Protein 8IMQ (pdb70)

Nearest PDB structures (foldseek):
  8imq-assembly1_A  TM=7.889E-01  e=3.780E-20  Escherichia coli
  5lq7-assembly1_A  TM=2.614E-01  e=5.667E+00  Salmonella enterica
  7zh3-assembly1_D  TM=3.515E-01  e=9.638E+00  Homo sapiens
  6ywy-assembly1_55  TM=3.009E-01  e=9.638E+00  Neurospora crassa
  8imq-assembly1_A  TM=8.406E-01  e=1.042E-20  Escherichia coli

InterPro domains:
  IPR025729 MsyB protein [NF008544] (1-124)
  IPR025729 MsyB protein [PF13984] (3-124)

B-factor: mean 2.09, std 2.41, range [0.13, 10.31]

Radius of gyration: 16.1 Å; Cα contacts (8 Å, |Δi|>4): 235; chains: 1; bounding box: 52×30×24 Å

Sequence (124 aa):
MTMYATLEEAIDAAREEFLADNPGIDAEDANVQQFNAQKYVLQDGDIMWQVEFFADEGEEGECLPMLSGEAAQSVFDGDYDEIEIRQEWQEENTLHEWDEGEFQLEPPLDTEEGRAAADEWDERMTMYATLEEAIDAAREEFLADNPGIDAEDANVQQFNAQKYVLQDGDIMWQVEFFADEGEEGECLPMLSGEAAQSVFDGDYDEIEIRQEWQEENTLHEWDEGEFQLEPPLDTEEGRAAADEWDERMTMYATLEEAIDAAREEFLADNPGIDAEDANVQQFNAQKYVLQDGDIMWQVEFFADEGEEGECLPMLSGEAAQSVFDGDYDEIEIRQEWQEENTLHEWDEGEFQLEPPLDTEEGRAAADEWDERMTMYATLEEAIDAAREEFLADNPGIDAEDANVQQFNAQKYVLQDGDIMWQVEFFADEGEEGECLPMLSGEAAQSVFDGDYDEIEIRQEWQEENTLHEWDEGEFQLEPPLDTEEGRAAADEWDERMTMYATLEEAIDAAREEFLADNPGIDAEDANVQQFNAQKYVLQDGDIMWQVEFFADEGEEGECLPMLSGEAAQSVFDGDYDEIEIRQEWQEENTLHEWDEGEFQLEPPLDTEEGRAAADEWDERMTMYATLEEAIDAAREEFLADNPGIDAEDANVQQFNAQKYVLQDGDIMWQVEFFADEGEEGECLPMLSGEAAQSVFDGDYDEIEIRQEWQEENTLHEWDEGEFQLEPPLDTEEGRAAADEWDERMTMYATLEEAIDAAREEFLADNPGIDAEDANVQQFNAQKYVLQDGDIMWQVEFFADEGEEGECLPMLSGEAAQSVFDGDYDEIEIRQEWQEENTLHEWDEGEFQLEPPLDTEEGRAAADEWDERMTMYATLEEAIDAAREEFLADNPGIDAEDANVQQFNAQKYVLQDGDIMWQVEFFADEGEEGECLPMLSGEAAQSVFDGDYDEIEIRQEWQEENTLHEWDEGEFQLEPPLDTEEGRAAADEWDERMTMYATLEEAIDAAREEFLADNPGIDAEDANVQQFNAQKYVLQDGDIMWQVEFFADEGEEGECLPMLSGEAAQSVFDGDYDEIEIRQEWQEENTLHEWDEGEFQLEPPLDTEEGRAAADEWDERMTMYATLEEAIDAAREEFLADNPGIDAEDANVQQFNAQKYVLQDGDIMWQVEFFADEGEEGECLPMLSGEAAQSVFDGDYDEIEIRQEWQEENTLHEWDEGEFQLEPPLDTEEGRAAADEWDER

GO terms:
  GO:0005829 cytosol (C, IDA)

Solvent-accessible surface area: 7584 Å² total; per-residue (Å²): 72,89,84,45,58,49,14,83,62,0,0,55,11,8,44,98,96,77,44,85,121,48,116,18,42,9,72,138,116,20,72,1,11,5,3,1,0,10,0,88,8,52,45,91,7,51,97,38,0,6,2,89,16,32,47,77,77,66,106,161,24,148,14,22,88,89,64,71,17,148,54,0,10,33,3,0,75,30,110,48,87,56,124,99,30,69,129,110,39,66,144,126,23,26,32,26,134,10,57,101,34,151,129,157,63,90,76,6,11,39,37,132,69,41,167,90,81,48,84,77,113,8,134,173

Secondary structure (DSSP, 8-state):
----S-HHHHHHHHHHHHHHHSTTTTTTTS-----EEE----TT-TT--EEE--SSTTS--SSEE---SHHHHHHHHT---HHHHHHT--TTTS-----SSSS--SS-SSSTT-SSS-------

Foldseek 3Di:
DAADDALLTQLQVALVVVCVVPPCLFPNNFQWFWWFKADEDEQVSPGYMHTDIDRDFPDDDPGDGQTGDVQSSCSSVPNHDSCVCSVVPDCPRPYDYFDQAPDQDDWDPPCVCVGDPNVGYHPD

Structure (mmCIF, N/CA/C/O backbone):
data_8IMQ
#
_entry.id   8IMQ
#
loop_
_atom_site.group_PDB
_atom_site.id
_atom_site.type_symbol
_atom_site.label_atom_id
_atom_site.label_alt_id
_atom_site.label_comp_id
_atom_site.label_asym_id
_atom_site.label_entity_id
_atom_site.label_seq_id
_atom_site.pdbx_PDB_ins_code
_atom_site.Cartn_x
_atom_site.Cartn_y
_atom_site.Cartn_z
_atom_site.occupancy
_atom_site.B_iso_or_equiv
_atom_site.auth_seq_id
_atom_site.auth_comp_id
_atom_site.auth_asym_id
_atom_site.auth_atom_id
_atom_site.pdbx_PDB_model_num
ATOM 1 N N . MET A 1 1 ? -3.945 -7.320 2.334 1.00 1.16 1 MET A N 1
ATOM 2 C CA . MET A 1 1 ? -4.819 -6.971 3.456 1.00 1.27 1 MET A CA 1
ATOM 3 C C . MET A 1 1 ? -4.033 -6.920 4.770 1.00 1.17 1 MET A C 1
ATOM 4 O O . MET A 1 1 ? -4.462 -7.447 5.795 1.00 1.50 1 MET A O 1
ATOM 18 N N . THR A 1 2 ? -2.868 -6.301 4.731 1.00 0.89 2 THR A N 1
ATOM 19 C CA . THR A 1 2 ? -2.094 -6.078 5.940 1.00 0.80 2 THR A CA 1
ATOM 20 C C . THR A 1 2 ? -2.163 -4.599 6.318 1.00 0.70 2 THR A C 1
ATOM 21 O O . THR A 1 2 ? -1.255 -3.824 6.026 1.00 0.87 2 THR A O 1
ATOM 32 N N . MET A 1 3 ? -3.269 -4.213 6.941 1.00 0.81 3 MET A N 1
ATOM 33 C CA . MET A 1 3 ? -3.520 -2.823 7.290 1.00 0.75 3 MET A CA 1
ATOM 34 C C . MET A 1 3 ? -2.439 -2.247 8.207 1.00 0.68 3 MET A C 1
ATOM 35 O O . MET A 1 3 ? -2.119 -2.814 9.253 1.00 0.80 3 MET A O 1
ATOM 49 N N . TYR A 1 4 ? -1.881 -1.118 7.783 1.00 0.55 4 TYR A N 1
ATOM 50 C CA . TYR A 1 4 ? -0.936 -0.353 8.589 1.00 0.51 4 TYR A CA 1
ATOM 51 C C . TYR A 1 4 ? -1.673 0.776 9.300 1.00 0.57 4 TYR A C 1
ATOM 52 O O . TYR A 1 4 ? -2.890 0.718 9.451 1.00 0.88 4 TYR A O 1
ATOM 70 N N . ALA A 1 5 ? -0.953 1.796 9.741 1.00 0.45 5 ALA A N 1
ATOM 71 C CA . ALA A 1 5 ? -1.598 2.937 10.376 1.00 0.49 5 ALA A CA 1
ATOM 72 C C . ALA A 1 5 ? -2.157 3.904 9.335 1.00 0.44 5 ALA A C 1
ATOM 73 O O . ALA A 1 5 ? -3.350 4.190 9.330 1.00 0.50 5 ALA A O 1
ATOM 80 N N . THR A 1 6 ? -1.292 4.386 8.445 1.00 0.41 6 THR A N 1
ATOM 81 C CA . THR A 1 6 ? -1.674 5.406 7.466 1.00 0.38 6 THR A CA 1
ATOM 82 C C . THR A 1 6 ? -0.868 5.294 6.168 1.00 0.29 6 THR A C 1
ATOM 83 O O . THR A 1 6 ? 0.014 4.436 6.047 1.00 0.25 6 THR A O 1
ATOM 94 N N . LEU A 1 7 ? -1.178 6.164 5.202 1.00 0.30 7 LEU A N 1
ATOM 95 C CA . LEU A 1 7 ? -0.419 6.259 3.956 1.00 0.30 7 LEU A CA 1
ATOM 96 C C . LEU A 1 7 ? 1.025 6.678 4.244 1.00 0.31 7 LEU A C 1
ATOM 97 O O . LEU A 1 7 ? 1.975 6.069 3.757 1.00 0.37 7 LEU A O 1
ATOM 113 N N . GLU A 1 8 ? 1.179 7.704 5.064 1.00 0.33 8 GLU A N 1
ATOM 114 C CA . GLU A 1 8 ? 2.503 8.205 5.438 1.00 0.37 8 GLU A CA 1
ATOM 115 C C . GLU A 1 8 ? 3.292 7.168 6.237 1.00 0.33 8 GLU A C 1
ATOM 116 O O . GLU A 1 8 ? 4.522 7.147 6.207 1.00 0.37 8 GLU A O 1
ATOM 128 N N . GLU A 1 9 ? 2.568 6.305 6.930 1.00 0.29 9 GLU A N 1
ATOM 129 C CA . GLU A 1 9 ? 3.162 5.329 7.833 1.00 0.31 9 GLU A CA 1
ATOM 130 C C . GLU A 1 9 ? 3.789 4.142 7.100 1.00 0.27 9 GLU A C 1
ATOM 131 O O . GLU A 1 9 ? 4.964 3.839 7.297 1.00 0.31 9 GLU A O 1
ATOM 143 N N . ALA A 1 10 ? 3.008 3.498 6.237 1.00 0.23 10 ALA A N 1
ATOM 144 C CA . ALA A 1 10 ? 3.381 2.190 5.692 1.00 0.24 10 ALA A CA 1
ATOM 145 C C . ALA A 1 10 ? 4.710 2.216 4.954 1.00 0.23 10 ALA A C 1
ATOM 146 O O . ALA A 1 10 ? 5.474 1.259 5.021 1.00 0.27 10 ALA A O 1
ATOM 153 N N . ILE A 1 11 ? 4.981 3.303 4.253 1.00 0.21 11 ILE A N 1
ATOM 154 C CA . ILE A 1 11 ? 6.227 3.433 3.505 1.00 0.23 11 ILE A CA 1
ATOM 155 C C . ILE A 1 11 ? 7.426 3.373 4.449 1.00 0.26 11 ILE A C 1
ATOM 156 O O . ILE A 1 11 ? 8.405 2.674 4.184 1.00 0.34 11 ILE A O 1
ATOM 172 N N . ASP A 1 12 ? 7.329 4.090 5.565 1.00 0.24 12 ASP A N 1
ATOM 173 C CA . ASP A 1 12 ? 8.398 4.116 6.560 1.00 0.28 12 ASP A CA 1
ATOM 174 C C . ASP A 1 12 ? 8.454 2.810 7.340 1.00 0.25 12 ASP A C 1
ATOM 175 O O . ASP A 1 12 ? 9.526 2.333 7.699 1.00 0.29 12 ASP A O 1
ATOM 184 N N . ALA A 1 13 ? 7.297 2.236 7.604 1.00 0.21 13 ALA A N 1
ATOM 185 C CA . ALA A 1 13 ? 7.227 0.992 8.350 1.00 0.22 13 ALA A CA 1
ATOM 186 C C . ALA A 1 13 ? 7.754 -0.180 7.531 1.00 0.24 13 ALA A C 1
ATOM 187 O O . ALA A 1 13 ? 8.439 -1.045 8.059 1.00 0.31 13 ALA A O 1
ATOM 194 N N . ALA A 1 14 ? 7.461 -0.191 6.236 1.00 0.21 14 ALA A N 1
ATOM 195 C CA . ALA A 1 14 ? 7.843 -1.308 5.378 1.00 0.23 14 ALA A CA 1
ATOM 196 C C . ALA A 1 14 ? 9.356 -1.407 5.262 1.00 0.23 14 ALA A C 1
ATOM 197 O O . ALA A 1 14 ? 9.932 -2.489 5.379 1.00 0.26 14 ALA A O 1
ATOM 204 N N . ARG A 1 15 ? 9.997 -0.264 5.051 1.00 0.22 15 ARG A N 1
ATOM 205 C CA . ARG A 1 15 ? 11.449 -0.205 5.019 1.00 0.23 15 ARG A CA 1
ATOM 206 C C . ARG A 1 15 ? 12.021 -0.581 6.388 1.00 0.27 15 ARG A C 1
ATOM 207 O O . ARG A 1 15 ? 13.005 -1.310 6.487 1.00 0.33 15 ARG A O 1
ATOM 228 N N . GLU A 1 16 ? 11.362 -0.106 7.442 1.00 0.29 16 GLU A N 1
ATOM 229 C CA . GLU A 1 16 ? 11.826 -0.314 8.808 1.00 0.39 16 GLU A CA 1
ATOM 230 C C . GLU A 1 16 ? 11.716 -1.780 9.224 1.00 0.43 16 GLU A C 1
ATOM 231 O O . GLU A 1 16 ? 12.679 -2.356 9.729 1.00 0.52 16 GLU A O 1
ATOM 243 N N . GLU A 1 17 ? 10.546 -2.378 9.005 1.00 0.40 17 GLU A N 1
ATOM 244 C CA . GLU A 1 17 ? 10.309 -3.772 9.383 1.00 0.51 17 GLU A CA 1
ATOM 245 C C . GLU A 1 17 ? 11.266 -4.703 8.659 1.00 0.52 17 GLU A C 1
ATOM 246 O O . GLU A 1 17 ? 11.709 -5.709 9.217 1.00 0.60 17 GLU A O 1
ATOM 258 N N . PHE A 1 18 ? 11.575 -4.371 7.413 1.00 0.46 18 PHE A N 1
ATOM 259 C CA . PHE A 1 18 ? 12.507 -5.164 6.632 1.00 0.50 18 PHE A CA 1
ATOM 260 C C . PHE A 1 18 ? 13.880 -5.143 7.301 1.00 0.54 18 PHE A C 1
ATOM 261 O O . PHE A 1 18 ? 14.440 -6.191 7.614 1.00 0.64 18 PHE A O 1
ATOM 278 N N . LEU A 1 19 ? 14.399 -3.943 7.552 1.00 0.50 19 LEU A N 1
ATOM 279 C CA . LEU A 1 19 ? 15.687 -3.785 8.231 1.00 0.58 19 LEU A CA 1
ATOM 280 C C . LEU A 1 19 ? 15.661 -4.419 9.615 1.00 0.70 19 LEU A C 1
ATOM 281 O O . LEU A 1 19 ? 16.680 -4.907 10.104 1.00 0.78 19 LEU A O 1
ATOM 297 N N . ALA A 1 20 ? 14.492 -4.406 10.241 1.00 0.73 20 ALA A N 1
ATOM 298 C CA . ALA A 1 20 ? 14.322 -4.975 11.571 1.00 0.87 20 ALA A CA 1
ATOM 299 C C . ALA A 1 20 ? 14.626 -6.469 11.582 1.00 0.91 20 ALA A C 1
ATOM 300 O O . ALA A 1 20 ? 15.003 -7.023 12.612 1.00 1.02 20 ALA A O 1
ATOM 307 N N . ASP A 1 21 ? 14.482 -7.112 10.430 1.00 0.86 21 ASP A N 1
ATOM 308 C CA . ASP A 1 21 ? 14.714 -8.547 10.334 1.00 0.92 21 ASP A CA 1
ATOM 309 C C . ASP A 1 21 ? 16.151 -8.836 9.911 1.00 0.91 21 ASP A C 1
ATOM 310 O O . ASP A 1 21 ? 16.700 -9.895 10.216 1.00 1.03 21 ASP A O 1
ATOM 319 N N . ASN A 1 22 ? 16.761 -7.871 9.232 1.00 0.79 22 ASN A N 1
ATOM 320 C CA . ASN A 1 22 ? 18.090 -8.043 8.656 1.00 0.78 22 ASN A CA 1
ATOM 321 C C . ASN A 1 22 ? 18.690 -6.685 8.276 1.00 0.70 22 ASN A C 1
ATOM 322 O O . ASN A 1 22 ? 18.517 -6.198 7.160 1.00 0.64 22 ASN A O 1
ATOM 333 N N . PRO A 1 23 ? 19.371 -6.034 9.224 1.00 0.74 23 PRO A N 1
ATOM 334 C CA . PRO A 1 23 ? 19.996 -4.727 8.993 1.00 0.73 23 PRO A CA 1
ATOM 335 C C . PRO A 1 23 ? 21.113 -4.787 7.955 1.00 0.67 23 PRO A C 1
ATOM 336 O O . PRO A 1 23 ? 21.908 -5.728 7.937 1.00 0.70 23 PRO A O 1
ATOM 347 N N . GLY A 1 24 ? 21.158 -3.787 7.083 1.00 0.61 24 GLY A N 1
ATOM 348 C CA . GLY A 1 24 ? 22.230 -3.696 6.114 1.00 0.58 24 GLY A CA 1
ATOM 349 C C . GLY A 1 24 ? 21.811 -4.151 4.735 1.00 0.49 24 GLY A C 1
ATOM 350 O O . GLY A 1 24 ? 22.590 -4.084 3.790 1.00 0.50 24 GLY A O 1
ATOM 354 N N . ILE A 1 25 ? 20.569 -4.594 4.611 1.00 0.45 25 ILE A N 1
ATOM 355 C CA . ILE A 1 25 ? 20.067 -5.101 3.341 1.00 0.38 25 ILE A CA 1
ATOM 356 C C . ILE A 1 25 ? 19.734 -3.968 2.371 1.00 0.33 25 ILE A C 1
ATOM 357 O O . ILE A 1 25 ? 19.519 -4.199 1.185 1.00 0.31 25 ILE A O 1
ATOM 373 N N . ASP A 1 26 ? 19.721 -2.735 2.870 1.00 0.37 26 ASP A N 1
ATOM 374 C CA . ASP A 1 26 ? 19.579 -1.565 2.008 1.00 0.39 26 ASP A CA 1
ATOM 375 C C . ASP A 1 26 ? 20.758 -1.492 1.020 1.00 0.41 26 ASP A C 1
ATOM 376 O O . ASP A 1 26 ? 21.463 -2.485 0.827 1.00 0.41 26 ASP A O 1
ATOM 385 N N . ALA A 1 27 ? 21.008 -0.329 0.429 1.00 0.48 27 ALA A N 1
ATOM 386 C CA . ALA A 1 27 ? 22.063 -0.175 -0.581 1.00 0.56 27 ALA A CA 1
ATOM 387 C C . ALA A 1 27 ? 23.430 -0.632 -0.061 1.00 0.55 27 ALA A C 1
ATOM 388 O O . ALA A 1 27 ? 24.388 -0.758 -0.825 1.00 0.62 27 ALA A O 1
ATOM 395 N N . GLU A 1 28 ? 23.502 -0.881 1.237 1.00 0.49 28 GLU A N 1
ATOM 396 C CA . GLU A 1 28 ? 24.708 -1.367 1.877 1.00 0.51 28 GLU A CA 1
ATOM 397 C C . GLU A 1 28 ? 25.091 -2.750 1.346 1.00 0.49 28 GLU A C 1
ATOM 398 O O . GLU A 1 28 ? 26.248 -2.985 0.991 1.00 0.62 28 GLU A O 1
ATOM 410 N N . ASP A 1 29 ? 24.121 -3.660 1.283 1.00 0.40 29 ASP A N 1
ATOM 411 C CA . ASP A 1 29 ? 24.403 -5.028 0.851 1.00 0.41 29 ASP A CA 1
ATOM 412 C C . ASP A 1 29 ? 23.576 -5.440 -0.366 1.00 0.39 29 ASP A C 1
ATOM 413 O O . ASP A 1 29 ? 24.111 -6.013 -1.316 1.00 0.44 29 ASP A O 1
ATOM 422 N N . ALA A 1 30 ? 22.281 -5.145 -0.352 1.00 0.35 30 ALA A N 1
ATOM 423 C CA . ALA A 1 30 ? 21.408 -5.547 -1.450 1.00 0.36 30 ALA A CA 1
ATOM 424 C C . ALA A 1 30 ? 20.835 -4.339 -2.176 1.00 0.36 30 ALA A C 1
ATOM 425 O O . ALA A 1 30 ? 20.522 -3.325 -1.561 1.00 0.38 30 ALA A O 1
ATOM 432 N N . ASN A 1 31 ? 20.691 -4.446 -3.487 1.00 0.39 31 ASN A N 1
ATOM 433 C CA . ASN A 1 31 ? 20.126 -3.358 -4.270 1.00 0.36 31 ASN A CA 1
ATOM 434 C C . ASN A 1 31 ? 18.598 -3.428 -4.244 1.00 0.36 31 ASN A C 1
ATOM 435 O O . ASN A 1 31 ? 17.952 -3.866 -5.189 1.00 0.63 31 ASN A O 1
ATOM 446 N N . VAL A 1 32 ? 18.020 -2.954 -3.155 1.00 0.36 32 VAL A N 1
ATOM 447 C CA . VAL A 1 32 ? 16.579 -3.008 -2.975 1.00 0.31 32 VAL A CA 1
ATOM 448 C C . VAL A 1 32 ? 15.901 -1.878 -3.724 1.00 0.26 32 VAL A C 1
ATOM 449 O O . VAL A 1 32 ? 15.442 -0.913 -3.117 1.00 0.24 32 VAL A O 1
ATOM 462 N N . GLN A 1 33 ? 15.844 -1.968 -5.041 1.00 0.27 33 GLN A N 1
ATOM 463 C CA . GLN A 1 33 ? 15.119 -0.958 -5.780 1.00 0.25 33 GLN A CA 1
ATOM 464 C C . GLN A 1 33 ? 13.766 -1.514 -6.172 1.00 0.20 33 GLN A C 1
ATOM 465 O O . GLN A 1 33 ? 13.675 -2.374 -7.048 1.00 0.24 33 GLN A O 1
ATOM 479 N N . GLN A 1 34 ? 12.727 -1.005 -5.539 1.00 0.16 34 GLN A N 1
ATOM 480 C CA . GLN A 1 34 ? 11.364 -1.217 -5.974 1.00 0.14 34 GLN A CA 1
ATOM 481 C C . GLN A 1 34 ? 10.431 -0.361 -5.145 1.00 0.13 34 GLN A C 1
ATOM 482 O O . GLN A 1 34 ? 10.695 -0.117 -3.972 1.00 0.23 34 GLN A O 1
ATOM 496 N N . PHE A 1 35 ? 9.364 0.116 -5.741 1.00 0.15 35 PHE A N 1
ATOM 497 C CA . PHE A 1 35 ? 8.289 0.680 -4.961 1.00 0.15 35 PHE A CA 1
ATOM 498 C C . PHE A 1 35 ? 7.022 -0.113 -5.229 1.00 0.14 35 PHE A C 1
ATOM 499 O O . PHE A 1 35 ? 6.459 -0.061 -6.326 1.00 0.15 35 PHE A O 1
ATOM 516 N N . ASN A 1 36 ? 6.597 -0.860 -4.227 1.00 0.15 36 ASN A N 1
ATOM 517 C CA . ASN A 1 36 ? 5.392 -1.666 -4.316 1.00 0.17 36 ASN A CA 1
ATOM 518 C C . ASN A 1 36 ? 4.432 -1.279 -3.211 1.00 0.16 36 ASN A C 1
ATOM 519 O O . ASN A 1 36 ? 4.827 -1.178 -2.056 1.00 0.20 36 ASN A O 1
ATOM 530 N N . ALA A 1 37 ? 3.180 -1.044 -3.562 1.00 0.20 37 ALA A N 1
ATOM 531 C CA . ALA A 1 37 ? 2.174 -0.711 -2.567 1.00 0.22 37 ALA A CA 1
ATOM 532 C C . ALA A 1 37 ? 0.790 -1.175 -3.005 1.00 0.29 37 ALA A C 1
ATOM 533 O O . ALA A 1 37 ? 0.423 -1.032 -4.171 1.00 0.40 37 ALA A O 1
ATOM 540 N N . GLN A 1 38 ? 0.044 -1.763 -2.077 1.00 0.30 38 GLN A N 1
ATOM 541 C CA . GLN A 1 38 ? -1.336 -2.166 -2.334 1.00 0.34 38 GLN A CA 1
ATOM 542 C C . GLN A 1 38 ? -2.160 -2.079 -1.059 1.00 0.38 38 GLN A C 1
ATOM 543 O O . GLN A 1 38 ? -1.624 -2.195 0.041 1.00 0.43 38 GLN A O 1
ATOM 557 N N . LYS A 1 39 ? -3.450 -1.827 -1.203 1.00 0.49 39 LYS A N 1
ATOM 558 C CA . LYS A 1 39 ? -4.326 -1.698 -0.055 1.00 0.60 39 LYS A CA 1
ATOM 559 C C . LYS A 1 39 ? -5.769 -1.997 -0.433 1.00 0.77 39 LYS A C 1
ATOM 560 O O . LYS A 1 39 ? -6.333 -1.361 -1.321 1.00 0.99 39 LYS A O 1
ATOM 579 N N . TYR A 1 40 ? -6.379 -2.935 0.267 1.00 0.92 40 TYR A N 1
ATOM 580 C CA . TYR A 1 40 ? -7.763 -3.282 -0.008 1.00 1.13 40 TYR A CA 1
ATOM 581 C C . TYR A 1 40 ? -8.599 -3.189 1.259 1.00 1.16 40 TYR A C 1
ATOM 582 O O . TYR A 1 40 ? -8.438 -3.983 2.183 1.00 1.36 40 TYR A O 1
ATOM 600 N N . VAL A 1 41 ? -9.486 -2.202 1.282 1.00 1.06 41 VAL A N 1
ATOM 601 C CA . VAL A 1 41 ? -10.404 -1.980 2.392 1.00 1.20 41 VAL A CA 1
ATOM 602 C C . VAL A 1 41 ? -11.717 -1.428 1.846 1.00 1.30 41 VAL A C 1
ATOM 603 O O . VAL A 1 41 ? -11.764 -0.927 0.719 1.00 1.28 41 VAL A O 1
ATOM 616 N N . LEU A 1 42 ? -12.781 -1.582 2.613 1.00 1.56 42 LEU A N 1
ATOM 617 C CA . LEU A 1 42 ? -14.116 -1.132 2.220 1.00 1.74 42 LEU A CA 1
ATOM 618 C C . LEU A 1 42 ? -14.219 0.394 2.088 1.00 1.76 42 LEU A C 1
ATOM 619 O O . LEU A 1 42 ? -13.245 1.119 2.293 1.00 1.66 42 LEU A O 1
ATOM 635 N N . GLN A 1 43 ? -15.433 0.853 1.747 1.00 2.05 43 GLN A N 1
ATOM 636 C CA . GLN A 1 43 ? -15.696 2.226 1.281 1.00 2.25 43 GLN A CA 1
ATOM 637 C C . GLN A 1 43 ? -15.137 3.310 2.197 1.00 2.11 43 GLN A C 1
ATOM 638 O O . GLN A 1 43 ? -14.825 4.411 1.733 1.00 2.33 43 GLN A O 1
ATOM 652 N N . ASP A 1 44 ? -14.977 2.997 3.477 1.00 1.88 44 ASP A N 1
ATOM 653 C CA . ASP A 1 44 ? -14.578 4.007 4.457 1.00 1.85 44 ASP A CA 1
ATOM 654 C C . ASP A 1 44 ? -13.158 4.467 4.167 1.00 1.88 44 ASP A C 1
ATOM 655 O O . ASP A 1 44 ? -12.739 5.559 4.553 1.00 2.09 44 ASP A O 1
ATOM 664 N N . GLY A 1 45 ? -12.435 3.624 3.454 1.00 1.83 45 GLY A N 1
ATOM 665 C CA . GLY A 1 45 ? -11.158 4.001 2.914 1.00 2.15 45 GLY A CA 1
ATOM 666 C C . GLY A 1 45 ? -10.013 3.751 3.854 1.00 2.15 45 GLY A C 1
ATOM 667 O O . GLY A 1 45 ? -8.875 3.630 3.383 1.00 2.57 45 GLY A O 1
ATOM 671 N N . ASP A 1 46 ? -10.343 3.632 5.159 1.00 1.91 46 ASP A N 1
ATOM 672 C CA . ASP A 1 46 ? -9.375 3.390 6.246 1.00 2.22 46 ASP A CA 1
ATOM 673 C C . ASP A 1 46 ? -7.976 3.723 5.814 1.00 2.50 46 ASP A C 1
ATOM 674 O O . ASP A 1 46 ? -7.258 2.836 5.344 1.00 2.67 46 ASP A O 1
ATOM 683 N N . ILE A 1 47 ? -7.586 4.981 5.922 1.00 2.90 47 ILE A N 1
ATOM 684 C CA . ILE A 1 47 ? -6.336 5.393 5.337 1.00 3.28 47 ILE A CA 1
ATOM 685 C C . ILE A 1 47 ? -5.160 4.655 5.954 1.00 2.45 47 ILE A C 1
ATOM 686 O O . ILE A 1 47 ? -4.656 5.002 7.017 1.00 2.60 47 ILE A O 1
ATOM 702 N N . MET A 1 48 ? -4.791 3.606 5.256 1.00 1.92 48 MET A N 1
ATOM 703 C CA . MET A 1 48 ? -3.606 2.825 5.492 1.00 1.11 48 MET A CA 1
ATOM 704 C C . MET A 1 48 ? -3.315 2.111 4.189 1.00 1.03 48 MET A C 1
ATOM 705 O O . MET A 1 48 ? -4.100 2.251 3.251 1.00 1.64 48 MET A O 1
ATOM 719 N N . TRP A 1 49 ? -2.224 1.371 4.108 1.00 0.49 49 TRP A N 1
ATOM 720 C CA . TRP A 1 49 ? -1.919 0.599 2.917 1.00 0.37 49 TRP A CA 1
ATOM 721 C C . TRP A 1 49 ? -0.696 -0.276 3.169 1.00 0.32 49 TRP A C 1
ATOM 722 O O . TRP A 1 49 ? -0.073 -0.164 4.221 1.00 0.31 49 TRP A O 1
ATOM 743 N N . GLN A 1 50 ? -0.385 -1.171 2.241 1.00 0.36 50 GLN A N 1
ATOM 744 C CA . GLN A 1 50 ? 0.781 -2.032 2.375 1.00 0.35 50 GLN A CA 1
ATOM 745 C C . GLN A 1 50 ? 1.869 -1.603 1.408 1.00 0.24 50 GLN A C 1
ATOM 746 O O . GLN A 1 50 ? 1.577 -1.186 0.290 1.00 0.27 50 GLN A O 1
ATOM 760 N N . VAL A 1 51 ? 3.115 -1.726 1.836 1.00 0.21 51 VAL A N 1
ATOM 761 C CA . VAL A 1 51 ? 4.256 -1.375 1.002 1.00 0.16 51 VAL A CA 1
ATOM 762 C C . VAL A 1 51 ? 5.272 -2.515 1.007 1.00 0.16 51 VAL A C 1
ATOM 763 O O . VAL A 1 51 ? 5.520 -3.131 2.043 1.00 0.19 51 VAL A O 1
ATOM 776 N N . GLU A 1 52 ? 5.842 -2.789 -0.155 1.00 0.18 52 GLU A N 1
ATOM 777 C CA . GLU A 1 52 ? 6.765 -3.905 -0.334 1.00 0.20 52 GLU A CA 1
ATOM 778 C C . GLU A 1 52 ? 7.946 -3.497 -1.208 1.00 0.20 52 GLU A C 1
ATOM 779 O O . GLU A 1 52 ? 7.889 -2.493 -1.924 1.00 0.22 52 GLU A O 1
ATOM 791 N N . PHE A 1 53 ? 9.008 -4.286 -1.137 1.00 0.21 53 PHE A N 1
ATOM 792 C CA . PHE A 1 53 ? 10.226 -4.046 -1.900 1.00 0.21 53 PHE A CA 1
ATOM 793 C C . PHE A 1 53 ? 10.814 -5.378 -2.373 1.00 0.25 53 PHE A C 1
ATOM 794 O O . PHE A 1 53 ? 10.541 -6.424 -1.777 1.00 0.36 53 PHE A O 1
ATOM 811 N N . PHE A 1 54 ? 11.601 -5.343 -3.445 1.00 0.20 54 PHE A N 1
ATOM 812 C CA . PHE A 1 54 ? 12.438 -6.481 -3.810 1.00 0.22 54 PHE A CA 1
ATOM 813 C C . PHE A 1 54 ? 13.824 -5.986 -4.233 1.00 0.23 54 PHE A C 1
ATOM 814 O O . PHE A 1 54 ? 14.019 -4.791 -4.458 1.00 0.21 54 PHE A O 1
ATOM 831 N N . ALA A 1 55 ? 14.780 -6.902 -4.329 1.00 0.32 55 ALA A N 1
ATOM 832 C CA . ALA A 1 55 ? 16.188 -6.536 -4.471 1.00 0.39 55 ALA A CA 1
ATOM 833 C C . ALA A 1 55 ? 16.691 -6.616 -5.903 1.00 0.57 55 ALA A C 1
ATOM 834 O O . ALA A 1 55 ? 17.896 -6.584 -6.134 1.00 1.04 55 ALA A O 1
ATOM 841 N N . ASP A 1 56 ? 15.800 -6.780 -6.856 1.00 0.41 56 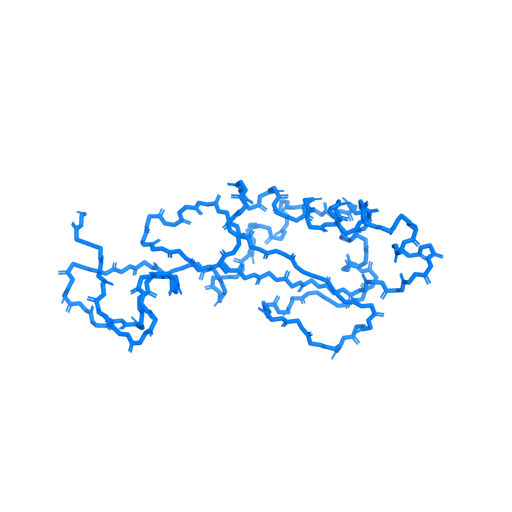ASP A N 1
ATOM 842 C CA . ASP A 1 56 ? 16.196 -6.669 -8.250 1.00 0.47 56 ASP A CA 1
ATOM 843 C C . ASP A 1 56 ? 15.133 -5.919 -9.028 1.00 0.40 56 ASP A C 1
ATOM 844 O O . ASP A 1 56 ? 14.045 -6.435 -9.262 1.00 0.37 56 ASP A O 1
ATOM 853 N N . GLU A 1 57 ? 15.459 -4.694 -9.420 1.00 0.43 57 GLU A N 1
ATOM 854 C CA . GLU A 1 57 ? 14.510 -3.822 -10.099 1.00 0.43 57 GLU A CA 1
ATOM 855 C C . GLU A 1 57 ? 13.966 -4.486 -11.362 1.00 0.45 57 GLU A C 1
ATOM 856 O O . GLU A 1 57 ? 14.722 -4.867 -12.258 1.00 0.52 57 GLU A O 1
ATOM 868 N N . GLY A 1 58 ? 12.654 -4.647 -11.417 1.00 0.46 58 GLY A N 1
ATOM 869 C CA . GLY A 1 58 ? 12.045 -5.265 -12.576 1.00 0.62 58 GLY A CA 1
ATOM 870 C C . GLY A 1 58 ? 11.455 -6.622 -12.264 1.00 0.60 58 GLY A C 1
ATOM 871 O O . GLY A 1 58 ? 10.793 -7.230 -13.108 1.00 0.73 58 GLY A O 1
ATOM 875 N N . GLU A 1 59 ? 11.710 -7.107 -11.056 1.00 0.50 59 GLU A N 1
ATOM 876 C CA . GLU A 1 59 ? 11.090 -8.333 -10.568 1.00 0.61 59 GLU A CA 1
ATOM 877 C C . GLU A 1 59 ? 9.608 -8.084 -10.270 1.00 0.67 59 GLU A C 1
ATOM 878 O O . GLU A 1 59 ? 9.007 -7.160 -10.826 1.00 0.90 59 GLU A O 1
ATOM 890 N N . GLU A 1 60 ? 9.011 -8.881 -9.396 1.00 0.64 60 GLU A N 1
ATOM 891 C CA . GLU A 1 60 ? 7.583 -8.758 -9.161 1.00 0.66 60 GLU A CA 1
ATOM 892 C C . GLU A 1 60 ? 7.225 -8.686 -7.680 1.00 0.62 60 GLU A C 1
ATOM 893 O O . GLU A 1 60 ? 7.633 -9.525 -6.873 1.00 0.66 60 GLU A O 1
ATOM 905 N N . GLY A 1 61 ? 6.468 -7.659 -7.342 1.00 0.57 61 GLY A N 1
ATOM 906 C CA . GLY A 1 61 ? 5.860 -7.569 -6.036 1.00 0.57 61 GLY A CA 1
ATOM 907 C C . GLY A 1 61 ? 4.352 -7.618 -6.165 1.00 0.54 61 GLY A C 1
ATOM 908 O O . GLY A 1 61 ? 3.813 -7.187 -7.187 1.00 0.57 61 GLY A O 1
ATOM 912 N N . GLU A 1 62 ? 3.662 -8.135 -5.154 1.00 0.61 62 GLU A N 1
ATOM 913 C CA . GLU A 1 62 ? 2.207 -8.304 -5.227 1.00 0.67 62 GLU A CA 1
ATOM 914 C C . GLU A 1 62 ? 1.480 -6.979 -4.989 1.00 0.57 62 GLU A C 1
ATOM 915 O O . GLU A 1 62 ? 0.488 -6.915 -4.261 1.00 0.93 62 GLU A O 1
ATOM 927 N N . CYS A 1 63 ? 1.963 -5.923 -5.612 1.00 0.37 63 CYS A N 1
ATOM 928 C CA . CYS A 1 63 ? 1.440 -4.596 -5.362 1.00 0.40 63 CYS A CA 1
ATOM 929 C C . CYS A 1 63 ? 1.478 -3.762 -6.631 1.00 0.33 63 CYS A C 1
ATOM 930 O O . CYS A 1 63 ? 1.692 -4.288 -7.720 1.00 0.45 63 CYS A O 1
ATOM 938 N N . LEU A 1 64 ? 1.274 -2.462 -6.473 1.00 0.29 64 LEU A N 1
ATOM 939 C CA . LEU A 1 64 ? 1.408 -1.518 -7.569 1.00 0.30 64 LEU A CA 1
ATOM 940 C C . LEU A 1 64 ? 2.871 -1.115 -7.743 1.00 0.29 64 LEU A C 1
ATOM 941 O O . LEU A 1 64 ? 3.441 -0.442 -6.883 1.00 0.30 64 LEU A O 1
ATOM 957 N N . PRO A 1 65 ? 3.507 -1.563 -8.834 1.00 0.31 65 PRO A N 1
ATOM 958 C CA . PRO A 1 65 ? 4.869 -1.161 -9.185 1.00 0.31 65 PRO A CA 1
ATOM 959 C C . PRO A 1 65 ? 4.910 0.273 -9.701 1.00 0.34 65 PRO A C 1
ATOM 960 O O . PRO A 1 65 ? 4.354 0.574 -10.757 1.00 0.45 65 PRO A O 1
ATOM 971 N N . MET A 1 66 ? 5.550 1.157 -8.952 1.00 0.35 66 MET A N 1
ATOM 972 C CA . MET A 1 66 ? 5.634 2.554 -9.352 1.00 0.46 66 MET A CA 1
ATOM 973 C C . MET A 1 66 ? 7.061 2.948 -9.705 1.00 0.43 66 MET A C 1
ATOM 974 O O . MET A 1 66 ? 7.343 3.362 -10.831 1.00 0.57 66 MET A O 1
ATOM 988 N N . LEU A 1 67 ? 7.960 2.804 -8.747 1.00 0.32 67 LEU A N 1
ATOM 989 C CA . LEU A 1 67 ? 9.309 3.249 -8.900 1.00 0.36 67 LEU A CA 1
ATOM 990 C C . LEU A 1 67 ? 10.245 2.053 -8.946 1.00 0.33 67 LEU A C 1
ATOM 991 O O . LEU A 1 67 ? 10.031 1.066 -8.244 1.00 0.30 67 LEU A O 1
ATOM 1007 N N . SER A 1 68 ? 11.271 2.142 -9.766 1.00 0.36 68 SER A N 1
ATOM 1008 C CA . SER A 1 68 ? 12.252 1.083 -9.867 1.00 0.37 68 SER A CA 1
ATOM 1009 C C . SER A 1 68 ? 13.615 1.679 -10.175 1.00 0.41 68 SER A C 1
ATOM 1010 O O . SER A 1 68 ? 13.790 2.383 -11.171 1.00 0.46 68 SER A O 1
ATOM 1018 N N . GLY A 1 69 ? 14.564 1.421 -9.297 1.00 0.40 69 GLY A N 1
ATOM 1019 C CA . GLY A 1 69 ? 15.879 2.000 -9.430 1.00 0.44 69 GLY A CA 1
ATOM 1020 C C . GLY A 1 69 ? 16.344 2.592 -8.122 1.00 0.38 69 GLY A C 1
ATOM 1021 O O . GLY A 1 69 ? 15.718 2.368 -7.083 1.00 0.30 69 GLY A O 1
ATOM 1025 N N . GLU A 1 70 ? 17.411 3.370 -8.165 1.00 0.43 70 GLU A N 1
ATOM 1026 C CA . GLU A 1 70 ? 18.020 3.901 -6.953 1.00 0.41 70 GLU A CA 1
ATOM 1027 C C . GLU A 1 70 ? 17.054 4.768 -6.148 1.00 0.37 70 GLU A C 1
ATOM 1028 O O . GLU A 1 70 ? 17.234 4.928 -4.942 1.00 0.36 70 GLU A O 1
ATOM 1040 N N . ALA A 1 71 ? 16.022 5.311 -6.792 1.00 0.38 71 ALA A N 1
ATOM 1041 C CA . ALA A 1 71 ? 15.083 6.172 -6.095 1.00 0.38 71 ALA A CA 1
ATOM 1042 C C . ALA A 1 71 ? 14.192 5.332 -5.191 1.00 0.32 71 ALA A C 1
ATOM 1043 O O . ALA A 1 71 ? 13.868 5.721 -4.075 1.00 0.32 71 ALA A O 1
ATOM 1050 N N . ALA A 1 72 ? 13.818 4.162 -5.681 1.00 0.31 72 ALA A N 1
ATOM 1051 C CA . ALA A 1 72 ? 13.049 3.214 -4.898 1.00 0.26 72 ALA A CA 1
ATOM 1052 C C . ALA A 1 72 ? 13.903 2.617 -3.781 1.00 0.23 72 ALA A C 1
ATOM 1053 O O . ALA A 1 72 ? 13.400 2.267 -2.717 1.00 0.22 72 ALA A O 1
ATOM 1060 N N . GLN A 1 73 ? 15.200 2.498 -4.037 1.00 0.23 73 GLN A 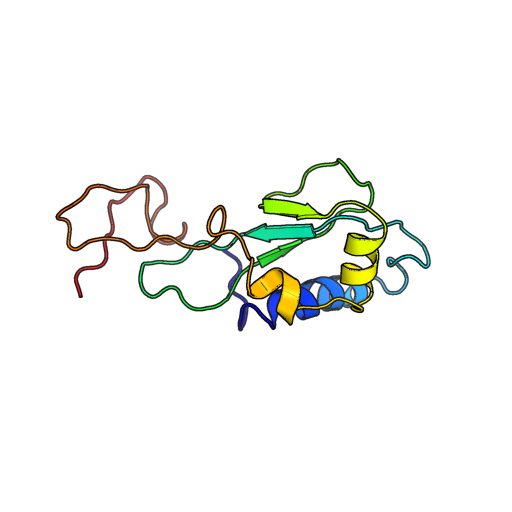N 1
ATOM 1061 C CA . GLN A 1 73 ? 16.140 2.023 -3.027 1.00 0.23 73 GLN A CA 1
ATOM 1062 C C . GLN A 1 73 ? 16.312 3.049 -1.919 1.00 0.22 73 GLN A C 1
ATOM 1063 O O . GLN A 1 73 ? 16.410 2.695 -0.748 1.00 0.26 73 GLN A O 1
ATOM 1077 N N . SER A 1 74 ? 16.346 4.319 -2.286 1.00 0.24 74 SER A N 1
ATOM 1078 C CA . SER A 1 74 ? 16.398 5.379 -1.291 1.00 0.27 74 SER A CA 1
ATOM 1079 C C . SER A 1 74 ? 15.103 5.398 -0.486 1.00 0.27 74 SER A C 1
ATOM 1080 O O . SER A 1 74 ? 15.082 5.829 0.662 1.00 0.31 74 SER A O 1
ATOM 1088 N N . VAL A 1 75 ? 14.022 4.929 -1.104 1.00 0.25 75 VAL A N 1
ATOM 1089 C CA . VAL A 1 75 ? 12.768 4.717 -0.395 1.00 0.26 75 VAL A CA 1
ATOM 1090 C C . VAL A 1 75 ? 12.957 3.661 0.702 1.00 0.24 75 VAL A C 1
ATOM 1091 O O . VAL A 1 75 ? 12.417 3.794 1.802 1.00 0.29 75 VAL A O 1
ATOM 1104 N N . PHE A 1 76 ? 13.748 2.625 0.404 1.00 0.21 76 PHE A N 1
ATOM 1105 C CA . PHE A 1 76 ? 14.077 1.598 1.388 1.00 0.21 76 PHE A CA 1
ATOM 1106 C C . PHE A 1 76 ? 14.950 2.200 2.489 1.00 0.25 76 PHE A C 1
ATOM 1107 O O . PHE A 1 76 ? 14.792 1.892 3.672 1.00 0.32 76 PHE A O 1
ATOM 1124 N N . ASP A 1 77 ? 15.856 3.079 2.078 1.00 0.26 77 ASP A N 1
ATOM 1125 C CA . ASP A 1 77 ? 16.726 3.800 3.006 1.00 0.34 77 ASP A CA 1
ATOM 1126 C C . ASP A 1 77 ? 15.914 4.753 3.885 1.00 0.38 77 ASP A C 1
ATOM 1127 O O . ASP A 1 77 ? 16.257 4.997 5.041 1.00 0.50 77 ASP A O 1
ATOM 1136 N N . GLY A 1 78 ? 14.824 5.267 3.336 1.00 0.30 78 GLY A N 1
ATOM 1137 C CA . GLY A 1 78 ? 13.971 6.175 4.079 1.00 0.36 78 GLY A CA 1
ATOM 1138 C C . GLY A 1 78 ? 14.050 7.594 3.564 1.00 0.38 78 GLY A C 1
ATOM 1139 O O . GLY A 1 78 ? 13.275 8.458 3.979 1.00 0.52 78 GLY A O 1
ATOM 1143 N N . ASP A 1 79 ? 14.967 7.834 2.644 1.00 0.34 79 ASP A N 1
ATOM 1144 C CA . ASP A 1 79 ? 15.127 9.156 2.060 1.00 0.40 79 ASP A CA 1
ATOM 1145 C C . ASP A 1 79 ? 14.220 9.307 0.848 1.00 0.33 79 ASP A C 1
ATOM 1146 O O . ASP A 1 79 ? 14.652 9.139 -0.292 1.00 0.41 79 ASP A O 1
ATOM 1155 N N . TYR A 1 80 ? 12.957 9.597 1.099 1.00 0.28 80 TYR A N 1
ATOM 1156 C CA . TYR A 1 80 ? 11.987 9.761 0.029 1.00 0.30 80 TYR A CA 1
ATOM 1157 C C . TYR A 1 80 ? 11.029 10.897 0.352 1.00 0.35 80 TYR A C 1
ATOM 1158 O O . TYR A 1 80 ? 10.823 11.230 1.520 1.00 0.37 80 TYR A O 1
ATOM 1176 N N . ASP A 1 81 ? 10.449 11.488 -0.679 1.00 0.46 81 ASP A N 1
ATOM 1177 C CA . ASP A 1 81 ? 9.466 12.542 -0.488 1.00 0.54 81 ASP A CA 1
ATOM 1178 C C . ASP A 1 81 ? 8.069 11.946 -0.440 1.00 0.42 81 ASP A C 1
ATOM 1179 O O . ASP A 1 81 ? 7.441 11.733 -1.479 1.00 0.41 81 ASP A O 1
ATOM 1188 N N . GLU A 1 82 ? 7.582 11.665 0.766 1.00 0.41 82 GLU A N 1
ATOM 1189 C CA . GLU A 1 82 ? 6.241 11.117 0.925 1.00 0.39 82 GLU A CA 1
ATOM 1190 C C . GLU A 1 82 ? 5.204 12.095 0.384 1.00 0.35 82 GLU A C 1
ATOM 1191 O O . GLU A 1 82 ? 4.183 11.689 -0.169 1.00 0.38 82 GLU A O 1
ATOM 1203 N N . ILE A 1 83 ? 5.494 13.385 0.524 1.00 0.35 83 ILE A N 1
ATOM 1204 C CA . ILE A 1 83 ? 4.596 14.436 0.062 1.00 0.37 83 ILE A CA 1
ATOM 1205 C C . ILE A 1 83 ? 4.430 14.386 -1.450 1.00 0.38 83 ILE A C 1
ATOM 1206 O O . ILE A 1 83 ? 3.427 14.847 -1.990 1.00 0.47 83 ILE A O 1
ATOM 1222 N N . GLU A 1 84 ? 5.423 13.826 -2.123 1.00 0.38 84 GLU A N 1
ATOM 1223 C CA . GLU A 1 84 ? 5.383 13.679 -3.564 1.00 0.48 84 GLU A CA 1
ATOM 1224 C C . GLU A 1 84 ? 4.552 12.459 -3.948 1.00 0.46 84 GLU A C 1
ATOM 1225 O O . GLU A 1 84 ? 3.552 12.577 -4.651 1.00 0.55 84 GLU A O 1
ATOM 1237 N N . ILE A 1 85 ? 4.943 11.301 -3.429 1.00 0.39 85 ILE A N 1
ATOM 1238 C CA . ILE A 1 85 ? 4.332 10.035 -3.824 1.00 0.37 85 ILE A CA 1
ATOM 1239 C C . ILE A 1 85 ? 2.895 9.901 -3.333 1.00 0.35 85 ILE A C 1
ATOM 1240 O O . ILE A 1 85 ? 2.064 9.330 -4.022 1.00 0.43 85 ILE A O 1
ATOM 1256 N N . ARG A 1 86 ? 2.603 10.420 -2.144 1.00 0.32 86 ARG A N 1
ATOM 1257 C CA . ARG A 1 86 ? 1.254 10.329 -1.590 1.00 0.39 86 ARG A CA 1
ATOM 1258 C C . ARG A 1 86 ? 0.278 11.205 -2.359 1.00 0.48 86 ARG A C 1
ATOM 1259 O O . ARG A 1 86 ? -0.837 10.787 -2.665 1.00 0.56 86 ARG A O 1
ATOM 1280 N N . GLN A 1 87 ? 0.710 12.410 -2.688 1.00 0.50 87 GLN A N 1
ATOM 1281 C CA . GLN A 1 87 ? -0.171 13.388 -3.311 1.00 0.63 87 GLN A CA 1
ATOM 1282 C C . GLN A 1 87 ? -0.456 13.042 -4.766 1.00 0.68 87 GLN A C 1
ATOM 1283 O O . GLN A 1 87 ? -1.422 13.532 -5.350 1.00 0.84 87 GLN A O 1
ATOM 1297 N N . GLU A 1 88 ? 0.378 12.196 -5.350 1.00 0.60 88 GLU A N 1
ATOM 1298 C CA . GLU A 1 88 ? 0.109 11.683 -6.684 1.00 0.66 88 GLU A CA 1
ATOM 1299 C C . GLU A 1 88 ? -0.004 10.164 -6.647 1.00 0.54 88 GLU A C 1
ATOM 1300 O O . GLU A 1 88 ? 0.195 9.491 -7.657 1.00 0.57 88 GLU A O 1
ATOM 1312 N N . TRP A 1 89 ? -0.337 9.629 -5.476 1.00 0.46 89 TRP A N 1
ATOM 1313 C CA . TRP A 1 89 ? -0.480 8.190 -5.318 1.00 0.38 89 TRP A CA 1
ATOM 1314 C C . TRP A 1 89 ? -1.668 7.687 -6.122 1.00 0.39 89 TRP A C 1
ATOM 1315 O O . TRP A 1 89 ? -2.725 8.318 -6.171 1.00 0.43 89 TRP A O 1
ATOM 1336 N N . GLN A 1 90 ? -1.470 6.541 -6.737 1.00 0.43 90 GLN A N 1
ATOM 1337 C CA . GLN A 1 90 ? -2.403 6.006 -7.714 1.00 0.50 90 GLN A CA 1
ATOM 1338 C C . GLN A 1 90 ? -3.460 5.137 -7.056 1.00 0.47 90 GLN A C 1
ATOM 1339 O O . GLN A 1 90 ? -3.136 4.185 -6.347 1.00 0.44 90 GLN A O 1
ATOM 1353 N N . GLU A 1 91 ? -4.721 5.442 -7.343 1.00 0.54 91 GLU A N 1
ATOM 1354 C CA . GLU A 1 91 ? -5.859 4.711 -6.790 1.00 0.57 91 GLU A CA 1
ATOM 1355 C C . GLU A 1 91 ? -5.989 3.318 -7.411 1.00 0.53 91 GLU A C 1
ATOM 1356 O O . GLU A 1 91 ? -6.976 2.616 -7.191 1.00 0.59 91 GLU A O 1
ATOM 1368 N N . GLU A 1 92 ? -4.978 2.927 -8.172 1.00 0.50 92 GLU A N 1
ATOM 1369 C CA . GLU A 1 92 ? -4.964 1.640 -8.846 1.00 0.52 92 GLU A CA 1
ATOM 1370 C C . GLU A 1 92 ? -4.991 0.489 -7.844 1.00 0.42 92 GLU A C 1
ATOM 1371 O O . GLU A 1 92 ? -5.670 -0.513 -8.057 1.00 0.50 92 GLU A O 1
ATOM 1383 N N . ASN A 1 93 ? -4.253 0.634 -6.750 1.00 0.35 93 ASN A N 1
ATOM 1384 C CA . ASN A 1 93 ? -4.163 -0.424 -5.759 1.00 0.36 93 ASN A CA 1
ATOM 1385 C C . ASN A 1 93 ? -4.676 0.064 -4.422 1.00 0.43 93 ASN A C 1
ATOM 1386 O O . ASN A 1 93 ? -4.687 -0.669 -3.436 1.00 0.64 93 ASN A O 1
ATOM 1397 N N . THR A 1 94 ? -5.049 1.328 -4.401 1.00 0.43 94 THR A N 1
ATOM 1398 C CA . THR A 1 94 ? -5.798 1.906 -3.305 1.00 0.53 94 THR A CA 1
ATOM 1399 C C . THR A 1 94 ? -7.197 1.309 -3.281 1.00 0.71 94 THR A C 1
ATOM 1400 O O . THR A 1 94 ? -7.597 0.596 -4.203 1.00 0.99 94 THR A O 1
ATOM 1411 N N . LEU A 1 95 ? -7.934 1.596 -2.236 1.00 1.07 95 LEU A N 1
ATOM 1412 C CA . LEU A 1 95 ? -9.158 0.876 -1.949 1.00 1.28 95 LEU A CA 1
ATOM 1413 C C . LEU A 1 95 ? -10.329 1.362 -2.795 1.00 1.31 95 LEU A C 1
ATOM 1414 O O . LEU A 1 95 ? -10.238 2.340 -3.535 1.00 2.03 95 LEU A O 1
ATOM 1430 N N . HIS A 1 96 ? -11.422 0.643 -2.653 1.00 1.31 96 HIS A N 1
ATOM 1431 C CA . HIS A 1 96 ? -12.613 0.831 -3.470 1.00 1.79 96 HIS A CA 1
ATOM 1432 C C . HIS A 1 96 ? -13.768 1.399 -2.662 1.00 1.64 96 HIS A C 1
ATOM 1433 O O . HIS A 1 96 ? -14.028 0.965 -1.539 1.00 1.94 96 HIS A O 1
ATOM 1448 N N . GLU A 1 97 ? -14.460 2.357 -3.247 1.00 1.97 97 GLU A N 1
ATOM 1449 C CA . GLU A 1 97 ? -15.635 2.938 -2.624 1.00 2.21 97 GLU A CA 1
ATOM 1450 C C . GLU A 1 97 ? -16.890 2.322 -3.219 1.00 2.51 97 GLU A C 1
ATOM 1451 O O . GLU A 1 97 ? -17.157 2.458 -4.413 1.00 2.99 97 GLU A O 1
ATOM 1463 N N . TRP A 1 98 ? -17.641 1.619 -2.384 1.00 2.40 98 TRP A N 1
ATOM 1464 C CA . TRP A 1 98 ? -18.832 0.909 -2.830 1.00 2.77 98 TRP A CA 1
ATOM 1465 C C . TRP A 1 98 ? -20.015 1.854 -2.958 1.00 2.99 98 TRP A C 1
ATOM 1466 O O . TRP A 1 98 ? -19.893 3.058 -2.741 1.00 2.95 98 TRP A O 1
ATOM 1487 N N . ASP A 1 99 ? -21.158 1.293 -3.317 1.00 3.33 99 ASP A N 1
ATOM 1488 C CA . ASP A 1 99 ? -22.403 2.034 -3.343 1.00 3.58 99 ASP A CA 1
ATOM 1489 C C . ASP A 1 99 ? -23.422 1.286 -2.491 1.00 3.85 99 ASP A C 1
ATOM 1490 O O . ASP A 1 99 ? -23.129 0.204 -1.974 1.00 3.97 99 ASP A O 1
ATOM 1499 N N . GLU A 1 100 ? -24.618 1.833 -2.378 1.00 4.07 100 GLU A N 1
ATOM 1500 C CA . GLU A 1 100 ? -25.640 1.295 -1.489 1.00 4.44 100 GLU A CA 1
ATOM 1501 C C . GLU A 1 100 ? -26.394 0.147 -2.157 1.00 4.97 100 GLU A C 1
ATOM 1502 O O . GLU A 1 100 ? -27.623 0.098 -2.132 1.00 5.36 100 GLU A O 1
ATOM 1514 N N . GLY A 1 101 ? -25.647 -0.773 -2.761 1.00 5.06 101 GLY A N 1
ATOM 1515 C CA . GLY A 1 101 ? -26.253 -1.889 -3.467 1.00 5.66 101 GLY A CA 1
ATOM 1516 C C . GLY A 1 101 ? -26.794 -1.484 -4.825 1.00 5.88 101 GLY A C 1
ATOM 1517 O O . GLY A 1 101 ? -27.244 -2.325 -5.603 1.00 6.44 101 GLY A O 1
ATOM 1521 N N . GLU A 1 102 ? -26.730 -0.188 -5.108 1.00 5.53 102 GLU A N 1
ATOM 1522 C CA . GLU A 1 102 ? -27.251 0.368 -6.348 1.00 5.81 102 GLU A CA 1
ATOM 1523 C C . GLU A 1 102 ? -26.406 -0.071 -7.536 1.00 5.93 102 GLU A C 1
ATOM 1524 O O . GLU A 1 102 ? -26.920 -0.309 -8.627 1.00 6.44 102 GLU A O 1
ATOM 1536 N N . PHE A 1 103 ? -25.109 -0.186 -7.313 1.00 5.63 103 PHE A N 1
ATOM 1537 C CA . PHE A 1 103 ? -24.186 -0.565 -8.363 1.00 5.80 103 PHE A CA 1
ATOM 1538 C C . PHE A 1 103 ? -23.419 -1.807 -7.936 1.00 6.10 103 PHE A C 1
ATOM 1539 O O . PHE A 1 103 ? -23.046 -1.940 -6.769 1.00 6.20 103 PHE A O 1
ATOM 1556 N N . GLN A 1 104 ? -23.196 -2.712 -8.874 1.00 6.45 104 GLN A N 1
ATOM 1557 C CA . GLN A 1 104 ? -22.556 -3.981 -8.567 1.00 6.91 104 GLN A CA 1
ATOM 1558 C C . GLN A 1 104 ? -21.046 -3.884 -8.746 1.00 6.39 104 GLN A C 1
ATOM 1559 O O . GLN A 1 104 ? -20.552 -3.404 -9.769 1.00 6.07 104 GLN A O 1
ATOM 1573 N N . LEU A 1 105 ? -20.323 -4.312 -7.727 1.00 6.47 105 LEU A N 1
ATOM 1574 C CA . LEU A 1 105 ? -18.876 -4.186 -7.694 1.00 6.08 105 LEU A CA 1
ATOM 1575 C C . LEU A 1 105 ? -18.189 -5.529 -7.460 1.00 6.14 105 LEU A C 1
ATOM 1576 O O . LEU A 1 105 ? -18.844 -6.570 -7.362 1.00 6.71 105 LEU A O 1
ATOM 1592 N N . GLU A 1 106 ? -16.862 -5.480 -7.414 1.00 5.73 106 GLU A N 1
ATOM 1593 C CA . GLU A 1 106 ? -16.012 -6.657 -7.234 1.00 5.88 106 GLU A CA 1
ATOM 1594 C C . GLU A 1 106 ? -16.335 -7.442 -5.952 1.00 5.81 106 GLU A C 1
ATOM 1595 O O . GLU A 1 106 ? -17.165 -7.014 -5.147 1.00 5.64 106 GLU A O 1
ATOM 1607 N N . PRO A 1 107 ? -15.706 -8.628 -5.769 1.00 6.27 107 PRO A N 1
ATOM 1608 C CA . PRO A 1 107 ? -15.796 -9.420 -4.531 1.00 6.37 107 PRO A CA 1
ATOM 1609 C C . PRO A 1 107 ? -15.580 -8.601 -3.242 1.00 5.44 107 PRO A C 1
ATOM 1610 O O . PRO A 1 107 ? -15.149 -7.449 -3.298 1.00 4.84 107 PRO A O 1
ATOM 1621 N N . PRO A 1 108 ? -15.887 -9.212 -2.070 1.00 5.51 108 PRO A N 1
ATOM 1622 C CA . PRO A 1 108 ? -15.842 -8.566 -0.742 1.00 4.83 108 PRO A CA 1
ATOM 1623 C C . PRO A 1 108 ? -14.684 -7.585 -0.517 1.00 4.18 108 PRO A C 1
ATOM 1624 O O . PRO A 1 108 ? -13.652 -7.635 -1.184 1.00 4.56 108 PRO A O 1
ATOM 1635 N N . LEU A 1 109 ? -14.873 -6.731 0.487 1.00 3.50 109 LEU A N 1
ATOM 1636 C CA . LEU A 1 109 ? -14.070 -5.530 0.698 1.00 3.16 109 LEU A CA 1
ATOM 1637 C C . LEU A 1 109 ? -12.576 -5.827 0.735 1.00 3.59 109 LEU A C 1
ATOM 1638 O O . LEU A 1 109 ? -11.782 -5.110 0.126 1.00 4.05 109 LEU A O 1
ATOM 1654 N N . ASP A 1 110 ? -12.205 -6.854 1.479 1.00 3.77 110 ASP A N 1
ATOM 1655 C CA . ASP A 1 110 ? -10.817 -7.230 1.634 1.00 4.33 110 ASP A CA 1
ATOM 1656 C C . ASP A 1 110 ? -10.568 -8.675 1.190 1.00 4.77 110 ASP A C 1
ATOM 1657 O O . ASP A 1 110 ? -10.121 -8.920 0.069 1.00 5.39 110 ASP A O 1
ATOM 1666 N N . THR A 1 111 ? -10.875 -9.618 2.067 1.00 4.73 111 THR A N 1
ATOM 1667 C CA . THR A 1 111 ? -10.720 -11.037 1.786 1.00 5.37 111 THR A CA 1
ATOM 1668 C C . THR A 1 111 ? -11.170 -11.865 2.986 1.00 5.48 111 THR A C 1
ATOM 1669 O O . THR A 1 111 ? -11.528 -13.034 2.843 1.00 6.08 111 THR A O 1
ATOM 1680 N N . GLU A 1 112 ? -11.177 -11.253 4.170 1.00 5.12 112 GLU A N 1
ATOM 1681 C CA . GLU A 1 112 ? -11.662 -11.932 5.366 1.00 5.50 112 GLU A CA 1
ATOM 1682 C C . GLU A 1 112 ? -13.186 -11.942 5.369 1.00 5.70 112 GLU A C 1
ATOM 1683 O O . GLU A 1 112 ? -13.819 -12.671 6.130 1.00 6.23 112 GLU A O 1
ATOM 1695 N N . GLU A 1 113 ? -13.760 -11.127 4.491 1.00 5.40 113 GLU A N 1
ATOM 1696 C CA . GLU A 1 113 ? -15.202 -11.073 4.303 1.00 5.70 113 GLU A CA 1
ATOM 1697 C C . GLU A 1 113 ? -15.647 -12.139 3.286 1.00 6.33 113 GLU A C 1
ATOM 1698 O O . GLU A 1 113 ? -16.626 -11.972 2.561 1.00 6.71 113 GLU A O 1
ATOM 1710 N N . GLY A 1 114 ? -14.893 -13.227 3.214 1.00 6.59 114 GLY A N 1
ATOM 1711 C CA . GLY A 1 114 ? -15.308 -14.359 2.409 1.00 7.35 114 GLY A CA 1
ATOM 1712 C C . GLY A 1 114 ? -14.440 -14.572 1.189 1.00 7.45 114 GLY A C 1
ATOM 1713 O O . GLY A 1 114 ? -13.939 -15.673 0.972 1.00 8.17 114 GLY A O 1
ATOM 1717 N N . ARG A 1 115 ? -14.263 -13.511 0.400 1.00 6.87 115 ARG A N 1
ATOM 1718 C CA . ARG A 1 115 ? -13.524 -13.576 -0.866 1.00 7.10 115 ARG A CA 1
ATOM 1719 C C . ARG A 1 115 ? -14.201 -14.536 -1.846 1.00 7.88 115 ARG A C 1
ATOM 1720 O O . ARG A 1 115 ? -14.035 -15.753 -1.759 1.00 8.70 115 ARG A O 1
ATOM 1741 N N . ALA A 1 116 ? -14.965 -13.966 -2.777 1.00 7.69 116 ALA A N 1
ATOM 1742 C CA . ALA A 1 116 ? -15.712 -14.743 -3.769 1.00 8.39 116 ALA A CA 1
ATOM 1743 C C . ALA A 1 116 ? -16.695 -15.701 -3.096 1.00 8.63 116 ALA A C 1
ATOM 1744 O O . ALA A 1 116 ? -16.956 -16.798 -3.593 1.00 8.99 116 ALA A O 1
ATOM 1751 N N . ALA A 1 117 ? -17.229 -15.278 -1.959 1.00 8.60 117 ALA A N 1
ATOM 1752 C CA . ALA A 1 117 ? -18.197 -16.075 -1.217 1.00 9.01 117 ALA A CA 1
ATOM 1753 C C . ALA A 1 117 ? -19.230 -15.17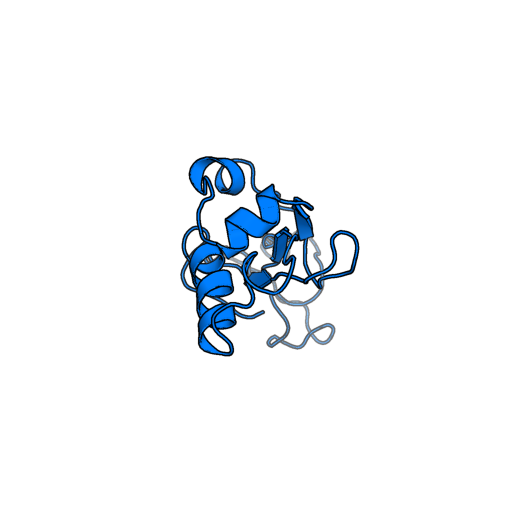2 -0.560 1.00 8.35 117 ALA A C 1
ATOM 1754 O O . ALA A 1 117 ? -19.877 -15.551 0.416 1.00 8.72 117 ALA A O 1
ATOM 1761 N N . ALA A 1 118 ? -19.380 -13.973 -1.117 1.00 7.57 118 ALA A N 1
ATOM 1762 C CA . ALA A 1 118 ? -20.271 -12.960 -0.566 1.00 7.03 118 ALA A CA 1
ATOM 1763 C C . ALA A 1 118 ? -20.284 -11.732 -1.464 1.00 6.76 118 ALA A C 1
ATOM 1764 O O . ALA A 1 118 ? -19.383 -11.553 -2.282 1.00 7.11 118 ALA A O 1
ATOM 1771 N N . ASP A 1 119 ? -21.300 -10.897 -1.309 1.00 6.39 119 ASP A N 1
ATOM 1772 C CA . ASP A 1 119 ? -21.393 -9.644 -2.054 1.00 6.38 119 ASP A CA 1
ATOM 1773 C C . ASP A 1 119 ? -21.721 -8.513 -1.085 1.00 6.00 119 ASP A C 1
ATOM 1774 O O . ASP A 1 119 ? -22.879 -8.134 -0.910 1.00 6.06 119 ASP A O 1
ATOM 1783 N N . GLU A 1 120 ? -20.686 -8.004 -0.432 1.00 5.89 120 GLU A N 1
ATOM 1784 C CA . GLU A 1 120 ? -20.848 -7.018 0.627 1.00 5.79 120 GLU A CA 1
ATOM 1785 C C . GLU A 1 120 ? -20.655 -5.606 0.080 1.00 5.57 120 GLU A C 1
ATOM 1786 O O . GLU A 1 120 ? -19.684 -5.337 -0.627 1.00 5.80 120 GLU A O 1
ATOM 1798 N N . TRP A 1 121 ? -21.584 -4.717 0.405 1.00 5.42 121 TRP A N 1
ATOM 1799 C CA . TRP A 1 121 ? -21.514 -3.334 -0.053 1.00 5.30 121 TRP A CA 1
ATOM 1800 C C . TRP A 1 121 ? -21.289 -2.409 1.137 1.00 5.50 121 TRP A C 1
ATOM 1801 O O . TRP A 1 121 ? -20.961 -2.862 2.233 1.00 6.08 121 TRP A O 1
ATOM 1822 N N . ASP A 1 122 ? -21.472 -1.117 0.911 1.00 5.27 122 ASP A N 1
ATOM 1823 C CA . ASP A 1 122 ? -21.431 -0.132 1.985 1.00 5.72 122 ASP A CA 1
ATOM 1824 C C . ASP A 1 122 ? -22.615 0.811 1.869 1.00 5.72 122 ASP A C 1
ATOM 1825 O O . ASP A 1 122 ? -22.571 1.791 1.125 1.00 5.55 122 ASP A O 1
ATOM 1834 N N . GLU A 1 123 ? -23.676 0.505 2.592 1.00 6.14 123 GLU A N 1
ATOM 1835 C CA . GLU A 1 123 ? -24.865 1.341 2.583 1.00 6.40 123 GLU A CA 1
ATOM 1836 C C . GLU A 1 123 ? -24.848 2.286 3.778 1.00 6.39 123 GLU A C 1
ATOM 1837 O O . GLU A 1 123 ? -25.308 1.943 4.870 1.00 6.69 123 GLU A O 1
ATOM 1849 N N . ARG A 1 124 ? -24.280 3.462 3.567 1.00 6.32 124 ARG A N 1
ATOM 1850 C CA . ARG A 1 124 ? -24.207 4.483 4.599 1.00 6.60 124 ARG A CA 1
ATOM 1851 C C . ARG A 1 124 ? -23.956 5.847 3.975 1.00 6.99 124 ARG A C 1
ATOM 1852 O O . ARG A 1 124 ? -24.918 6.632 3.870 1.00 7.06 124 ARG A O 1
ATOM 1874 N N . MET A 1 1 ? -3.523 -7.217 3.210 1.00 1.16 1 MET A N 2
ATOM 1875 C CA . MET A 1 1 ? -4.434 -6.751 4.258 1.00 1.27 1 MET A CA 2
ATOM 1876 C C . MET A 1 1 ? -3.697 -6.516 5.569 1.00 1.17 1 MET A C 2
ATOM 1877 O O . MET A 1 1 ? -4.311 -6.452 6.635 1.00 1.50 1 MET A O 2
ATOM 1891 N N . THR A 1 2 ? -2.383 -6.390 5.486 1.00 0.89 2 THR A N 2
ATOM 1892 C CA . THR A 1 2 ? -1.570 -6.062 6.641 1.00 0.80 2 THR A CA 2
ATOM 1893 C C . THR A 1 2 ? -1.784 -4.599 7.002 1.00 0.70 2 THR A C 2
ATOM 1894 O O . THR A 1 2 ? -1.308 -3.705 6.302 1.00 0.87 2 THR A O 2
ATOM 1905 N N . MET A 1 3 ? -2.526 -4.347 8.067 1.00 0.81 3 MET A N 2
ATOM 1906 C CA . MET A 1 3 ? -2.853 -2.979 8.419 1.00 0.75 3 MET A CA 2
ATOM 1907 C C . MET A 1 3 ? -1.661 -2.273 9.035 1.00 0.68 3 MET A C 2
ATOM 1908 O O . MET A 1 3 ? -1.039 -2.761 9.975 1.00 0.80 3 MET A O 2
ATOM 1922 N N . TYR A 1 4 ? -1.336 -1.133 8.468 1.00 0.55 4 TYR A N 2
ATOM 1923 C CA . TYR A 1 4 ? -0.351 -0.247 9.048 1.00 0.51 4 TYR A CA 2
ATOM 1924 C C . TYR A 1 4 ? -1.072 0.915 9.722 1.00 0.57 4 TYR A C 2
ATOM 1925 O O . TYR A 1 4 ? -2.206 0.756 10.170 1.00 0.88 4 TYR A O 2
ATOM 1943 N N . ALA A 1 5 ? -0.449 2.077 9.784 1.00 0.45 5 ALA A N 2
ATOM 1944 C CA . ALA A 1 5 ? -1.060 3.206 10.469 1.00 0.49 5 ALA A CA 2
ATOM 1945 C C . ALA A 1 5 ? -1.847 4.104 9.513 1.00 0.44 5 ALA A C 2
ATOM 1946 O O . ALA A 1 5 ? -2.932 4.578 9.859 1.00 0.50 5 ALA A O 2
ATOM 1953 N N . THR A 1 6 ? -1.315 4.321 8.307 1.00 0.41 6 THR A N 2
ATOM 1954 C CA . THR A 1 6 ? -1.914 5.245 7.328 1.00 0.38 6 THR A CA 2
ATOM 1955 C C . THR A 1 6 ? -1.118 5.201 6.016 1.00 0.29 6 THR A C 2
ATOM 1956 O O . THR A 1 6 ? -0.134 4.460 5.919 1.00 0.25 6 THR A O 2
ATOM 1967 N N . LEU A 1 7 ? -1.533 5.997 5.025 1.00 0.30 7 LEU A N 2
ATOM 1968 C CA . LEU A 1 7 ? -0.850 6.063 3.727 1.00 0.30 7 LEU A CA 2
ATOM 1969 C C . LEU A 1 7 ? 0.599 6.529 3.920 1.00 0.31 7 LEU A C 2
ATOM 1970 O O . LEU A 1 7 ? 1.548 5.844 3.560 1.00 0.37 7 LEU A O 2
ATOM 1986 N N . GLU A 1 8 ? 0.760 7.683 4.531 1.00 0.33 8 GLU A N 2
ATOM 1987 C CA . GLU A 1 8 ? 2.079 8.259 4.742 1.00 0.37 8 GLU A CA 2
ATOM 1988 C C . GLU A 1 8 ? 2.910 7.416 5.713 1.00 0.33 8 GLU A C 2
ATOM 1989 O O . GLU A 1 8 ? 4.140 7.449 5.693 1.00 0.37 8 GLU A O 2
ATOM 2001 N N . GLU A 1 9 ? 2.222 6.663 6.555 1.00 0.29 9 GLU A N 2
ATOM 2002 C CA . GLU A 1 9 ? 2.860 5.907 7.627 1.00 0.31 9 GLU A CA 2
ATOM 2003 C C . GLU A 1 9 ? 3.544 4.626 7.147 1.00 0.27 9 GLU A C 2
ATOM 2004 O O . GLU A 1 9 ? 4.711 4.390 7.455 1.00 0.31 9 GLU A O 2
ATOM 2016 N N . ALA A 1 10 ? 2.815 3.799 6.400 1.00 0.23 10 ALA A N 2
ATOM 2017 C CA . ALA A 1 10 ? 3.283 2.450 6.064 1.00 0.24 10 ALA A CA 2
ATOM 2018 C C . ALA A 1 10 ? 4.615 2.454 5.332 1.00 0.23 10 ALA A C 2
ATOM 2019 O O . ALA A 1 10 ? 5.448 1.589 5.562 1.00 0.27 10 ALA A O 2
ATOM 2026 N N . ILE A 1 11 ? 4.809 3.425 4.453 1.00 0.21 11 ILE A N 2
ATOM 2027 C CA . ILE A 1 11 ? 6.068 3.556 3.723 1.00 0.23 11 ILE A CA 2
ATOM 2028 C C . ILE A 1 11 ? 7.243 3.702 4.688 1.00 0.26 11 ILE A C 2
ATOM 2029 O O . ILE A 1 11 ? 8.336 3.194 4.438 1.00 0.34 11 ILE A O 2
ATOM 2045 N N . ASP A 1 12 ? 6.999 4.395 5.793 1.00 0.24 12 ASP A N 2
ATOM 2046 C CA . ASP A 1 12 ? 8.020 4.619 6.814 1.00 0.28 12 ASP A CA 2
ATOM 2047 C C . ASP A 1 12 ? 8.271 3.338 7.599 1.00 0.25 12 ASP A C 2
ATOM 2048 O O . ASP A 1 12 ? 9.414 2.975 7.872 1.00 0.29 12 ASP A O 2
ATOM 2057 N N . ALA A 1 13 ? 7.191 2.648 7.937 1.00 0.21 13 ALA A N 2
ATOM 2058 C CA . ALA A 1 13 ? 7.277 1.417 8.711 1.00 0.22 13 ALA A CA 2
ATOM 2059 C C . ALA A 1 13 ? 7.860 0.274 7.888 1.00 0.24 13 ALA A C 2
ATOM 2060 O O . ALA A 1 13 ? 8.750 -0.427 8.349 1.00 0.31 13 ALA A O 2
ATOM 2067 N N . ALA A 1 14 ? 7.360 0.107 6.668 1.00 0.21 14 ALA A N 2
ATOM 2068 C CA . ALA A 1 14 ? 7.737 -1.020 5.814 1.00 0.23 14 ALA A CA 2
ATOM 2069 C C . ALA A 1 14 ? 9.243 -1.095 5.596 1.00 0.23 14 ALA A C 2
ATOM 2070 O O . ALA A 1 14 ? 9.824 -2.183 5.634 1.00 0.26 14 ALA A O 2
ATOM 2077 N N . ARG A 1 15 ? 9.873 0.057 5.380 1.00 0.22 15 ARG A N 2
ATOM 2078 C CA . ARG A 1 15 ? 11.314 0.099 5.160 1.00 0.23 15 ARG A CA 2
ATOM 2079 C C . ARG A 1 15 ? 12.039 -0.468 6.385 1.00 0.27 15 ARG A C 2
ATOM 2080 O O . ARG A 1 15 ? 13.027 -1.190 6.260 1.00 0.33 15 ARG A O 2
ATOM 2101 N N . GLU A 1 16 ? 11.523 -0.146 7.570 1.00 0.29 16 GLU A N 2
ATOM 2102 C CA . GLU A 1 16 ? 12.061 -0.670 8.816 1.00 0.39 16 GLU A CA 2
ATOM 2103 C C . GLU A 1 16 ? 11.686 -2.138 9.010 1.00 0.43 16 GLU A C 2
ATOM 2104 O O . GLU A 1 16 ? 12.538 -2.960 9.321 1.00 0.52 16 GLU A O 2
ATOM 2116 N N . GLU A 1 17 ? 10.406 -2.451 8.819 1.00 0.40 17 GLU A N 2
ATOM 2117 C CA . GLU A 1 17 ? 9.875 -3.790 9.080 1.00 0.51 17 GLU A CA 2
ATOM 2118 C C . GLU A 1 17 ? 10.633 -4.861 8.310 1.00 0.52 17 GLU A C 2
ATOM 2119 O O . GLU A 1 17 ? 11.006 -5.891 8.873 1.00 0.60 17 GLU A O 2
ATOM 2131 N N . PHE A 1 18 ? 10.858 -4.619 7.028 1.00 0.46 18 PHE A N 2
ATOM 2132 C CA . PHE A 1 18 ? 11.580 -5.572 6.195 1.00 0.50 18 PHE A CA 2
ATOM 2133 C C . PHE A 1 18 ? 13.015 -5.725 6.695 1.00 0.54 18 PHE A C 2
ATOM 2134 O O . PHE A 1 18 ? 13.541 -6.830 6.782 1.00 0.64 18 PHE A O 2
ATOM 2151 N N . LEU A 1 19 ? 13.624 -4.603 7.051 1.00 0.50 19 LEU A N 2
ATOM 2152 C CA . LEU A 1 19 ? 15.008 -4.564 7.498 1.00 0.58 19 LEU A CA 2
ATOM 2153 C C . LEU A 1 19 ? 15.141 -5.183 8.885 1.00 0.70 19 LEU A C 2
ATOM 2154 O O . LEU A 1 19 ? 16.170 -5.754 9.221 1.00 0.78 19 LEU A O 2
ATOM 2170 N N . ALA A 1 20 ? 14.091 -5.052 9.679 1.00 0.73 20 ALA A N 2
ATOM 2171 C CA . ALA A 1 20 ? 14.072 -5.547 11.052 1.00 0.87 20 ALA A CA 2
ATOM 2172 C C . ALA A 1 20 ? 14.456 -7.023 11.133 1.00 0.91 20 ALA A C 2
ATOM 2173 O O . ALA A 1 20 ? 15.147 -7.445 12.061 1.00 1.02 20 ALA A O 2
ATOM 2180 N N . ASP A 1 21 ? 14.018 -7.802 10.154 1.00 0.86 21 ASP A N 2
ATOM 2181 C CA . ASP A 1 21 ? 14.275 -9.237 10.159 1.00 0.92 21 ASP A CA 2
ATOM 2182 C C . ASP A 1 21 ? 15.645 -9.561 9.588 1.00 0.91 21 ASP A C 2
ATOM 2183 O O . ASP A 1 21 ? 16.142 -10.676 9.743 1.00 1.03 21 ASP A O 2
ATOM 2192 N N . ASN A 1 22 ? 16.252 -8.592 8.919 1.00 0.79 22 ASN A N 2
ATOM 2193 C CA . ASN A 1 22 ? 17.543 -8.801 8.271 1.00 0.78 22 ASN A CA 2
ATOM 2194 C C . ASN A 1 22 ? 18.175 -7.464 7.895 1.00 0.70 22 ASN A C 2
ATOM 2195 O O . ASN A 1 22 ? 18.095 -7.018 6.750 1.00 0.64 22 ASN A O 2
ATOM 2206 N N . PRO A 1 23 ? 18.783 -6.788 8.882 1.00 0.74 23 PRO A N 2
ATOM 2207 C CA . PRO A 1 23 ? 19.363 -5.457 8.691 1.00 0.73 23 PRO A CA 2
ATOM 2208 C C . PRO A 1 23 ? 20.549 -5.467 7.729 1.00 0.67 23 PRO A C 2
ATOM 2209 O O . PRO A 1 23 ? 21.343 -6.411 7.714 1.00 0.70 23 PRO A O 2
ATOM 2220 N N . GLY A 1 24 ? 20.663 -4.416 6.929 1.00 0.61 24 GLY A N 2
ATOM 2221 C CA . GLY A 1 24 ? 21.790 -4.290 6.028 1.00 0.58 24 GLY A CA 2
ATOM 2222 C C . GLY A 1 24 ? 21.451 -4.633 4.592 1.00 0.49 24 GLY A C 2
ATOM 2223 O O . GLY A 1 24 ? 22.272 -4.433 3.701 1.00 0.50 24 GLY A O 2
ATOM 2227 N N . ILE A 1 25 ? 20.239 -5.133 4.358 1.00 0.45 25 ILE A N 2
ATOM 2228 C CA . ILE A 1 25 ? 19.816 -5.488 3.004 1.00 0.38 25 ILE A CA 2
ATOM 2229 C C . ILE A 1 25 ? 19.715 -4.247 2.110 1.00 0.33 25 ILE A C 2
ATOM 2230 O O . ILE A 1 25 ? 19.730 -4.356 0.884 1.00 0.31 25 ILE A O 2
ATOM 2246 N N . ASP A 1 26 ? 19.627 -3.069 2.728 1.00 0.37 26 ASP A N 2
ATOM 2247 C CA . ASP A 1 26 ? 19.677 -1.803 2.003 1.00 0.39 26 ASP A CA 2
ATOM 2248 C C . ASP A 1 26 ? 20.968 -1.694 1.173 1.00 0.41 26 ASP A C 2
ATOM 2249 O O . ASP A 1 26 ? 21.693 -2.680 1.009 1.00 0.41 26 ASP A O 2
ATOM 2258 N N . ALA A 1 27 ? 21.292 -0.497 0.701 1.00 0.48 27 ALA A N 2
ATOM 2259 C CA . ALA A 1 27 ? 22.433 -0.286 -0.195 1.00 0.56 27 ALA A CA 2
ATOM 2260 C C . ALA A 1 27 ? 23.759 -0.767 0.408 1.00 0.55 27 ALA A C 2
ATOM 2261 O O . ALA A 1 27 ? 24.791 -0.788 -0.269 1.00 0.62 27 ALA A O 2
ATOM 2268 N N . GLU A 1 28 ? 23.729 -1.154 1.671 1.00 0.49 28 GLU A N 2
ATOM 2269 C CA . GLU A 1 28 ? 24.914 -1.627 2.356 1.00 0.51 28 GLU A CA 2
ATOM 2270 C C . GLU A 1 28 ? 25.313 -3.019 1.869 1.00 0.49 28 GLU A C 2
ATOM 2271 O O . GLU A 1 28 ? 26.500 -3.336 1.794 1.00 0.62 28 GLU A O 2
ATOM 2283 N N . ASP A 1 29 ? 24.329 -3.854 1.545 1.00 0.40 29 ASP A N 2
ATOM 2284 C CA . ASP A 1 29 ? 24.625 -5.196 1.047 1.00 0.41 29 ASP A CA 2
ATOM 2285 C C . ASP A 1 29 ? 24.004 -5.438 -0.324 1.00 0.39 29 ASP A C 2
ATOM 2286 O O . ASP A 1 29 ? 24.656 -5.949 -1.238 1.00 0.44 29 ASP A O 2
ATOM 2295 N N . ALA A 1 30 ? 22.743 -5.068 -0.467 1.00 0.35 30 ALA A N 2
ATOM 2296 C CA . ALA A 1 30 ? 22.010 -5.320 -1.697 1.00 0.36 30 ALA A CA 2
ATOM 2297 C C . ALA A 1 30 ? 21.527 -4.027 -2.333 1.00 0.36 30 ALA A C 2
ATOM 2298 O O . ALA A 1 30 ? 21.386 -3.007 -1.666 1.00 0.38 30 ALA A O 2
ATOM 2305 N N . ASN A 1 31 ? 21.310 -4.054 -3.631 1.00 0.39 31 ASN A N 2
ATOM 2306 C CA . ASN A 1 31 ? 20.566 -2.993 -4.278 1.00 0.36 31 ASN A CA 2
ATOM 2307 C C . ASN A 1 31 ? 19.089 -3.327 -4.134 1.00 0.36 31 ASN A C 2
ATOM 2308 O O . ASN A 1 31 ? 18.688 -4.451 -4.401 1.00 0.63 31 ASN A O 2
ATOM 2319 N N . VAL A 1 32 ? 18.294 -2.383 -3.655 1.00 0.36 32 VAL A N 2
ATOM 2320 C CA . VAL A 1 32 ? 16.879 -2.644 -3.390 1.00 0.31 32 VAL A CA 2
ATOM 2321 C C . VAL A 1 32 ? 15.985 -1.725 -4.198 1.00 0.26 32 VAL A C 2
ATOM 2322 O O . VAL A 1 32 ? 15.318 -0.861 -3.634 1.00 0.24 32 VAL A O 2
ATOM 2335 N N . GLN A 1 33 ? 15.940 -1.882 -5.509 1.00 0.27 33 GLN A N 2
ATOM 2336 C CA . GLN A 1 33 ? 15.123 -0.965 -6.273 1.00 0.25 33 GLN A CA 2
ATOM 2337 C C . GLN A 1 33 ? 13.740 -1.556 -6.446 1.00 0.20 33 GLN A C 2
ATOM 2338 O O . GLN A 1 33 ? 13.557 -2.502 -7.212 1.00 0.24 33 GLN A O 2
ATOM 2352 N N . GLN A 1 34 ? 12.773 -0.980 -5.752 1.00 0.16 34 GLN A N 2
ATOM 2353 C CA . GLN A 1 34 ? 11.372 -1.221 -6.029 1.00 0.14 34 GLN A CA 2
ATOM 2354 C C . GLN A 1 34 ? 10.503 -0.308 -5.182 1.00 0.13 34 GLN A C 2
ATOM 2355 O O . GLN A 1 34 ? 10.868 0.028 -4.058 1.00 0.23 34 GLN A O 2
ATOM 2369 N N . PHE A 1 35 ? 9.373 0.103 -5.715 1.00 0.15 35 PHE A N 2
ATOM 2370 C CA . PHE A 1 35 ? 8.337 0.694 -4.893 1.00 0.15 35 PHE A CA 2
ATOM 2371 C C . PHE A 1 35 ? 7.039 -0.064 -5.133 1.00 0.14 35 PHE A C 2
ATOM 2372 O O . PHE A 1 35 ? 6.459 0.002 -6.219 1.00 0.15 35 PHE A O 2
ATOM 2389 N N . ASN A 1 36 ? 6.605 -0.798 -4.127 1.00 0.15 36 ASN A N 2
ATOM 2390 C CA . ASN A 1 36 ? 5.398 -1.602 -4.222 1.00 0.17 36 ASN A CA 2
ATOM 2391 C C . ASN A 1 36 ? 4.440 -1.253 -3.100 1.00 0.16 36 ASN A C 2
ATOM 2392 O O . ASN A 1 36 ? 4.841 -1.196 -1.944 1.00 0.20 36 ASN A O 2
ATOM 2403 N N . ALA A 1 37 ? 3.185 -0.992 -3.439 1.00 0.20 37 ALA A N 2
ATOM 2404 C CA . ALA A 1 37 ? 2.171 -0.755 -2.419 1.00 0.22 37 ALA A CA 2
ATOM 2405 C C . ALA A 1 37 ? 0.775 -1.147 -2.907 1.00 0.29 37 ALA A C 2
ATOM 2406 O O . ALA A 1 37 ? 0.437 -0.927 -4.070 1.00 0.40 37 ALA A O 2
ATOM 2413 N N . GLN A 1 38 ? -0.012 -1.770 -2.029 1.00 0.30 38 GLN A N 2
ATOM 2414 C CA . GLN A 1 38 ? -1.412 -2.082 -2.329 1.00 0.34 38 GLN A CA 2
ATOM 2415 C C . GLN A 1 38 ? -2.267 -2.045 -1.065 1.00 0.38 38 GLN A C 2
ATOM 2416 O O . GLN A 1 38 ? -1.738 -2.064 0.051 1.00 0.43 38 GLN A O 2
ATOM 2430 N N . LYS A 1 39 ? -3.583 -1.955 -1.242 1.00 0.49 39 LYS A N 2
ATOM 2431 C CA . LYS A 1 39 ? -4.510 -2.001 -0.121 1.00 0.60 39 LYS A CA 2
ATOM 2432 C C . LYS A 1 39 ? -5.879 -2.484 -0.580 1.00 0.77 39 LYS A C 2
ATOM 2433 O O . LYS A 1 39 ? -6.269 -2.261 -1.727 1.00 0.99 39 LYS A O 2
ATOM 2452 N N . TYR A 1 40 ? -6.602 -3.145 0.306 1.00 0.92 40 TYR A N 2
ATOM 2453 C CA . TYR A 1 40 ? -8.014 -3.397 0.079 1.00 1.13 40 TYR A CA 2
ATOM 2454 C C . TYR A 1 40 ? -8.793 -2.978 1.318 1.00 1.16 40 TYR A C 2
ATOM 2455 O O . TYR A 1 40 ? -8.705 -3.627 2.360 1.00 1.36 40 TYR A O 2
ATOM 2473 N N . VAL A 1 41 ? -9.539 -1.877 1.204 1.00 1.06 41 VAL A N 2
ATOM 2474 C CA . VAL A 1 41 ? -10.309 -1.351 2.323 1.00 1.20 41 VAL A CA 2
ATOM 2475 C C . VAL A 1 41 ? -11.515 -0.552 1.883 1.00 1.30 41 VAL A C 2
ATOM 2476 O O . VAL A 1 41 ? -11.557 -0.004 0.786 1.00 1.28 41 VAL A O 2
ATOM 2489 N N . LEU A 1 42 ? -12.503 -0.501 2.759 1.00 1.56 42 LEU A N 2
ATOM 2490 C CA . LEU A 1 42 ? -13.660 0.345 2.549 1.00 1.74 42 LEU A CA 2
ATOM 2491 C C . LEU A 1 42 ? -13.320 1.777 2.948 1.00 1.76 42 LEU A C 2
ATOM 2492 O O . LEU A 1 42 ? -12.213 2.033 3.438 1.00 1.66 42 LEU A O 2
ATOM 2508 N N . GLN A 1 43 ? -14.253 2.698 2.774 1.00 2.05 43 GLN A N 2
ATOM 2509 C CA . GLN A 1 43 ? -13.972 4.121 2.972 1.00 2.25 43 GLN A CA 2
ATOM 2510 C C . GLN A 1 43 ? -13.647 4.414 4.434 1.00 2.11 43 GLN A C 2
ATOM 2511 O O . GLN A 1 43 ? -13.037 5.432 4.762 1.00 2.33 43 GLN A O 2
ATOM 2525 N N . ASP A 1 44 ? -14.010 3.475 5.287 1.00 1.88 44 ASP A N 2
ATOM 2526 C CA . ASP A 1 44 ? -13.841 3.613 6.730 1.00 1.85 44 ASP A CA 2
ATOM 2527 C C . ASP A 1 44 ? -12.370 3.627 7.138 1.00 1.88 44 ASP A C 2
ATOM 2528 O O . ASP A 1 44 ? -12.020 4.128 8.208 1.00 2.09 44 ASP A O 2
ATOM 2537 N N . GLY A 1 45 ? -11.501 3.102 6.279 1.00 1.83 45 GLY A N 2
ATOM 2538 C CA . GLY A 1 45 ? -10.077 3.135 6.570 1.00 2.15 45 GLY A CA 2
ATOM 2539 C C . GLY A 1 45 ? -9.656 2.081 7.573 1.00 2.15 45 GLY A C 2
ATOM 2540 O O . GLY A 1 45 ? -8.524 2.104 8.055 1.00 2.57 45 GLY A O 2
ATOM 2544 N N . ASP A 1 46 ? -10.594 1.191 7.903 1.00 1.91 46 ASP A N 2
ATOM 2545 C CA . ASP A 1 46 ? -10.388 0.099 8.871 1.00 2.22 46 ASP A CA 2
ATOM 2546 C C . ASP A 1 46 ? -8.975 -0.486 8.810 1.00 2.50 46 ASP A C 2
ATOM 2547 O O . ASP A 1 46 ? -8.287 -0.589 9.825 1.00 2.67 46 ASP A O 2
ATOM 2556 N N . ILE A 1 47 ? -8.551 -0.849 7.614 1.00 2.90 47 ILE A N 2
ATOM 2557 C CA . ILE A 1 47 ? -7.219 -1.395 7.394 1.00 3.28 47 ILE A CA 2
ATOM 2558 C C . ILE A 1 47 ? -6.387 -0.380 6.611 1.00 2.45 47 ILE A C 2
ATOM 2559 O O . ILE A 1 47 ? -6.928 0.415 5.841 1.00 2.60 47 ILE A O 2
ATOM 2575 N N . MET A 1 48 ? -5.083 -0.394 6.816 1.00 1.92 48 MET A N 2
ATOM 2576 C CA . MET A 1 48 ? -4.193 0.512 6.117 1.00 1.11 48 MET A CA 2
ATOM 2577 C C . MET A 1 48 ? -3.399 -0.241 5.068 1.00 1.03 48 MET A C 2
ATOM 2578 O O . MET A 1 48 ? -3.528 -1.455 4.936 1.00 1.64 48 MET A O 2
ATOM 2592 N N . TRP A 1 49 ? -2.567 0.477 4.343 1.00 0.49 49 TRP A N 2
ATOM 2593 C CA . TRP A 1 49 ? -2.018 -0.030 3.088 1.00 0.37 49 TRP A CA 2
ATOM 2594 C C . TRP A 1 49 ? -0.645 -0.661 3.303 1.00 0.32 49 TRP A C 2
ATOM 2595 O O . TRP A 1 49 ? 0.069 -0.301 4.235 1.00 0.31 49 TRP A O 2
ATOM 2616 N N . GLN A 1 50 ? -0.297 -1.620 2.455 1.00 0.36 50 GLN A N 2
ATOM 2617 C CA . GLN A 1 50 ? 0.960 -2.343 2.594 1.00 0.35 50 GLN A CA 2
ATOM 2618 C C . GLN A 1 50 ? 1.994 -1.805 1.621 1.00 0.24 50 GLN A C 2
ATOM 2619 O O . GLN A 1 50 ? 1.653 -1.364 0.523 1.00 0.27 50 GLN A O 2
ATOM 2633 N N . VAL A 1 51 ? 3.256 -1.860 2.025 1.00 0.21 51 VAL A N 2
ATOM 2634 C CA . VAL A 1 51 ? 4.355 -1.394 1.190 1.00 0.16 51 VAL A CA 2
ATOM 2635 C C . VAL A 1 51 ? 5.446 -2.461 1.130 1.00 0.16 51 VAL A C 2
ATOM 2636 O O . VAL A 1 51 ? 5.766 -3.085 2.140 1.00 0.19 51 VAL A O 2
ATOM 2649 N N . GLU A 1 52 ? 6.007 -2.656 -0.054 1.00 0.18 52 GLU A N 2
ATOM 2650 C CA . GLU A 1 52 ? 6.953 -3.738 -0.304 1.00 0.20 52 GLU A CA 2
ATOM 2651 C C . GLU A 1 52 ? 8.134 -3.267 -1.146 1.00 0.20 52 GLU A C 2
ATOM 2652 O O . GLU A 1 52 ? 8.031 -2.294 -1.899 1.00 0.22 52 GLU A O 2
ATOM 2664 N N . PHE A 1 53 ? 9.250 -3.972 -1.007 1.00 0.21 53 PHE A N 2
ATOM 2665 C CA . PHE A 1 53 ? 10.468 -3.687 -1.762 1.00 0.21 53 PHE A CA 2
ATOM 2666 C C . PHE A 1 53 ? 11.131 -5.004 -2.152 1.00 0.25 53 PHE A C 2
ATOM 2667 O O . PHE A 1 53 ? 11.034 -5.982 -1.409 1.00 0.36 53 PHE A O 2
ATOM 2684 N N . PHE A 1 54 ? 11.785 -5.050 -3.308 1.00 0.20 54 PHE A N 2
ATOM 2685 C CA . PHE A 1 54 ? 12.634 -6.170 -3.641 1.00 0.22 54 PHE A CA 2
ATOM 2686 C C . PHE A 1 54 ? 13.944 -5.643 -4.204 1.00 0.23 54 PHE A C 2
ATOM 2687 O O . PHE A 1 54 ? 14.061 -4.445 -4.466 1.00 0.21 54 PHE A O 2
ATOM 2704 N N . ALA A 1 55 ? 14.917 -6.508 -4.380 1.00 0.32 55 ALA A N 2
ATOM 2705 C CA . ALA A 1 55 ? 16.255 -6.069 -4.741 1.00 0.39 55 ALA A CA 2
ATOM 2706 C C . ALA A 1 55 ? 16.325 -5.532 -6.160 1.00 0.57 55 ALA A C 2
ATOM 2707 O O . ALA A 1 55 ? 16.798 -4.417 -6.399 1.00 1.04 55 ALA A O 2
ATOM 2714 N N . ASP A 1 56 ? 15.787 -6.287 -7.084 1.00 0.41 56 ASP A N 2
ATOM 2715 C CA . ASP A 1 56 ? 16.129 -6.101 -8.483 1.00 0.47 56 ASP A CA 2
ATOM 2716 C C . ASP A 1 56 ? 14.943 -5.605 -9.263 1.00 0.40 56 ASP A C 2
ATOM 2717 O O . ASP A 1 56 ? 13.956 -6.319 -9.423 1.00 0.37 56 ASP A O 2
ATOM 2726 N N . GLU A 1 57 ? 15.051 -4.372 -9.727 1.00 0.43 57 GLU A N 2
ATOM 2727 C CA . GLU A 1 57 ? 13.984 -3.723 -10.469 1.00 0.43 57 GLU A CA 2
ATOM 2728 C C . GLU A 1 57 ? 13.446 -4.635 -11.576 1.00 0.45 57 GLU A C 2
ATOM 2729 O O . GLU A 1 57 ? 14.154 -4.961 -12.531 1.00 0.52 57 GLU A O 2
ATOM 2741 N N . GLY A 1 58 ? 12.196 -5.054 -11.435 1.00 0.46 58 GLY A N 2
ATOM 2742 C CA . GLY A 1 58 ? 11.611 -5.962 -12.405 1.00 0.62 58 GLY A CA 2
ATOM 2743 C C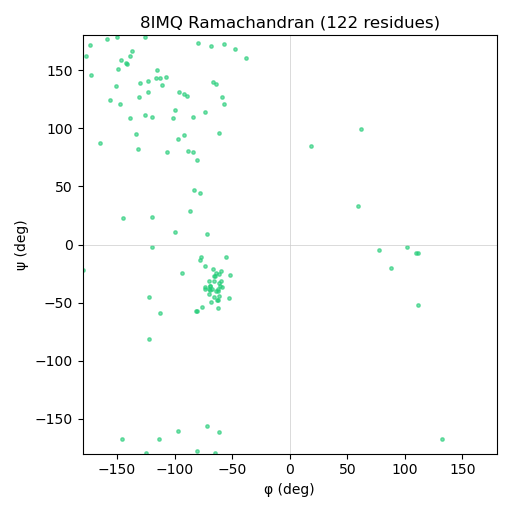 . GLY A 1 58 ? 11.271 -7.322 -11.818 1.00 0.60 58 GLY A C 2
ATOM 2744 O O . GLY A 1 58 ? 10.658 -8.155 -12.487 1.00 0.73 58 GLY A O 2
ATOM 2748 N N . GLU A 1 59 ? 11.672 -7.553 -10.570 1.00 0.50 59 GLU A N 2
ATOM 2749 C CA . GLU A 1 59 ? 11.255 -8.747 -9.833 1.00 0.61 59 GLU A CA 2
ATOM 2750 C C . GLU A 1 59 ? 9.759 -8.664 -9.502 1.00 0.67 59 GLU A C 2
ATOM 2751 O O . GLU A 1 59 ? 9.014 -7.920 -10.147 1.00 0.90 59 GLU A O 2
ATOM 2763 N N . GLU A 1 60 ? 9.306 -9.406 -8.499 1.00 0.64 60 GLU A N 2
ATOM 2764 C CA . GLU A 1 60 ? 7.888 -9.417 -8.191 1.00 0.66 60 GLU A CA 2
ATOM 2765 C C . GLU A 1 60 ? 7.596 -8.960 -6.770 1.00 0.62 60 GLU A C 2
ATOM 2766 O O . GLU A 1 60 ? 8.202 -9.421 -5.799 1.00 0.66 60 GLU A O 2
ATOM 2778 N N . GLY A 1 61 ? 6.685 -8.014 -6.682 1.00 0.57 61 GLY A N 2
ATOM 2779 C CA . GLY A 1 61 ? 6.093 -7.638 -5.426 1.00 0.57 61 GLY A CA 2
ATOM 2780 C C . GLY A 1 61 ? 4.592 -7.637 -5.586 1.00 0.54 61 GLY A C 2
ATOM 2781 O O . GLY A 1 61 ? 4.093 -7.145 -6.598 1.00 0.57 61 GLY A O 2
ATOM 2785 N N . GLU A 1 62 ? 3.867 -8.190 -4.623 1.00 0.61 62 GLU A N 2
ATOM 2786 C CA . GLU A 1 62 ? 2.426 -8.384 -4.776 1.00 0.67 62 GLU A CA 2
ATOM 2787 C C . GLU A 1 62 ? 1.668 -7.085 -4.532 1.00 0.57 62 GLU A C 2
ATOM 2788 O O . GLU A 1 62 ? 0.729 -7.024 -3.737 1.00 0.93 62 GLU A O 2
ATOM 2800 N N . CYS A 1 63 ? 2.086 -6.048 -5.223 1.00 0.37 63 CYS A N 2
ATOM 2801 C CA . CYS A 1 63 ? 1.515 -4.735 -5.052 1.00 0.40 63 CYS A CA 2
ATOM 2802 C C . CYS A 1 63 ? 1.615 -3.959 -6.354 1.00 0.33 63 CYS A C 2
ATOM 2803 O O . CYS A 1 63 ? 1.980 -4.517 -7.387 1.00 0.45 63 CYS A O 2
ATOM 2811 N N . LEU A 1 64 ? 1.302 -2.675 -6.296 1.00 0.29 64 LEU A N 2
ATOM 2812 C CA . LEU A 1 64 ? 1.425 -1.803 -7.450 1.00 0.30 64 LEU A CA 2
ATOM 2813 C C . LEU A 1 64 ? 2.889 -1.457 -7.696 1.00 0.29 64 LEU A C 2
ATOM 2814 O O . LEU A 1 64 ? 3.547 -0.881 -6.826 1.00 0.30 64 LEU A O 2
ATOM 2830 N N . PRO A 1 65 ? 3.434 -1.859 -8.855 1.00 0.31 65 PRO A N 2
ATOM 2831 C CA . PRO A 1 65 ? 4.776 -1.454 -9.276 1.00 0.31 65 PRO A CA 2
ATOM 2832 C C . PRO A 1 65 ? 4.812 0.032 -9.615 1.00 0.34 65 PRO A C 2
ATOM 2833 O O . PRO A 1 65 ? 4.636 0.427 -10.769 1.00 0.45 65 PRO A O 2
ATOM 2844 N N . MET A 1 66 ? 5.041 0.849 -8.599 1.00 0.35 66 MET A N 2
ATOM 2845 C CA . MET A 1 66 ? 4.924 2.289 -8.735 1.00 0.46 66 MET A CA 2
ATOM 2846 C C . MET A 1 66 ? 6.217 2.852 -9.292 1.00 0.43 66 MET A C 2
ATOM 2847 O O . MET A 1 66 ? 6.247 3.451 -10.370 1.00 0.57 66 MET A O 2
ATOM 2861 N N . LEU A 1 67 ? 7.290 2.613 -8.562 1.00 0.32 67 LEU A N 2
ATOM 2862 C CA . LEU A 1 67 ? 8.604 3.080 -8.947 1.00 0.36 67 LEU A CA 2
ATOM 2863 C C . LEU A 1 67 ? 9.567 1.908 -8.985 1.00 0.33 67 LEU A C 2
ATOM 2864 O O . LEU A 1 67 ? 9.296 0.857 -8.401 1.00 0.30 67 LEU A O 2
ATOM 2880 N N . SER A 1 68 ? 10.683 2.093 -9.659 1.00 0.36 68 SER A N 2
ATOM 2881 C CA . SER A 1 68 ? 11.676 1.049 -9.787 1.00 0.37 68 SER A CA 2
ATOM 2882 C C . SER A 1 68 ? 13.004 1.667 -10.202 1.00 0.41 68 SER A C 2
ATOM 2883 O O . SER A 1 68 ? 13.098 2.318 -11.246 1.00 0.46 68 SER A O 2
ATOM 2891 N N . GLY A 1 69 ? 14.016 1.488 -9.374 1.00 0.40 69 GLY A N 2
ATOM 2892 C CA . GLY A 1 69 ? 15.313 2.061 -9.654 1.00 0.44 69 GLY A CA 2
ATOM 2893 C C . GLY A 1 69 ? 15.973 2.598 -8.403 1.00 0.38 69 GLY A C 2
ATOM 2894 O O . GLY A 1 69 ? 15.550 2.282 -7.287 1.00 0.30 69 GLY A O 2
ATOM 2898 N N . GLU A 1 70 ? 16.988 3.425 -8.589 1.00 0.43 70 GLU A N 2
ATOM 2899 C CA . GLU A 1 70 ? 17.790 3.936 -7.485 1.00 0.41 70 GLU A CA 2
ATOM 2900 C C . GLU A 1 70 ? 16.940 4.706 -6.477 1.00 0.37 70 GLU A C 2
ATOM 2901 O O . GLU A 1 70 ? 17.129 4.568 -5.268 1.00 0.36 70 GLU A O 2
ATOM 2913 N N . ALA A 1 71 ? 15.985 5.488 -6.974 1.00 0.38 71 ALA A N 2
ATOM 2914 C CA . ALA A 1 71 ? 15.123 6.284 -6.107 1.00 0.38 71 ALA A CA 2
ATOM 2915 C C . ALA A 1 71 ? 14.259 5.381 -5.232 1.00 0.32 71 ALA A C 2
ATOM 2916 O O . ALA A 1 71 ? 14.090 5.635 -4.043 1.00 0.32 71 ALA A O 2
ATOM 2923 N N . ALA A 1 72 ? 13.725 4.323 -5.833 1.00 0.31 72 ALA A N 2
ATOM 2924 C CA . ALA A 1 72 ? 12.933 3.335 -5.117 1.00 0.26 72 ALA A CA 2
ATOM 2925 C C . ALA A 1 72 ? 13.743 2.671 -4.001 1.00 0.23 72 ALA A C 2
ATOM 2926 O O . ALA A 1 72 ? 13.204 2.335 -2.951 1.00 0.22 72 ALA A O 2
ATOM 2933 N N . GLN A 1 73 ? 15.039 2.486 -4.233 1.00 0.23 73 GLN A N 2
ATOM 2934 C CA . GLN A 1 73 ? 15.925 1.948 -3.204 1.00 0.23 73 GLN A CA 2
ATOM 2935 C C . GLN A 1 73 ? 16.123 2.995 -2.123 1.00 0.22 73 GLN A C 2
ATOM 2936 O O . GLN A 1 73 ? 16.096 2.689 -0.936 1.00 0.26 73 GLN A O 2
ATOM 2950 N N . SER A 1 74 ? 16.296 4.239 -2.545 1.00 0.24 74 SER A N 2
ATOM 2951 C CA . SER A 1 74 ? 16.401 5.356 -1.615 1.00 0.27 74 SER A CA 2
ATOM 2952 C C . SER A 1 74 ? 15.164 5.414 -0.720 1.00 0.27 74 SER A C 2
ATOM 2953 O O . SER A 1 74 ? 15.232 5.859 0.423 1.00 0.31 74 SER A O 2
ATOM 2961 N N . VAL A 1 75 ? 14.042 4.942 -1.251 1.00 0.25 75 VAL A N 2
ATOM 2962 C CA . VAL A 1 75 ? 12.808 4.838 -0.487 1.00 0.26 75 VAL A CA 2
ATOM 2963 C C . VAL A 1 75 ? 12.963 3.826 0.655 1.00 0.24 75 VAL A C 2
ATOM 2964 O O . VAL A 1 75 ? 12.445 4.037 1.753 1.00 0.29 75 VAL A O 2
ATOM 2977 N N . PHE A 1 76 ? 13.699 2.742 0.404 1.00 0.21 76 PHE A N 2
ATOM 2978 C CA . PHE A 1 76 ? 13.995 1.759 1.443 1.00 0.21 76 PHE A CA 2
ATOM 2979 C C . PHE A 1 76 ? 14.953 2.370 2.457 1.00 0.25 76 PHE A C 2
ATOM 2980 O O . PHE A 1 76 ? 14.835 2.146 3.662 1.00 0.32 76 PHE A O 2
ATOM 2997 N N . ASP A 1 77 ? 15.888 3.164 1.946 1.00 0.26 77 ASP A N 2
ATOM 2998 C CA . ASP A 1 77 ? 16.892 3.833 2.770 1.00 0.34 77 ASP A CA 2
ATOM 2999 C C . ASP A 1 77 ? 16.255 4.892 3.665 1.00 0.38 77 ASP A C 2
ATOM 3000 O O . ASP A 1 77 ? 16.772 5.208 4.736 1.00 0.50 77 ASP A O 2
ATOM 3009 N N . GLY A 1 78 ? 15.124 5.420 3.227 1.00 0.30 78 GLY A N 2
ATOM 3010 C CA . GLY A 1 78 ? 14.435 6.432 3.996 1.00 0.36 78 GLY A CA 2
ATOM 3011 C C . GLY A 1 78 ? 14.517 7.800 3.356 1.00 0.38 78 GLY A C 2
ATOM 3012 O O . GLY A 1 78 ? 13.938 8.764 3.857 1.00 0.52 78 GLY A O 2
ATOM 3016 N N . ASP A 1 79 ? 15.217 7.889 2.234 1.00 0.34 79 ASP A N 2
ATOM 3017 C CA . ASP A 1 79 ? 15.353 9.157 1.534 1.00 0.40 79 ASP A CA 2
ATOM 3018 C C . ASP A 1 79 ? 14.227 9.317 0.524 1.00 0.33 79 ASP A C 2
ATOM 3019 O O . ASP A 1 79 ? 14.412 9.142 -0.680 1.00 0.41 79 ASP A O 2
ATOM 3028 N N . TYR A 1 80 ? 13.048 9.609 1.036 1.00 0.28 80 TYR A N 2
ATOM 3029 C CA . TYR A 1 80 ? 11.894 9.889 0.203 1.00 0.30 80 TYR A CA 2
ATOM 3030 C C . TYR A 1 80 ? 11.043 10.961 0.859 1.00 0.35 80 TYR A C 2
ATOM 3031 O O . TYR A 1 80 ? 11.151 11.196 2.063 1.00 0.37 80 TYR A O 2
ATOM 3049 N N . ASP A 1 81 ? 10.207 11.608 0.077 1.00 0.46 81 ASP A N 2
ATOM 3050 C CA . ASP A 1 81 ? 9.266 12.571 0.612 1.00 0.54 81 ASP A CA 2
ATOM 3051 C C . ASP A 1 81 ? 7.863 11.999 0.512 1.00 0.42 81 ASP A C 2
ATOM 3052 O O . ASP A 1 81 ? 7.357 11.749 -0.584 1.00 0.41 81 ASP A O 2
ATOM 3061 N N . GLU A 1 82 ? 7.248 11.780 1.671 1.00 0.41 82 GLU A N 2
ATOM 3062 C CA . GLU A 1 82 ? 5.938 11.145 1.746 1.00 0.39 82 GLU A CA 2
ATOM 3063 C C . GLU A 1 82 ? 4.892 11.955 0.991 1.00 0.35 82 GLU A C 2
ATOM 3064 O O . GLU A 1 82 ? 4.037 11.392 0.309 1.00 0.38 82 GLU A O 2
ATOM 3076 N N . ILE A 1 83 ? 4.980 13.276 1.094 1.00 0.35 83 ILE A N 2
ATOM 3077 C CA . ILE A 1 83 ? 4.028 14.148 0.423 1.00 0.37 83 ILE A CA 2
ATOM 3078 C C . ILE A 1 83 ? 4.264 14.149 -1.080 1.00 0.38 83 ILE A C 2
ATOM 3079 O O . ILE A 1 83 ? 3.343 14.374 -1.860 1.00 0.47 83 ILE A O 2
ATOM 3095 N N . GLU A 1 84 ? 5.495 13.866 -1.482 1.00 0.38 84 GLU A N 2
ATOM 3096 C CA . GLU A 1 84 ? 5.845 13.835 -2.891 1.00 0.48 84 GLU A CA 2
ATOM 3097 C C . GLU A 1 84 ? 5.203 12.625 -3.564 1.00 0.46 84 GLU A C 2
ATOM 3098 O O . GLU A 1 84 ? 4.432 12.767 -4.513 1.00 0.55 84 GLU A O 2
ATOM 3110 N N . ILE A 1 85 ? 5.488 11.441 -3.030 1.00 0.39 85 ILE A N 2
ATOM 3111 C CA . ILE A 1 85 ? 5.020 10.198 -3.635 1.00 0.37 85 ILE A CA 2
ATOM 3112 C C . ILE A 1 85 ? 3.516 10.002 -3.464 1.00 0.35 85 ILE A C 2
ATOM 3113 O O . ILE A 1 85 ? 2.839 9.584 -4.396 1.00 0.43 85 ILE A O 2
ATOM 3129 N N . ARG A 1 86 ? 2.991 10.301 -2.279 1.00 0.32 86 ARG A N 2
ATOM 3130 C CA . ARG A 1 86 ? 1.576 10.085 -2.009 1.00 0.39 86 ARG A CA 2
ATOM 3131 C C . ARG A 1 86 ? 0.694 11.010 -2.842 1.00 0.48 86 ARG A C 2
ATOM 3132 O O . ARG A 1 86 ? -0.368 10.610 -3.309 1.00 0.56 86 ARG A O 2
ATOM 3153 N N . GLN A 1 87 ? 1.137 12.241 -3.046 1.00 0.50 87 GLN A N 2
ATOM 3154 C CA . GLN A 1 87 ? 0.341 13.199 -3.801 1.00 0.63 87 GLN A CA 2
ATOM 3155 C C . GLN A 1 87 ? 0.400 12.905 -5.294 1.00 0.68 87 GLN A C 2
ATOM 3156 O O . GLN A 1 87 ? -0.274 13.550 -6.093 1.00 0.84 87 GLN A O 2
ATOM 3170 N N . GLU A 1 88 ? 1.208 11.924 -5.666 1.00 0.60 88 GLU A N 2
ATOM 3171 C CA . GLU A 1 88 ? 1.226 11.431 -7.031 1.00 0.66 88 GLU A CA 2
ATOM 3172 C C . GLU A 1 88 ? 1.021 9.921 -7.020 1.00 0.54 88 GLU A C 2
ATOM 3173 O O . GLU A 1 88 ? 1.375 9.220 -7.971 1.00 0.57 88 GLU A O 2
ATOM 3185 N N . TRP A 1 89 ? 0.442 9.436 -5.925 1.00 0.46 89 TRP A N 2
ATOM 3186 C CA . TRP A 1 89 ? 0.186 8.016 -5.745 1.00 0.38 89 TRP A CA 2
ATOM 3187 C C . TRP A 1 89 ? -0.978 7.584 -6.621 1.00 0.39 89 TRP A C 2
ATOM 3188 O O . TRP A 1 89 ? -1.877 8.373 -6.924 1.00 0.43 89 TRP A O 2
ATOM 3209 N N . GLN A 1 90 ? -0.951 6.332 -7.022 1.00 0.43 90 GLN A N 2
ATOM 3210 C CA . GLN A 1 90 ? -1.882 5.825 -8.010 1.00 0.50 90 GLN A CA 2
ATOM 3211 C C . GLN A 1 90 ? -2.973 5.002 -7.346 1.00 0.47 90 GLN A C 2
ATOM 3212 O O . GLN A 1 90 ? -2.693 4.029 -6.645 1.00 0.44 90 GLN A O 2
ATOM 3226 N N . GLU A 1 91 ? -4.217 5.389 -7.588 1.00 0.54 91 GLU A N 2
ATOM 3227 C CA . GLU A 1 91 ? -5.370 4.716 -7.000 1.00 0.57 91 GLU A CA 2
ATOM 3228 C C . GLU A 1 91 ? -5.632 3.369 -7.670 1.00 0.53 91 GLU A C 2
ATOM 3229 O O . GLU A 1 91 ? -6.661 2.737 -7.438 1.00 0.59 91 GLU A O 2
ATOM 3241 N N . GLU A 1 92 ? -4.690 2.942 -8.501 1.00 0.50 92 GLU A N 2
ATOM 3242 C CA . GLU A 1 92 ? -4.805 1.689 -9.232 1.00 0.52 92 GLU A CA 2
ATOM 3243 C C . GLU A 1 92 ? -4.904 0.513 -8.269 1.00 0.42 92 GLU A C 2
ATOM 3244 O O . GLU A 1 92 ? -5.664 -0.427 -8.497 1.00 0.50 92 GLU A O 2
ATOM 3256 N N . ASN A 1 93 ? -4.132 0.566 -7.189 1.00 0.35 93 ASN A N 2
ATOM 3257 C CA . ASN A 1 93 ? -4.192 -0.476 -6.174 1.00 0.36 93 ASN A CA 2
ATOM 3258 C C . ASN A 1 93 ? -4.817 0.055 -4.899 1.00 0.43 93 ASN A C 2
ATOM 3259 O O . ASN A 1 93 ? -4.991 -0.675 -3.923 1.00 0.64 93 ASN A O 2
ATOM 3270 N N . THR A 1 94 ? -5.120 1.339 -4.897 1.00 0.43 94 THR A N 2
ATOM 3271 C CA . THR A 1 94 ? -5.858 1.922 -3.801 1.00 0.53 94 THR A CA 2
ATOM 3272 C C . THR A 1 94 ? -7.335 1.656 -4.005 1.00 0.71 94 THR A C 2
ATOM 3273 O O . THR A 1 94 ? -7.963 2.256 -4.874 1.00 0.99 94 THR A O 2
ATOM 3284 N N . LEU A 1 95 ? -7.901 0.765 -3.214 1.00 1.07 95 LEU A N 2
ATOM 3285 C CA . LEU A 1 95 ? -9.317 0.494 -3.341 1.00 1.28 95 LEU A CA 2
ATOM 3286 C C . LEU A 1 95 ? -10.075 1.346 -2.341 1.00 1.31 95 LEU A C 2
ATOM 3287 O O . LEU A 1 95 ? -10.067 1.075 -1.145 1.00 2.03 95 LEU A O 2
ATOM 3303 N N . HIS A 1 96 ? -10.677 2.409 -2.840 1.00 1.31 96 HIS A N 2
ATOM 3304 C CA . HIS A 1 96 ? -11.565 3.243 -2.059 1.00 1.79 96 HIS A CA 2
ATOM 3305 C C . HIS A 1 96 ? -12.634 3.847 -2.950 1.00 1.64 96 HIS A C 2
ATOM 3306 O O . HIS A 1 96 ? -12.414 4.902 -3.542 1.00 1.94 96 HIS A O 2
ATOM 3321 N N . GLU A 1 97 ? -13.770 3.198 -3.076 1.00 1.97 97 GLU A N 2
ATOM 3322 C CA . GLU A 1 97 ? -14.921 3.862 -3.650 1.00 2.21 97 GLU A CA 2
ATOM 3323 C C . GLU A 1 97 ? -16.172 3.397 -2.941 1.00 2.51 97 GLU A C 2
ATOM 3324 O O . GLU A 1 97 ? -16.773 2.397 -3.320 1.00 2.99 97 GLU A O 2
ATOM 3336 N N . TRP A 1 98 ? -16.522 4.096 -1.879 1.00 2.40 98 TRP A N 2
ATOM 3337 C CA . TRP A 1 98 ? -17.777 3.872 -1.187 1.00 2.77 98 TRP A CA 2
ATOM 3338 C C . TRP A 1 98 ? -18.535 5.183 -1.037 1.00 2.99 98 TRP A C 2
ATOM 3339 O O . TRP A 1 98 ? -18.073 6.224 -1.505 1.00 2.95 98 TRP A O 2
ATOM 3360 N N . ASP A 1 99 ? -19.689 5.136 -0.385 1.00 3.33 99 ASP A N 2
ATOM 3361 C CA . ASP A 1 99 ? -20.427 6.342 -0.069 1.00 3.58 99 ASP A CA 2
ATOM 3362 C C . ASP A 1 99 ? -20.874 6.278 1.384 1.00 3.85 99 ASP A C 2
ATOM 3363 O O . ASP A 1 99 ? -20.920 5.199 1.975 1.00 3.97 99 ASP A O 2
ATOM 3372 N N . GLU A 1 100 ? -21.234 7.422 1.938 1.00 4.07 100 GLU A N 2
ATOM 3373 C CA . GLU A 1 100 ? -21.508 7.549 3.366 1.00 4.44 100 GLU A CA 2
ATOM 3374 C C . GLU A 1 100 ? -22.962 7.206 3.685 1.00 4.97 100 GLU A C 2
ATOM 3375 O O . GLU A 1 100 ? -23.669 7.974 4.341 1.00 5.36 100 GLU A O 2
ATOM 3387 N N . GLY A 1 101 ? -23.405 6.052 3.202 1.00 5.06 101 GLY A N 2
ATOM 3388 C CA . GLY A 1 101 ? -24.775 5.623 3.417 1.00 5.66 101 GLY A CA 2
ATOM 3389 C C . GLY A 1 101 ? -25.742 6.358 2.518 1.00 5.88 101 GLY A C 2
ATOM 3390 O O . GLY A 1 101 ? -26.958 6.177 2.608 1.00 6.44 101 GLY A O 2
ATOM 3394 N N . GLU A 1 102 ? -25.188 7.191 1.654 1.00 5.53 102 GLU A N 2
ATOM 3395 C CA . GLU A 1 102 ? -25.964 7.978 0.715 1.00 5.81 102 GLU A CA 2
ATOM 3396 C C . GLU A 1 102 ? -26.325 7.142 -0.508 1.00 5.93 102 GLU A C 2
ATOM 3397 O O . GLU A 1 102 ? -27.483 7.083 -0.920 1.00 6.44 102 GLU A O 2
ATOM 3409 N N . PHE A 1 103 ? -25.325 6.488 -1.071 1.00 5.63 103 PHE A N 2
ATOM 3410 C CA . PHE A 1 103 ? -25.513 5.685 -2.261 1.00 5.80 103 PHE A CA 2
ATOM 3411 C C . PHE A 1 103 ? -25.454 4.210 -1.900 1.00 6.10 103 PHE A C 2
ATOM 3412 O O . PHE A 1 103 ? -24.601 3.789 -1.117 1.00 6.20 103 PHE A O 2
ATOM 3429 N N . GLN A 1 104 ? -26.350 3.425 -2.479 1.00 6.45 104 GLN A N 2
ATOM 3430 C CA . GLN A 1 104 ? -26.396 2.000 -2.204 1.00 6.91 104 GLN A CA 2
ATOM 3431 C C . GLN A 1 104 ? -25.477 1.280 -3.174 1.00 6.39 104 GLN A C 2
ATOM 3432 O O . GLN A 1 104 ? -25.766 1.179 -4.367 1.00 6.07 104 GLN A O 2
ATOM 3446 N N . LEU A 1 105 ? -24.365 0.801 -2.653 1.00 6.47 105 LEU A N 2
ATOM 3447 C CA . LEU A 1 105 ? -23.294 0.284 -3.481 1.00 6.08 105 LEU A CA 2
ATOM 3448 C C . LEU A 1 105 ? -23.170 -1.232 -3.332 1.00 6.14 105 LEU A C 2
ATOM 3449 O O . LEU A 1 105 ? -23.881 -1.847 -2.531 1.00 6.71 105 LEU A O 2
ATOM 3465 N N . GLU A 1 106 ? -22.282 -1.823 -4.121 1.00 5.73 106 GLU A N 2
ATOM 3466 C CA . GLU A 1 106 ? -21.998 -3.253 -4.065 1.00 5.88 106 GLU A CA 2
ATOM 3467 C C . GLU A 1 106 ? -21.530 -3.694 -2.677 1.00 5.81 106 GLU A C 2
ATOM 3468 O O . GLU A 1 106 ? -21.208 -2.866 -1.828 1.00 5.64 106 GLU A O 2
ATOM 3480 N N . PRO A 1 107 ? -21.516 -5.015 -2.425 1.00 6.27 107 PRO A N 2
ATOM 3481 C CA . PRO A 1 107 ? -20.974 -5.586 -1.187 1.00 6.37 107 PRO A CA 2
ATOM 3482 C C . PRO A 1 107 ? -19.474 -5.309 -1.021 1.00 5.44 107 PRO A C 2
ATOM 3483 O O . PRO A 1 107 ? -18.837 -4.809 -1.953 1.00 4.84 107 PRO A O 2
ATOM 3494 N N . PRO A 1 108 ? -18.911 -5.629 0.172 1.00 5.51 108 PRO A N 2
ATOM 3495 C CA . PRO A 1 108 ? -17.498 -5.463 0.537 1.00 4.83 108 PRO A CA 2
ATOM 3496 C C . PRO A 1 108 ? -16.530 -5.361 -0.641 1.00 4.18 108 PRO A C 2
ATOM 3497 O O . PRO A 1 108 ? -16.568 -6.175 -1.568 1.00 4.56 108 PRO A O 2
ATOM 3508 N N . LEU A 1 109 ? -15.636 -4.372 -0.563 1.00 3.50 109 LEU A N 2
ATOM 3509 C CA . LEU A 1 109 ? -14.736 -4.048 -1.666 1.00 3.16 109 LEU A CA 2
ATOM 3510 C C . LEU A 1 109 ? -13.867 -5.250 -2.060 1.00 3.59 109 LEU A C 2
ATOM 3511 O O . LEU A 1 109 ? -13.413 -5.340 -3.204 1.00 4.05 109 LEU A O 2
ATOM 3527 N N . ASP A 1 110 ? -13.635 -6.170 -1.114 1.00 3.77 110 ASP A N 2
ATOM 3528 C CA . ASP A 1 110 ? -12.913 -7.401 -1.423 1.00 4.33 110 ASP A CA 2
ATOM 3529 C C . ASP A 1 110 ? -13.342 -8.566 -0.524 1.00 4.77 110 ASP A C 2
ATOM 3530 O O . ASP A 1 110 ? -14.155 -9.396 -0.931 1.00 5.39 110 ASP A O 2
ATOM 3539 N N . THR A 1 111 ? -12.827 -8.626 0.701 1.00 4.73 111 THR A N 2
ATOM 3540 C CA . THR A 1 111 ? -13.076 -9.785 1.562 1.00 5.37 111 THR A CA 2
ATOM 3541 C C . THR A 1 111 ? -13.222 -9.398 3.034 1.00 5.48 111 THR A C 2
ATOM 3542 O O . THR A 1 111 ? -13.730 -10.177 3.843 1.00 6.08 111 THR A O 2
ATOM 3553 N N . GLU A 1 112 ? -12.798 -8.196 3.358 1.00 5.12 112 GLU A N 2
ATOM 3554 C CA . GLU A 1 112 ? -12.764 -7.697 4.728 1.00 5.50 112 GLU A CA 2
ATOM 3555 C C . GLU A 1 112 ? -14.154 -7.658 5.380 1.00 5.70 112 GLU A C 2
ATOM 3556 O O . GLU A 1 112 ? -14.346 -8.195 6.470 1.00 6.23 112 GLU A O 2
ATOM 3568 N N . GLU A 1 113 ? -15.122 -7.048 4.707 1.00 5.40 113 GLU A N 2
ATOM 3569 C CA . GLU A 1 113 ? -16.434 -6.817 5.302 1.00 5.70 113 GLU A CA 2
ATOM 3570 C C . GLU A 1 113 ? -17.396 -7.975 5.006 1.00 6.33 113 GLU A C 2
ATOM 3571 O O . GLU A 1 113 ? -18.604 -7.781 4.874 1.00 6.71 113 GLU A O 2
ATOM 3583 N N . GLY A 1 114 ? -16.866 -9.186 4.894 1.00 6.59 114 GLY A N 2
ATOM 3584 C CA . GLY A 1 114 ? -17.727 -10.341 4.710 1.00 7.35 114 GLY A CA 2
ATOM 3585 C C . GLY A 1 114 ? -17.477 -11.079 3.412 1.00 7.45 114 GLY A C 2
ATOM 3586 O O . GLY A 1 114 ? -17.952 -12.199 3.235 1.00 8.17 114 GLY A O 2
ATOM 3590 N N . ARG A 1 115 ? -16.754 -10.442 2.496 1.00 6.87 115 ARG A N 2
ATOM 3591 C CA . ARG A 1 115 ? -16.371 -11.071 1.228 1.00 7.10 115 ARG A CA 2
ATOM 3592 C C . ARG A 1 115 ? -17.596 -11.424 0.388 1.00 7.88 115 ARG A C 2
ATOM 3593 O O . ARG A 1 115 ? -17.908 -12.598 0.179 1.00 8.70 115 ARG A O 2
ATOM 3614 N N . ALA A 1 116 ? -18.294 -10.391 -0.067 1.00 7.69 116 ALA A N 2
ATOM 3615 C CA . ALA A 1 116 ? -19.451 -10.537 -0.956 1.00 8.39 116 ALA A CA 2
ATOM 3616 C C . ALA A 1 116 ? -20.561 -11.384 -0.336 1.00 8.63 116 ALA A C 2
ATOM 3617 O O . ALA A 1 116 ? -21.401 -11.935 -1.047 1.00 8.99 116 ALA A O 2
ATOM 3624 N N . ALA A 1 117 ? -20.567 -11.492 0.982 1.00 8.60 117 ALA A N 2
ATOM 3625 C CA . ALA A 1 117 ? -21.628 -12.208 1.670 1.00 9.01 117 ALA A CA 2
ATOM 3626 C C . ALA A 1 117 ? -22.709 -11.236 2.109 1.00 8.35 117 ALA A C 2
ATOM 3627 O O . ALA A 1 117 ? -23.879 -11.391 1.760 1.00 8.72 117 ALA A O 2
ATOM 3634 N N . ALA A 1 118 ? -22.306 -10.219 2.853 1.00 7.57 118 ALA A N 2
ATOM 3635 C CA . ALA A 1 118 ? -23.234 -9.205 3.321 1.00 7.03 118 ALA A CA 2
ATOM 3636 C C . ALA A 1 118 ? -23.126 -7.946 2.473 1.00 6.76 118 ALA A C 2
ATOM 3637 O O . ALA A 1 118 ? -22.188 -7.796 1.692 1.00 7.11 118 ALA A O 2
ATOM 3644 N N . ASP A 1 119 ? -24.084 -7.046 2.638 1.00 6.39 119 ASP A N 2
ATOM 3645 C CA . ASP A 1 119 ? -24.108 -5.793 1.893 1.00 6.38 119 ASP A CA 2
ATOM 3646 C C . ASP A 1 119 ? -24.010 -4.625 2.860 1.00 6.00 119 ASP A C 2
ATOM 3647 O O . ASP A 1 119 ? -25.000 -3.956 3.157 1.00 6.06 119 ASP A O 2
ATOM 3656 N N . GLU A 1 120 ? -22.812 -4.399 3.374 1.00 5.89 120 GLU A N 2
ATOM 3657 C CA . GLU A 1 120 ? -22.598 -3.347 4.351 1.00 5.79 120 GLU A CA 2
ATOM 3658 C C . GLU A 1 120 ? -21.938 -2.140 3.708 1.00 5.57 120 GLU A C 2
ATOM 3659 O O . GLU A 1 120 ? -21.063 -2.277 2.853 1.00 5.80 120 GLU A O 2
ATOM 3671 N N . TRP A 1 121 ? -22.373 -0.961 4.124 1.00 5.42 121 TRP A N 2
ATOM 3672 C CA . TRP A 1 121 ? -21.898 0.284 3.548 1.00 5.30 121 TRP A CA 2
ATOM 3673 C C . TRP A 1 121 ? -21.306 1.166 4.633 1.00 5.50 121 TRP A C 2
ATOM 3674 O O . TRP A 1 121 ? -21.597 0.982 5.818 1.00 6.08 121 TRP A O 2
ATOM 3695 N N . ASP A 1 122 ? -20.469 2.109 4.227 1.00 5.27 122 ASP A N 2
ATOM 3696 C CA . ASP A 1 122 ? -19.882 3.064 5.153 1.00 5.72 122 ASP A CA 2
ATOM 3697 C C . ASP A 1 122 ? -20.939 4.021 5.673 1.00 5.72 122 ASP A C 2
ATOM 3698 O O . ASP A 1 122 ? -21.711 4.578 4.898 1.00 5.55 122 ASP A O 2
ATOM 3707 N N . GLU A 1 123 ? -20.964 4.188 6.992 1.00 6.14 123 GLU A N 2
ATOM 3708 C CA . GLU A 1 123 ? -21.940 5.042 7.667 1.00 6.40 123 GLU A CA 2
ATOM 3709 C C . GLU A 1 123 ? -23.370 4.616 7.331 1.00 6.39 123 GLU A C 2
ATOM 3710 O O . GLU A 1 123 ? -24.152 5.382 6.767 1.00 6.69 123 GLU A O 2
ATOM 3722 N N . ARG A 1 124 ? -23.700 3.382 7.675 1.00 6.32 124 ARG A N 2
ATOM 3723 C CA . ARG A 1 124 ? -25.039 2.858 7.450 1.00 6.60 124 ARG A CA 2
ATOM 3724 C C . ARG A 1 124 ? -25.820 2.858 8.758 1.00 6.99 124 ARG A C 2
ATOM 3725 O O . ARG A 1 124 ? -26.638 3.777 8.966 1.00 7.06 124 ARG A O 2
ATOM 3747 N N . MET A 1 1 ? -3.176 -8.701 3.023 1.00 1.16 1 MET A N 3
ATOM 3748 C CA . MET A 1 1 ? -4.100 -8.590 4.145 1.00 1.27 1 MET A CA 3
ATOM 3749 C C . MET A 1 1 ? -3.343 -8.244 5.427 1.00 1.17 1 MET A C 3
ATOM 3750 O O . MET A 1 1 ? -3.277 -9.032 6.370 1.00 1.50 1 MET A O 3
ATOM 3764 N N . THR A 1 2 ? -2.738 -7.068 5.439 1.00 0.89 2 THR A N 3
ATOM 3765 C CA . THR A 1 2 ? -2.003 -6.597 6.601 1.00 0.80 2 THR A CA 3
ATOM 3766 C C . THR A 1 2 ? -2.082 -5.074 6.708 1.00 0.70 2 THR A C 3
ATOM 3767 O O . THR A 1 2 ? -1.190 -4.360 6.256 1.00 0.87 2 THR A O 3
ATOM 3778 N N . MET A 1 3 ? -3.170 -4.579 7.281 1.00 0.81 3 MET A N 3
ATOM 3779 C CA . MET A 1 3 ? -3.344 -3.143 7.477 1.00 0.75 3 MET A CA 3
ATOM 3780 C C . MET A 1 3 ? -2.243 -2.581 8.379 1.00 0.68 3 MET A C 3
ATOM 3781 O O . MET A 1 3 ? -1.992 -3.097 9.468 1.00 0.80 3 MET A O 3
ATOM 3795 N N . TYR A 1 4 ? -1.573 -1.537 7.900 1.00 0.55 4 TYR A N 3
ATOM 3796 C CA . TYR A 1 4 ? -0.529 -0.873 8.673 1.00 0.51 4 TYR A CA 3
ATOM 3797 C C . TYR A 1 4 ? -1.131 0.204 9.580 1.00 0.57 4 TYR A C 3
ATOM 3798 O O . TYR A 1 4 ? -1.807 -0.111 10.553 1.00 0.88 4 TYR A O 3
ATOM 3816 N N . ALA A 1 5 ? -0.917 1.472 9.246 1.00 0.45 5 ALA A N 3
ATOM 3817 C CA . ALA A 1 5 ? -1.436 2.561 10.062 1.00 0.49 5 ALA A CA 3
ATOM 3818 C C . ALA A 1 5 ? -2.105 3.630 9.204 1.00 0.44 5 ALA A C 3
ATOM 3819 O O . ALA A 1 5 ? -3.253 3.998 9.444 1.00 0.50 5 ALA A O 3
ATOM 3826 N N . THR A 1 6 ? -1.386 4.134 8.205 1.00 0.41 6 THR A N 3
ATOM 3827 C CA . THR A 1 6 ? -1.924 5.159 7.316 1.00 0.38 6 THR A CA 3
ATOM 3828 C C . THR A 1 6 ? -1.126 5.206 6.010 1.00 0.29 6 THR A C 3
ATOM 3829 O O . THR A 1 6 ? -0.111 4.512 5.881 1.00 0.25 6 THR A O 3
ATOM 3840 N N . LEU A 1 7 ? -1.584 6.015 5.056 1.00 0.30 7 LEU A N 3
ATOM 3841 C CA . LEU A 1 7 ? -0.890 6.205 3.781 1.00 0.30 7 LEU A CA 3
ATOM 3842 C C . LEU A 1 7 ? 0.552 6.686 4.022 1.00 0.31 7 LEU A C 3
ATOM 3843 O O . LEU A 1 7 ? 1.498 6.200 3.414 1.00 0.37 7 LEU A O 3
ATOM 3859 N N . GLU A 1 8 ? 0.715 7.634 4.931 1.00 0.33 8 GLU A N 3
ATOM 3860 C CA . GLU A 1 8 ? 2.039 8.173 5.242 1.00 0.37 8 GLU A CA 3
ATOM 3861 C C . GLU A 1 8 ? 2.898 7.173 6.025 1.00 0.33 8 GLU A C 3
ATOM 3862 O O . GLU A 1 8 ? 4.123 7.180 5.923 1.00 0.37 8 GLU A O 3
ATOM 3874 N N . GLU A 1 9 ? 2.246 6.313 6.792 1.00 0.29 9 GLU A N 3
ATOM 3875 C CA . GLU A 1 9 ? 2.940 5.440 7.734 1.00 0.31 9 GLU A CA 3
ATOM 3876 C C . GLU A 1 9 ? 3.620 4.248 7.065 1.00 0.27 9 GLU A C 3
ATOM 3877 O O . GLU A 1 9 ? 4.794 3.987 7.310 1.00 0.31 9 GLU A O 3
ATOM 3889 N N . ALA A 1 10 ? 2.885 3.530 6.224 1.00 0.23 10 ALA A N 3
ATOM 3890 C CA . ALA A 1 10 ? 3.360 2.251 5.698 1.00 0.24 10 ALA A CA 3
ATOM 3891 C C . ALA A 1 10 ? 4.667 2.377 4.923 1.00 0.23 10 ALA A C 3
ATOM 3892 O O . ALA A 1 10 ? 5.492 1.476 4.969 1.00 0.27 10 ALA A O 3
ATOM 3899 N N . ILE A 1 11 ? 4.856 3.483 4.212 1.00 0.21 11 ILE A N 3
ATOM 3900 C CA . ILE A 1 11 ? 6.107 3.716 3.486 1.00 0.23 11 ILE A CA 3
ATOM 3901 C C . ILE A 1 11 ? 7.295 3.680 4.444 1.00 0.26 11 ILE A C 3
ATOM 3902 O O . ILE A 1 11 ? 8.337 3.093 4.149 1.00 0.34 11 ILE A O 3
ATOM 3918 N N . ASP A 1 12 ? 7.114 4.302 5.600 1.00 0.24 12 ASP A N 3
ATOM 3919 C CA . ASP A 1 12 ? 8.143 4.346 6.632 1.00 0.28 12 ASP A CA 3
ATOM 3920 C C . ASP A 1 12 ? 8.271 2.989 7.306 1.00 0.25 12 ASP A C 3
ATOM 3921 O O . ASP A 1 12 ? 9.367 2.453 7.460 1.00 0.29 12 ASP A O 3
ATOM 3930 N N . ALA A 1 13 ? 7.131 2.428 7.679 1.00 0.21 13 ALA A N 3
ATOM 3931 C CA . ALA A 1 13 ? 7.092 1.168 8.401 1.00 0.22 13 ALA A CA 3
ATOM 3932 C C . ALA A 1 13 ? 7.594 0.004 7.552 1.00 0.24 13 ALA A C 3
ATOM 3933 O O . ALA A 1 13 ? 8.237 -0.894 8.068 1.00 0.31 13 ALA A O 3
ATOM 3940 N N . ALA A 1 14 ? 7.307 0.020 6.257 1.00 0.21 14 ALA A N 3
ATOM 3941 C CA . ALA A 1 14 ? 7.711 -1.074 5.377 1.00 0.23 14 ALA A CA 3
ATOM 3942 C C . ALA A 1 14 ? 9.223 -1.120 5.205 1.00 0.23 14 ALA A C 3
ATOM 3943 O O . ALA A 1 14 ? 9.831 -2.189 5.284 1.00 0.26 14 ALA A O 3
ATOM 3950 N N . ARG A 1 15 ? 9.831 0.047 4.988 1.00 0.22 15 ARG A N 3
ATOM 3951 C CA . ARG A 1 15 ? 11.281 0.135 4.853 1.00 0.23 15 ARG A CA 3
ATOM 3952 C C . ARG A 1 15 ? 11.930 -0.337 6.156 1.00 0.27 15 ARG A C 3
ATOM 3953 O O . ARG A 1 15 ? 12.964 -1.005 6.156 1.00 0.33 15 ARG A O 3
ATOM 3974 N N . GLU A 1 16 ? 11.272 0.000 7.263 1.00 0.29 16 GLU A N 3
ATOM 3975 C CA . GLU A 1 16 ? 11.729 -0.355 8.595 1.00 0.39 16 GLU A CA 3
ATOM 3976 C C . GLU A 1 16 ? 11.537 -1.844 8.871 1.00 0.43 16 GLU A C 3
ATOM 3977 O O . GLU A 1 16 ? 12.481 -2.547 9.206 1.00 0.52 16 GLU A O 3
ATOM 3989 N N . GLU A 1 17 ? 10.305 -2.307 8.709 1.00 0.40 17 GLU A N 3
ATOM 3990 C CA . GLU A 1 17 ? 9.910 -3.664 9.070 1.00 0.51 17 GLU A CA 3
ATOM 3991 C C . GLU A 1 17 ? 10.732 -4.704 8.320 1.00 0.52 17 GLU A C 3
ATOM 3992 O O . GLU A 1 17 ? 11.139 -5.713 8.897 1.00 0.60 17 GLU A O 3
ATOM 4004 N N . PHE A 1 18 ? 10.982 -4.453 7.042 1.00 0.46 18 PHE A N 3
ATOM 4005 C CA . PHE A 1 18 ? 11.795 -5.359 6.245 1.00 0.50 18 PHE A CA 3
ATOM 4006 C C . PHE A 1 18 ? 13.216 -5.391 6.798 1.00 0.54 18 PHE A C 3
ATOM 4007 O O . PHE A 1 18 ? 13.774 -6.458 7.040 1.00 0.64 18 PHE A O 3
ATOM 4024 N N . LEU A 1 19 ? 13.780 -4.210 7.024 1.00 0.50 19 LEU A N 3
ATOM 4025 C CA . LEU A 1 19 ? 15.136 -4.090 7.539 1.00 0.58 19 LEU A CA 3
ATOM 4026 C C . LEU A 1 19 ? 15.225 -4.654 8.951 1.00 0.70 19 LEU A C 3
ATOM 4027 O O . LEU A 1 19 ? 16.255 -5.170 9.357 1.00 0.78 19 LEU A O 3
ATOM 4043 N N . ALA A 1 20 ? 14.133 -4.548 9.687 1.00 0.73 20 ALA A N 3
ATOM 4044 C CA . ALA A 1 20 ? 14.067 -5.025 11.065 1.00 0.87 20 ALA A CA 3
ATOM 4045 C C . ALA A 1 20 ? 14.260 -6.538 11.155 1.00 0.91 20 ALA A C 3
ATOM 4046 O O . ALA A 1 20 ? 14.547 -7.069 12.228 1.00 1.02 20 ALA A O 3
ATOM 4053 N N . ASP A 1 21 ? 14.092 -7.230 10.034 1.00 0.86 21 ASP A N 3
ATOM 4054 C CA . ASP A 1 21 ? 14.291 -8.675 10.000 1.00 0.92 21 ASP A CA 3
ATOM 4055 C C . ASP A 1 21 ? 15.724 -8.992 9.599 1.00 0.91 21 ASP A C 3
ATOM 4056 O O . ASP A 1 21 ? 16.302 -9.992 10.025 1.00 1.03 21 ASP A O 3
ATOM 4065 N N . ASN A 1 22 ? 16.299 -8.104 8.802 1.00 0.79 22 ASN A N 3
ATOM 4066 C CA . ASN A 1 22 ? 17.626 -8.302 8.242 1.00 0.78 22 ASN A CA 3
ATOM 4067 C C . ASN A 1 22 ? 18.282 -6.953 7.958 1.00 0.70 22 ASN A C 3
ATOM 4068 O O . ASN A 1 22 ? 18.308 -6.482 6.822 1.00 0.64 22 ASN A O 3
ATOM 4079 N N . PRO A 1 23 ? 18.789 -6.289 9.004 1.00 0.74 23 PRO A N 3
ATOM 4080 C CA . PRO A 1 23 ? 19.397 -4.965 8.869 1.00 0.73 23 PRO A CA 3
ATOM 4081 C C . PRO A 1 23 ? 20.663 -5.000 8.016 1.00 0.67 23 PRO A C 3
ATOM 4082 O O . PRO A 1 23 ? 21.462 -5.936 8.114 1.00 0.70 23 PRO A O 3
ATOM 4093 N N . GLY A 1 24 ? 20.836 -3.987 7.178 1.00 0.61 24 GLY A N 3
ATOM 4094 C CA . GLY A 1 24 ? 22.019 -3.911 6.339 1.00 0.58 24 GLY A CA 3
ATOM 4095 C C . GLY A 1 24 ? 21.742 -4.330 4.910 1.00 0.49 24 GLY A C 3
ATOM 4096 O O . GLY A 1 24 ? 22.629 -4.291 4.061 1.00 0.50 24 GLY A O 3
ATOM 4100 N N . ILE A 1 25 ? 20.500 -4.714 4.646 1.00 0.45 25 ILE A N 3
ATOM 4101 C CA . ILE A 1 25 ? 20.106 -5.188 3.325 1.00 0.38 25 ILE A CA 3
ATOM 4102 C C . ILE A 1 25 ? 19.856 -4.027 2.359 1.00 0.33 25 ILE A C 3
ATOM 4103 O O . ILE A 1 25 ? 19.783 -4.228 1.150 1.00 0.31 25 ILE A O 3
ATOM 4119 N N . ASP A 1 26 ? 19.758 -2.810 2.892 1.00 0.37 26 ASP A N 3
ATOM 4120 C CA . ASP A 1 26 ? 19.633 -1.608 2.064 1.00 0.39 26 ASP A CA 3
ATOM 4121 C C . ASP A 1 26 ? 20.876 -1.445 1.162 1.00 0.41 26 ASP A C 3
ATOM 4122 O O . ASP A 1 26 ? 21.594 -2.416 0.921 1.00 0.41 26 ASP A O 3
ATOM 4131 N N . ALA A 1 27 ? 21.151 -0.234 0.688 1.00 0.48 27 ALA A N 3
ATOM 4132 C CA . ALA A 1 27 ? 22.243 0.009 -0.266 1.00 0.56 27 ALA A CA 3
ATOM 4133 C C . ALA A 1 27 ? 23.593 -0.528 0.228 1.00 0.55 27 ALA A C 3
ATOM 4134 O O . ALA A 1 27 ? 24.558 -0.615 -0.533 1.00 0.62 27 ALA A O 3
ATOM 4141 N N . GLU A 1 28 ? 23.649 -0.892 1.498 1.00 0.49 28 GLU A N 3
ATOM 4142 C CA . GLU A 1 28 ? 24.858 -1.416 2.100 1.00 0.51 28 GLU A CA 3
ATOM 4143 C C . GLU A 1 28 ? 25.223 -2.793 1.533 1.00 0.49 28 GLU A C 3
ATOM 4144 O O . GLU A 1 28 ? 26.386 -3.035 1.206 1.00 0.62 28 GLU A O 3
ATOM 4156 N N . ASP A 1 29 ? 24.245 -3.697 1.417 1.00 0.40 29 ASP A N 3
ATOM 4157 C CA . ASP A 1 29 ? 24.542 -5.057 0.955 1.00 0.41 29 ASP A CA 3
ATOM 4158 C C . ASP A 1 29 ? 23.759 -5.450 -0.297 1.00 0.39 29 ASP A C 3
ATOM 4159 O O . ASP A 1 29 ? 24.336 -5.976 -1.248 1.00 0.44 29 ASP A O 3
ATOM 4168 N N . ALA A 1 30 ? 22.461 -5.181 -0.319 1.00 0.35 30 ALA A N 3
ATOM 4169 C CA . ALA A 1 30 ? 21.632 -5.599 -1.442 1.00 0.36 30 ALA A CA 3
ATOM 4170 C C . ALA A 1 30 ? 21.073 -4.400 -2.189 1.00 0.36 30 ALA A C 3
ATOM 4171 O O . ALA A 1 30 ? 20.920 -3.320 -1.621 1.00 0.38 30 ALA A O 3
ATOM 4178 N N . ASN A 1 31 ? 20.772 -4.582 -3.465 1.00 0.39 31 ASN A N 3
ATOM 4179 C CA . ASN A 1 31 ? 20.214 -3.500 -4.260 1.00 0.36 31 ASN A CA 3
ATOM 4180 C C . ASN A 1 31 ? 18.689 -3.541 -4.209 1.00 0.36 31 ASN A C 3
ATOM 4181 O O . ASN A 1 31 ? 18.021 -3.989 -5.135 1.00 0.63 31 ASN A O 3
ATOM 4192 N N . VAL A 1 32 ? 18.145 -3.021 -3.120 1.00 0.36 32 VAL A N 3
ATOM 4193 C CA . VAL A 1 32 ? 16.705 -3.029 -2.893 1.00 0.31 32 VAL A CA 3
ATOM 4194 C C . VAL A 1 32 ? 16.021 -1.950 -3.712 1.00 0.26 32 VAL A C 3
ATOM 4195 O O . VAL A 1 32 ? 15.606 -0.928 -3.173 1.00 0.24 32 VAL A O 3
ATOM 4208 N N . GLN A 1 33 ? 15.908 -2.152 -5.013 1.00 0.27 33 GLN A N 3
ATOM 4209 C CA . GLN A 1 33 ? 15.179 -1.191 -5.812 1.00 0.25 33 GLN A CA 3
ATOM 4210 C C . GLN A 1 33 ? 13.817 -1.758 -6.169 1.00 0.20 33 GLN A C 3
ATOM 4211 O O . GLN A 1 33 ? 13.718 -2.677 -6.984 1.00 0.24 33 GLN A O 3
ATOM 4225 N N . GLN A 1 34 ? 12.783 -1.199 -5.566 1.00 0.16 34 GLN A N 3
ATOM 4226 C CA . GLN A 1 34 ? 11.415 -1.374 -6.018 1.00 0.14 34 GLN A CA 3
ATOM 4227 C C . GLN A 1 34 ? 10.506 -0.467 -5.210 1.00 0.13 34 GLN A C 3
ATOM 4228 O O . GLN A 1 34 ? 10.770 -0.225 -4.038 1.00 0.23 34 GLN A O 3
ATOM 4242 N N . PHE A 1 35 ? 9.460 0.047 -5.814 1.00 0.15 35 PHE A N 3
ATOM 4243 C CA . PHE A 1 35 ? 8.419 0.697 -5.042 1.00 0.15 35 PHE A CA 3
ATOM 4244 C C . PHE A 1 35 ? 7.095 0.020 -5.338 1.00 0.14 35 PHE A C 3
ATOM 4245 O O . PHE A 1 35 ? 6.583 0.089 -6.456 1.00 0.15 35 PHE A O 3
ATOM 4262 N N . ASN A 1 36 ? 6.571 -0.663 -4.340 1.00 0.15 36 ASN A N 3
ATOM 4263 C CA . ASN A 1 36 ? 5.317 -1.385 -4.469 1.00 0.17 36 ASN A CA 3
ATOM 4264 C C . ASN A 1 36 ? 4.381 -1.017 -3.330 1.00 0.16 36 ASN A C 3
ATOM 4265 O O . ASN A 1 36 ? 4.824 -0.868 -2.196 1.00 0.20 36 ASN A O 3
ATOM 4276 N N . ALA A 1 37 ? 3.097 -0.851 -3.630 1.00 0.20 37 ALA A N 3
ATOM 4277 C CA . ALA A 1 37 ? 2.112 -0.569 -2.592 1.00 0.22 37 ALA A CA 3
ATOM 4278 C C . ALA A 1 37 ? 0.707 -1.003 -3.008 1.00 0.29 37 ALA A C 3
ATOM 4279 O O . ALA A 1 37 ? 0.287 -0.774 -4.140 1.00 0.40 37 ALA A O 3
ATOM 4286 N N . GLN A 1 38 ? 0.005 -1.662 -2.095 1.00 0.30 38 GLN A N 3
ATOM 4287 C CA . GLN A 1 38 ? -1.404 -2.007 -2.284 1.00 0.34 38 GLN A CA 3
ATOM 4288 C C . GLN A 1 38 ? -2.137 -1.939 -0.952 1.00 0.38 38 GLN A C 3
ATOM 4289 O O . GLN A 1 38 ? -1.502 -1.891 0.096 1.00 0.43 38 GLN A O 3
ATOM 4303 N N . LYS A 1 39 ? -3.461 -1.908 -0.979 1.00 0.49 39 LYS A N 3
ATOM 4304 C CA . LYS A 1 39 ? -4.223 -1.868 0.261 1.00 0.60 39 LYS A CA 3
ATOM 4305 C C . LYS A 1 39 ? -5.577 -2.533 0.111 1.00 0.77 39 LYS A C 3
ATOM 4306 O O . LYS A 1 39 ? -6.184 -2.510 -0.960 1.00 0.99 39 LYS A O 3
ATOM 4325 N N . TYR A 1 40 ? -6.037 -3.117 1.199 1.00 0.92 40 TYR A N 3
ATOM 4326 C CA . TYR A 1 40 ? -7.403 -3.581 1.313 1.00 1.13 40 TYR A CA 3
ATOM 4327 C C . TYR A 1 40 ? -7.935 -3.172 2.674 1.00 1.16 40 TYR A C 3
ATOM 4328 O O . TYR A 1 40 ? -7.429 -3.624 3.698 1.00 1.36 40 TYR A O 3
ATOM 4346 N N . VAL A 1 41 ? -8.910 -2.275 2.683 1.00 1.06 41 VAL A N 3
ATOM 4347 C CA . VAL A 1 41 ? -9.483 -1.771 3.925 1.00 1.20 41 VAL A CA 3
ATOM 4348 C C . VAL A 1 41 ? -10.993 -1.605 3.810 1.00 1.30 41 VAL A C 3
ATOM 4349 O O . VAL A 1 41 ? -11.528 -1.428 2.714 1.00 1.28 41 VAL A O 3
ATOM 4362 N N . LEU A 1 42 ? -11.669 -1.657 4.953 1.00 1.56 42 LEU A N 3
ATOM 4363 C CA . LEU A 1 42 ? -13.114 -1.850 4.988 1.00 1.74 42 LEU A CA 3
ATOM 4364 C C . LEU A 1 42 ? -13.881 -0.579 5.332 1.00 1.76 42 LEU A C 3
ATOM 4365 O O . LEU A 1 42 ? -13.299 0.477 5.590 1.00 1.66 42 LEU A O 3
ATOM 4381 N N . GLN A 1 43 ? -15.209 -0.736 5.331 1.00 2.05 43 GLN A N 3
ATOM 4382 C CA . GLN A 1 43 ? -16.184 0.357 5.392 1.00 2.25 43 GLN A CA 3
ATOM 4383 C C . GLN A 1 43 ? -15.886 1.378 6.482 1.00 2.11 43 GLN A C 3
ATOM 4384 O O . GLN A 1 43 ? -16.212 2.555 6.332 1.00 2.33 43 GLN A O 3
ATOM 4398 N N . ASP A 1 44 ? -15.243 0.933 7.552 1.00 1.88 44 ASP A N 3
ATOM 4399 C CA . ASP A 1 44 ? -15.086 1.758 8.745 1.00 1.85 44 ASP A CA 3
ATOM 4400 C C . ASP A 1 44 ? -14.166 2.947 8.477 1.00 1.88 44 ASP A C 3
ATOM 4401 O O . ASP A 1 44 ? -14.187 3.939 9.208 1.00 2.09 44 ASP A O 3
ATOM 4410 N N . GLY A 1 45 ? -13.367 2.854 7.423 1.00 1.83 45 GLY A N 3
ATOM 4411 C CA . GLY A 1 45 ? -12.610 4.007 6.986 1.00 2.15 45 GLY A CA 3
ATOM 4412 C C . GLY A 1 45 ? -11.160 3.916 7.341 1.00 2.15 45 GLY A C 3
ATOM 4413 O O . GLY A 1 45 ? -10.427 4.891 7.190 1.00 2.57 45 GLY A O 3
ATOM 4417 N N . ASP A 1 46 ? -10.767 2.766 7.856 1.00 1.91 46 ASP A N 3
ATOM 4418 C CA . ASP A 1 46 ? -9.374 2.493 8.166 1.00 2.22 46 ASP A CA 3
ATOM 4419 C C . ASP A 1 46 ? -8.509 2.814 6.962 1.00 2.50 46 ASP A C 3
ATOM 4420 O O . ASP A 1 46 ? -8.462 2.051 6.005 1.00 2.67 46 ASP A O 3
ATOM 4429 N N . ILE A 1 47 ? -7.872 3.961 6.968 1.00 2.90 47 ILE A N 3
ATOM 4430 C CA . ILE A 1 47 ? -6.959 4.270 5.892 1.00 3.28 47 ILE A CA 3
ATOM 4431 C C . ILE A 1 47 ? -5.569 3.722 6.177 1.00 2.45 47 ILE A C 3
ATOM 4432 O O . ILE A 1 47 ? -4.798 4.293 6.947 1.00 2.60 47 ILE A O 3
ATOM 4448 N N . MET A 1 48 ? -5.265 2.602 5.541 1.00 1.92 48 MET A N 3
ATOM 4449 C CA . MET A 1 48 ? -3.937 2.012 5.585 1.00 1.11 48 MET A CA 3
ATOM 4450 C C . MET A 1 48 ? -3.577 1.481 4.214 1.00 1.03 48 MET A C 3
ATOM 4451 O O . MET A 1 48 ? -4.409 1.477 3.311 1.00 1.64 48 MET A O 3
ATOM 4465 N N . TRP A 1 49 ? -2.341 1.039 4.071 1.00 0.49 49 TRP A N 3
ATOM 4466 C CA . TRP A 1 49 ? -1.887 0.373 2.868 1.00 0.37 49 TRP A CA 3
ATOM 4467 C C . TRP A 1 49 ? -0.608 -0.384 3.173 1.00 0.32 49 TRP A C 3
ATOM 4468 O O . TRP A 1 49 ? -0.079 -0.283 4.280 1.00 0.31 49 TRP A O 3
ATOM 4489 N N . GLN A 1 50 ? -0.137 -1.155 2.216 1.00 0.36 50 GLN A N 3
ATOM 4490 C CA . GLN A 1 50 ? 1.028 -1.992 2.409 1.00 0.35 50 GLN A CA 3
ATOM 4491 C C . GLN A 1 50 ? 2.065 -1.707 1.342 1.00 0.24 50 GLN A C 3
ATOM 4492 O O . GLN A 1 50 ? 1.744 -1.634 0.157 1.00 0.27 50 GLN A O 3
ATOM 4506 N N . VAL A 1 51 ? 3.299 -1.543 1.775 1.00 0.21 51 VAL A N 3
ATOM 4507 C CA . VAL A 1 51 ? 4.383 -1.171 0.878 1.00 0.16 51 VAL A CA 3
ATOM 4508 C C . VAL A 1 51 ? 5.417 -2.290 0.815 1.00 0.16 51 VAL A C 3
ATOM 4509 O O . VAL A 1 51 ? 5.671 -2.967 1.812 1.00 0.19 51 VAL A O 3
ATOM 4522 N N . GLU A 1 52 ? 6.005 -2.481 -0.354 1.00 0.18 52 GLU A N 3
ATOM 4523 C CA . GLU A 1 52 ? 6.896 -3.601 -0.589 1.00 0.20 52 GLU A CA 3
ATOM 4524 C C . GLU A 1 52 ? 8.118 -3.173 -1.402 1.00 0.20 52 GLU A C 3
ATOM 4525 O O . GLU A 1 52 ? 8.032 -2.283 -2.254 1.00 0.22 52 GLU A O 3
ATOM 4537 N N . PHE A 1 53 ? 9.250 -3.808 -1.116 1.00 0.21 53 PHE A N 3
ATOM 4538 C CA . PHE A 1 53 ? 10.491 -3.571 -1.841 1.00 0.21 53 PHE A CA 3
ATOM 4539 C C . PHE A 1 53 ? 11.172 -4.914 -2.105 1.00 0.25 53 PHE A C 3
ATOM 4540 O O . PHE A 1 53 ? 11.125 -5.802 -1.250 1.00 0.36 53 PHE A O 3
ATOM 4557 N N . PHE A 1 54 ? 11.799 -5.078 -3.266 1.00 0.20 54 PHE A N 3
ATOM 4558 C CA . PHE A 1 54 ? 12.594 -6.276 -3.520 1.00 0.22 54 PHE A CA 3
ATOM 4559 C C . PHE A 1 54 ? 13.991 -5.900 -3.999 1.00 0.23 54 PHE A C 3
ATOM 4560 O O . PHE A 1 54 ? 14.229 -4.765 -4.409 1.00 0.21 54 PHE A O 3
ATOM 4577 N N . ALA A 1 55 ? 14.908 -6.858 -3.936 1.00 0.32 55 ALA A N 3
ATOM 4578 C CA . ALA A 1 55 ? 16.330 -6.571 -4.090 1.00 0.39 55 ALA A CA 3
ATOM 4579 C C . ALA A 1 55 ? 16.841 -6.813 -5.497 1.00 0.57 55 ALA A C 3
ATOM 4580 O O . ALA A 1 55 ? 18.048 -6.804 -5.725 1.00 1.04 55 ALA A O 3
ATOM 4587 N N . ASP A 1 56 ? 15.949 -7.065 -6.431 1.00 0.41 56 ASP A N 3
ATOM 4588 C CA . ASP A 1 56 ? 16.340 -7.122 -7.827 1.00 0.47 56 ASP A CA 3
ATOM 4589 C C . ASP A 1 56 ? 15.320 -6.366 -8.654 1.00 0.40 56 ASP A C 3
ATOM 4590 O O . ASP A 1 56 ? 14.218 -6.852 -8.879 1.00 0.37 56 ASP A O 3
ATOM 4599 N N . GLU A 1 57 ? 15.696 -5.185 -9.120 1.00 0.43 57 GLU A N 3
ATOM 4600 C CA . GLU A 1 57 ? 14.770 -4.331 -9.855 1.00 0.43 57 GLU A CA 3
ATOM 4601 C C . GLU A 1 57 ? 14.294 -5.028 -11.126 1.00 0.45 57 GLU A C 3
ATOM 4602 O O . GLU A 1 57 ? 15.096 -5.561 -11.892 1.00 0.52 57 GLU A O 3
ATOM 4614 N N . GLY A 1 58 ? 12.989 -5.057 -11.330 1.00 0.46 58 GLY A N 3
ATOM 4615 C CA . GLY A 1 58 ? 12.456 -5.703 -12.512 1.00 0.62 58 GLY A CA 3
ATOM 4616 C C . GLY A 1 58 ? 11.876 -7.066 -12.208 1.00 0.60 58 GLY A C 3
ATOM 4617 O O . GLY A 1 58 ? 11.395 -7.759 -13.105 1.00 0.73 58 GLY A O 3
ATOM 4621 N N . GLU A 1 59 ? 11.946 -7.464 -10.943 1.00 0.50 59 GLU A N 3
ATOM 4622 C CA . GLU A 1 59 ? 11.272 -8.670 -10.488 1.00 0.61 59 GLU A CA 3
ATOM 4623 C C . GLU A 1 59 ? 9.781 -8.385 -10.325 1.00 0.67 59 GLU A C 3
ATOM 4624 O O . GLU A 1 59 ? 9.249 -7.462 -10.942 1.00 0.90 59 GLU A O 3
ATOM 4636 N N . GLU A 1 60 ? 9.105 -9.152 -9.489 1.00 0.64 60 GLU A N 3
ATOM 4637 C CA . GLU A 1 60 ? 7.669 -9.004 -9.354 1.00 0.66 60 GLU A CA 3
ATOM 4638 C C . GLU A 1 60 ? 7.276 -8.774 -7.905 1.00 0.62 60 GLU A C 3
ATOM 4639 O O . GLU A 1 60 ? 7.607 -9.569 -7.021 1.00 0.66 60 GLU A O 3
ATOM 4651 N N . GLY A 1 61 ? 6.603 -7.663 -7.663 1.00 0.57 61 GLY A N 3
ATOM 4652 C CA . GLY A 1 61 ? 6.028 -7.413 -6.367 1.00 0.57 61 GLY A CA 3
ATOM 4653 C C . GLY A 1 61 ? 4.544 -7.676 -6.398 1.00 0.54 61 GLY A C 3
ATOM 4654 O O . GLY A 1 61 ? 3.936 -7.666 -7.469 1.00 0.57 61 GLY A O 3
ATOM 4658 N N . GLU A 1 62 ? 3.949 -7.919 -5.248 1.00 0.61 62 GLU A N 3
ATOM 4659 C CA . GLU A 1 62 ? 2.539 -8.269 -5.191 1.00 0.67 62 GLU A CA 3
ATOM 4660 C C . GLU A 1 62 ? 1.688 -7.030 -4.963 1.00 0.57 62 GLU A C 3
ATOM 4661 O O . GLU A 1 62 ? 0.548 -7.113 -4.499 1.00 0.93 62 GLU A O 3
ATOM 4673 N N . CYS A 1 63 ? 2.246 -5.884 -5.310 1.00 0.37 63 CYS A N 3
ATOM 4674 C CA . CYS A 1 63 ? 1.576 -4.615 -5.114 1.00 0.40 63 CYS A CA 3
ATOM 4675 C C . CYS A 1 63 ? 1.626 -3.783 -6.394 1.00 0.33 63 CYS A C 3
ATOM 4676 O O . CYS A 1 63 ? 1.978 -4.288 -7.459 1.00 0.45 63 CYS A O 3
ATOM 4684 N N . LEU A 1 64 ? 1.271 -2.507 -6.278 1.00 0.29 64 LEU A N 3
ATOM 4685 C CA . LEU A 1 64 ? 1.324 -1.575 -7.400 1.00 0.30 64 LEU A CA 3
ATOM 4686 C C . LEU A 1 64 ? 2.736 -1.014 -7.569 1.00 0.29 64 LEU A C 3
ATOM 4687 O O . LEU A 1 64 ? 3.244 -0.313 -6.691 1.00 0.30 64 LEU A O 3
ATOM 4703 N N . PRO A 1 65 ? 3.399 -1.355 -8.687 1.00 0.31 65 PRO A N 3
ATOM 4704 C CA . PRO A 1 65 ? 4.737 -0.852 -9.003 1.00 0.31 65 PRO A CA 3
ATOM 4705 C C . PRO A 1 65 ? 4.725 0.626 -9.396 1.00 0.34 65 PRO A C 3
ATOM 4706 O O . PRO A 1 65 ? 4.042 1.021 -10.341 1.00 0.45 65 PRO A O 3
ATOM 4717 N N . MET A 1 66 ? 5.467 1.441 -8.660 1.00 0.35 66 MET A N 3
ATOM 4718 C CA . MET A 1 66 ? 5.572 2.861 -8.978 1.00 0.46 66 MET A CA 3
ATOM 4719 C C . MET A 1 66 ? 6.989 3.239 -9.384 1.00 0.43 66 MET A C 3
ATOM 4720 O O . MET A 1 66 ? 7.184 4.038 -10.295 1.00 0.57 66 MET A O 3
ATOM 4734 N N . LEU A 1 67 ? 7.973 2.667 -8.707 1.00 0.32 67 LEU A N 3
ATOM 4735 C CA . LEU A 1 67 ? 9.367 2.942 -9.019 1.00 0.36 67 LEU A CA 3
ATOM 4736 C C . LEU A 1 67 ? 10.172 1.656 -9.065 1.00 0.33 67 LEU A C 3
ATOM 4737 O O . LEU A 1 67 ? 9.788 0.646 -8.473 1.00 0.30 67 LEU A O 3
ATOM 4753 N N . SER A 1 68 ? 11.287 1.717 -9.763 1.00 0.36 68 SER A N 3
ATOM 4754 C CA . SER A 1 68 ? 12.220 0.610 -9.861 1.00 0.37 68 SER A CA 3
ATOM 4755 C C . SER A 1 68 ? 13.595 1.157 -10.231 1.00 0.41 68 SER A C 3
ATOM 4756 O O . SER A 1 68 ? 13.759 1.812 -11.261 1.00 0.46 68 SER A O 3
ATOM 4764 N N . GLY A 1 69 ? 14.574 0.922 -9.375 1.00 0.40 69 GLY A N 3
ATOM 4765 C CA . GLY A 1 69 ? 15.901 1.457 -9.603 1.00 0.44 69 GLY A CA 3
ATOM 4766 C C . GLY A 1 69 ? 16.444 2.155 -8.374 1.00 0.38 69 GLY A C 3
ATOM 4767 O O . GLY A 1 69 ? 15.847 2.071 -7.297 1.00 0.30 69 GLY A O 3
ATOM 4771 N N . GLU A 1 70 ? 17.561 2.851 -8.540 1.00 0.43 70 GLU A N 3
ATOM 4772 C CA . GLU A 1 70 ? 18.255 3.516 -7.435 1.00 0.41 70 GLU A CA 3
ATOM 4773 C C . GLU A 1 70 ? 17.311 4.396 -6.618 1.00 0.37 70 GLU A C 3
ATOM 4774 O O . GLU A 1 70 ? 17.449 4.498 -5.400 1.00 0.36 70 GLU A O 3
ATOM 4786 N N . ALA A 1 71 ? 16.343 5.009 -7.289 1.00 0.38 71 ALA A N 3
ATOM 4787 C CA . ALA A 1 71 ? 15.394 5.895 -6.626 1.00 0.38 71 ALA A CA 3
ATOM 4788 C C . ALA A 1 71 ? 14.588 5.131 -5.582 1.00 0.32 71 ALA A C 3
ATOM 4789 O O . ALA A 1 71 ? 14.411 5.593 -4.459 1.00 0.32 71 ALA A O 3
ATOM 4796 N N . ALA A 1 72 ? 14.133 3.943 -5.958 1.00 0.31 72 ALA A N 3
ATOM 4797 C CA . ALA A 1 72 ? 13.353 3.092 -5.073 1.00 0.26 72 ALA A CA 3
ATOM 4798 C C . ALA A 1 72 ? 14.212 2.550 -3.928 1.00 0.23 72 ALA A C 3
ATOM 4799 O O . ALA A 1 72 ? 13.725 2.325 -2.824 1.00 0.22 72 ALA A O 3
ATOM 4806 N N . GLN A 1 73 ? 15.493 2.341 -4.205 1.00 0.23 73 GLN A N 3
ATOM 4807 C CA . GLN A 1 73 ? 16.449 1.933 -3.178 1.00 0.23 73 GLN A CA 3
ATOM 4808 C C . GLN A 1 73 ? 16.666 3.060 -2.182 1.00 0.22 73 GLN A C 3
ATOM 4809 O O . GLN A 1 73 ? 16.832 2.831 -0.983 1.00 0.26 73 GLN A O 3
ATOM 4823 N N . SER A 1 74 ? 16.666 4.276 -2.695 1.00 0.24 74 SER A N 3
ATOM 4824 C CA . SER A 1 74 ? 16.741 5.457 -1.854 1.00 0.27 74 SER A CA 3
ATOM 4825 C C . SER A 1 74 ? 15.512 5.500 -0.951 1.00 0.27 74 SER A C 3
ATOM 4826 O O . SER A 1 74 ? 15.578 5.927 0.201 1.00 0.31 74 SER A O 3
ATOM 4834 N N . VAL A 1 75 ? 14.397 5.015 -1.487 1.00 0.25 75 VAL A N 3
ATOM 4835 C CA . VAL A 1 75 ? 13.150 4.930 -0.745 1.00 0.26 75 VAL A CA 3
ATOM 4836 C C . VAL A 1 75 ? 13.279 3.957 0.432 1.00 0.24 75 VAL A C 3
ATOM 4837 O O . VAL A 1 75 ? 12.739 4.211 1.509 1.00 0.29 75 VAL A O 3
ATOM 4850 N N . PHE A 1 76 ? 14.017 2.859 0.237 1.00 0.21 76 PHE A N 3
ATOM 4851 C CA . PHE A 1 76 ? 14.194 1.872 1.297 1.00 0.21 76 PHE A CA 3
ATOM 4852 C C . PHE A 1 76 ? 15.041 2.454 2.428 1.00 0.25 76 PHE A C 3
ATOM 4853 O O . PHE A 1 76 ? 14.811 2.168 3.605 1.00 0.32 76 PHE A O 3
ATOM 4870 N N . ASP A 1 77 ? 16.018 3.282 2.062 1.00 0.26 77 ASP A N 3
ATOM 4871 C CA . ASP A 1 77 ? 16.847 3.982 3.044 1.00 0.34 77 ASP A CA 3
ATOM 4872 C C . ASP A 1 77 ? 16.026 5.031 3.791 1.00 0.38 77 ASP A C 3
ATOM 4873 O O . ASP A 1 77 ? 16.388 5.466 4.887 1.00 0.50 77 ASP A O 3
ATOM 4882 N N . GLY A 1 78 ? 14.909 5.425 3.195 1.00 0.30 78 GLY A N 3
ATOM 4883 C CA . GLY A 1 78 ? 14.045 6.405 3.815 1.00 0.36 78 GLY A CA 3
ATOM 4884 C C . GLY A 1 78 ? 14.077 7.739 3.106 1.00 0.38 78 GLY A C 3
ATOM 4885 O O . GLY A 1 78 ? 13.357 8.667 3.478 1.00 0.52 78 GLY A O 3
ATOM 4889 N N . 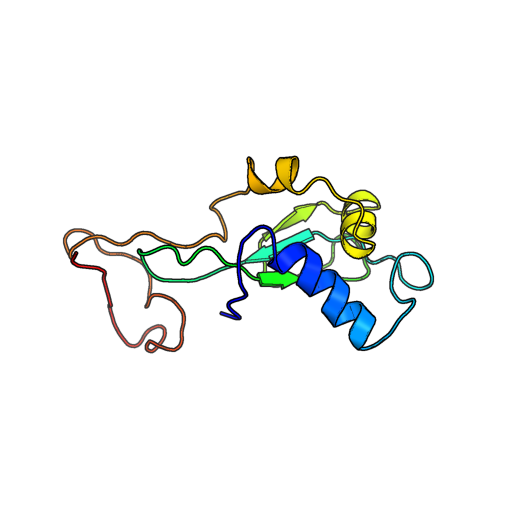ASP A 1 79 ? 14.902 7.839 2.079 1.00 0.34 79 ASP A N 3
ATOM 4890 C CA . ASP A 1 79 ? 15.013 9.070 1.313 1.00 0.40 79 ASP A CA 3
ATOM 4891 C C . ASP A 1 79 ? 13.988 9.073 0.184 1.00 0.33 79 ASP A C 3
ATOM 4892 O O . ASP A 1 79 ? 14.282 8.684 -0.947 1.00 0.41 79 ASP A O 3
ATOM 4901 N N . TYR A 1 80 ? 12.773 9.472 0.519 1.00 0.28 80 TYR A N 3
ATOM 4902 C CA . TYR A 1 80 ? 11.697 9.582 -0.453 1.00 0.30 80 TYR A CA 3
ATOM 4903 C C . TYR A 1 80 ? 10.846 10.803 -0.145 1.00 0.35 80 TYR A C 3
ATOM 4904 O O . TYR A 1 80 ? 10.768 11.236 1.007 1.00 0.37 80 TYR A O 3
ATOM 4922 N N . ASP A 1 81 ? 10.218 11.363 -1.168 1.00 0.46 81 ASP A N 3
ATOM 4923 C CA . ASP A 1 81 ? 9.324 12.490 -0.969 1.00 0.54 81 ASP A CA 3
ATOM 4924 C C . ASP A 1 81 ? 7.963 11.980 -0.529 1.00 0.42 81 ASP A C 3
ATOM 4925 O O . ASP A 1 81 ? 7.093 11.713 -1.358 1.00 0.41 81 ASP A O 3
ATOM 4934 N N . GLU A 1 82 ? 7.782 11.873 0.782 1.00 0.41 82 GLU A N 3
ATOM 4935 C CA . GLU A 1 82 ? 6.559 11.321 1.348 1.00 0.39 82 GLU A CA 3
ATOM 4936 C C . GLU A 1 82 ? 5.345 12.157 0.963 1.00 0.35 82 GLU A C 3
ATOM 4937 O O . GLU A 1 82 ? 4.320 11.620 0.549 1.00 0.38 82 GLU A O 3
ATOM 4949 N N . ILE A 1 83 ? 5.478 13.471 1.067 1.00 0.35 83 ILE A N 3
ATOM 4950 C CA . ILE A 1 83 ? 4.352 14.365 0.850 1.00 0.37 83 ILE A CA 3
ATOM 4951 C C . ILE A 1 83 ? 3.961 14.431 -0.620 1.00 0.38 83 ILE A C 3
ATOM 4952 O O . ILE A 1 83 ? 2.827 14.766 -0.949 1.00 0.47 83 ILE A O 3
ATOM 4968 N N . GLU A 1 84 ? 4.893 14.109 -1.505 1.00 0.38 84 GLU A N 3
ATOM 4969 C CA . GLU A 1 84 ? 4.597 14.106 -2.928 1.00 0.48 84 GLU A CA 3
ATOM 4970 C C . GLU A 1 84 ? 3.902 12.821 -3.323 1.00 0.46 84 GLU A C 3
ATOM 4971 O O . GLU A 1 84 ? 2.762 12.837 -3.780 1.00 0.55 84 GLU A O 3
ATOM 4983 N N . ILE A 1 85 ? 4.577 11.707 -3.073 1.00 0.39 85 ILE A N 3
ATOM 4984 C CA . ILE A 1 85 ? 4.095 10.394 -3.504 1.00 0.37 85 ILE A CA 3
ATOM 4985 C C . ILE A 1 85 ? 2.745 10.055 -2.890 1.00 0.35 85 ILE A C 3
ATOM 4986 O O . ILE A 1 85 ? 1.937 9.365 -3.496 1.00 0.43 85 ILE A O 3
ATOM 5002 N N . ARG A 1 86 ? 2.518 10.543 -1.685 1.00 0.32 86 ARG A N 3
ATOM 5003 C CA . ARG A 1 86 ? 1.296 10.256 -0.954 1.00 0.39 86 ARG A CA 3
ATOM 5004 C C . ARG A 1 86 ? 0.120 11.048 -1.514 1.00 0.48 86 ARG A C 3
ATOM 5005 O O . ARG A 1 86 ? -0.996 10.541 -1.601 1.00 0.56 86 ARG A O 3
ATOM 5026 N N . GLN A 1 87 ? 0.378 12.292 -1.892 1.00 0.50 87 GLN A N 3
ATOM 5027 C CA . GLN A 1 87 ? -0.676 13.188 -2.357 1.00 0.63 87 GLN A CA 3
ATOM 5028 C C . GLN A 1 87 ? -1.019 12.923 -3.815 1.00 0.68 87 GLN A C 3
ATOM 5029 O O . GLN A 1 87 ? -2.130 13.201 -4.262 1.00 0.84 87 GLN A O 3
ATOM 5043 N N . GLU A 1 88 ? -0.063 12.383 -4.551 1.00 0.60 88 GLU A N 3
ATOM 5044 C CA . GLU A 1 88 ? -0.294 12.010 -5.935 1.00 0.66 88 GLU A CA 3
ATOM 5045 C C . GLU A 1 88 ? -0.211 10.499 -6.070 1.00 0.54 88 GLU A C 3
ATOM 5046 O O . GLU A 1 88 ? 0.140 9.970 -7.124 1.00 0.57 88 GLU A O 3
ATOM 5058 N N . TRP A 1 89 ? -0.532 9.807 -4.983 1.00 0.46 89 TRP A N 3
ATOM 5059 C CA . TRP A 1 89 ? -0.532 8.357 -4.983 1.00 0.38 89 TRP A CA 3
ATOM 5060 C C . TRP A 1 89 ? -1.619 7.836 -5.907 1.00 0.39 89 TRP A C 3
ATOM 5061 O O . TRP A 1 89 ? -2.674 8.449 -6.071 1.00 0.43 89 TRP A O 3
ATOM 5082 N N . GLN A 1 90 ? -1.330 6.708 -6.510 1.00 0.43 90 GLN A N 3
ATOM 5083 C CA . GLN A 1 90 ? -2.197 6.122 -7.514 1.00 0.50 90 GLN A CA 3
ATOM 5084 C C . GLN A 1 90 ? -3.263 5.258 -6.860 1.00 0.47 90 GLN A C 3
ATOM 5085 O O . GLN A 1 90 ? -2.956 4.232 -6.257 1.00 0.44 90 GLN A O 3
ATOM 5099 N N . GLU A 1 91 ? -4.517 5.654 -7.012 1.00 0.54 91 GLU A N 3
ATOM 5100 C CA . GLU A 1 91 ? -5.635 4.925 -6.417 1.00 0.57 91 GLU A CA 3
ATOM 5101 C C . GLU A 1 91 ? -5.897 3.608 -7.148 1.00 0.53 91 GLU A C 3
ATOM 5102 O O . GLU A 1 91 ? -6.894 2.931 -6.896 1.00 0.59 91 GLU A O 3
ATOM 5114 N N . GLU A 1 92 ? -4.981 3.244 -8.037 1.00 0.50 92 GLU A N 3
ATOM 5115 C CA . GLU A 1 92 ? -5.112 2.047 -8.852 1.00 0.52 92 GLU A CA 3
ATOM 5116 C C . GLU A 1 92 ? -5.125 0.783 -7.999 1.00 0.42 92 GLU A C 3
ATOM 5117 O O . GLU A 1 92 ? -5.798 -0.191 -8.338 1.00 0.50 92 GLU A O 3
ATOM 5129 N N . ASN A 1 93 ? -4.393 0.792 -6.888 1.00 0.35 93 ASN A N 3
ATOM 5130 C CA . ASN A 1 93 ? -4.359 -0.370 -6.014 1.00 0.36 93 ASN A CA 3
ATOM 5131 C C . ASN A 1 93 ? -4.906 0.008 -4.656 1.00 0.43 93 ASN A C 3
ATOM 5132 O O . ASN A 1 93 ? -4.813 -0.744 -3.684 1.00 0.64 93 ASN A O 3
ATOM 5143 N N . THR A 1 94 ? -5.457 1.202 -4.598 1.00 0.43 94 THR A N 3
ATOM 5144 C CA . THR A 1 94 ? -6.117 1.665 -3.405 1.00 0.53 94 THR A CA 3
ATOM 5145 C C . THR A 1 94 ? -7.534 1.105 -3.366 1.00 0.71 94 THR A C 3
ATOM 5146 O O . THR A 1 94 ? -8.401 1.543 -4.122 1.00 0.99 94 THR A O 3
ATOM 5157 N N . LEU A 1 95 ? -7.776 0.136 -2.492 1.00 1.07 95 LEU A N 3
ATOM 5158 C CA . LEU A 1 95 ? -9.100 -0.443 -2.390 1.00 1.28 95 LEU A CA 3
ATOM 5159 C C . LEU A 1 95 ? -9.709 -0.139 -1.034 1.00 1.31 95 LEU A C 3
ATOM 5160 O O . LEU A 1 95 ? -9.346 -0.733 -0.014 1.00 2.03 95 LEU A O 3
ATOM 5176 N N . HIS A 1 96 ? -10.610 0.821 -1.036 1.00 1.31 96 HIS A N 3
ATOM 5177 C CA . HIS A 1 96 ? -11.526 1.036 0.056 1.00 1.79 96 HIS A CA 3
ATOM 5178 C C . HIS A 1 96 ? -12.821 1.559 -0.536 1.00 1.64 96 HIS A C 3
ATOM 5179 O O . HIS A 1 96 ? -13.004 2.768 -0.667 1.00 1.94 96 HIS A O 3
ATOM 5194 N N . GLU A 1 97 ? -13.700 0.661 -0.926 1.00 1.97 97 GLU A N 3
ATOM 5195 C CA . GLU A 1 97 ? -15.000 1.062 -1.400 1.00 2.21 97 GLU A CA 3
ATOM 5196 C C . GLU A 1 97 ? -16.032 0.017 -1.023 1.00 2.51 97 GLU A C 3
ATOM 5197 O O . GLU A 1 97 ? -16.230 -0.951 -1.748 1.00 2.99 97 GLU A O 3
ATOM 5209 N N . TRP A 1 98 ? -16.689 0.206 0.096 1.00 2.40 98 TRP A N 3
ATOM 5210 C CA . TRP A 1 98 ? -17.754 -0.691 0.488 1.00 2.77 98 TRP A CA 3
ATOM 5211 C C . TRP A 1 98 ? -19.048 0.094 0.597 1.00 2.99 98 TRP A C 3
ATOM 5212 O O . TRP A 1 98 ? -19.035 1.326 0.540 1.00 2.95 98 TRP A O 3
ATOM 5233 N N . ASP A 1 99 ? -20.157 -0.599 0.745 1.00 3.33 99 ASP A N 3
ATOM 5234 C CA . ASP A 1 99 ? -21.444 0.063 0.881 1.00 3.58 99 ASP A CA 3
ATOM 5235 C C . ASP A 1 99 ? -22.355 -0.770 1.764 1.00 3.85 99 ASP A C 3
ATOM 5236 O O . ASP A 1 99 ? -22.198 -1.983 1.855 1.00 3.97 99 ASP A O 3
ATOM 5245 N N . GLU A 1 100 ? -23.304 -0.118 2.409 1.00 4.07 100 GLU A N 3
ATOM 5246 C CA . GLU A 1 100 ? -24.174 -0.782 3.361 1.00 4.44 100 GLU A CA 3
ATOM 5247 C C . GLU A 1 100 ? -25.424 -1.350 2.685 1.00 4.97 100 GLU A C 3
ATOM 5248 O O . GLU A 1 100 ? -26.543 -1.120 3.142 1.00 5.36 100 GLU A O 3
ATOM 5260 N N . GLY A 1 101 ? -25.230 -2.095 1.599 1.00 5.06 101 GLY A N 3
ATOM 5261 C CA . GLY A 1 101 ? -26.341 -2.811 0.994 1.00 5.66 101 GLY A CA 3
ATOM 5262 C C . GLY A 1 101 ? -26.577 -2.504 -0.477 1.00 5.88 101 GLY A C 3
ATOM 5263 O O . GLY A 1 101 ? -27.388 -3.170 -1.117 1.00 6.44 101 GLY A O 3
ATOM 5267 N N . GLU A 1 102 ? -25.892 -1.508 -1.027 1.00 5.53 102 GLU A N 3
ATOM 5268 C CA . GLU A 1 102 ? -26.090 -1.146 -2.432 1.00 5.81 102 GLU A CA 3
ATOM 5269 C C . GLU A 1 102 ? -25.208 -1.980 -3.361 1.00 5.93 102 GLU A C 3
ATOM 5270 O O . GLU A 1 102 ? -25.704 -2.786 -4.147 1.00 6.44 102 GLU A O 3
ATOM 5282 N N . PHE A 1 103 ? -23.899 -1.791 -3.259 1.00 5.63 103 PHE A N 3
ATOM 5283 C CA . PHE A 1 103 ? -22.967 -2.379 -4.210 1.00 5.80 103 PHE A CA 3
ATOM 5284 C C . PHE A 1 103 ? -22.209 -3.537 -3.582 1.00 6.10 103 PHE A C 3
ATOM 5285 O O . PHE A 1 103 ? -21.722 -3.435 -2.456 1.00 6.20 103 PHE A O 3
ATOM 5302 N N . GLN A 1 104 ? -22.123 -4.633 -4.316 1.00 6.45 104 GLN A N 3
ATOM 5303 C CA . GLN A 1 104 ? -21.426 -5.816 -3.848 1.00 6.91 104 GLN A CA 3
ATOM 5304 C C . GLN A 1 104 ? -19.984 -5.810 -4.348 1.00 6.39 104 GLN A C 3
ATOM 5305 O O . GLN A 1 104 ? -19.730 -5.700 -5.552 1.00 6.07 104 GLN A O 3
ATOM 5319 N N . LEU A 1 105 ? -19.050 -5.926 -3.422 1.00 6.47 105 LEU A N 3
ATOM 5320 C CA . LEU A 1 105 ? -17.632 -5.887 -3.737 1.00 6.08 105 LEU A CA 3
ATOM 5321 C C . LEU A 1 105 ? -17.005 -7.253 -3.462 1.00 6.14 105 LEU A C 3
ATOM 5322 O O . LEU A 1 105 ? -17.696 -8.174 -3.024 1.00 6.71 105 LEU A O 3
ATOM 5338 N N . GLU A 1 106 ? -15.718 -7.392 -3.756 1.00 5.73 106 GLU A N 3
ATOM 5339 C CA . GLU A 1 106 ? -14.986 -8.631 -3.508 1.00 5.88 106 GLU A CA 3
ATOM 5340 C C . GLU A 1 106 ? -15.062 -9.054 -2.035 1.00 5.81 106 GLU A C 3
ATOM 5341 O O . GLU A 1 106 ? -15.511 -8.284 -1.187 1.00 5.64 106 GLU A O 3
ATOM 5353 N N . PRO A 1 107 ? -14.667 -10.304 -1.720 1.00 6.27 107 PRO A N 3
ATOM 5354 C CA . PRO A 1 107 ? -14.618 -10.804 -0.343 1.00 6.37 107 PRO A CA 3
ATOM 5355 C C . PRO A 1 107 ? -13.913 -9.847 0.620 1.00 5.44 107 PRO A C 3
ATOM 5356 O O . PRO A 1 107 ? -13.039 -9.076 0.212 1.00 4.84 107 PRO A O 3
ATOM 5367 N N . PRO A 1 108 ? -14.311 -9.906 1.910 1.00 5.51 108 PRO A N 3
ATOM 5368 C CA . PRO A 1 108 ? -13.798 -9.055 2.994 1.00 4.83 108 PRO A CA 3
ATOM 5369 C C . PRO A 1 108 ? -12.331 -8.647 2.852 1.00 4.18 108 PRO A C 3
ATOM 5370 O O . PRO A 1 108 ? -11.476 -9.442 2.448 1.00 4.56 108 PRO A O 3
ATOM 5381 N N . LEU A 1 109 ? -12.057 -7.403 3.246 1.00 3.50 109 LEU A N 3
ATOM 5382 C CA . LEU A 1 109 ? -10.760 -6.760 3.015 1.00 3.16 109 LEU A CA 3
ATOM 5383 C C . LEU A 1 109 ? -9.599 -7.538 3.646 1.00 3.59 109 LEU A C 3
ATOM 5384 O O . LEU A 1 109 ? -8.461 -7.455 3.185 1.00 4.05 109 LEU A O 3
ATOM 5400 N N . ASP A 1 110 ? -9.898 -8.300 4.691 1.00 3.77 110 ASP A N 3
ATOM 5401 C CA . ASP A 1 110 ? -8.875 -9.034 5.428 1.00 4.33 110 ASP A CA 3
ATOM 5402 C C . ASP A 1 110 ? -9.362 -10.444 5.745 1.00 4.77 110 ASP A C 3
ATOM 5403 O O . ASP A 1 110 ? -9.231 -11.352 4.925 1.00 5.39 110 ASP A O 3
ATOM 5412 N N . THR A 1 111 ? -9.947 -10.612 6.921 1.00 4.73 111 THR A N 3
ATOM 5413 C CA . THR A 1 111 ? -10.530 -11.877 7.327 1.00 5.37 111 THR A CA 3
ATOM 5414 C C . THR A 1 111 ? -11.313 -11.681 8.622 1.00 5.48 111 THR A C 3
ATOM 5415 O O . THR A 1 111 ? -12.375 -12.273 8.813 1.00 6.08 111 THR A O 3
ATOM 5426 N N . GLU A 1 112 ? -10.802 -10.804 9.487 1.00 5.12 112 GLU A N 3
ATOM 5427 C CA . GLU A 1 112 ? -11.475 -10.470 10.741 1.00 5.50 112 GLU A CA 3
ATOM 5428 C C . GLU A 1 112 ? -12.811 -9.776 10.481 1.00 5.70 112 GLU A C 3
ATOM 5429 O O . GLU A 1 112 ? -13.676 -9.723 11.353 1.00 6.23 112 GLU A O 3
ATOM 5441 N N . GLU A 1 113 ? -12.971 -9.260 9.267 1.00 5.40 113 GLU A N 3
ATOM 5442 C CA . GLU A 1 113 ? -14.221 -8.643 8.842 1.00 5.70 113 GLU A CA 3
ATOM 5443 C C . GLU A 1 113 ? -15.324 -9.697 8.710 1.00 6.33 113 GLU A C 3
ATOM 5444 O O . GLU A 1 113 ? -16.511 -9.381 8.766 1.00 6.71 113 GLU A O 3
ATOM 5456 N N . GLY A 1 114 ? -14.925 -10.954 8.564 1.00 6.59 114 GLY A N 3
ATOM 5457 C CA . GLY A 1 114 ? -15.891 -12.026 8.442 1.00 7.35 114 GLY A CA 3
ATOM 5458 C C . GLY A 1 114 ? -15.347 -13.193 7.650 1.00 7.45 114 GLY A C 3
ATOM 5459 O O . GLY A 1 114 ? -15.328 -14.323 8.142 1.00 8.17 114 GLY A O 3
ATOM 5463 N N . ARG A 1 115 ? -14.910 -12.901 6.424 1.00 6.87 115 ARG A N 3
ATOM 5464 C CA . ARG A 1 115 ? -14.294 -13.888 5.529 1.00 7.10 115 ARG A CA 3
ATOM 5465 C C . ARG A 1 115 ? -15.331 -14.780 4.842 1.00 7.88 115 ARG A C 3
ATOM 5466 O O . ARG A 1 115 ? -16.086 -15.499 5.499 1.00 8.70 115 ARG A O 3
ATOM 5487 N N . ALA A 1 116 ? -15.357 -14.699 3.508 1.00 7.69 116 ALA A N 3
ATOM 5488 C CA . ALA A 1 116 ? -16.125 -15.609 2.643 1.00 8.39 116 ALA A CA 3
ATOM 5489 C C . ALA A 1 116 ? -17.639 -15.365 2.658 1.00 8.63 116 ALA A C 3
ATOM 5490 O O . ALA A 1 116 ? -18.272 -15.343 1.601 1.00 8.99 116 ALA A O 3
ATOM 5497 N N . ALA A 1 117 ? -18.220 -15.171 3.835 1.00 8.60 117 ALA A N 3
ATOM 5498 C CA . ALA A 1 117 ? -19.675 -15.106 3.971 1.00 9.01 117 ALA A CA 3
ATOM 5499 C C . ALA A 1 117 ? -20.246 -13.734 3.612 1.00 8.35 117 ALA A C 3
ATOM 5500 O O . ALA A 1 117 ? -21.217 -13.284 4.229 1.00 8.72 117 ALA A O 3
ATOM 5507 N N . ALA A 1 118 ? -19.652 -13.083 2.608 1.00 7.57 118 ALA A N 3
ATOM 5508 C CA . ALA A 1 118 ? -20.128 -11.787 2.110 1.00 7.03 118 ALA A CA 3
ATOM 5509 C C . ALA A 1 118 ? -20.313 -10.782 3.238 1.00 6.76 118 ALA A C 3
ATOM 5510 O O . ALA A 1 118 ? -21.316 -10.071 3.305 1.00 7.11 118 ALA A O 3
ATOM 5517 N N . ASP A 1 119 ? -19.336 -10.729 4.118 1.00 6.39 119 ASP A N 3
ATOM 5518 C CA . ASP A 1 119 ? -19.376 -9.838 5.276 1.00 6.38 119 ASP A CA 3
ATOM 5519 C C . ASP A 1 119 ? -18.947 -8.427 4.886 1.00 6.00 119 ASP A C 3
ATOM 5520 O O . ASP A 1 119 ? -18.205 -7.768 5.608 1.00 6.06 119 ASP A O 3
ATOM 5529 N N . GLU A 1 120 ? -19.435 -7.978 3.742 1.00 5.89 120 GLU A N 3
ATOM 5530 C CA . GLU A 1 120 ? -19.064 -6.687 3.178 1.00 5.79 120 GLU A CA 3
ATOM 5531 C C . GLU A 1 120 ? -20.030 -5.588 3.616 1.00 5.57 120 GLU A C 3
ATOM 5532 O O . GLU A 1 120 ? -19.612 -4.487 3.976 1.00 5.80 120 GLU A O 3
ATOM 5544 N N . TRP A 1 121 ? -21.322 -5.895 3.591 1.00 5.42 121 TRP A N 3
ATOM 5545 C CA . TRP A 1 121 ? -22.345 -4.922 3.945 1.00 5.30 121 TRP A CA 3
ATOM 5546 C C . TRP A 1 121 ? -22.575 -4.919 5.451 1.00 5.50 121 TRP A C 3
ATOM 5547 O O . TRP A 1 121 ? -22.443 -5.954 6.111 1.00 6.08 121 TRP A O 3
ATOM 5568 N N . ASP A 1 122 ? -22.911 -3.758 5.993 1.00 5.27 122 ASP A N 3
ATOM 5569 C CA . ASP A 1 122 ? -23.172 -3.626 7.421 1.00 5.72 122 ASP A CA 3
ATOM 5570 C C . ASP A 1 122 ? -24.652 -3.837 7.712 1.00 5.72 122 ASP A C 3
ATOM 5571 O O . ASP A 1 122 ? -25.513 -3.289 7.021 1.00 5.55 122 ASP A O 3
ATOM 5580 N N . GLU A 1 123 ? -24.935 -4.623 8.739 1.00 6.14 123 GLU A N 3
ATOM 5581 C CA . GLU A 1 123 ? -26.308 -4.974 9.094 1.00 6.40 123 GLU A CA 3
ATOM 5582 C C . GLU A 1 123 ? -26.915 -3.939 10.044 1.00 6.39 123 GLU A C 3
ATOM 5583 O O . GLU A 1 123 ? -27.372 -4.264 11.143 1.00 6.69 123 GLU A O 3
ATOM 5595 N N . ARG A 1 124 ? -26.914 -2.687 9.611 1.00 6.32 124 ARG A N 3
ATOM 5596 C CA . ARG A 1 124 ? -27.449 -1.595 10.412 1.00 6.60 124 ARG A CA 3
ATOM 5597 C C . ARG A 1 124 ? -28.975 -1.640 10.445 1.00 6.99 124 ARG A C 3
ATOM 5598 O O . ARG A 1 124 ? -29.541 -1.800 11.547 1.00 7.06 124 ARG A O 3
ATOM 5620 N N . MET A 1 1 ? -4.076 -7.517 2.076 1.00 1.16 1 MET A N 4
ATOM 5621 C CA . MET A 1 1 ? -4.993 -7.063 3.127 1.00 1.27 1 MET A CA 4
ATOM 5622 C C . MET A 1 1 ? -4.315 -7.061 4.489 1.00 1.17 1 MET A C 4
ATOM 5623 O O . MET A 1 1 ? -4.929 -7.381 5.503 1.00 1.50 1 MET A O 4
ATOM 5637 N N . THR A 1 2 ? -3.046 -6.703 4.503 1.00 0.89 2 THR A N 4
ATOM 5638 C CA . THR A 1 2 ? -2.319 -6.539 5.747 1.00 0.80 2 THR A CA 4
ATOM 5639 C C . THR A 1 2 ? -2.330 -5.071 6.151 1.00 0.70 2 THR A C 4
ATOM 5640 O O . THR A 1 2 ? -1.529 -4.273 5.668 1.00 0.87 2 THR A O 4
ATOM 5651 N N . MET A 1 3 ? -3.274 -4.713 7.003 1.00 0.81 3 MET A N 4
ATOM 5652 C CA . MET A 1 3 ? -3.450 -3.326 7.402 1.00 0.75 3 MET A CA 4
ATOM 5653 C C . MET A 1 3 ? -2.263 -2.805 8.200 1.00 0.68 3 MET A C 4
ATOM 5654 O O . MET A 1 3 ? -1.844 -3.401 9.189 1.00 0.80 3 MET A O 4
ATOM 5668 N N . TYR A 1 4 ? -1.720 -1.697 7.732 1.00 0.55 4 TYR A N 4
ATOM 5669 C CA . TYR A 1 4 ? -0.730 -0.946 8.475 1.00 0.51 4 TYR A CA 4
ATOM 5670 C C . TYR A 1 4 ? -1.439 0.176 9.229 1.00 0.57 4 TYR A C 4
ATOM 5671 O O . TYR A 1 4 ? -2.555 -0.020 9.709 1.00 0.88 4 TYR A O 4
ATOM 5689 N N . ALA A 1 5 ? -0.823 1.339 9.341 1.00 0.45 5 ALA A N 4
ATOM 5690 C CA . ALA A 1 5 ? -1.461 2.443 10.042 1.00 0.49 5 ALA A CA 4
ATOM 5691 C C . ALA A 1 5 ? -2.118 3.441 9.083 1.00 0.44 5 ALA A C 4
ATOM 5692 O O . ALA A 1 5 ? -3.198 3.949 9.373 1.00 0.50 5 ALA A O 4
ATOM 5699 N N . THR A 1 6 ? -1.475 3.707 7.940 1.00 0.41 6 THR A N 4
ATOM 5700 C CA . THR A 1 6 ? -1.930 4.744 6.998 1.00 0.38 6 THR A CA 4
ATOM 5701 C C . THR A 1 6 ? -0.989 4.850 5.794 1.00 0.29 6 THR A C 4
ATOM 5702 O O . THR A 1 6 ? 0.033 4.155 5.738 1.00 0.25 6 THR A O 4
ATOM 5713 N N . LEU A 1 7 ? -1.336 5.730 4.849 1.00 0.30 7 LEU A N 4
ATOM 5714 C CA . LEU A 1 7 ? -0.549 5.946 3.630 1.00 0.30 7 LEU A CA 4
ATOM 5715 C C . LEU A 1 7 ? 0.899 6.324 3.974 1.00 0.31 7 LEU A C 4
ATOM 5716 O O . LEU A 1 7 ? 1.846 5.708 3.502 1.00 0.37 7 LEU A O 4
ATOM 5732 N N . GLU A 1 8 ? 1.063 7.324 4.821 1.00 0.33 8 GLU A N 4
ATOM 5733 C CA . GLU A 1 8 ? 2.390 7.816 5.180 1.00 0.37 8 GLU A CA 4
ATOM 5734 C C . GLU A 1 8 ? 3.152 6.814 6.050 1.00 0.33 8 GLU A C 4
ATOM 5735 O O . GLU A 1 8 ? 4.382 6.796 6.068 1.00 0.37 8 GLU A O 4
ATOM 5747 N N . GLU A 1 9 ? 2.414 5.984 6.764 1.00 0.29 9 GLU A N 4
ATOM 5748 C CA . GLU A 1 9 ? 3.002 5.088 7.746 1.00 0.31 9 GLU A CA 4
ATOM 5749 C C . GLU A 1 9 ? 3.651 3.856 7.132 1.00 0.27 9 GLU A C 4
ATOM 5750 O O . GLU A 1 9 ? 4.816 3.571 7.401 1.00 0.31 9 GLU A O 4
ATOM 5762 N N . ALA A 1 10 ? 2.905 3.140 6.299 1.00 0.23 10 ALA A N 4
ATOM 5763 C CA . ALA A 1 10 ? 3.339 1.825 5.826 1.00 0.24 10 ALA A CA 4
ATOM 5764 C C . ALA A 1 10 ? 4.672 1.878 5.094 1.00 0.23 10 ALA A C 4
ATOM 5765 O O . ALA A 1 10 ? 5.487 0.975 5.231 1.00 0.27 10 ALA A O 4
ATOM 5772 N N . ILE A 1 11 ? 4.891 2.931 4.320 1.00 0.21 11 ILE A N 4
ATOM 5773 C CA . ILE A 1 11 ? 6.144 3.089 3.585 1.00 0.23 11 ILE A CA 4
ATOM 5774 C C . ILE A 1 11 ? 7.326 3.136 4.540 1.00 0.26 11 ILE A C 4
ATOM 5775 O O . ILE A 1 11 ? 8.283 2.370 4.405 1.00 0.34 11 ILE A O 4
ATOM 5791 N N . ASP A 1 12 ? 7.236 4.021 5.521 1.00 0.24 12 ASP A N 4
ATOM 5792 C CA . ASP A 1 12 ? 8.307 4.208 6.484 1.00 0.28 12 ASP A CA 4
ATOM 5793 C C . ASP A 1 12 ? 8.445 2.980 7.369 1.00 0.25 12 ASP A C 4
ATOM 5794 O O . ASP A 1 12 ? 9.552 2.565 7.704 1.00 0.29 12 ASP A O 4
ATOM 5803 N N . ALA A 1 13 ? 7.315 2.389 7.723 1.00 0.21 13 ALA A N 4
ATOM 5804 C CA . ALA A 1 13 ? 7.299 1.213 8.578 1.00 0.22 13 ALA A CA 4
ATOM 5805 C C . ALA A 1 13 ? 7.882 -0.002 7.865 1.00 0.24 13 ALA A C 4
ATOM 5806 O O . ALA A 1 13 ? 8.620 -0.780 8.462 1.00 0.31 13 ALA A O 4
ATOM 5813 N N . ALA A 1 14 ? 7.580 -0.147 6.580 1.00 0.21 14 ALA A N 4
ATOM 5814 C CA . ALA A 1 14 ? 8.005 -1.321 5.829 1.00 0.23 14 ALA A CA 4
ATOM 5815 C C . ALA A 1 14 ? 9.508 -1.299 5.625 1.00 0.23 14 ALA A C 4
ATOM 5816 O O . ALA A 1 14 ? 10.187 -2.305 5.823 1.00 0.26 14 ALA A O 4
ATOM 5823 N N . ARG A 1 15 ? 10.024 -0.135 5.259 1.00 0.22 15 ARG A N 4
ATOM 5824 C CA . ARG A 1 15 ? 11.452 0.024 5.052 1.00 0.23 15 ARG A CA 4
ATOM 5825 C C . ARG A 1 15 ? 12.196 -0.130 6.381 1.00 0.27 15 ARG A C 4
ATOM 5826 O O . ARG A 1 15 ? 13.290 -0.690 6.431 1.00 0.33 15 ARG A O 4
ATOM 5847 N N . GLU A 1 16 ? 11.574 0.344 7.461 1.00 0.29 16 GLU A N 4
ATOM 5848 C CA . GLU A 1 16 ? 12.170 0.278 8.790 1.00 0.39 16 GLU A CA 4
ATOM 5849 C C . GLU A 1 16 ? 12.175 -1.154 9.326 1.00 0.43 16 GLU A C 4
ATOM 5850 O O . GLU A 1 16 ? 13.228 -1.688 9.668 1.00 0.52 16 GLU A O 4
ATOM 5862 N N . GLU A 1 17 ? 11.002 -1.780 9.375 1.00 0.40 17 GLU A N 4
ATOM 5863 C CA . GLU A 1 17 ? 10.867 -3.112 9.962 1.00 0.51 17 GLU A CA 4
ATOM 5864 C C . GLU A 1 17 ? 11.668 -4.150 9.182 1.00 0.52 17 GLU A C 4
ATOM 5865 O O . GLU A 1 17 ? 12.159 -5.123 9.757 1.00 0.60 17 GLU A O 4
ATOM 5877 N N . PHE A 1 18 ? 11.801 -3.944 7.878 1.00 0.46 18 PHE A N 4
ATOM 5878 C CA . PHE A 1 18 ? 12.593 -4.841 7.048 1.00 0.50 18 PHE A CA 4
ATOM 5879 C C . PHE A 1 18 ? 14.069 -4.712 7.421 1.00 0.54 18 PHE A C 4
ATOM 5880 O O . PHE A 1 18 ? 14.729 -5.702 7.734 1.00 0.64 18 PHE A O 4
ATOM 5897 N N . LEU A 1 19 ? 14.573 -3.481 7.412 1.00 0.50 19 LEU A N 4
ATOM 5898 C CA . LEU A 1 19 ? 15.973 -3.220 7.738 1.00 0.58 19 LEU A CA 4
ATOM 5899 C C . LEU A 1 19 ? 16.293 -3.599 9.176 1.00 0.70 19 LEU A C 4
ATOM 5900 O O . LEU A 1 19 ? 17.410 -4.007 9.479 1.00 0.78 19 LEU A O 4
ATOM 5916 N N . ALA A 1 20 ? 15.308 -3.470 10.050 1.00 0.73 20 ALA A N 4
ATOM 5917 C CA . ALA A 1 20 ? 15.473 -3.818 11.455 1.00 0.87 20 ALA A CA 4
ATOM 5918 C C . ALA A 1 20 ? 15.813 -5.296 11.631 1.00 0.91 20 ALA A C 4
ATOM 5919 O O . ALA A 1 20 ? 16.427 -5.686 12.623 1.00 1.02 20 ALA A O 4
ATOM 5926 N N . ASP A 1 21 ? 15.419 -6.114 10.661 1.00 0.86 21 ASP A N 4
ATOM 5927 C CA . ASP A 1 21 ? 15.664 -7.550 10.733 1.00 0.92 21 ASP A CA 4
ATOM 5928 C C . ASP A 1 21 ? 17.034 -7.887 10.162 1.00 0.91 21 ASP A C 4
ATOM 5929 O O . ASP A 1 21 ? 17.703 -8.812 10.621 1.00 1.03 21 ASP A O 4
ATOM 5938 N N . ASN A 1 22 ? 17.452 -7.114 9.171 1.00 0.79 22 ASN A N 4
ATOM 5939 C CA . ASN A 1 22 ? 18.721 -7.344 8.494 1.00 0.78 22 ASN A CA 4
ATOM 5940 C C . ASN A 1 22 ? 19.395 -6.023 8.123 1.00 0.70 22 ASN A C 4
ATOM 5941 O O . ASN A 1 22 ? 19.289 -5.542 6.994 1.00 0.64 22 ASN A O 4
ATOM 5952 N N . PRO A 1 23 ? 20.080 -5.402 9.087 1.00 0.74 23 PRO A N 4
ATOM 5953 C CA . PRO A 1 23 ? 20.795 -4.145 8.862 1.00 0.73 23 PRO A CA 4
ATOM 5954 C C . PRO A 1 23 ? 21.837 -4.266 7.756 1.00 0.67 23 PRO A C 4
ATOM 5955 O O . PRO A 1 23 ? 22.613 -5.224 7.716 1.00 0.70 23 PRO A O 4
ATOM 5966 N N . GLY A 1 24 ? 21.833 -3.304 6.849 1.00 0.61 24 GLY A N 4
ATOM 5967 C CA . GLY A 1 24 ? 22.811 -3.278 5.783 1.00 0.58 24 GLY A CA 4
ATOM 5968 C C . GLY A 1 24 ? 22.250 -3.758 4.463 1.00 0.49 24 GLY A C 4
ATOM 5969 O O . GLY A 1 24 ? 22.873 -3.582 3.421 1.00 0.50 24 GLY A O 4
ATOM 5973 N N . ILE A 1 25 ? 21.065 -4.348 4.499 1.00 0.45 25 ILE A N 4
ATOM 5974 C CA . ILE A 1 25 ? 20.438 -4.871 3.289 1.00 0.38 25 ILE A CA 4
ATOM 5975 C C . ILE A 1 25 ? 19.951 -3.747 2.368 1.00 0.33 25 ILE A C 4
ATOM 5976 O O . ILE A 1 25 ? 19.602 -3.977 1.213 1.00 0.31 25 ILE A O 4
ATOM 5992 N N . ASP A 1 26 ? 19.958 -2.523 2.873 1.00 0.37 26 ASP A N 4
ATOM 5993 C CA . ASP A 1 26 ? 19.715 -1.351 2.044 1.00 0.39 26 ASP A CA 4
ATOM 5994 C C . ASP A 1 26 ? 20.810 -1.241 0.961 1.00 0.41 26 ASP A C 4
ATOM 5995 O O . ASP A 1 26 ? 21.517 -2.214 0.702 1.00 0.41 26 ASP A O 4
ATOM 6004 N N . ALA A 1 27 ? 20.977 -0.070 0.352 1.00 0.48 27 ALA A N 4
ATOM 6005 C CA . ALA A 1 27 ? 21.947 0.118 -0.738 1.00 0.56 27 ALA A CA 4
ATOM 6006 C C . ALA A 1 27 ? 23.361 -0.340 -0.356 1.00 0.55 27 ALA A C 4
ATOM 6007 O O . ALA A 1 27 ? 24.232 -0.488 -1.217 1.00 0.62 27 ALA A O 4
ATOM 6014 N N . GLU A 1 28 ? 23.570 -0.579 0.931 1.00 0.49 28 GLU A N 4
ATOM 6015 C CA . GLU A 1 28 ? 24.856 -1.009 1.450 1.00 0.51 28 GLU A CA 4
ATOM 6016 C C . GLU A 1 28 ? 25.246 -2.387 0.910 1.00 0.49 28 GLU A C 4
ATOM 6017 O O . GLU A 1 28 ? 26.369 -2.578 0.444 1.00 0.62 28 GLU A O 4
ATOM 6029 N N . ASP A 1 29 ? 24.316 -3.340 0.962 1.00 0.40 29 ASP A N 4
ATOM 6030 C CA . ASP A 1 29 ? 24.624 -4.714 0.558 1.00 0.41 29 ASP A CA 4
ATOM 6031 C C . ASP A 1 29 ? 23.727 -5.193 -0.581 1.00 0.39 29 ASP A C 4
ATOM 6032 O O . ASP A 1 29 ? 24.207 -5.785 -1.547 1.00 0.44 29 ASP A O 4
ATOM 6041 N N . ALA A 1 30 ? 22.431 -4.930 -0.479 1.00 0.35 30 ALA A N 4
ATOM 6042 C CA . ALA A 1 30 ? 21.492 -5.362 -1.506 1.00 0.36 30 ALA A CA 4
ATOM 6043 C C . ALA A 1 30 ? 21.002 -4.180 -2.325 1.00 0.36 30 ALA A C 4
ATOM 6044 O O . ALA A 1 30 ? 21.032 -3.040 -1.868 1.00 0.38 30 ALA A O 4
ATOM 6051 N N . ASN A 1 31 ? 20.582 -4.442 -3.551 1.00 0.39 31 ASN A N 4
ATOM 6052 C CA . ASN A 1 31 ? 20.030 -3.406 -4.392 1.00 0.36 31 ASN A CA 4
ATOM 6053 C C . ASN A 1 31 ? 18.511 -3.479 -4.360 1.00 0.36 31 ASN A C 4
ATOM 6054 O O . ASN A 1 31 ? 17.863 -3.918 -5.304 1.00 0.63 31 ASN A O 4
ATOM 6065 N N . VAL A 1 32 ? 17.946 -2.967 -3.280 1.00 0.36 32 VAL A N 4
ATOM 6066 C CA . VAL A 1 32 ? 16.512 -3.024 -3.065 1.00 0.31 32 VAL A CA 4
ATOM 6067 C C . VAL A 1 32 ? 15.826 -1.891 -3.785 1.00 0.26 32 VAL A C 4
ATOM 6068 O O . VAL A 1 32 ? 15.276 -0.987 -3.159 1.00 0.24 32 VAL A O 4
ATOM 6081 N N . GLN A 1 33 ? 15.866 -1.908 -5.099 1.00 0.27 33 GLN A N 4
ATOM 6082 C CA . GLN A 1 33 ? 15.124 -0.916 -5.822 1.00 0.25 33 GLN A CA 4
ATOM 6083 C C . GLN A 1 33 ? 13.794 -1.500 -6.260 1.00 0.20 33 GLN A C 4
ATOM 6084 O O . GLN A 1 33 ? 13.729 -2.319 -7.174 1.00 0.24 33 GLN A O 4
ATOM 6098 N N . GLN A 1 34 ? 12.742 -1.052 -5.594 1.00 0.16 34 GLN A N 4
ATOM 6099 C CA . GLN A 1 34 ? 11.373 -1.283 -6.017 1.00 0.14 34 GLN A CA 4
ATOM 6100 C C . GLN A 1 34 ? 10.431 -0.477 -5.138 1.00 0.13 34 GLN A C 4
ATOM 6101 O O . GLN A 1 34 ? 10.720 -0.259 -3.966 1.00 0.23 34 GLN A O 4
ATOM 6115 N N . PHE A 1 35 ? 9.327 -0.019 -5.689 1.00 0.15 35 PHE A N 4
ATOM 6116 C CA . PHE A 1 35 ? 8.270 0.541 -4.870 1.00 0.15 35 PHE A CA 4
ATOM 6117 C C . PHE A 1 35 ? 6.956 -0.149 -5.209 1.00 0.14 35 PHE A C 4
ATOM 6118 O O . PHE A 1 35 ? 6.418 0.012 -6.307 1.00 0.15 35 PHE A O 4
ATOM 6135 N N . ASN A 1 36 ? 6.461 -0.931 -4.268 1.00 0.15 36 ASN A N 4
ATOM 6136 C CA . ASN A 1 36 ? 5.200 -1.637 -4.428 1.00 0.17 36 ASN A CA 4
ATOM 6137 C C . ASN A 1 36 ? 4.255 -1.267 -3.297 1.00 0.16 36 ASN A C 4
ATOM 6138 O O . ASN A 1 36 ? 4.658 -1.255 -2.140 1.00 0.20 36 ASN A O 4
ATOM 6149 N N . ALA A 1 37 ? 3.014 -0.936 -3.630 1.00 0.20 37 ALA A N 4
ATOM 6150 C CA . ALA A 1 37 ? 2.029 -0.593 -2.611 1.00 0.22 37 ALA A CA 4
ATOM 6151 C C . ALA A 1 37 ? 0.623 -1.029 -3.026 1.00 0.29 37 ALA A C 4
ATOM 6152 O O . ALA A 1 37 ? 0.286 -0.997 -4.209 1.00 0.40 37 ALA A O 4
ATOM 6159 N N . GLN A 1 38 ? -0.183 -1.460 -2.057 1.00 0.30 38 GLN A N 4
ATOM 6160 C CA . GLN A 1 38 ? -1.539 -1.937 -2.339 1.00 0.34 38 GLN A CA 4
ATOM 6161 C C . GLN A 1 38 ? -2.508 -1.633 -1.193 1.00 0.38 38 GLN A C 4
ATOM 6162 O O . GLN A 1 38 ? -2.170 -1.808 -0.022 1.00 0.43 38 GLN A O 4
ATOM 6176 N N . LYS A 1 39 ? -3.712 -1.174 -1.532 1.00 0.49 39 LYS A N 4
ATOM 6177 C CA . LYS A 1 39 ? -4.757 -0.937 -0.544 1.00 0.60 39 LYS A CA 4
ATOM 6178 C C . LYS A 1 39 ? -6.141 -1.035 -1.186 1.00 0.77 39 LYS A C 4
ATOM 6179 O O . LYS A 1 39 ? -6.521 -0.190 -1.993 1.00 0.99 39 LYS A O 4
ATOM 6198 N N . TYR A 1 40 ? -6.899 -2.055 -0.810 1.00 0.92 40 TYR A N 4
ATOM 6199 C CA . TYR A 1 40 ? -8.204 -2.287 -1.423 1.00 1.13 40 TYR A CA 4
ATOM 6200 C C . TYR A 1 40 ? -9.310 -2.366 -0.363 1.00 1.16 40 TYR A C 4
ATOM 6201 O O . TYR A 1 40 ? -9.385 -3.333 0.395 1.00 1.36 40 TYR A O 4
ATOM 6219 N N . VAL A 1 41 ? -10.156 -1.331 -0.319 1.00 1.06 41 VAL A N 4
ATOM 6220 C CA . VAL A 1 41 ? -11.328 -1.294 0.559 1.00 1.20 41 VAL A CA 4
ATOM 6221 C C . VAL A 1 41 ? -12.388 -0.346 0.031 1.00 1.30 41 VAL A C 4
ATOM 6222 O O . VAL A 1 41 ? -12.101 0.529 -0.784 1.00 1.28 41 VAL A O 4
ATOM 6235 N N . LEU A 1 42 ? -13.619 -0.561 0.470 1.00 1.56 42 LEU A N 4
ATOM 6236 C CA . LEU A 1 42 ? -14.692 0.403 0.272 1.00 1.74 42 LEU A CA 4
ATOM 6237 C C . LEU A 1 42 ? -14.380 1.734 0.975 1.00 1.76 42 LEU A C 4
ATOM 6238 O O . LEU A 1 42 ? -13.346 1.863 1.632 1.00 1.66 42 LEU A O 4
ATOM 6254 N N . GLN A 1 43 ? -15.291 2.702 0.873 1.00 2.05 43 GLN A N 4
ATOM 6255 C CA . GLN A 1 43 ? -15.083 4.041 1.448 1.00 2.25 43 GLN A CA 4
ATOM 6256 C C . GLN A 1 43 ? -14.829 3.993 2.954 1.00 2.11 43 GLN A C 4
ATOM 6257 O O . GLN A 1 43 ? -14.280 4.932 3.529 1.00 2.33 43 GLN A O 4
ATOM 6271 N N . ASP A 1 44 ? -15.205 2.887 3.578 1.00 1.88 44 ASP A N 4
ATOM 6272 C CA . ASP A 1 44 ? -15.115 2.750 5.026 1.00 1.85 44 ASP A CA 4
ATOM 6273 C C . ASP A 1 44 ? -13.662 2.720 5.491 1.00 1.88 44 ASP A C 4
ATOM 6274 O O . ASP A 1 44 ? -13.375 2.973 6.659 1.00 2.09 44 ASP A O 4
ATOM 6283 N N . GLY A 1 45 ? -12.740 2.427 4.576 1.00 1.83 45 GLY A N 4
ATOM 6284 C CA . GLY A 1 45 ? -11.332 2.531 4.916 1.00 2.15 45 GLY A CA 4
ATOM 6285 C C . GLY A 1 45 ? -10.828 1.359 5.731 1.00 2.15 45 GLY A C 4
ATOM 6286 O O . GLY A 1 45 ? -9.750 1.434 6.313 1.00 2.57 45 GLY A O 4
ATOM 6290 N N . ASP A 1 46 ? -11.655 0.316 5.811 1.00 1.91 46 ASP A N 4
ATOM 6291 C CA . ASP A 1 46 ? -11.395 -0.895 6.612 1.00 2.22 46 ASP A CA 4
ATOM 6292 C C . ASP A 1 46 ? -9.914 -1.267 6.704 1.00 2.50 46 ASP A C 4
ATOM 6293 O O . ASP A 1 46 ? -9.422 -1.622 7.776 1.00 2.67 46 ASP A O 4
ATOM 6302 N N . ILE A 1 47 ? -9.212 -1.163 5.588 1.00 2.90 47 ILE A N 4
ATOM 6303 C CA . ILE A 1 47 ? -7.853 -1.659 5.483 1.00 3.28 47 ILE A CA 4
ATOM 6304 C C . ILE A 1 47 ? -6.894 -0.512 5.149 1.00 2.45 47 ILE A C 4
ATOM 6305 O O . ILE A 1 47 ? -7.285 0.480 4.527 1.00 2.60 47 ILE A O 4
ATOM 6321 N N . MET A 1 48 ? -5.648 -0.660 5.564 1.00 1.92 48 MET A N 4
ATOM 6322 C CA . MET A 1 48 ? -4.602 0.298 5.242 1.00 1.11 48 MET A CA 4
ATOM 6323 C C . MET A 1 48 ? -3.724 -0.307 4.169 1.00 1.03 48 MET A C 4
ATOM 6324 O O . MET A 1 48 ? -3.928 -1.453 3.782 1.00 1.64 48 MET A O 4
ATOM 6338 N N . TRP A 1 49 ? -2.749 0.431 3.690 1.00 0.49 49 TRP A N 4
ATOM 6339 C CA . TRP A 1 49 ? -2.042 0.002 2.495 1.00 0.37 49 TRP A CA 4
ATOM 6340 C C . TRP A 1 49 ? -0.756 -0.740 2.849 1.00 0.32 49 TRP A C 4
ATOM 6341 O O . TRP A 1 49 ? -0.124 -0.455 3.864 1.00 0.31 49 TRP A O 4
ATOM 6362 N N . GLN A 1 50 ? -0.414 -1.737 2.039 1.00 0.36 50 GLN A N 4
ATOM 6363 C CA . GLN A 1 50 ? 0.802 -2.506 2.245 1.00 0.35 50 GLN A CA 4
ATOM 6364 C C . GLN A 1 50 ? 1.882 -1.995 1.319 1.00 0.24 50 GLN A C 4
ATOM 6365 O O . GLN A 1 50 ? 1.601 -1.602 0.188 1.00 0.27 50 GLN A O 4
ATOM 6379 N N . VAL A 1 51 ? 3.110 -2.006 1.797 1.00 0.21 51 VAL A N 4
ATOM 6380 C CA . VAL A 1 51 ? 4.237 -1.561 1.000 1.00 0.16 51 VAL A CA 4
ATOM 6381 C C . VAL A 1 51 ? 5.256 -2.682 0.879 1.00 0.16 51 VAL A C 4
ATOM 6382 O O . VAL A 1 51 ? 5.601 -3.335 1.865 1.00 0.19 51 VAL A O 4
ATOM 6395 N N . GLU A 1 52 ? 5.721 -2.903 -0.335 1.00 0.18 52 GLU A N 4
ATOM 6396 C CA . GLU A 1 52 ? 6.597 -4.019 -0.637 1.00 0.20 52 GLU A CA 4
ATOM 6397 C C . GLU A 1 52 ? 7.823 -3.561 -1.408 1.00 0.20 52 GLU A C 4
ATOM 6398 O O . GLU A 1 52 ? 7.751 -2.647 -2.233 1.00 0.22 52 GLU A O 4
ATOM 6410 N N . PHE A 1 53 ? 8.944 -4.199 -1.123 1.00 0.21 53 PHE A N 4
ATOM 6411 C CA . PHE A 1 53 ? 10.190 -3.945 -1.827 1.00 0.21 53 PHE A CA 4
ATOM 6412 C C . PHE A 1 53 ? 10.829 -5.279 -2.179 1.00 0.25 53 PHE A C 4
ATOM 6413 O O . PHE A 1 53 ? 10.693 -6.242 -1.423 1.00 0.36 53 PHE A O 4
ATOM 6430 N N . PHE A 1 54 ? 11.508 -5.355 -3.311 1.00 0.20 54 PHE A N 4
ATOM 6431 C CA . PHE A 1 54 ? 12.312 -6.531 -3.610 1.00 0.22 54 PHE A CA 4
ATOM 6432 C C . PHE A 1 54 ? 13.714 -6.107 -4.033 1.00 0.23 54 PHE A C 4
ATOM 6433 O O . PHE A 1 54 ? 13.920 -4.980 -4.488 1.00 0.21 54 PHE A O 4
ATOM 6450 N N . ALA A 1 55 ? 14.672 -7.007 -3.871 1.00 0.32 55 ALA A N 4
ATOM 6451 C CA . ALA A 1 55 ? 16.086 -6.651 -3.934 1.00 0.39 55 ALA A CA 4
ATOM 6452 C C . ALA A 1 55 ? 16.666 -6.660 -5.343 1.00 0.57 55 ALA A C 4
ATOM 6453 O O . ALA A 1 55 ? 17.881 -6.613 -5.498 1.00 1.04 55 ALA A O 4
ATOM 6460 N N . ASP A 1 56 ? 15.821 -6.768 -6.358 1.00 0.41 56 ASP A N 4
ATOM 6461 C CA . ASP A 1 56 ? 16.273 -6.631 -7.744 1.00 0.47 56 ASP A CA 4
ATOM 6462 C C . ASP A 1 56 ? 15.180 -5.981 -8.578 1.00 0.40 56 ASP A C 4
ATOM 6463 O O . ASP A 1 56 ? 14.122 -6.571 -8.765 1.00 0.37 56 ASP A O 4
ATOM 6472 N N . GLU A 1 57 ? 15.422 -4.770 -9.073 1.00 0.43 57 GLU A N 4
ATOM 6473 C CA . GLU A 1 57 ? 14.408 -4.063 -9.855 1.00 0.43 57 GLU A CA 4
ATOM 6474 C C . GLU A 1 57 ? 14.018 -4.884 -11.082 1.00 0.45 57 GLU A C 4
ATOM 6475 O O . GLU A 1 57 ? 14.864 -5.237 -11.905 1.00 0.52 57 GLU A O 4
ATOM 6487 N N . GLY A 1 58 ? 12.738 -5.203 -11.193 1.00 0.46 58 GLY A N 4
ATOM 6488 C CA . GLY A 1 58 ? 12.284 -6.041 -12.286 1.00 0.62 58 GLY A CA 4
ATOM 6489 C C . GLY A 1 58 ? 11.760 -7.380 -11.810 1.00 0.60 58 GLY A C 4
ATOM 6490 O O . GLY A 1 58 ? 11.192 -8.149 -12.591 1.00 0.73 58 GLY A O 4
ATOM 6494 N N . GLU A 1 59 ? 11.948 -7.669 -10.526 1.00 0.50 59 GLU A N 4
ATOM 6495 C CA . GLU A 1 59 ? 11.339 -8.844 -9.911 1.00 0.61 59 GLU A CA 4
ATOM 6496 C C . GLU A 1 59 ? 9.834 -8.616 -9.759 1.00 0.67 59 GLU A C 4
ATOM 6497 O O . GLU A 1 59 ? 9.253 -7.798 -10.473 1.00 0.90 59 GLU A O 4
ATOM 6509 N N . GLU A 1 60 ? 9.187 -9.314 -8.839 1.00 0.64 60 GLU A N 4
ATOM 6510 C CA . GLU A 1 60 ? 7.740 -9.215 -8.745 1.00 0.66 60 GLU A CA 4
ATOM 6511 C C . GLU A 1 60 ? 7.255 -8.877 -7.344 1.00 0.62 60 GLU A C 4
ATOM 6512 O O . GLU A 1 60 ? 7.690 -9.461 -6.354 1.00 0.66 60 GLU A O 4
ATOM 6524 N N . GLY A 1 61 ? 6.359 -7.904 -7.285 1.00 0.57 61 GLY A N 4
ATOM 6525 C CA . GLY A 1 61 ? 5.664 -7.594 -6.060 1.00 0.57 61 GLY A CA 4
ATOM 6526 C C . GLY A 1 61 ? 4.170 -7.673 -6.278 1.00 0.54 61 GLY A C 4
ATOM 6527 O O . GLY A 1 61 ? 3.684 -7.293 -7.345 1.00 0.57 61 GLY A O 4
ATOM 6531 N N . GLU A 1 62 ? 3.434 -8.162 -5.289 1.00 0.61 62 GLU A N 4
ATOM 6532 C CA . GLU A 1 62 ? 1.996 -8.389 -5.445 1.00 0.67 62 GLU A CA 4
ATOM 6533 C C . GLU A 1 62 ? 1.218 -7.079 -5.516 1.00 0.57 62 GLU A C 4
ATOM 6534 O O . GLU A 1 62 ? 0.015 -7.075 -5.779 1.00 0.93 62 GLU A O 4
ATOM 6546 N N . CYS A 1 63 ? 1.907 -5.973 -5.306 1.00 0.37 63 CYS A N 4
ATOM 6547 C CA . CYS A 1 63 ? 1.253 -4.689 -5.188 1.00 0.40 63 CYS A CA 4
ATOM 6548 C C . CYS A 1 63 ? 1.332 -3.908 -6.492 1.00 0.33 63 CYS A C 4
ATOM 6549 O O . CYS A 1 63 ? 1.772 -4.429 -7.520 1.00 0.45 63 CYS A O 4
ATOM 6557 N N . LEU A 1 64 ? 0.913 -2.654 -6.429 1.00 0.29 64 LEU A N 4
ATOM 6558 C CA . LEU A 1 64 ? 0.975 -1.750 -7.564 1.00 0.30 64 LEU A CA 4
ATOM 6559 C C . LEU A 1 64 ? 2.408 -1.262 -7.764 1.00 0.29 64 LEU A C 4
ATOM 6560 O O . LEU A 1 64 ? 2.998 -0.662 -6.861 1.00 0.30 64 LEU A O 4
ATOM 6576 N N . PRO A 1 65 ? 3.008 -1.576 -8.926 1.00 0.31 65 PRO A N 4
ATOM 6577 C CA . PRO A 1 65 ? 4.350 -1.106 -9.276 1.00 0.31 65 PRO A CA 4
ATOM 6578 C C . PRO A 1 65 ? 4.386 0.416 -9.427 1.00 0.34 65 PRO A C 4
ATOM 6579 O O . PRO A 1 65 ? 3.933 0.963 -10.434 1.00 0.45 65 PRO A O 4
ATOM 6590 N N . MET A 1 66 ? 4.914 1.094 -8.422 1.00 0.35 66 MET A N 4
ATOM 6591 C CA . MET A 1 66 ? 4.892 2.551 -8.391 1.00 0.46 66 MET A CA 4
ATOM 6592 C C . MET A 1 66 ? 6.208 3.116 -8.919 1.00 0.43 66 MET A C 4
ATOM 6593 O O . MET A 1 66 ? 6.222 3.925 -9.848 1.00 0.57 66 MET A O 4
ATOM 6607 N N . LEU A 1 67 ? 7.307 2.672 -8.326 1.00 0.32 67 LEU A N 4
ATOM 6608 C CA . LEU A 1 67 ? 8.635 3.117 -8.719 1.00 0.36 67 LEU A CA 4
ATOM 6609 C C . LEU A 1 67 ? 9.576 1.930 -8.807 1.00 0.33 67 LEU A C 4
ATOM 6610 O O . LEU A 1 67 ? 9.303 0.869 -8.247 1.00 0.30 67 LEU A O 4
ATOM 6626 N N . SER A 1 68 ? 10.680 2.116 -9.504 1.00 0.36 68 SER A N 4
ATOM 6627 C CA . SER A 1 68 ? 11.701 1.093 -9.607 1.00 0.37 68 SER A CA 4
ATOM 6628 C C . SER A 1 68 ? 13.020 1.737 -10.004 1.00 0.41 68 SER A C 4
ATOM 6629 O O . SER A 1 68 ? 13.121 2.377 -11.053 1.00 0.46 68 SER A O 4
ATOM 6637 N N . GLY A 1 69 ? 14.019 1.584 -9.153 1.00 0.40 69 GLY A N 4
ATOM 6638 C CA . GLY A 1 69 ? 15.313 2.168 -9.418 1.00 0.44 69 GLY A CA 4
ATOM 6639 C C . GLY A 1 69 ? 15.953 2.727 -8.165 1.00 0.38 69 GLY A C 4
ATOM 6640 O O . GLY A 1 69 ? 15.490 2.459 -7.053 1.00 0.30 69 GLY A O 4
ATOM 6644 N N . GLU A 1 70 ? 16.998 3.520 -8.353 1.00 0.43 70 GLU A N 4
ATOM 6645 C CA . GLU A 1 70 ? 17.783 4.069 -7.249 1.00 0.41 70 GLU A CA 4
ATOM 6646 C C . GLU A 1 70 ? 16.909 4.834 -6.253 1.00 0.37 70 GLU A C 4
ATOM 6647 O O . GLU A 1 70 ? 17.178 4.832 -5.052 1.00 0.36 70 GLU A O 4
ATOM 6659 N N . ALA A 1 71 ? 15.848 5.464 -6.749 1.00 0.38 71 ALA A N 4
ATOM 6660 C CA . ALA A 1 71 ? 14.959 6.239 -5.892 1.00 0.38 71 ALA A CA 4
ATOM 6661 C C . ALA A 1 71 ? 14.163 5.317 -4.980 1.00 0.32 71 ALA A C 4
ATOM 6662 O O . ALA A 1 71 ? 14.057 5.560 -3.782 1.00 0.32 71 ALA A O 4
ATOM 6669 N N . ALA A 1 72 ? 13.620 4.247 -5.557 1.00 0.31 72 ALA A N 4
ATOM 6670 C CA . ALA A 1 72 ? 12.904 3.229 -4.794 1.00 0.26 72 ALA A CA 4
ATOM 6671 C C . ALA A 1 72 ? 13.803 2.626 -3.713 1.00 0.23 72 ALA A C 4
ATOM 6672 O O . ALA A 1 72 ? 13.355 2.327 -2.611 1.00 0.22 72 ALA A O 4
ATOM 6679 N N . GLN A 1 73 ? 15.074 2.447 -4.048 1.00 0.23 73 GLN A N 4
ATOM 6680 C CA . GLN A 1 73 ? 16.079 1.995 -3.092 1.00 0.23 73 GLN A CA 4
ATOM 6681 C C . GLN A 1 73 ? 16.269 3.014 -1.978 1.00 0.22 73 GLN A C 4
ATOM 6682 O O . GLN A 1 73 ? 16.394 2.654 -0.809 1.00 0.26 73 GLN A O 4
ATOM 6696 N N . SER A 1 74 ? 16.294 4.284 -2.348 1.00 0.24 74 SER A N 4
ATOM 6697 C CA . SER A 1 74 ? 16.405 5.356 -1.374 1.00 0.27 74 SER A CA 4
ATOM 6698 C C . SER A 1 74 ? 15.172 5.354 -0.472 1.00 0.27 74 SER A C 4
ATOM 6699 O O . SER A 1 74 ? 15.234 5.752 0.691 1.00 0.31 74 SER A O 4
ATOM 6707 N N . VAL A 1 75 ? 14.054 4.888 -1.023 1.00 0.25 75 VAL A N 4
ATOM 6708 C CA . VAL A 1 75 ? 12.828 4.716 -0.258 1.00 0.26 75 VAL A CA 4
ATOM 6709 C C . VAL A 1 75 ? 13.024 3.645 0.813 1.00 0.24 75 VAL A C 4
ATOM 6710 O O . VAL A 1 75 ? 12.502 3.766 1.923 1.00 0.29 75 VAL A O 4
ATOM 6723 N N . PHE A 1 76 ? 13.802 2.609 0.487 1.00 0.21 76 PHE A N 4
ATOM 6724 C CA . PHE A 1 76 ? 14.087 1.542 1.439 1.00 0.21 76 PHE A CA 4
ATOM 6725 C C . PHE A 1 76 ? 14.947 2.084 2.577 1.00 0.25 76 PHE A C 4
ATOM 6726 O O . PHE A 1 76 ? 14.781 1.709 3.739 1.00 0.32 76 PHE A O 4
ATOM 6743 N N . ASP A 1 77 ? 15.861 2.977 2.224 1.00 0.26 77 ASP A N 4
ATOM 6744 C CA . ASP A 1 77 ? 16.697 3.666 3.203 1.00 0.34 77 ASP A CA 4
ATOM 6745 C C . ASP A 1 77 ? 15.854 4.592 4.074 1.00 0.38 77 ASP A C 4
ATOM 6746 O O . ASP A 1 77 ? 16.167 4.828 5.240 1.00 0.50 77 ASP A O 4
ATOM 6755 N N . GLY A 1 78 ? 14.773 5.100 3.502 1.00 0.30 78 GLY A N 4
ATOM 6756 C CA . GLY A 1 78 ? 13.907 6.008 4.223 1.00 0.36 78 GLY A CA 4
ATOM 6757 C C . GLY A 1 78 ? 14.058 7.428 3.736 1.00 0.38 78 GLY A C 4
ATOM 6758 O O . GLY A 1 78 ? 13.386 8.337 4.219 1.00 0.52 78 GLY A O 4
ATOM 6762 N N . ASP A 1 79 ? 14.933 7.617 2.763 1.00 0.34 79 ASP A N 4
ATOM 6763 C CA . ASP A 1 79 ? 15.194 8.938 2.216 1.00 0.40 79 ASP A CA 4
ATOM 6764 C C . ASP A 1 79 ? 14.379 9.154 0.952 1.00 0.33 79 ASP A C 4
ATOM 6765 O O . ASP A 1 79 ? 14.889 9.051 -0.166 1.00 0.41 79 ASP A O 4
ATOM 6774 N N . TYR A 1 80 ? 13.104 9.431 1.139 1.00 0.28 80 TYR A N 4
ATOM 6775 C CA . TYR A 1 80 ? 12.196 9.640 0.029 1.00 0.30 80 TYR A CA 4
ATOM 6776 C C . TYR A 1 80 ? 11.225 10.756 0.364 1.00 0.35 80 TYR A C 4
ATOM 6777 O O . TYR A 1 80 ? 10.863 10.944 1.528 1.00 0.37 80 TYR A O 4
ATOM 6795 N N . ASP A 1 81 ? 10.813 11.503 -0.645 1.00 0.46 81 ASP A N 4
ATOM 6796 C CA . ASP A 1 81 ? 9.812 12.533 -0.447 1.00 0.54 81 ASP A CA 4
ATOM 6797 C C . ASP A 1 81 ? 8.443 11.889 -0.342 1.00 0.42 81 ASP A C 4
ATOM 6798 O O . ASP A 1 81 ? 7.776 11.651 -1.351 1.00 0.41 81 ASP A O 4
ATOM 6807 N N . GLU A 1 82 ? 8.031 11.602 0.888 1.00 0.41 82 GLU A N 4
ATOM 6808 C CA . GLU A 1 82 ? 6.764 10.931 1.133 1.00 0.39 82 GLU A CA 4
ATOM 6809 C C . GLU A 1 82 ? 5.603 11.760 0.607 1.00 0.35 82 GLU A C 4
ATOM 6810 O O . GLU A 1 82 ? 4.652 11.226 0.044 1.00 0.38 82 GLU A O 4
ATOM 6822 N N . ILE A 1 83 ? 5.700 13.072 0.765 1.00 0.35 83 ILE A N 4
ATOM 6823 C CA . ILE A 1 83 ? 4.641 13.966 0.329 1.00 0.37 83 ILE A CA 4
ATOM 6824 C C . ILE A 1 83 ? 4.524 13.974 -1.191 1.00 0.38 83 ILE A C 4
ATOM 6825 O O . ILE A 1 83 ? 3.445 14.186 -1.736 1.00 0.47 83 ILE A O 4
ATOM 6841 N N . GLU A 1 84 ? 5.629 13.703 -1.870 1.00 0.38 84 GLU A N 4
ATOM 6842 C CA . GLU A 1 84 ? 5.631 13.678 -3.322 1.00 0.48 84 GLU A CA 4
ATOM 6843 C C . GLU A 1 84 ? 4.907 12.435 -3.824 1.00 0.46 84 GLU A C 4
ATOM 6844 O O . GLU A 1 84 ? 3.921 12.533 -4.554 1.00 0.55 84 GLU A O 4
ATOM 6856 N N . ILE A 1 85 ? 5.368 11.268 -3.380 1.00 0.39 85 ILE A N 4
ATOM 6857 C CA . ILE A 1 85 ? 4.811 9.998 -3.836 1.00 0.37 85 ILE A CA 4
ATOM 6858 C C . ILE A 1 85 ? 3.362 9.822 -3.395 1.00 0.35 85 ILE A C 4
ATOM 6859 O O . ILE A 1 85 ? 2.569 9.208 -4.099 1.00 0.43 85 ILE A O 4
ATOM 6875 N N . ARG A 1 86 ? 3.019 10.357 -2.229 1.00 0.32 86 ARG A N 4
ATOM 6876 C CA . ARG A 1 86 ? 1.668 10.208 -1.703 1.00 0.39 86 ARG A CA 4
ATOM 6877 C C . ARG A 1 86 ? 0.679 11.116 -2.421 1.00 0.48 86 ARG A C 4
ATOM 6878 O O . ARG A 1 86 ? -0.477 10.748 -2.618 1.00 0.56 86 ARG A O 4
ATOM 6899 N N . GLN A 1 87 ? 1.131 12.293 -2.820 1.00 0.50 87 GLN A N 4
ATOM 6900 C CA . GLN A 1 87 ? 0.253 13.242 -3.494 1.00 0.63 87 GLN A CA 4
ATOM 6901 C C . GLN A 1 87 ? 0.075 12.877 -4.964 1.00 0.68 87 GLN A C 4
ATOM 6902 O O . GLN A 1 87 ? -0.863 13.336 -5.614 1.00 0.84 87 GLN A O 4
ATOM 6916 N N . GLU A 1 88 ? 0.970 12.047 -5.485 1.00 0.60 88 GLU A N 4
ATOM 6917 C CA . GLU A 1 88 ? 0.839 11.555 -6.851 1.00 0.66 88 GLU A CA 4
ATOM 6918 C C . GLU A 1 88 ? 0.515 10.069 -6.845 1.00 0.54 88 GLU A C 4
ATOM 6919 O O . GLU A 1 88 ? 0.573 9.408 -7.886 1.00 0.57 88 GLU A O 4
ATOM 6931 N N . TRP A 1 89 ? 0.180 9.548 -5.668 1.00 0.46 89 TRP A N 4
ATOM 6932 C CA . TRP A 1 89 ? -0.056 8.123 -5.510 1.00 0.38 89 TRP A CA 4
ATOM 6933 C C . TRP A 1 89 ? -1.152 7.649 -6.451 1.00 0.39 89 TRP A C 4
ATOM 6934 O O . TRP A 1 89 ? -2.184 8.301 -6.630 1.00 0.43 89 TRP A O 4
ATOM 6955 N N . GLN A 1 90 ? -0.889 6.506 -7.046 1.00 0.43 90 GLN A N 4
ATOM 6956 C CA . GLN A 1 90 ? -1.714 5.958 -8.100 1.00 0.50 90 GLN A CA 4
ATOM 6957 C C . GLN A 1 90 ? -2.949 5.282 -7.517 1.00 0.47 90 GLN A C 4
ATOM 6958 O O . GLN A 1 90 ? -2.853 4.264 -6.827 1.00 0.44 90 GLN A O 4
ATOM 6972 N N . GLU A 1 91 ? -4.107 5.849 -7.829 1.00 0.54 91 GLU A N 4
ATOM 6973 C CA . GLU A 1 91 ? -5.380 5.425 -7.249 1.00 0.57 91 GLU A CA 4
ATOM 6974 C C . GLU A 1 91 ? -5.794 4.025 -7.704 1.00 0.53 91 GLU A C 4
ATOM 6975 O O . GLU A 1 91 ? -6.799 3.489 -7.235 1.00 0.59 91 GLU A O 4
ATOM 6987 N N . GLU A 1 92 ? -5.010 3.431 -8.596 1.00 0.50 92 GLU A N 4
ATOM 6988 C CA . GLU A 1 92 ? -5.308 2.101 -9.113 1.00 0.52 92 GLU A CA 4
ATOM 6989 C C . GLU A 1 92 ? -5.362 1.071 -7.984 1.00 0.42 92 GLU A C 4
ATOM 6990 O O . GLU A 1 92 ? -6.174 0.146 -8.017 1.00 0.50 92 GLU A O 4
ATOM 7002 N N . ASN A 1 93 ? -4.509 1.237 -6.974 1.00 0.35 93 ASN A N 4
ATOM 7003 C CA . ASN A 1 93 ? -4.484 0.312 -5.853 1.00 0.36 93 ASN A CA 4
ATOM 7004 C C . ASN A 1 93 ? -4.792 1.062 -4.575 1.00 0.43 93 ASN A C 4
ATOM 7005 O O . ASN A 1 93 ? -4.359 0.704 -3.484 1.00 0.64 93 ASN A O 4
ATOM 7016 N N . THR A 1 94 ? -5.478 2.160 -4.754 1.00 0.43 94 THR A N 4
ATOM 7017 C CA . THR A 1 94 ? -6.029 2.924 -3.654 1.00 0.53 94 THR A CA 4
ATOM 7018 C C . THR A 1 94 ? -7.502 2.571 -3.502 1.00 0.71 94 THR A C 4
ATOM 7019 O O . THR A 1 94 ? -8.087 1.955 -4.396 1.00 0.99 94 THR A O 4
ATOM 7030 N N . LEU A 1 95 ? -8.106 2.946 -2.386 1.00 1.07 95 LEU A N 4
ATOM 7031 C CA . LEU A 1 95 ? -9.433 2.449 -2.064 1.00 1.28 95 LEU A CA 4
ATOM 7032 C C . LEU A 1 95 ? -10.494 3.233 -2.816 1.00 1.31 95 LEU A C 4
ATOM 7033 O O . LEU A 1 95 ? -10.468 4.463 -2.877 1.00 2.03 95 LEU A O 4
ATOM 7049 N N . HIS A 1 96 ? -11.396 2.487 -3.422 1.00 1.31 96 HIS A N 4
ATOM 7050 C CA . HIS A 1 96 ? -12.508 3.061 -4.153 1.00 1.79 96 HIS A CA 4
ATOM 7051 C C . HIS A 1 96 ? -13.541 3.629 -3.196 1.00 1.64 96 HIS A C 4
ATOM 7052 O O . HIS A 1 96 ? -14.027 2.942 -2.294 1.00 1.94 96 HIS A O 4
ATOM 7067 N N . GLU A 1 97 ? -13.868 4.886 -3.394 1.00 1.97 97 GLU A N 4
ATOM 7068 C CA . GLU A 1 97 ? -14.804 5.567 -2.531 1.00 2.21 97 GLU A CA 4
ATOM 7069 C C . GLU A 1 97 ? -16.198 5.554 -3.132 1.00 2.51 97 GLU A C 4
ATOM 7070 O O . GLU A 1 97 ? -16.375 5.772 -4.326 1.00 2.99 97 GLU A O 4
ATOM 7082 N N . TRP A 1 98 ? -17.176 5.280 -2.290 1.00 2.40 98 TRP A N 4
ATOM 7083 C CA . TRP A 1 98 ? -18.560 5.205 -2.714 1.00 2.77 98 TRP A CA 4
ATOM 7084 C C . TRP A 1 98 ? -19.224 6.560 -2.567 1.00 2.99 98 TRP A C 4
ATOM 7085 O O . TRP A 1 98 ? -18.841 7.352 -1.704 1.00 2.95 98 TRP A O 4
ATOM 7106 N N . ASP A 1 99 ? -20.198 6.838 -3.416 1.00 3.33 99 ASP A N 4
ATOM 7107 C CA . ASP A 1 99 ? -20.904 8.099 -3.352 1.00 3.58 99 ASP A CA 4
ATOM 7108 C C . ASP A 1 99 ? -22.341 7.844 -2.937 1.00 3.85 99 ASP A C 4
ATOM 710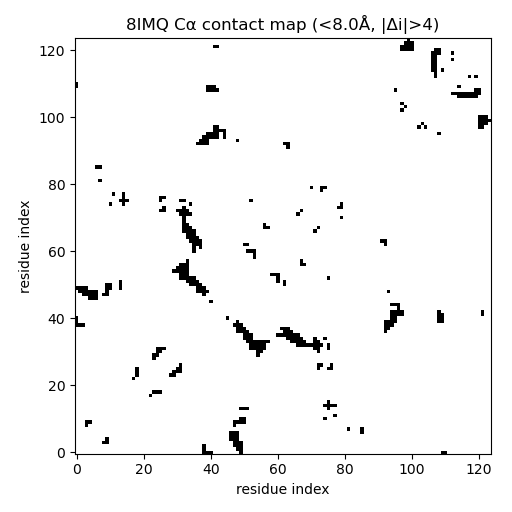9 O O . ASP A 1 99 ? -22.784 6.698 -2.891 1.00 3.97 99 ASP A O 4
ATOM 7118 N N . GLU A 1 100 ? -23.070 8.905 -2.648 1.00 4.07 100 GLU A N 4
ATOM 7119 C CA . GLU A 1 100 ? -24.422 8.778 -2.125 1.00 4.44 100 GLU A CA 4
ATOM 7120 C C . GLU A 1 100 ? -25.438 8.636 -3.252 1.00 4.97 100 GLU A C 4
ATOM 7121 O O . GLU A 1 100 ? -26.419 9.377 -3.320 1.00 5.36 100 GLU A O 4
ATOM 7133 N N . GLY A 1 101 ? -25.173 7.693 -4.148 1.00 5.06 101 GLY A N 4
ATOM 7134 C CA . GLY A 1 101 ? -26.099 7.400 -5.221 1.00 5.66 101 GLY A CA 4
ATOM 7135 C C . GLY A 1 101 ? -26.004 8.386 -6.363 1.00 5.88 101 GLY A C 4
ATOM 7136 O O . GLY A 1 101 ? -26.915 8.479 -7.185 1.00 6.44 101 GLY A O 4
ATOM 7140 N N . GLU A 1 102 ? -24.909 9.128 -6.415 1.00 5.53 102 GLU A N 4
ATOM 7141 C CA . GLU A 1 102 ? -24.699 10.083 -7.489 1.00 5.81 102 GLU A CA 4
ATOM 7142 C C . GLU A 1 102 ? -23.820 9.484 -8.578 1.00 5.93 102 GLU A C 4
ATOM 7143 O O . GLU A 1 102 ? -24.271 8.642 -9.353 1.00 6.44 102 GLU A O 4
ATOM 7155 N N . PHE A 1 103 ? -22.564 9.902 -8.633 1.00 5.63 103 PHE A N 4
ATOM 7156 C CA . PHE A 1 103 ? -21.638 9.359 -9.610 1.00 5.80 103 PHE A CA 4
ATOM 7157 C C . PHE A 1 103 ? -20.239 9.235 -9.028 1.00 6.10 103 PHE A C 4
ATOM 7158 O O . PHE A 1 103 ? -19.629 10.228 -8.630 1.00 6.20 103 PHE A O 4
ATOM 7175 N N . GLN A 1 104 ? -19.750 8.008 -8.982 1.00 6.45 104 GLN A N 4
ATOM 7176 C CA . GLN A 1 104 ? -18.390 7.721 -8.569 1.00 6.91 104 GLN A CA 4
ATOM 7177 C C . GLN A 1 104 ? -18.095 6.262 -8.887 1.00 6.39 104 GLN A C 4
ATOM 7178 O O . GLN A 1 104 ? -19.019 5.497 -9.182 1.00 6.07 104 GLN A O 4
ATOM 7192 N N . LEU A 1 105 ? -16.828 5.881 -8.867 1.00 6.47 105 LEU A N 4
ATOM 7193 C CA . LEU A 1 105 ? -16.457 4.504 -9.148 1.00 6.08 105 LEU A CA 4
ATOM 7194 C C . LEU A 1 105 ? -16.700 3.639 -7.925 1.00 6.14 105 LEU A C 4
ATOM 7195 O O . LEU A 1 105 ? -15.999 3.760 -6.919 1.00 6.71 105 LEU A O 4
ATOM 7211 N N . GLU A 1 106 ? -17.685 2.759 -8.022 1.00 5.73 106 GLU A N 4
ATOM 7212 C CA . GLU A 1 106 ? -18.082 1.931 -6.896 1.00 5.88 106 GLU A CA 4
ATOM 7213 C C . GLU A 1 106 ? -17.992 0.441 -7.231 1.00 5.81 106 GLU A C 4
ATOM 7214 O O . GLU A 1 106 ? -19.001 -0.222 -7.471 1.00 5.64 106 GLU A O 4
ATOM 7226 N N . PRO A 1 107 ? -16.759 -0.096 -7.278 1.00 6.27 107 PRO A N 4
ATOM 7227 C CA . PRO A 1 107 ? -16.507 -1.525 -7.437 1.00 6.37 107 PRO A CA 4
ATOM 7228 C C . PRO A 1 107 ? -16.718 -2.270 -6.115 1.00 5.44 107 PRO A C 4
ATOM 7229 O O . PRO A 1 107 ? -16.888 -1.633 -5.072 1.00 4.84 107 PRO A O 4
ATOM 7240 N N . PRO A 1 108 ? -16.705 -3.619 -6.136 1.00 5.51 108 PRO A N 4
ATOM 7241 C CA . PRO A 1 108 ? -16.967 -4.452 -4.953 1.00 4.83 108 PRO A CA 4
ATOM 7242 C C . PRO A 1 108 ? -16.251 -3.951 -3.699 1.00 4.18 108 PRO A C 4
ATOM 7243 O O . PRO A 1 108 ? -15.033 -3.775 -3.691 1.00 4.56 108 PRO A O 4
ATOM 7254 N N . LEU A 1 109 ? -17.035 -3.730 -2.642 1.00 3.50 109 LEU A N 4
ATOM 7255 C CA . LEU A 1 109 ? -16.540 -3.168 -1.387 1.00 3.16 109 LEU A CA 4
ATOM 7256 C C . LEU A 1 109 ? -15.364 -3.967 -0.821 1.00 3.59 109 LEU A C 4
ATOM 7257 O O . LEU A 1 109 ? -14.484 -3.404 -0.172 1.00 4.05 109 LEU A O 4
ATOM 7273 N N . ASP A 1 110 ? -15.348 -5.266 -1.095 1.00 3.77 110 ASP A N 4
ATOM 7274 C CA . ASP A 1 110 ? -14.256 -6.136 -0.679 1.00 4.33 110 ASP A CA 4
ATOM 7275 C C . ASP A 1 110 ? -14.198 -7.348 -1.611 1.00 4.77 110 ASP A C 4
ATOM 7276 O O . ASP A 1 110 ? -13.512 -7.314 -2.629 1.00 5.39 110 ASP A O 4
ATOM 7285 N N . THR A 1 111 ? -14.951 -8.395 -1.299 1.00 4.73 111 THR A N 4
ATOM 7286 C CA . THR A 1 111 ? -15.054 -9.536 -2.201 1.00 5.37 111 THR A CA 4
ATOM 7287 C C . THR A 1 111 ? -16.402 -10.249 -2.046 1.00 5.48 111 THR A C 4
ATOM 7288 O O . THR A 1 111 ? -16.823 -11.001 -2.926 1.00 6.08 111 THR A O 4
ATOM 7299 N N . GLU A 1 112 ? -17.096 -9.977 -0.943 1.00 5.12 112 GLU A N 4
ATOM 7300 C CA . GLU A 1 112 ? -18.393 -10.595 -0.670 1.00 5.50 112 GLU A CA 4
ATOM 7301 C C . GLU A 1 112 ? -19.437 -10.191 -1.709 1.00 5.70 112 GLU A C 4
ATOM 7302 O O . GLU A 1 112 ? -20.453 -10.857 -1.868 1.00 6.23 112 GLU A O 4
ATOM 7314 N N . GLU A 1 113 ? -19.169 -9.110 -2.431 1.00 5.40 113 GLU A N 4
ATOM 7315 C CA . GLU A 1 113 ? -20.082 -8.642 -3.469 1.00 5.70 113 GLU A CA 4
ATOM 7316 C C . GLU A 1 113 ? -19.769 -9.339 -4.798 1.00 6.33 113 GLU A C 4
ATOM 7317 O O . GLU A 1 113 ? -20.061 -8.822 -5.874 1.00 6.71 113 GLU A O 4
ATOM 7329 N N . GLY A 1 114 ? -19.133 -10.505 -4.712 1.00 6.59 114 GLY A N 4
ATOM 7330 C CA . GLY A 1 114 ? -18.812 -11.277 -5.900 1.00 7.35 114 GLY A CA 4
ATOM 7331 C C . GLY A 1 114 ? -17.511 -10.839 -6.542 1.00 7.45 114 GLY A C 4
ATOM 7332 O O . GLY A 1 114 ? -16.976 -11.527 -7.412 1.00 8.17 114 GLY A O 4
ATOM 7336 N N . ARG A 1 115 ? -17.010 -9.688 -6.103 1.00 6.87 115 ARG A N 4
ATOM 7337 C CA . ARG A 1 115 ? -15.764 -9.119 -6.614 1.00 7.10 115 ARG A CA 4
ATOM 7338 C C . ARG A 1 115 ? -15.844 -8.912 -8.128 1.00 7.88 115 ARG A C 4
ATOM 7339 O O . ARG A 1 115 ? -14.882 -9.151 -8.859 1.00 8.70 115 ARG A O 4
ATOM 7360 N N . ALA A 1 116 ? -17.008 -8.463 -8.583 1.00 7.69 116 ALA A N 4
ATOM 7361 C CA . ALA A 1 116 ? -17.228 -8.157 -9.983 1.00 8.39 116 ALA A CA 4
ATOM 7362 C C . ALA A 1 116 ? -18.517 -7.367 -10.157 1.00 8.63 116 ALA A C 4
ATOM 7363 O O . ALA A 1 116 ? -18.490 -6.174 -10.448 1.00 8.99 116 ALA A O 4
ATOM 7370 N N . ALA A 1 117 ? -19.642 -8.033 -9.945 1.00 8.60 117 ALA A N 4
ATOM 7371 C CA . ALA A 1 117 ? -20.944 -7.412 -10.109 1.00 9.01 117 ALA A CA 4
ATOM 7372 C C . ALA A 1 117 ? -21.366 -6.680 -8.842 1.00 8.35 117 ALA A C 4
ATOM 7373 O O . ALA A 1 117 ? -22.235 -7.143 -8.103 1.00 8.72 117 ALA A O 4
ATOM 7380 N N . ALA A 1 118 ? -20.736 -5.546 -8.586 1.00 7.57 118 ALA A N 4
ATOM 7381 C CA . ALA A 1 118 ? -21.073 -4.735 -7.428 1.00 7.03 118 ALA A CA 4
ATOM 7382 C C . ALA A 1 118 ? -22.321 -3.904 -7.685 1.00 6.76 118 ALA A C 4
ATOM 7383 O O . ALA A 1 118 ? -22.456 -3.272 -8.733 1.00 7.11 118 ALA A O 4
ATOM 7390 N N . ASP A 1 119 ? -23.235 -3.920 -6.727 1.00 6.39 119 ASP A N 4
ATOM 7391 C CA . ASP A 1 119 ? -24.436 -3.104 -6.802 1.00 6.38 119 ASP A CA 4
ATOM 7392 C C . ASP A 1 119 ? -24.166 -1.731 -6.209 1.00 6.00 119 ASP A C 4
ATOM 7393 O O . ASP A 1 119 ? -24.313 -1.519 -5.007 1.00 6.06 119 ASP A O 4
ATOM 7402 N N . GLU A 1 120 ? -23.756 -0.813 -7.062 1.00 5.89 120 GLU A N 4
ATOM 7403 C CA . GLU A 1 120 ? -23.392 0.529 -6.636 1.00 5.79 120 GLU A CA 4
ATOM 7404 C C . GLU A 1 120 ? -24.626 1.409 -6.470 1.00 5.57 120 GLU A C 4
ATOM 7405 O O . GLU A 1 120 ? -25.734 1.021 -6.855 1.00 5.80 120 GLU A O 4
ATOM 7417 N N . TRP A 1 121 ? -24.409 2.587 -5.889 1.00 5.42 121 TRP A N 4
ATOM 7418 C CA . TRP A 1 121 ? -25.450 3.597 -5.704 1.00 5.30 121 TRP A CA 4
ATOM 7419 C C . TRP A 1 121 ? -26.585 3.084 -4.821 1.00 5.50 121 TRP A C 4
ATOM 7420 O O . TRP A 1 121 ? -27.554 2.488 -5.301 1.00 6.08 121 TRP A O 4
ATOM 7441 N N . ASP A 1 122 ? -26.458 3.329 -3.525 1.00 5.27 122 ASP A N 4
ATOM 7442 C CA . ASP A 1 122 ? -27.451 2.886 -2.550 1.00 5.72 122 ASP A CA 4
ATOM 7443 C C . ASP A 1 122 ? -28.664 3.826 -2.556 1.00 5.72 122 ASP A C 4
ATOM 7444 O O . ASP A 1 122 ? -28.694 4.801 -3.314 1.00 5.55 122 ASP A O 4
ATOM 7453 N N . GLU A 1 123 ? -29.651 3.540 -1.715 1.00 6.14 123 GLU A N 4
ATOM 7454 C CA . GLU A 1 123 ? -30.902 4.288 -1.699 1.00 6.40 123 GLU A CA 4
ATOM 7455 C C . GLU A 1 123 ? -30.675 5.746 -1.302 1.00 6.39 123 GLU A C 4
ATOM 7456 O O . GLU A 1 123 ? -30.898 6.659 -2.100 1.00 6.69 123 GLU A O 4
ATOM 7468 N N . ARG A 1 124 ? -30.228 5.963 -0.074 1.00 6.32 124 ARG A N 4
ATOM 7469 C CA . ARG A 1 124 ? -29.976 7.310 0.414 1.00 6.60 124 ARG A CA 4
ATOM 7470 C C . ARG A 1 124 ? -28.571 7.747 0.031 1.00 6.99 124 ARG A C 4
ATOM 7471 O O . ARG A 1 124 ? -27.603 7.156 0.554 1.00 7.06 124 ARG A O 4
ATOM 7493 N N . MET A 1 1 ? -4.823 -8.022 3.409 1.00 1.16 1 MET A N 5
ATOM 7494 C CA . MET A 1 1 ? -5.710 -7.443 4.407 1.00 1.27 1 MET A CA 5
ATOM 7495 C C . MET A 1 1 ? -4.924 -6.844 5.564 1.00 1.17 1 MET A C 5
ATOM 7496 O O . MET A 1 1 ? -5.496 -6.457 6.582 1.00 1.50 1 MET A O 5
ATOM 7510 N N . THR A 1 2 ? -3.617 -6.726 5.398 1.00 0.89 2 THR A N 5
ATOM 7511 C CA . THR A 1 2 ? -2.774 -6.280 6.491 1.00 0.80 2 THR A CA 5
ATOM 7512 C C . THR A 1 2 ? -2.730 -4.760 6.513 1.00 0.70 2 THR A C 5
ATOM 7513 O O . THR A 1 2 ? -1.783 -4.131 6.055 1.00 0.87 2 THR A O 5
ATOM 7524 N N . MET A 1 3 ? -3.797 -4.188 7.027 1.00 0.81 3 MET A N 5
ATOM 7525 C CA . MET A 1 3 ? -3.926 -2.747 7.155 1.00 0.75 3 MET A CA 5
ATOM 7526 C C . MET A 1 3 ? -2.888 -2.171 8.121 1.00 0.68 3 MET A C 5
ATOM 7527 O O . MET A 1 3 ? -2.735 -2.639 9.249 1.00 0.80 3 MET A O 5
ATOM 7541 N N . TYR A 1 4 ? -2.157 -1.168 7.649 1.00 0.55 4 TYR A N 5
ATOM 7542 C CA . TYR A 1 4 ? -1.181 -0.461 8.471 1.00 0.51 4 TYR A CA 5
ATOM 7543 C C . TYR A 1 4 ? -1.840 0.730 9.161 1.00 0.57 4 TYR A C 5
ATOM 7544 O O . TYR A 1 4 ? -3.055 0.748 9.332 1.00 0.88 4 TYR A O 5
ATOM 7562 N N . ALA A 1 5 ? -1.052 1.712 9.567 1.00 0.45 5 ALA A N 5
ATOM 7563 C CA . ALA A 1 5 ? -1.596 2.876 10.250 1.00 0.49 5 ALA A CA 5
ATOM 7564 C C . ALA A 1 5 ? -2.154 3.899 9.262 1.00 0.44 5 ALA A C 5
ATOM 7565 O O . ALA A 1 5 ? -3.323 4.274 9.342 1.00 0.50 5 ALA A O 5
ATOM 7572 N N . THR A 1 6 ? -1.321 4.356 8.331 1.00 0.41 6 THR A N 5
ATOM 7573 C CA . THR A 1 6 ? -1.731 5.396 7.390 1.00 0.38 6 THR A CA 5
ATOM 7574 C C . THR A 1 6 ? -0.886 5.348 6.111 1.00 0.29 6 THR A C 5
ATOM 7575 O O . THR A 1 6 ? 0.083 4.586 6.033 1.00 0.25 6 THR A O 5
ATOM 7586 N N . LEU A 1 7 ? -1.254 6.165 5.124 1.00 0.30 7 LEU A N 5
ATOM 7587 C CA . LEU A 1 7 ? -0.511 6.282 3.871 1.00 0.30 7 LEU A CA 5
ATOM 7588 C C . LEU A 1 7 ? 0.945 6.671 4.136 1.00 0.31 7 LEU A C 5
ATOM 7589 O O . LEU A 1 7 ? 1.870 6.079 3.591 1.00 0.37 7 LEU A O 5
ATOM 7605 N N . GLU A 1 8 ? 1.149 7.648 4.999 1.00 0.33 8 GLU A N 5
ATOM 7606 C CA . GLU A 1 8 ? 2.497 8.103 5.316 1.00 0.37 8 GLU A CA 5
ATOM 7607 C C . GLU A 1 8 ? 3.253 7.083 6.170 1.00 0.33 8 GLU A C 5
ATOM 7608 O O . GLU A 1 8 ? 4.481 7.017 6.136 1.00 0.37 8 GLU A O 5
ATOM 7620 N N . GLU A 1 9 ? 2.510 6.286 6.918 1.00 0.29 9 GLU A N 5
ATOM 7621 C CA . GLU A 1 9 ? 3.092 5.363 7.883 1.00 0.31 9 GLU A CA 5
ATOM 7622 C C . GLU A 1 9 ? 3.672 4.106 7.241 1.00 0.27 9 GLU A C 5
ATOM 7623 O O . GLU A 1 9 ? 4.815 3.746 7.507 1.00 0.31 9 GLU A O 5
ATOM 7635 N N . ALA A 1 10 ? 2.881 3.440 6.403 1.00 0.23 10 ALA A N 5
ATOM 7636 C CA . ALA A 1 10 ? 3.240 2.112 5.899 1.00 0.24 10 ALA A CA 5
ATOM 7637 C C . ALA A 1 10 ? 4.577 2.100 5.165 1.00 0.23 10 ALA A C 5
ATOM 7638 O O . ALA A 1 10 ? 5.340 1.149 5.290 1.00 0.27 10 ALA A O 5
ATOM 7645 N N . ILE A 1 11 ? 4.854 3.150 4.399 1.00 0.21 11 ILE A N 5
ATOM 7646 C CA . ILE A 1 11 ? 6.126 3.258 3.686 1.00 0.23 11 ILE A CA 5
ATOM 7647 C C . ILE A 1 11 ? 7.288 3.265 4.673 1.00 0.26 11 ILE A C 5
ATOM 7648 O O . ILE A 1 11 ? 8.313 2.615 4.456 1.00 0.34 11 ILE A O 5
ATOM 7664 N N . ASP A 1 12 ? 7.098 3.977 5.775 1.00 0.24 12 ASP A N 5
ATOM 7665 C CA . ASP A 1 12 ? 8.110 4.078 6.816 1.00 0.28 12 ASP A CA 5
ATOM 7666 C C . ASP A 1 12 ? 8.207 2.772 7.598 1.00 0.25 12 ASP A C 5
ATOM 7667 O O . ASP A 1 12 ? 9.291 2.342 7.981 1.00 0.29 12 ASP A O 5
ATOM 7676 N N . ALA A 1 13 ? 7.066 2.134 7.813 1.00 0.21 13 ALA A N 5
ATOM 7677 C CA . ALA A 1 13 ? 7.018 0.867 8.534 1.00 0.22 13 ALA A CA 5
ATOM 7678 C C . ALA A 1 13 ? 7.612 -0.265 7.705 1.00 0.24 13 ALA A C 5
ATOM 7679 O O . ALA A 1 13 ? 8.268 -1.151 8.241 1.00 0.31 13 ALA A O 5
ATOM 7686 N N . ALA A 1 14 ? 7.382 -0.231 6.398 1.00 0.21 14 ALA A N 5
ATOM 7687 C CA . ALA A 1 14 ? 7.868 -1.279 5.509 1.00 0.23 14 ALA A CA 5
ATOM 7688 C C . ALA A 1 14 ? 9.389 -1.275 5.427 1.00 0.23 14 ALA A C 5
ATOM 7689 O O . ALA A 1 14 ? 10.025 -2.327 5.512 1.00 0.26 14 ALA A O 5
ATOM 7696 N N . ARG A 1 15 ? 9.972 -0.088 5.280 1.00 0.22 15 ARG A N 5
ATOM 7697 C CA . ARG A 1 15 ? 11.423 0.043 5.245 1.00 0.23 15 ARG A CA 5
ATOM 7698 C C . ARG A 1 15 ? 12.004 -0.371 6.599 1.00 0.27 15 ARG A C 5
ATOM 7699 O O . ARG A 1 15 ? 13.070 -0.981 6.675 1.00 0.33 15 ARG A O 5
ATOM 7720 N N . GLU A 1 16 ? 11.260 -0.062 7.660 1.00 0.29 16 GLU A N 5
ATOM 7721 C CA . GLU A 1 16 ? 11.676 -0.363 9.023 1.00 0.39 16 GLU A CA 5
ATOM 7722 C C . GLU A 1 16 ? 11.613 -1.861 9.305 1.00 0.43 16 GLU A C 5
ATOM 7723 O O . GLU A 1 16 ? 12.613 -2.470 9.672 1.00 0.52 16 GLU A O 5
ATOM 7735 N N . GLU A 1 17 ? 10.437 -2.447 9.103 1.00 0.40 17 GLU A N 5
ATOM 7736 C CA . GLU A 1 17 ? 10.193 -3.843 9.449 1.00 0.51 17 GLU A CA 5
ATOM 7737 C C . GLU A 1 17 ? 11.122 -4.768 8.676 1.00 0.52 17 GLU A C 5
ATOM 7738 O O . GLU A 1 17 ? 11.569 -5.795 9.192 1.00 0.60 17 GLU A O 5
ATOM 7750 N N . PHE A 1 18 ? 11.414 -4.399 7.439 1.00 0.46 18 PHE A N 5
ATOM 7751 C CA . PHE A 1 18 ? 12.308 -5.184 6.607 1.00 0.50 18 PHE A CA 5
ATOM 7752 C C . PHE A 1 18 ? 13.731 -5.098 7.145 1.00 0.54 18 PHE A C 5
ATOM 7753 O O . PHE A 1 18 ? 14.352 -6.117 7.440 1.00 0.64 18 PHE A O 5
ATOM 7770 N N . LEU A 1 19 ? 14.235 -3.876 7.291 1.00 0.50 19 LEU A N 5
ATOM 7771 C CA . LEU A 1 19 ? 15.593 -3.658 7.779 1.00 0.58 19 LEU A CA 5
ATOM 7772 C C . LEU A 1 19 ? 15.771 -4.187 9.193 1.00 0.70 19 LEU A C 5
ATOM 7773 O O . LEU A 1 19 ? 16.860 -4.607 9.568 1.00 0.78 19 LEU A O 5
ATOM 7789 N N . ALA A 1 20 ? 14.701 -4.167 9.970 1.00 0.73 20 ALA A N 5
ATOM 7790 C CA . ALA A 1 20 ? 14.744 -4.670 11.339 1.00 0.87 20 ALA A CA 5
ATOM 7791 C C . ALA A 1 20 ? 15.135 -6.147 11.370 1.00 0.91 20 ALA A C 5
ATOM 7792 O O . ALA A 1 20 ? 15.733 -6.620 12.338 1.00 1.02 20 ALA A O 5
ATOM 7799 N N . ASP A 1 21 ? 14.812 -6.865 10.299 1.00 0.86 21 ASP A N 5
ATOM 7800 C CA . ASP A 1 21 ? 15.107 -8.293 10.211 1.00 0.92 21 ASP A CA 5
ATOM 7801 C C . ASP A 1 21 ? 16.499 -8.528 9.630 1.00 0.91 21 ASP A C 5
ATOM 7802 O O . ASP A 1 21 ? 17.075 -9.604 9.785 1.00 1.03 21 ASP A O 5
ATOM 7811 N N . ASN A 1 22 ? 17.042 -7.508 8.975 1.00 0.79 22 ASN A N 5
ATOM 7812 C CA . ASN A 1 22 ? 18.350 -7.604 8.333 1.00 0.78 22 ASN A CA 5
ATOM 7813 C C . ASN A 1 22 ? 18.902 -6.212 8.017 1.00 0.70 22 ASN A C 5
ATOM 7814 O O . ASN A 1 22 ? 18.719 -5.686 6.919 1.00 0.64 22 ASN A O 5
ATOM 7825 N N . PRO A 1 23 ? 19.559 -5.581 8.999 1.00 0.74 23 PRO A N 5
ATOM 7826 C CA . PRO A 1 23 ? 20.125 -4.239 8.840 1.00 0.73 23 PRO A CA 5
ATOM 7827 C C . PRO A 1 23 ? 21.235 -4.198 7.796 1.00 0.67 23 PRO A C 5
ATOM 7828 O O . PRO A 1 23 ? 22.075 -5.099 7.727 1.00 0.70 23 PRO A O 5
ATOM 7839 N N . GLY A 1 24 ? 21.223 -3.161 6.973 1.00 0.61 24 GLY A N 5
ATOM 7840 C CA . GLY A 1 24 ? 22.251 -3.000 5.966 1.00 0.58 24 GLY A CA 5
ATOM 7841 C C . GLY A 1 24 ? 21.780 -3.417 4.590 1.00 0.49 24 GLY A C 5
ATOM 7842 O O . GLY A 1 24 ? 22.400 -3.077 3.587 1.00 0.50 24 GLY A O 5
ATOM 7846 N N . ILE A 1 25 ? 20.666 -4.142 4.545 1.00 0.45 25 ILE A N 5
ATOM 7847 C CA . ILE A 1 25 ? 20.097 -4.626 3.286 1.00 0.38 25 ILE A CA 5
ATOM 7848 C C . ILE A 1 25 ? 19.707 -3.471 2.355 1.00 0.33 25 ILE A C 5
ATOM 7849 O O . ILE A 1 25 ? 19.497 -3.665 1.161 1.00 0.31 25 ILE A O 5
ATOM 7865 N N . ASP A 1 26 ? 19.647 -2.266 2.907 1.00 0.37 26 ASP A N 5
ATOM 7866 C CA . ASP A 1 26 ? 19.431 -1.061 2.154 1.00 0.39 26 ASP A CA 5
ATOM 7867 C C . ASP A 1 26 ? 20.569 -0.808 1.158 1.00 0.41 26 ASP A C 5
ATOM 7868 O O . ASP A 1 26 ? 21.266 -1.737 0.757 1.00 0.41 26 ASP A O 5
ATOM 7877 N N . ALA A 1 27 ? 20.756 0.443 0.760 1.00 0.48 27 ALA A N 5
ATOM 7878 C CA . ALA A 1 27 ? 21.738 0.796 -0.268 1.00 0.56 27 ALA A CA 5
ATOM 7879 C C . ALA A 1 27 ? 23.162 0.309 0.059 1.00 0.55 27 ALA A C 5
ATOM 7880 O O . ALA A 1 27 ? 24.056 0.382 -0.783 1.00 0.62 27 ALA A O 5
ATOM 7887 N N . GLU A 1 28 ? 23.371 -0.199 1.266 1.00 0.49 28 GLU A N 5
ATOM 7888 C CA . GLU A 1 28 ? 24.686 -0.667 1.676 1.00 0.51 28 GLU A CA 5
ATOM 7889 C C . GLU A 1 28 ? 24.996 -2.080 1.168 1.00 0.49 28 GLU A C 5
ATOM 7890 O O . GLU A 1 28 ? 26.023 -2.292 0.524 1.00 0.62 28 GLU A O 5
ATOM 7902 N N . ASP A 1 29 ? 24.119 -3.043 1.443 1.00 0.40 29 ASP A N 5
ATOM 7903 C CA . ASP A 1 29 ? 24.440 -4.447 1.162 1.00 0.41 29 ASP A CA 5
ATOM 7904 C C . ASP A 1 29 ? 23.685 -5.011 -0.038 1.00 0.39 29 ASP A C 5
ATOM 7905 O O . ASP A 1 29 ? 24.284 -5.655 -0.899 1.00 0.44 29 ASP A O 5
ATOM 7914 N N . ALA A 1 30 ? 22.385 -4.765 -0.109 1.00 0.35 30 ALA A N 5
ATOM 7915 C CA . ALA A 1 30 ? 21.572 -5.322 -1.185 1.00 0.36 30 ALA A CA 5
ATOM 7916 C C . ALA A 1 30 ? 20.984 -4.221 -2.048 1.00 0.36 30 ALA A C 5
ATOM 7917 O O . ALA A 1 30 ? 20.769 -3.107 -1.582 1.00 0.38 30 ALA A O 5
ATOM 7924 N N . ASN A 1 31 ? 20.728 -4.523 -3.310 1.00 0.39 31 ASN A N 5
ATOM 7925 C CA . ASN A 1 31 ? 20.135 -3.542 -4.201 1.00 0.36 31 ASN A CA 5
ATOM 7926 C C . ASN A 1 31 ? 18.610 -3.661 -4.174 1.00 0.36 31 ASN A C 5
ATOM 7927 O O . ASN A 1 31 ? 17.983 -4.197 -5.079 1.00 0.63 31 ASN A O 5
ATOM 7938 N N . VAL A 1 32 ? 18.008 -3.112 -3.135 1.00 0.36 32 VAL A N 5
ATOM 7939 C CA . VAL A 1 32 ? 16.565 -3.181 -2.979 1.00 0.31 32 VAL A CA 5
ATOM 7940 C C . VAL A 1 32 ? 15.897 -2.067 -3.754 1.00 0.26 32 VAL A C 5
ATOM 7941 O O . VAL A 1 32 ? 15.467 -1.073 -3.172 1.00 0.24 32 VAL A O 5
ATOM 7954 N N . GLN A 1 33 ? 15.823 -2.198 -5.067 1.00 0.27 33 GLN A N 5
ATOM 7955 C CA . GLN A 1 33 ? 15.128 -1.185 -5.829 1.00 0.25 33 GLN A CA 5
ATOM 7956 C C . GLN A 1 33 ? 13.739 -1.682 -6.175 1.00 0.20 33 GLN A C 5
ATOM 7957 O O . GLN A 1 33 ? 13.582 -2.562 -7.022 1.00 0.24 33 GLN A O 5
ATOM 7971 N N . GLN A 1 34 ? 12.742 -1.095 -5.536 1.00 0.16 34 GLN A N 5
ATOM 7972 C CA . GLN A 1 34 ? 11.356 -1.277 -5.916 1.00 0.14 34 GLN A CA 5
ATOM 7973 C C . GLN A 1 34 ? 10.475 -0.351 -5.104 1.00 0.13 34 GLN A C 5
ATOM 7974 O O . GLN A 1 34 ? 10.796 -0.038 -3.962 1.00 0.23 34 GLN A O 5
ATOM 7988 N N . PHE A 1 35 ? 9.396 0.111 -5.686 1.00 0.15 35 PHE A N 5
ATOM 7989 C CA . PHE A 1 35 ? 8.341 0.702 -4.901 1.00 0.15 35 PHE A CA 5
ATOM 7990 C C . PHE A 1 35 ? 7.054 -0.052 -5.178 1.00 0.14 35 PHE A C 5
ATOM 7991 O O . PHE A 1 35 ? 6.494 0.032 -6.275 1.00 0.15 35 PHE A O 5
ATOM 8008 N N . ASN A 1 36 ? 6.605 -0.798 -4.189 1.00 0.15 36 ASN A N 5
ATOM 8009 C CA . ASN A 1 36 ? 5.381 -1.571 -4.299 1.00 0.17 36 ASN A CA 5
ATOM 8010 C C . ASN A 1 36 ? 4.435 -1.195 -3.178 1.00 0.16 36 ASN A C 5
ATOM 8011 O O . ASN A 1 36 ? 4.856 -1.049 -2.037 1.00 0.20 36 ASN A O 5
ATOM 8022 N N . ALA A 1 37 ? 3.166 -1.021 -3.502 1.00 0.20 37 ALA A N 5
ATOM 8023 C CA . ALA A 1 37 ? 2.171 -0.708 -2.493 1.00 0.22 37 ALA A CA 5
ATOM 8024 C C . ALA A 1 37 ? 0.776 -1.127 -2.942 1.00 0.29 37 ALA A C 5
ATOM 8025 O O . ALA A 1 37 ? 0.409 -0.936 -4.104 1.00 0.40 37 ALA A O 5
ATOM 8032 N N . GLN A 1 38 ? 0.022 -1.734 -2.030 1.00 0.30 38 GLN A N 5
ATOM 8033 C CA . GLN A 1 38 ? -1.363 -2.104 -2.297 1.00 0.34 38 GLN A CA 5
ATOM 8034 C C . GLN A 1 38 ? -2.174 -2.166 -1.011 1.00 0.38 38 GLN A C 5
ATOM 8035 O O . GLN A 1 38 ? -1.633 -2.413 0.071 1.00 0.43 38 GLN A O 5
ATOM 8049 N N . LYS A 1 39 ? -3.463 -1.887 -1.122 1.00 0.49 39 LYS A N 5
ATOM 8050 C CA . LYS A 1 39 ? -4.379 -2.101 -0.023 1.00 0.60 39 LYS A CA 5
ATOM 8051 C C . LYS A 1 39 ? -5.798 -2.250 -0.521 1.00 0.77 39 LYS A C 5
ATOM 8052 O O . LYS A 1 39 ? -6.183 -1.690 -1.542 1.00 0.99 39 LYS A O 5
ATOM 8071 N N . TYR A 1 40 ? -6.566 -3.003 0.217 1.00 0.92 40 TYR A N 5
ATOM 8072 C CA . TYR A 1 40 ? -7.962 -3.186 -0.083 1.00 1.13 40 TYR A CA 5
ATOM 8073 C C . TYR A 1 40 ? -8.760 -2.849 1.159 1.00 1.16 40 TYR A C 5
ATOM 8074 O O . TYR A 1 40 ? -8.636 -3.513 2.181 1.00 1.36 40 TYR A O 5
ATOM 8092 N N . VAL A 1 41 ? -9.533 -1.789 1.083 1.00 1.06 41 VAL A N 5
ATOM 8093 C CA . VAL A 1 41 ? -10.288 -1.304 2.218 1.00 1.20 41 VAL A CA 5
ATOM 8094 C C . VAL A 1 41 ? -11.582 -0.691 1.705 1.00 1.30 41 VAL A C 5
ATOM 8095 O O . VAL A 1 41 ? -11.609 -0.088 0.631 1.00 1.28 41 VAL A O 5
ATOM 8108 N N . LEU A 1 42 ? -12.652 -0.883 2.454 1.00 1.56 42 LEU A N 5
ATOM 8109 C CA . LEU A 1 42 ? -13.982 -0.503 2.014 1.00 1.74 42 LEU A CA 5
ATOM 8110 C C . LEU A 1 42 ? -14.248 0.979 2.232 1.00 1.76 42 LEU A C 5
ATOM 8111 O O . LEU A 1 42 ? -13.374 1.717 2.684 1.00 1.66 42 LEU A O 5
ATOM 8127 N N . GLN A 1 43 ? -15.470 1.392 1.900 1.00 2.05 43 GLN A N 5
ATOM 8128 C CA . GLN A 1 43 ? -15.885 2.795 1.942 1.00 2.25 43 GLN A CA 5
ATOM 8129 C C . GLN A 1 43 ? -15.736 3.421 3.319 1.00 2.11 43 GLN A C 5
ATOM 8130 O O . GLN A 1 43 ? -15.961 4.615 3.485 1.00 2.33 43 GLN A O 5
ATOM 8144 N N . ASP A 1 44 ? -15.380 2.618 4.306 1.00 1.88 44 ASP A N 5
ATOM 8145 C CA . ASP A 1 44 ? -15.144 3.145 5.641 1.00 1.85 44 ASP A CA 5
ATOM 8146 C C . ASP A 1 44 ? -13.910 4.036 5.586 1.00 1.88 44 ASP A C 5
ATOM 8147 O O . ASP A 1 44 ? -13.724 4.926 6.416 1.00 2.09 44 ASP A O 5
ATOM 8156 N N . GLY A 1 45 ? -13.085 3.808 4.564 1.00 1.83 45 GLY A N 5
ATOM 8157 C CA . GLY A 1 45 ? -12.105 4.793 4.177 1.00 2.15 45 GLY A CA 5
ATOM 8158 C C . GLY A 1 45 ? -10.825 4.758 4.965 1.00 2.15 45 GLY A C 5
ATOM 8159 O O . GLY A 1 45 ? -10.044 5.703 4.872 1.00 2.57 45 GLY A O 5
ATOM 8163 N N . ASP A 1 46 ? -10.636 3.721 5.782 1.00 1.91 46 ASP A N 5
ATOM 8164 C CA . ASP A 1 46 ? -9.417 3.583 6.577 1.00 2.22 46 ASP A CA 5
ATOM 8165 C C . ASP A 1 46 ? -8.197 3.822 5.713 1.00 2.50 46 ASP A C 5
ATOM 8166 O O . ASP A 1 46 ? -7.769 2.930 4.975 1.00 2.67 46 ASP A O 5
ATOM 8175 N N . ILE A 1 47 ? -7.653 5.023 5.771 1.00 2.90 47 ILE A N 5
ATOM 8176 C CA . ILE A 1 47 ? -6.462 5.309 5.017 1.00 3.28 47 ILE A CA 5
ATOM 8177 C C . ILE A 1 47 ? -5.276 4.590 5.631 1.00 2.45 47 ILE A C 5
ATOM 8178 O O . ILE A 1 47 ? -4.677 5.026 6.616 1.00 2.60 47 ILE A O 5
ATOM 8194 N N . MET A 1 48 ? -4.992 3.455 5.043 1.00 1.92 48 MET A N 5
ATOM 8195 C CA . MET A 1 48 ? -3.845 2.651 5.370 1.00 1.11 48 MET A CA 5
ATOM 8196 C C . MET A 1 48 ? -3.543 1.779 4.176 1.00 1.03 48 MET A C 5
ATOM 8197 O O . MET A 1 48 ? -4.413 1.584 3.327 1.00 1.64 48 MET A O 5
ATOM 8211 N N . TRP A 1 49 ? -2.340 1.252 4.093 1.00 0.49 49 TRP A N 5
ATOM 8212 C CA . TRP A 1 49 ? -1.954 0.483 2.935 1.00 0.37 49 TRP A CA 5
ATOM 8213 C C . TRP A 1 49 ? -0.710 -0.347 3.234 1.00 0.32 49 TRP A C 5
ATOM 8214 O O . TRP A 1 49 ? -0.148 -0.238 4.318 1.00 0.31 49 TRP A O 5
ATOM 8235 N N . GLN A 1 50 ? -0.312 -1.201 2.299 1.00 0.36 50 GLN A N 5
ATOM 8236 C CA . GLN A 1 50 ? 0.854 -2.053 2.486 1.00 0.35 50 GLN A CA 5
ATOM 8237 C C . GLN A 1 50 ? 1.929 -1.720 1.467 1.00 0.24 50 GLN A C 5
ATOM 8238 O O . GLN A 1 50 ? 1.632 -1.515 0.291 1.00 0.27 50 GLN A O 5
ATOM 8252 N N . VAL A 1 51 ? 3.172 -1.678 1.920 1.00 0.21 51 VAL A N 5
ATOM 8253 C CA . VAL A 1 51 ? 4.290 -1.318 1.060 1.00 0.16 51 VAL A CA 5
ATOM 8254 C C . VAL A 1 51 ? 5.312 -2.448 1.016 1.00 0.16 51 VAL A C 5
ATOM 8255 O O . VAL A 1 51 ? 5.669 -3.014 2.048 1.00 0.19 51 VAL A O 5
ATOM 8268 N N . GLU A 1 52 ? 5.775 -2.760 -0.184 1.00 0.18 52 GLU A N 5
ATOM 8269 C CA . GLU A 1 52 ? 6.656 -3.899 -0.414 1.00 0.20 52 GLU A CA 5
ATOM 8270 C C . GLU A 1 52 ? 7.865 -3.487 -1.251 1.00 0.20 52 GLU A C 5
ATOM 8271 O O . GLU A 1 52 ? 7.834 -2.466 -1.944 1.00 0.22 52 GLU A O 5
ATOM 8283 N N . PHE A 1 53 ? 8.921 -4.290 -1.178 1.00 0.21 53 PHE A N 5
ATOM 8284 C CA . PHE A 1 53 ? 10.165 -4.026 -1.900 1.00 0.21 53 PHE A CA 5
ATOM 8285 C C . PHE A 1 53 ? 10.791 -5.346 -2.356 1.00 0.25 53 PHE A C 5
ATOM 8286 O O . PHE A 1 53 ? 10.608 -6.373 -1.702 1.00 0.36 53 PHE A O 5
ATOM 8303 N N . PHE A 1 54 ? 11.523 -5.331 -3.469 1.00 0.20 54 PHE A N 5
ATOM 8304 C CA . PHE A 1 54 ? 12.336 -6.480 -3.847 1.00 0.22 54 PHE A CA 5
ATOM 8305 C C . PHE A 1 54 ? 13.727 -6.032 -4.288 1.00 0.23 54 PHE A C 5
ATOM 8306 O O . PHE A 1 54 ? 13.962 -4.844 -4.516 1.00 0.21 54 PHE A O 5
ATOM 8323 N N . ALA A 1 55 ? 14.641 -6.986 -4.401 1.00 0.32 55 ALA A N 5
ATOM 8324 C CA . ALA A 1 55 ? 16.060 -6.681 -4.554 1.00 0.39 55 ALA A CA 5
ATOM 8325 C C . ALA A 1 55 ? 16.557 -6.852 -5.982 1.00 0.57 55 ALA A C 5
ATOM 8326 O O . ALA A 1 55 ? 17.759 -6.894 -6.215 1.00 1.04 55 ALA A O 5
ATOM 8333 N N . ASP A 1 56 ? 15.654 -7.024 -6.922 1.00 0.41 56 ASP A N 5
ATOM 8334 C CA . ASP A 1 56 ? 16.020 -6.958 -8.331 1.00 0.47 56 ASP A CA 5
ATOM 8335 C C . ASP A 1 56 ? 15.001 -6.110 -9.069 1.00 0.40 56 ASP A C 5
ATOM 8336 O O . ASP A 1 56 ? 13.871 -6.534 -9.278 1.00 0.37 56 ASP A O 5
ATOM 8345 N N . GLU A 1 57 ? 15.408 -4.912 -9.465 1.00 0.43 57 GLU A N 5
ATOM 8346 C CA . GLU A 1 57 ? 14.473 -3.921 -9.999 1.00 0.43 57 GLU A CA 5
ATOM 8347 C C . GLU A 1 57 ? 13.740 -4.434 -11.239 1.00 0.45 57 GLU A C 5
ATOM 8348 O O . GLU A 1 57 ? 14.356 -4.894 -12.203 1.00 0.52 57 GLU A O 5
ATOM 8360 N N . GLY A 1 58 ? 12.416 -4.373 -11.192 1.00 0.46 58 GLY A N 5
ATOM 8361 C CA . GLY A 1 58 ? 11.616 -4.725 -12.345 1.00 0.62 58 GLY A CA 5
ATOM 8362 C C . GLY A 1 58 ? 11.218 -6.188 -12.385 1.00 0.60 58 GLY A C 5
ATOM 8363 O O . GLY A 1 58 ? 10.728 -6.662 -13.408 1.00 0.73 58 GLY A O 5
ATOM 8367 N N . GLU A 1 59 ? 11.431 -6.917 -11.290 1.00 0.50 59 GLU A N 5
ATOM 8368 C CA . GLU A 1 59 ? 11.029 -8.321 -11.240 1.00 0.61 59 GLU A CA 5
ATOM 8369 C C . GLU A 1 59 ? 9.507 -8.453 -11.187 1.00 0.67 59 GLU A C 5
ATOM 8370 O O . GLU A 1 59 ? 8.842 -8.390 -12.219 1.00 0.90 59 GLU A O 5
ATOM 8382 N N . GLU A 1 60 ? 8.954 -8.628 -9.992 1.00 0.64 60 GLU A N 5
ATOM 8383 C CA . GLU A 1 60 ? 7.504 -8.667 -9.833 1.00 0.66 60 GLU A CA 5
ATOM 8384 C C . GLU A 1 60 ? 7.101 -8.505 -8.372 1.00 0.62 60 GLU A C 5
ATOM 8385 O O . GLU A 1 60 ? 7.580 -9.225 -7.492 1.00 0.66 60 GLU A O 5
ATOM 8397 N N . GLY A 1 61 ? 6.241 -7.538 -8.116 1.00 0.57 61 GLY A N 5
ATOM 8398 C CA . GLY A 1 61 ? 5.700 -7.365 -6.791 1.00 0.57 61 GLY A CA 5
ATOM 8399 C C . GLY A 1 61 ? 4.196 -7.492 -6.807 1.00 0.54 61 GLY A C 5
ATOM 8400 O O . GLY A 1 61 ? 3.556 -7.136 -7.795 1.00 0.57 61 GLY A O 5
ATOM 8404 N N . GLU A 1 62 ? 3.627 -7.997 -5.727 1.00 0.61 62 GLU A N 5
ATOM 8405 C CA . GLU A 1 62 ? 2.181 -8.181 -5.636 1.00 0.67 62 GLU A CA 5
ATOM 8406 C C . GLU A 1 62 ? 1.484 -6.861 -5.314 1.00 0.57 62 GLU A C 5
ATOM 8407 O O . GLU A 1 62 ? 0.513 -6.817 -4.561 1.00 0.93 62 GLU A O 5
ATOM 8419 N N . CYS A 1 63 ? 1.993 -5.784 -5.889 1.00 0.37 63 CYS A N 5
ATOM 8420 C CA . CYS A 1 63 ? 1.512 -4.455 -5.584 1.00 0.40 63 CYS A CA 5
ATOM 8421 C C . CYS A 1 63 ? 1.694 -3.548 -6.790 1.00 0.33 63 CYS A C 5
ATOM 8422 O O . CYS A 1 63 ? 2.206 -3.977 -7.825 1.00 0.45 63 CYS A O 5
ATOM 8430 N N . LEU A 1 64 ? 1.302 -2.295 -6.633 1.00 0.29 64 LEU A N 5
ATOM 8431 C CA . LEU A 1 64 ? 1.453 -1.299 -7.679 1.00 0.30 64 LEU A CA 5
ATOM 8432 C C . LEU A 1 64 ? 2.908 -0.838 -7.780 1.00 0.29 64 LEU A C 5
ATOM 8433 O O . LEU A 1 64 ? 3.442 -0.242 -6.841 1.00 0.30 64 LEU A O 5
ATOM 8449 N N . PRO A 1 65 ? 3.578 -1.147 -8.903 1.00 0.31 65 PRO A N 5
ATOM 8450 C CA . PRO A 1 65 ? 4.950 -0.703 -9.157 1.00 0.31 65 PRO A CA 5
ATOM 8451 C C . PRO A 1 65 ? 5.020 0.788 -9.504 1.00 0.34 65 PRO A C 5
ATOM 8452 O O . PRO A 1 65 ? 4.691 1.196 -10.620 1.00 0.45 65 PRO A O 5
ATOM 8463 N N . MET A 1 66 ? 5.433 1.600 -8.542 1.00 0.35 66 MET A N 5
ATOM 8464 C CA . MET A 1 66 ? 5.547 3.037 -8.764 1.00 0.46 66 MET A CA 5
ATOM 8465 C C . MET A 1 66 ? 6.950 3.412 -9.209 1.00 0.43 66 MET A C 5
ATOM 8466 O O . MET A 1 66 ? 7.130 4.290 -10.048 1.00 0.57 66 MET A O 5
ATOM 8480 N N . LEU A 1 67 ? 7.943 2.748 -8.638 1.00 0.32 67 LEU A N 5
ATOM 8481 C CA . LEU A 1 67 ? 9.330 3.036 -8.956 1.00 0.36 67 LEU A CA 5
ATOM 8482 C C . LEU A 1 67 ? 10.151 1.764 -8.996 1.00 0.33 67 LEU A C 5
ATOM 8483 O O . LEU A 1 67 ? 9.811 0.771 -8.348 1.00 0.30 67 LEU A O 5
ATOM 8499 N N . SER A 1 68 ? 11.228 1.814 -9.754 1.00 0.36 68 SER A N 5
ATOM 8500 C CA . SER A 1 68 ? 12.186 0.728 -9.837 1.00 0.37 68 SER A CA 5
ATOM 8501 C C . SER A 1 68 ? 13.561 1.316 -10.131 1.00 0.41 68 SER A C 5
ATOM 8502 O O . SER A 1 68 ? 13.752 1.986 -11.142 1.00 0.46 68 SER A O 5
ATOM 8510 N N . GLY A 1 69 ? 14.507 1.087 -9.238 1.00 0.40 69 GLY A N 5
ATOM 8511 C CA . GLY A 1 69 ? 15.831 1.645 -9.409 1.00 0.44 69 GLY A CA 5
ATOM 8512 C C . GLY A 1 69 ? 16.360 2.248 -8.126 1.00 0.38 69 GLY A C 5
ATOM 8513 O O . GLY A 1 69 ? 15.730 2.122 -7.072 1.00 0.30 69 GLY A O 5
ATOM 8517 N N . GLU A 1 70 ? 17.500 2.920 -8.216 1.00 0.43 70 GLU A N 5
ATOM 8518 C CA . GLU A 1 70 ? 18.163 3.496 -7.047 1.00 0.41 70 GLU A CA 5
ATOM 8519 C C . GLU A 1 70 ? 17.250 4.468 -6.295 1.00 0.37 70 GLU A C 5
ATOM 8520 O O . GLU A 1 70 ? 17.398 4.647 -5.088 1.00 0.36 70 GLU A O 5
ATOM 8532 N N . ALA A 1 71 ? 16.303 5.079 -7.002 1.00 0.38 71 ALA A N 5
ATOM 8533 C CA . ALA A 1 71 ? 15.337 5.975 -6.371 1.00 0.38 71 ALA A CA 5
ATOM 8534 C C . ALA A 1 71 ? 14.468 5.208 -5.379 1.00 0.32 71 ALA A C 5
ATOM 8535 O O . ALA A 1 71 ? 14.321 5.606 -4.226 1.00 0.32 71 ALA A O 5
ATOM 8542 N N . ALA A 1 72 ? 13.917 4.091 -5.834 1.00 0.31 72 ALA A N 5
ATOM 8543 C CA . ALA A 1 72 ? 13.099 3.229 -4.993 1.00 0.26 72 ALA A CA 5
ATOM 8544 C C . ALA A 1 72 ? 13.945 2.590 -3.897 1.00 0.23 72 ALA A C 5
ATOM 8545 O O . ALA A 1 72 ? 13.475 2.337 -2.791 1.00 0.22 72 ALA A O 5
ATOM 8552 N N . GLN A 1 73 ? 15.199 2.328 -4.221 1.00 0.23 73 GLN A N 5
ATOM 8553 C CA . GLN A 1 73 ? 16.163 1.837 -3.248 1.00 0.23 73 GLN A CA 5
ATOM 8554 C C . GLN A 1 73 ? 16.423 2.880 -2.171 1.00 0.22 73 GLN A C 5
ATOM 8555 O O . GLN A 1 73 ? 16.591 2.546 -0.996 1.00 0.26 73 GLN A O 5
ATOM 8569 N N . SER A 1 74 ? 16.457 4.140 -2.576 1.00 0.24 74 SER A N 5
ATOM 8570 C CA . SER A 1 74 ? 16.575 5.237 -1.631 1.00 0.27 74 SER A CA 5
ATOM 8571 C C . SER A 1 74 ? 15.355 5.243 -0.721 1.00 0.27 74 SER A C 5
ATOM 8572 O O . SER A 1 74 ? 15.454 5.522 0.469 1.00 0.31 74 SER A O 5
ATOM 8580 N N . VAL A 1 75 ? 14.210 4.894 -1.296 1.00 0.25 75 VAL A N 5
ATOM 8581 C CA . VAL A 1 75 ? 12.973 4.757 -0.541 1.00 0.26 75 VAL A CA 5
ATOM 8582 C C . VAL A 1 75 ? 13.120 3.696 0.552 1.00 0.24 75 VAL A C 5
ATOM 8583 O O . VAL A 1 75 ? 12.635 3.877 1.669 1.00 0.29 75 VAL A O 5
ATOM 8596 N N . PHE A 1 76 ? 13.819 2.601 0.241 1.00 0.21 76 PHE A N 5
ATOM 8597 C CA . PHE A 1 76 ? 14.048 1.547 1.221 1.00 0.21 76 PHE A CA 5
ATOM 8598 C C . PHE A 1 76 ? 15.031 2.022 2.285 1.00 0.25 76 PHE A C 5
ATOM 8599 O O . PHE A 1 76 ? 14.931 1.653 3.455 1.00 0.32 76 PHE A O 5
ATOM 8616 N N . ASP A 1 77 ? 15.984 2.838 1.855 1.00 0.26 77 ASP A N 5
ATOM 8617 C CA . ASP A 1 77 ? 16.984 3.411 2.752 1.00 0.34 77 ASP A CA 5
ATOM 8618 C C . ASP A 1 77 ? 16.363 4.471 3.660 1.00 0.38 77 ASP A C 5
ATOM 8619 O O . ASP A 1 77 ? 16.863 4.744 4.751 1.00 0.50 77 ASP A O 5
ATOM 8628 N N . GLY A 1 78 ? 15.261 5.055 3.210 1.00 0.30 78 GLY A N 5
ATOM 8629 C CA . GLY A 1 78 ? 14.573 6.056 3.998 1.00 0.36 78 GLY A CA 5
ATOM 8630 C C . GLY A 1 78 ? 14.718 7.448 3.421 1.00 0.38 78 GLY A C 5
ATOM 8631 O O . GLY A 1 78 ? 14.296 8.430 4.031 1.00 0.52 78 GLY A O 5
ATOM 8635 N N . ASP A 1 79 ? 15.305 7.533 2.239 1.00 0.34 79 ASP A N 5
ATOM 8636 C CA . ASP A 1 79 ? 15.467 8.810 1.562 1.00 0.40 79 ASP A CA 5
ATOM 8637 C C . ASP A 1 79 ? 14.379 8.985 0.511 1.00 0.33 79 ASP A C 5
ATOM 8638 O O . ASP A 1 79 ? 14.610 8.814 -0.689 1.00 0.41 79 ASP A O 5
ATOM 8647 N N . TYR A 1 80 ? 13.181 9.288 0.976 1.00 0.28 80 TYR A N 5
ATOM 8648 C CA . TYR A 1 80 ? 12.059 9.554 0.092 1.00 0.30 80 TYR A CA 5
ATOM 8649 C C . TYR A 1 80 ? 11.193 10.654 0.679 1.00 0.35 80 TYR A C 5
ATOM 8650 O O . TYR A 1 80 ? 11.166 10.847 1.897 1.00 0.37 80 TYR A O 5
ATOM 8668 N N . ASP A 1 81 ? 10.501 11.380 -0.177 1.00 0.46 81 ASP A N 5
ATOM 8669 C CA . ASP A 1 81 ? 9.526 12.353 0.277 1.00 0.54 81 ASP A CA 5
ATOM 8670 C C . ASP A 1 81 ? 8.134 11.778 0.127 1.00 0.42 81 ASP A C 5
ATOM 8671 O O . ASP A 1 81 ? 7.631 11.611 -0.987 1.00 0.41 81 ASP A O 5
ATOM 8680 N N . GLU A 1 82 ? 7.524 11.454 1.260 1.00 0.41 82 GLU A N 5
ATOM 8681 C CA . GLU A 1 82 ? 6.202 10.852 1.278 1.00 0.39 82 GLU A CA 5
ATOM 8682 C C . GLU A 1 82 ? 5.190 11.746 0.577 1.00 0.35 82 GLU A C 5
ATOM 8683 O O . GLU A 1 82 ? 4.297 11.257 -0.106 1.00 0.38 82 GLU A O 5
ATOM 8695 N N . ILE A 1 83 ? 5.347 13.058 0.727 1.00 0.35 83 ILE A N 5
ATOM 8696 C CA . ILE A 1 83 ? 4.418 14.007 0.129 1.00 0.37 83 ILE A CA 5
ATOM 8697 C C . ILE A 1 83 ? 4.452 13.918 -1.392 1.00 0.38 83 ILE A C 5
ATOM 8698 O O . ILE A 1 83 ? 3.436 14.111 -2.052 1.00 0.47 83 ILE A O 5
ATOM 8714 N N . GLU A 1 84 ? 5.618 13.589 -1.936 1.00 0.38 84 GLU A N 5
ATOM 8715 C CA . GLU A 1 84 ? 5.792 13.488 -3.379 1.00 0.48 84 GLU A CA 5
ATOM 8716 C C . GLU A 1 84 ? 4.990 12.309 -3.926 1.00 0.46 84 GLU A C 5
ATOM 8717 O O . GLU A 1 84 ? 4.144 12.473 -4.804 1.00 0.55 84 GLU A O 5
ATOM 8729 N N . ILE A 1 85 ? 5.238 11.126 -3.373 1.00 0.39 85 ILE A N 5
ATOM 8730 C CA . ILE A 1 85 ? 4.582 9.909 -3.843 1.00 0.37 85 ILE A CA 5
ATOM 8731 C C . ILE A 1 85 ? 3.105 9.875 -3.471 1.00 0.35 85 ILE A C 5
ATOM 8732 O O . ILE A 1 85 ? 2.292 9.361 -4.226 1.00 0.43 85 ILE A O 5
ATOM 8748 N N . ARG A 1 86 ? 2.759 10.418 -2.309 1.00 0.32 86 ARG A N 5
ATOM 8749 C CA . ARG A 1 86 ? 1.370 10.421 -1.859 1.00 0.39 86 ARG A CA 5
ATOM 8750 C C . ARG A 1 86 ? 0.528 11.374 -2.696 1.00 0.48 86 ARG A C 5
ATOM 8751 O O . ARG A 1 86 ? -0.649 11.118 -2.949 1.00 0.56 86 ARG A O 5
ATOM 8772 N N . GLN A 1 87 ? 1.140 12.462 -3.142 1.00 0.50 87 GLN A N 5
ATOM 8773 C CA . GLN A 1 87 ? 0.432 13.453 -3.943 1.00 0.63 87 GLN A CA 5
ATOM 8774 C C . GLN A 1 87 ? 0.132 12.909 -5.331 1.00 0.68 87 GLN A C 5
ATOM 8775 O O . GLN A 1 87 ? -0.828 13.327 -5.976 1.00 0.84 87 GLN A O 5
ATOM 8789 N N . GLU A 1 88 ? 0.950 11.970 -5.784 1.00 0.60 88 GLU A N 5
ATOM 8790 C CA . GLU A 1 88 ? 0.741 11.339 -7.078 1.00 0.66 88 GLU A CA 5
ATOM 8791 C C . GLU A 1 88 ? 0.547 9.843 -6.900 1.00 0.54 88 GLU A C 5
ATOM 8792 O O . GLU A 1 88 ? 0.952 9.043 -7.740 1.00 0.57 88 GLU A O 5
ATOM 8804 N N . TRP A 1 89 ? -0.057 9.468 -5.789 1.00 0.46 89 TRP A N 5
ATOM 8805 C CA . TRP A 1 89 ? -0.330 8.073 -5.529 1.00 0.38 89 TRP A CA 5
ATOM 8806 C C . TRP A 1 89 ? -1.554 7.635 -6.320 1.00 0.39 89 TRP A C 5
ATOM 8807 O O . TRP A 1 89 ? -2.495 8.405 -6.513 1.00 0.43 89 TRP A O 5
ATOM 8828 N N . GLN A 1 90 ? -1.524 6.402 -6.784 1.00 0.43 90 GLN A N 5
ATOM 8829 C CA . GLN A 1 90 ? -2.522 5.909 -7.726 1.00 0.50 90 GLN A CA 5
ATOM 8830 C C . GLN A 1 90 ? -3.561 5.044 -7.032 1.00 0.47 90 GLN A C 5
ATOM 8831 O O . GLN A 1 90 ? -3.223 4.050 -6.391 1.00 0.44 90 GLN A O 5
ATOM 8845 N N . GLU A 1 91 ? -4.824 5.405 -7.216 1.00 0.54 91 GLU A N 5
ATOM 8846 C CA . GLU A 1 91 ? -5.944 4.730 -6.567 1.00 0.57 91 GLU A CA 5
ATOM 8847 C C . GLU A 1 91 ? -6.211 3.340 -7.149 1.00 0.53 91 GLU A C 5
ATOM 8848 O O . GLU A 1 91 ? -7.182 2.684 -6.772 1.00 0.59 91 GLU A O 5
ATOM 8860 N N . GLU A 1 92 ? -5.351 2.895 -8.060 1.00 0.50 92 GLU A N 5
ATOM 8861 C CA . GLU A 1 92 ? -5.450 1.551 -8.624 1.00 0.52 92 GLU A CA 5
ATOM 8862 C C . GLU A 1 92 ? -5.411 0.505 -7.520 1.00 0.42 92 GLU A C 5
ATOM 8863 O O . GLU A 1 92 ? -6.244 -0.398 -7.466 1.00 0.50 92 GLU A O 5
ATOM 8875 N N . ASN A 1 93 ? -4.431 0.643 -6.639 1.00 0.35 93 ASN A N 5
ATOM 8876 C CA . ASN A 1 93 ? -4.226 -0.319 -5.567 1.00 0.36 93 ASN A CA 5
ATOM 8877 C C . ASN A 1 93 ? -4.602 0.276 -4.220 1.00 0.43 93 ASN A C 5
ATOM 8878 O O . ASN A 1 93 ? -4.512 -0.382 -3.188 1.00 0.64 93 ASN A O 5
ATOM 8889 N N . THR A 1 94 ? -4.970 1.542 -4.241 1.00 0.43 94 THR A N 5
ATOM 8890 C CA . THR A 1 94 ? -5.565 2.208 -3.086 1.00 0.53 94 THR A CA 5
ATOM 8891 C C . THR A 1 94 ? -6.965 1.668 -2.812 1.00 0.71 94 THR A C 5
ATOM 8892 O O . THR A 1 94 ? -7.541 0.965 -3.642 1.00 0.99 94 THR A O 5
ATOM 8903 N N . LEU A 1 95 ? -7.511 2.001 -1.652 1.00 1.07 95 LEU A N 5
ATOM 8904 C CA . LEU A 1 95 ? -8.809 1.497 -1.252 1.00 1.28 95 LEU A CA 5
ATOM 8905 C C . LEU A 1 95 ? -9.917 2.298 -1.932 1.00 1.31 95 LEU A C 5
ATOM 8906 O O . LEU A 1 95 ? -9.660 3.306 -2.588 1.00 2.03 95 LEU A O 5
ATOM 8922 N N . HIS A 1 96 ? -11.141 1.837 -1.767 1.00 1.31 96 HIS A N 5
ATOM 8923 C CA . HIS A 1 96 ? -12.248 2.248 -2.626 1.00 1.79 96 HIS A CA 5
ATOM 8924 C C . HIS A 1 96 ? -13.538 2.459 -1.847 1.00 1.64 96 HIS A C 5
ATOM 8925 O O . HIS A 1 96 ? -13.779 1.806 -0.830 1.00 1.94 96 HIS A O 5
ATOM 8940 N N . GLU A 1 97 ? -14.362 3.367 -2.345 1.00 1.97 97 GLU A N 5
ATOM 8941 C CA . GLU A 1 97 ? -15.632 3.688 -1.717 1.00 2.21 97 GLU A CA 5
ATOM 8942 C C . GLU A 1 97 ? -16.781 2.915 -2.353 1.00 2.51 97 GLU A C 5
ATOM 8943 O O . GLU A 1 97 ? -16.686 2.445 -3.486 1.00 2.99 97 GLU A O 5
ATOM 8955 N N . TRP A 1 98 ? -17.857 2.785 -1.592 1.00 2.40 98 TRP A N 5
ATOM 8956 C CA . TRP A 1 98 ? -19.044 2.056 -2.008 1.00 2.77 98 TRP A CA 5
ATOM 8957 C C . TRP A 1 98 ? -20.200 3.036 -2.134 1.00 2.99 98 TRP A C 5
ATOM 8958 O O . TRP A 1 98 ? -20.028 4.240 -1.932 1.00 2.95 98 TRP A O 5
ATOM 8979 N N . ASP A 1 99 ? -21.378 2.517 -2.431 1.00 3.33 99 ASP A N 5
ATOM 8980 C CA . ASP A 1 99 ? -22.585 3.318 -2.414 1.00 3.58 99 ASP A CA 5
ATOM 8981 C C . ASP A 1 99 ? -23.579 2.699 -1.441 1.00 3.85 99 ASP A C 5
ATOM 8982 O O . ASP A 1 99 ? -23.975 1.542 -1.599 1.00 3.97 99 ASP A O 5
ATOM 8991 N N . GLU A 1 100 ? -23.979 3.468 -0.436 1.00 4.07 100 GLU A N 5
ATOM 8992 C CA . GLU A 1 100 ? -24.807 2.960 0.661 1.00 4.44 100 GLU A CA 5
ATOM 8993 C C . GLU A 1 100 ? -26.281 2.836 0.262 1.00 4.97 100 GLU A C 5
ATOM 8994 O O . GLU A 1 100 ? -27.173 3.346 0.943 1.00 5.36 100 GLU A O 5
ATOM 9006 N N . GLY A 1 101 ? -26.526 2.161 -0.851 1.00 5.06 101 GLY A N 5
ATOM 9007 C CA . GLY A 1 101 ? -27.880 1.968 -1.331 1.00 5.66 101 GLY A CA 5
ATOM 9008 C C . GLY A 1 101 ? -28.171 2.832 -2.534 1.00 5.88 101 GLY A C 5
ATOM 9009 O O . GLY A 1 101 ? -29.104 2.568 -3.291 1.00 6.44 101 GLY A O 5
ATOM 9013 N N . GLU A 1 102 ? -27.346 3.853 -2.710 1.00 5.53 102 GLU A N 5
ATOM 9014 C CA . GLU A 1 102 ? -27.498 4.813 -3.797 1.00 5.81 102 GLU A CA 5
ATOM 9015 C C . GLU A 1 102 ? -27.429 4.096 -5.145 1.00 5.93 102 GLU A C 5
ATOM 9016 O O . GLU A 1 102 ? -28.317 4.219 -5.987 1.00 6.44 102 GLU A O 5
ATOM 9028 N N . PHE A 1 103 ? -26.367 3.335 -5.313 1.00 5.63 103 PHE A N 5
ATOM 9029 C CA . PHE A 1 103 ? -26.142 2.529 -6.495 1.00 5.80 103 PHE A CA 5
ATOM 9030 C C . PHE A 1 103 ? -25.453 1.260 -6.033 1.00 6.10 103 PHE A C 5
ATOM 9031 O O . PHE A 1 103 ? -24.800 1.271 -4.992 1.00 6.20 103 PHE A O 5
ATOM 9048 N N . GLN A 1 104 ? -25.604 0.158 -6.734 1.00 6.45 104 GLN A N 5
ATOM 9049 C CA . GLN A 1 104 ? -24.900 -1.026 -6.304 1.00 6.91 104 GLN A CA 5
ATOM 9050 C C . GLN A 1 104 ? -23.572 -1.126 -7.029 1.00 6.39 104 GLN A C 5
ATOM 9051 O O . GLN A 1 104 ? -23.501 -1.530 -8.190 1.00 6.07 104 GLN A O 5
ATOM 9065 N N . LEU A 1 105 ? -22.530 -0.724 -6.325 1.00 6.47 105 LEU A N 5
ATOM 9066 C CA . LEU A 1 105 ? -21.166 -0.891 -6.777 1.00 6.08 105 LEU A CA 5
ATOM 9067 C C . LEU A 1 105 ? -20.399 -1.580 -5.663 1.00 6.14 105 LEU A C 5
ATOM 9068 O O . LEU A 1 105 ? -20.203 -0.997 -4.596 1.00 6.71 105 LEU A O 5
ATOM 9084 N N . GLU A 1 106 ? -19.999 -2.816 -5.886 1.00 5.73 106 GLU A N 5
ATOM 9085 C CA . GLU A 1 106 ? -19.331 -3.574 -4.845 1.00 5.88 106 GLU A CA 5
ATOM 9086 C C . GLU A 1 106 ? -17.873 -3.835 -5.185 1.00 5.81 106 GLU A C 5
ATOM 9087 O O . GLU A 1 106 ? -17.552 -4.797 -5.887 1.00 5.64 106 GLU A O 5
ATOM 9099 N N . PRO A 1 107 ? -16.965 -2.970 -4.733 1.00 6.27 107 PRO A N 5
ATOM 9100 C CA . PRO A 1 107 ? -15.563 -3.296 -4.720 1.00 6.37 107 PRO A CA 5
ATOM 9101 C C . PRO A 1 107 ? -15.210 -4.000 -3.410 1.00 5.44 107 PRO A C 5
ATOM 9102 O O . PRO A 1 107 ? -15.380 -3.420 -2.336 1.00 4.84 107 PRO A O 5
ATOM 9113 N N . PRO A 1 108 ? -14.697 -5.242 -3.475 1.00 5.51 108 PRO A N 5
ATOM 9114 C CA . PRO A 1 108 ? -14.391 -6.051 -2.290 1.00 4.83 108 PRO A CA 5
ATOM 9115 C C . PRO A 1 108 ? -13.681 -5.256 -1.199 1.00 4.18 108 PRO A C 5
ATOM 9116 O O . PRO A 1 108 ? -12.641 -4.648 -1.442 1.00 4.56 108 PRO A O 5
ATOM 9127 N N . LEU A 1 109 ? -14.262 -5.254 0.007 1.00 3.50 109 LEU A N 5
ATOM 9128 C CA . LEU A 1 109 ? -13.691 -4.523 1.136 1.00 3.16 109 LEU A CA 5
ATOM 9129 C C . LEU A 1 109 ? -12.256 -4.956 1.401 1.00 3.59 109 LEU A C 5
ATOM 9130 O O . LEU A 1 109 ? -11.471 -4.203 1.966 1.00 4.05 109 LEU A O 5
ATOM 9146 N N . ASP A 1 110 ? -11.937 -6.178 0.993 1.00 3.77 110 ASP A N 5
ATOM 9147 C CA . ASP A 1 110 ? -10.564 -6.644 0.950 1.00 4.33 110 ASP A CA 5
ATOM 9148 C C . ASP A 1 110 ? -10.457 -7.805 -0.036 1.00 4.77 110 ASP A C 5
ATOM 9149 O O . ASP A 1 110 ? -10.003 -7.621 -1.164 1.00 5.39 110 ASP A O 5
ATOM 9158 N N . THR A 1 111 ? -10.913 -8.992 0.368 1.00 4.73 111 THR A N 5
ATOM 9159 C CA . THR A 1 111 ? -10.978 -10.121 -0.554 1.00 5.37 111 THR A CA 5
ATOM 9160 C C . THR A 1 111 ? -11.819 -11.283 -0.006 1.00 5.48 111 THR A C 5
ATOM 9161 O O . THR A 1 111 ? -12.733 -11.747 -0.687 1.00 6.08 111 THR A O 5
ATOM 9172 N N . GLU A 1 112 ? -11.569 -11.722 1.230 1.00 5.12 112 GLU A N 5
ATOM 9173 C CA . GLU A 1 112 ? -12.239 -12.924 1.749 1.00 5.50 112 GLU A CA 5
ATOM 9174 C C . GLU A 1 112 ? -13.674 -12.641 2.196 1.00 5.70 112 GLU A C 5
ATOM 9175 O O . GLU A 1 112 ? -14.287 -13.446 2.898 1.00 6.23 112 GLU A O 5
ATOM 9187 N N . GLU A 1 113 ? -14.212 -11.505 1.778 1.00 5.40 113 GLU A N 5
ATOM 9188 C CA . GLU A 1 113 ? -15.607 -11.180 2.040 1.00 5.70 113 GLU A CA 5
ATOM 9189 C C . GLU A 1 113 ? -16.481 -11.817 0.965 1.00 6.33 113 GLU A C 5
ATOM 9190 O O . GLU A 1 113 ? -17.703 -11.882 1.086 1.00 6.71 113 GLU A O 5
ATOM 9202 N N . GLY A 1 114 ? -15.835 -12.286 -0.092 1.00 6.59 114 GLY A N 5
ATOM 9203 C CA . GLY A 1 114 ? -16.548 -12.920 -1.179 1.00 7.35 114 GLY A CA 5
ATOM 9204 C C . GLY A 1 114 ? -16.006 -12.480 -2.513 1.00 7.45 114 GLY A C 5
ATOM 9205 O O . GLY A 1 114 ? -15.891 -13.280 -3.439 1.00 8.17 114 GLY A O 5
ATOM 9209 N N . ARG A 1 115 ? -15.659 -11.194 -2.589 1.00 6.87 115 ARG A N 5
ATOM 9210 C CA . ARG A 1 115 ? -15.080 -10.602 -3.790 1.00 7.10 115 ARG A CA 5
ATOM 9211 C C . ARG A 1 115 ? -16.080 -10.630 -4.940 1.00 7.88 115 ARG A C 5
ATOM 9212 O O . ARG A 1 115 ? -16.185 -11.621 -5.666 1.00 8.70 115 ARG A O 5
ATOM 9233 N N . ALA A 1 116 ? -16.814 -9.529 -5.078 1.00 7.69 116 ALA A N 5
ATOM 9234 C CA . ALA A 1 116 ? -17.874 -9.402 -6.071 1.00 8.39 116 ALA A CA 5
ATOM 9235 C C . ALA A 1 116 ? -19.005 -10.373 -5.752 1.00 8.63 116 ALA A C 5
ATOM 9236 O O . ALA A 1 116 ? -19.527 -11.062 -6.633 1.00 8.99 116 ALA A O 5
ATOM 9243 N N . ALA A 1 117 ? -19.379 -10.408 -4.478 1.00 8.60 117 ALA A N 5
ATOM 9244 C CA . ALA A 1 117 ? -20.382 -11.343 -3.986 1.00 9.01 117 ALA A CA 5
ATOM 9245 C C . ALA A 1 117 ? -20.893 -10.922 -2.609 1.00 8.35 117 ALA A C 5
ATOM 9246 O O . ALA A 1 117 ? -21.268 -11.765 -1.792 1.00 8.72 117 ALA A O 5
ATOM 9253 N N . ALA A 1 118 ? -20.901 -9.621 -2.350 1.00 7.57 118 ALA A N 5
ATOM 9254 C CA . ALA A 1 118 ? -21.372 -9.103 -1.070 1.00 7.03 118 ALA A CA 5
ATOM 9255 C C . ALA A 1 118 ? -22.878 -8.875 -1.102 1.00 6.76 118 ALA A C 5
ATOM 9256 O O . ALA A 1 118 ? -23.520 -9.027 -2.146 1.00 7.11 118 ALA A O 5
ATOM 9263 N N . ASP A 1 119 ? -23.436 -8.498 0.043 1.00 6.39 119 ASP A N 5
ATOM 9264 C CA . ASP A 1 119 ? -24.882 -8.355 0.192 1.00 6.38 119 ASP A CA 5
ATOM 9265 C C . ASP A 1 119 ? -25.379 -7.011 -0.354 1.00 6.00 119 ASP A C 5
ATOM 9266 O O . ASP A 1 119 ? -25.988 -6.222 0.371 1.00 6.06 119 ASP A O 5
ATOM 9275 N N . GLU A 1 120 ? -25.093 -6.765 -1.635 1.00 5.89 120 GLU A N 5
ATOM 9276 C CA . GLU A 1 120 ? -25.629 -5.614 -2.373 1.00 5.79 120 GLU A CA 5
ATOM 9277 C C . GLU A 1 120 ? -25.119 -4.273 -1.841 1.00 5.57 120 GLU A C 5
ATOM 9278 O O . GLU A 1 120 ? -24.268 -3.637 -2.465 1.00 5.80 120 GLU A O 5
ATOM 9290 N N . TRP A 1 121 ? -25.629 -3.846 -0.696 1.00 5.42 121 TRP A N 5
ATOM 9291 C CA . TRP A 1 121 ? -25.307 -2.530 -0.160 1.00 5.30 121 TRP A CA 5
ATOM 9292 C C . TRP A 1 121 ? -24.927 -2.621 1.311 1.00 5.50 121 TRP A C 5
ATOM 9293 O O . TRP A 1 121 ? -25.244 -3.602 1.984 1.00 6.08 121 TRP A O 5
ATOM 9314 N N . ASP A 1 122 ? -24.245 -1.596 1.803 1.00 5.27 122 ASP A N 5
ATOM 9315 C CA . ASP A 1 122 ? -23.931 -1.491 3.221 1.00 5.72 122 ASP A CA 5
ATOM 9316 C C . ASP A 1 122 ? -24.856 -0.473 3.863 1.00 5.72 122 ASP A C 5
ATOM 9317 O O . ASP A 1 122 ? -24.928 0.677 3.428 1.00 5.55 122 ASP A O 5
ATOM 9326 N N . GLU A 1 123 ? -25.567 -0.901 4.885 1.00 6.14 123 GLU A N 5
ATOM 9327 C CA . GLU A 1 123 ? -26.577 -0.064 5.509 1.00 6.40 123 GLU A CA 5
ATOM 9328 C C . GLU A 1 123 ? -25.991 0.656 6.716 1.00 6.39 123 GLU A C 5
ATOM 9329 O O . GLU A 1 123 ? -25.889 0.094 7.809 1.00 6.69 123 GLU A O 5
ATOM 9341 N N . ARG A 1 124 ? -25.598 1.898 6.502 1.00 6.32 124 ARG A N 5
ATOM 9342 C CA . ARG A 1 124 ? -24.945 2.683 7.531 1.00 6.60 124 ARG A CA 5
ATOM 9343 C C . ARG A 1 124 ? -25.696 3.989 7.745 1.00 6.99 124 ARG A C 5
ATOM 9344 O O . ARG A 1 124 ? -25.458 4.949 6.981 1.00 7.06 124 ARG A O 5
ATOM 9366 N N . MET A 1 1 ? -4.300 -7.017 3.003 1.00 1.16 1 MET A N 6
ATOM 9367 C CA . MET A 1 1 ? -4.986 -6.917 4.296 1.00 1.27 1 MET A CA 6
ATOM 9368 C C . MET A 1 1 ? -4.006 -6.793 5.464 1.00 1.17 1 MET A C 6
ATOM 9369 O O . MET A 1 1 ? -4.387 -6.961 6.620 1.00 1.50 1 MET A O 6
ATOM 9383 N N . THR A 1 2 ? -2.754 -6.480 5.171 1.00 0.89 2 THR A N 6
ATOM 9384 C CA . THR A 1 2 ? -1.778 -6.214 6.220 1.00 0.80 2 THR A CA 6
ATOM 9385 C C . THR A 1 2 ? -1.831 -4.733 6.606 1.00 0.70 2 THR A C 6
ATOM 9386 O O . THR A 1 2 ? -1.025 -3.924 6.151 1.00 0.87 2 THR A O 6
ATOM 9397 N N . MET A 1 3 ? -2.806 -4.385 7.435 1.00 0.81 3 MET A N 6
ATOM 9398 C CA . MET A 1 3 ? -3.069 -2.994 7.773 1.00 0.75 3 MET A CA 6
ATOM 9399 C C . MET A 1 3 ? -1.923 -2.333 8.528 1.00 0.68 3 MET A C 6
ATOM 9400 O O . MET A 1 3 ? -1.370 -2.884 9.485 1.00 0.80 3 MET A O 6
ATOM 9414 N N . TYR A 1 4 ? -1.566 -1.150 8.054 1.00 0.55 4 TYR A N 6
ATOM 9415 C CA . TYR A 1 4 ? -0.662 -0.262 8.761 1.00 0.51 4 TYR A CA 6
ATOM 9416 C C . TYR A 1 4 ? -1.475 0.866 9.390 1.00 0.57 4 TYR A C 6
ATOM 9417 O O . TYR A 1 4 ? -2.629 0.652 9.757 1.00 0.88 4 TYR A O 6
ATOM 9435 N N . ALA A 1 5 ? -0.914 2.060 9.502 1.00 0.45 5 ALA A N 6
ATOM 9436 C CA . ALA A 1 5 ? -1.643 3.163 10.124 1.00 0.49 5 ALA A CA 6
ATOM 9437 C C . ALA A 1 5 ? -2.111 4.200 9.104 1.00 0.44 5 ALA A C 6
ATOM 9438 O O . ALA A 1 5 ? -3.148 4.828 9.303 1.00 0.50 5 ALA A O 6
ATOM 9445 N N . THR A 1 6 ? -1.370 4.342 8.001 1.00 0.41 6 THR A N 6
ATOM 9446 C CA . THR A 1 6 ? -1.629 5.391 7.006 1.00 0.38 6 THR A CA 6
ATOM 9447 C C . THR A 1 6 ? -0.708 5.240 5.797 1.00 0.29 6 THR A C 6
ATOM 9448 O O . THR A 1 6 ? 0.165 4.365 5.779 1.00 0.25 6 THR A O 6
ATOM 9459 N N . LEU A 1 7 ? -0.910 6.092 4.796 1.00 0.30 7 LEU A N 6
ATOM 9460 C CA . LEU A 1 7 ? -0.045 6.144 3.620 1.00 0.30 7 LEU A CA 6
ATOM 9461 C C . LEU A 1 7 ? 1.402 6.431 4.011 1.00 0.31 7 LEU A C 6
ATOM 9462 O O . LEU A 1 7 ? 2.306 5.649 3.720 1.00 0.37 7 LEU A O 6
ATOM 9478 N N . GLU A 1 8 ? 1.610 7.535 4.701 1.00 0.33 8 GLU A N 6
ATOM 9479 C CA . GLU A 1 8 ? 2.950 7.947 5.104 1.00 0.37 8 GLU A CA 6
ATOM 9480 C C . GLU A 1 8 ? 3.568 6.949 6.085 1.00 0.33 8 GLU A C 6
ATOM 9481 O O . GLU A 1 8 ? 4.789 6.832 6.186 1.00 0.37 8 GLU A O 6
ATOM 9493 N N . GLU A 1 9 ? 2.713 6.219 6.783 1.00 0.29 9 GLU A N 6
ATOM 9494 C CA . GLU A 1 9 ? 3.152 5.274 7.796 1.00 0.31 9 GLU A CA 6
ATOM 9495 C C . GLU A 1 9 ? 3.786 4.024 7.191 1.00 0.27 9 GLU A C 6
ATOM 9496 O O . GLU A 1 9 ? 4.912 3.668 7.529 1.00 0.31 9 GLU A O 6
ATOM 9508 N N . ALA A 1 10 ? 3.071 3.376 6.279 1.00 0.23 10 ALA A N 6
ATOM 9509 C CA . ALA A 1 10 ? 3.470 2.052 5.808 1.00 0.24 10 ALA A CA 6
ATOM 9510 C C . ALA A 1 10 ? 4.811 2.070 5.100 1.00 0.23 10 ALA A C 6
ATOM 9511 O O . ALA A 1 10 ? 5.585 1.132 5.224 1.00 0.27 10 ALA A O 6
ATOM 9518 N N . ILE A 1 11 ? 5.088 3.131 4.362 1.00 0.21 11 ILE A N 6
ATOM 9519 C CA . ILE A 1 11 ? 6.370 3.251 3.676 1.00 0.23 11 ILE A CA 6
ATOM 9520 C C . ILE A 1 11 ? 7.519 3.296 4.682 1.00 0.26 11 ILE A C 6
ATOM 9521 O O . ILE A 1 11 ? 8.577 2.707 4.462 1.00 0.34 11 ILE A O 6
ATOM 9537 N N . ASP A 1 12 ? 7.291 3.982 5.797 1.00 0.24 12 ASP A N 6
ATOM 9538 C CA . ASP A 1 12 ? 8.289 4.083 6.858 1.00 0.28 12 ASP A CA 6
ATOM 9539 C C . ASP A 1 12 ? 8.394 2.769 7.623 1.00 0.25 12 ASP A C 6
ATOM 9540 O O . ASP A 1 12 ? 9.481 2.336 8.001 1.00 0.29 12 ASP A O 6
ATOM 9549 N N . ALA A 1 13 ? 7.251 2.144 7.848 1.00 0.21 13 ALA A N 6
ATOM 9550 C CA . ALA A 1 13 ? 7.197 0.887 8.577 1.00 0.22 13 ALA A CA 6
ATOM 9551 C C . ALA A 1 13 ? 7.753 -0.270 7.757 1.00 0.24 13 ALA A C 6
ATOM 9552 O O . ALA A 1 13 ? 8.410 -1.149 8.296 1.00 0.31 13 ALA A O 6
ATOM 9559 N N . ALA A 1 14 ? 7.509 -0.256 6.453 1.00 0.21 14 ALA A N 6
ATOM 9560 C CA . ALA A 1 14 ? 7.908 -1.359 5.586 1.00 0.23 14 ALA A CA 6
ATOM 9561 C C . ALA A 1 14 ? 9.418 -1.435 5.486 1.00 0.23 14 ALA A C 6
ATOM 9562 O O . ALA A 1 14 ? 10.004 -2.516 5.566 1.00 0.26 14 ALA A O 6
ATOM 9569 N N . ARG A 1 15 ? 10.046 -0.276 5.329 1.00 0.22 15 ARG A N 6
ATOM 9570 C CA . ARG A 1 15 ? 11.496 -0.202 5.293 1.00 0.23 15 ARG A CA 6
ATOM 9571 C C . ARG A 1 15 ? 12.065 -0.676 6.632 1.00 0.27 15 ARG A C 6
ATOM 9572 O O . ARG A 1 15 ? 13.114 -1.314 6.681 1.00 0.33 15 ARG A O 6
ATOM 9593 N N . GLU A 1 16 ? 11.338 -0.383 7.709 1.00 0.29 16 GLU A N 6
ATOM 9594 C CA . GLU A 1 16 ? 11.732 -0.791 9.051 1.00 0.39 16 GLU A CA 6
ATOM 9595 C C . GLU A 1 16 ? 11.563 -2.297 9.244 1.00 0.43 16 GLU A C 6
ATOM 9596 O O . GLU A 1 16 ? 12.513 -2.993 9.587 1.00 0.52 16 GLU A O 6
ATOM 9608 N N . GLU A 1 17 ? 10.351 -2.791 9.003 1.00 0.40 17 GLU A N 6
ATOM 9609 C CA . GLU A 1 17 ? 10.020 -4.190 9.255 1.00 0.51 17 GLU A CA 6
ATOM 9610 C C . GLU A 1 17 ? 10.888 -5.132 8.435 1.00 0.52 17 GLU A C 6
ATOM 9611 O O . GLU A 1 17 ? 11.288 -6.192 8.918 1.00 0.60 17 GLU A O 6
ATOM 9623 N N . PHE A 1 18 ? 11.176 -4.755 7.198 1.00 0.46 18 PHE A N 6
ATOM 9624 C CA . PHE A 1 18 ? 12.002 -5.584 6.336 1.00 0.50 18 PHE A CA 6
ATOM 9625 C C . PHE A 1 18 ? 13.440 -5.594 6.849 1.00 0.54 18 PHE A C 6
ATOM 9626 O O . PHE A 1 18 ? 14.043 -6.653 7.007 1.00 0.64 18 PHE A O 6
ATOM 9643 N N . LEU A 1 19 ? 13.973 -4.410 7.133 1.00 0.50 19 LEU A N 6
ATOM 9644 C CA . LEU A 1 19 ? 15.339 -4.277 7.631 1.00 0.58 19 LEU A CA 6
ATOM 9645 C C . LEU A 1 19 ? 15.496 -4.896 9.012 1.00 0.70 19 LEU A C 6
ATOM 9646 O O . LEU A 1 19 ? 16.573 -5.360 9.361 1.00 0.78 19 LEU A O 6
ATOM 9662 N N . ALA A 1 20 ? 14.425 -4.891 9.790 1.00 0.73 20 ALA A N 6
ATOM 9663 C CA . ALA A 1 20 ? 14.436 -5.480 11.125 1.00 0.87 20 ALA A CA 6
ATOM 9664 C C . ALA A 1 20 ? 14.942 -6.922 11.105 1.00 0.91 20 ALA A C 6
ATOM 9665 O O . ALA A 1 20 ? 15.566 -7.383 12.063 1.00 1.02 20 ALA A O 6
ATOM 9672 N N . ASP A 1 21 ? 14.692 -7.624 10.004 1.00 0.86 21 ASP A N 6
ATOM 9673 C CA . ASP A 1 21 ? 15.081 -9.026 9.890 1.00 0.92 21 ASP A CA 6
ATOM 9674 C C . ASP A 1 21 ? 16.474 -9.168 9.276 1.00 0.91 21 ASP A C 6
ATOM 9675 O O . ASP A 1 21 ? 17.128 -10.201 9.415 1.00 1.03 21 ASP A O 6
ATOM 9684 N N . ASN A 1 22 ? 16.939 -8.110 8.625 1.00 0.79 22 ASN A N 6
ATOM 9685 C CA . ASN A 1 22 ? 18.223 -8.135 7.933 1.00 0.78 22 ASN A CA 6
ATOM 9686 C C . ASN A 1 22 ? 18.752 -6.722 7.713 1.00 0.70 22 ASN A C 6
ATOM 9687 O O . ASN A 1 22 ? 18.662 -6.167 6.618 1.00 0.64 22 ASN A O 6
ATOM 9698 N N . PRO A 1 23 ? 19.291 -6.107 8.772 1.00 0.74 23 PRO A N 6
ATOM 9699 C CA . PRO A 1 23 ? 19.880 -4.775 8.687 1.00 0.73 23 PRO A CA 6
ATOM 9700 C C . PRO A 1 23 ? 21.057 -4.739 7.722 1.00 0.67 23 PRO A C 6
ATOM 9701 O O . PRO A 1 23 ? 21.905 -5.634 7.726 1.00 0.70 23 PRO A O 6
ATOM 9712 N N . GLY A 1 24 ? 21.089 -3.720 6.876 1.00 0.61 24 GLY A N 6
ATOM 9713 C CA . GLY A 1 24 ? 22.191 -3.563 5.950 1.00 0.58 24 GLY A CA 6
ATOM 9714 C C . GLY A 1 24 ? 21.844 -4.016 4.550 1.00 0.49 24 GLY A C 6
ATOM 9715 O O . GLY A 1 24 ? 22.644 -3.865 3.627 1.00 0.50 24 GLY A O 6
ATOM 9719 N N . ILE A 1 25 ? 20.651 -4.576 4.391 1.00 0.45 25 ILE A N 6
ATOM 9720 C CA . ILE A 1 25 ? 20.182 -5.022 3.086 1.00 0.38 25 ILE A CA 6
ATOM 9721 C C . ILE A 1 25 ? 19.778 -3.839 2.208 1.00 0.33 25 ILE A C 6
ATOM 9722 O O . ILE A 1 25 ? 19.628 -3.975 0.997 1.00 0.31 25 ILE A O 6
ATOM 9738 N N . ASP A 1 26 ? 19.640 -2.670 2.823 1.00 0.37 26 ASP A N 6
ATOM 9739 C CA . ASP A 1 26 ? 19.406 -1.439 2.117 1.00 0.39 26 ASP A CA 6
ATOM 9740 C C . ASP A 1 26 ? 20.571 -1.114 1.175 1.00 0.41 26 ASP A C 6
ATOM 9741 O O . ASP A 1 26 ? 21.321 -2.011 0.789 1.00 0.41 26 ASP A O 6
ATOM 9750 N N . ALA A 1 27 ? 20.737 0.151 0.807 1.00 0.48 27 ALA A N 6
ATOM 9751 C CA . ALA A 1 27 ? 21.732 0.534 -0.201 1.00 0.56 27 ALA A CA 6
ATOM 9752 C C . ALA A 1 27 ? 23.141 0.002 0.107 1.00 0.55 27 ALA A C 6
ATOM 9753 O O . ALA A 1 27 ? 24.002 -0.011 -0.772 1.00 0.62 27 ALA A O 6
ATOM 9760 N N . GLU A 1 28 ? 23.373 -0.448 1.338 1.00 0.49 28 GLU A N 6
ATOM 9761 C CA . GLU A 1 28 ? 24.681 -0.967 1.721 1.00 0.51 28 GLU A CA 6
ATOM 9762 C C . GLU A 1 28 ? 25.022 -2.257 0.974 1.00 0.49 28 GLU A C 6
ATOM 9763 O O . GLU A 1 28 ? 26.076 -2.347 0.345 1.00 0.62 28 GLU A O 6
ATOM 9775 N N . ASP A 1 29 ? 24.139 -3.254 1.028 1.00 0.40 29 ASP A N 6
ATOM 9776 C CA . ASP A 1 29 ? 24.471 -4.566 0.469 1.00 0.41 29 ASP A CA 6
ATOM 9777 C C . ASP A 1 29 ? 23.636 -4.910 -0.760 1.00 0.39 29 ASP A C 6
ATOM 9778 O O . ASP A 1 29 ? 24.179 -5.338 -1.780 1.00 0.44 29 ASP A O 6
ATOM 9787 N N . ALA A 1 30 ? 22.331 -4.700 -0.691 1.00 0.35 30 ALA A N 6
ATOM 9788 C CA . ALA A 1 30 ? 21.459 -5.086 -1.791 1.00 0.36 30 ALA A CA 6
ATOM 9789 C C . ALA A 1 30 ? 20.879 -3.871 -2.499 1.00 0.36 30 ALA A C 6
ATOM 9790 O O . ALA A 1 30 ? 20.589 -2.853 -1.873 1.00 0.38 30 ALA A O 6
ATOM 9797 N N . ASN A 1 31 ? 20.717 -3.977 -3.811 1.00 0.39 31 ASN A N 6
ATOM 9798 C CA . ASN A 1 31 ? 20.133 -2.894 -4.586 1.00 0.36 31 ASN A CA 6
ATOM 9799 C C . ASN A 1 31 ? 18.607 -2.977 -4.526 1.00 0.36 31 ASN A C 6
ATOM 9800 O O . ASN A 1 31 ? 17.942 -3.434 -5.449 1.00 0.63 31 ASN A O 6
ATOM 9811 N N . VAL A 1 32 ? 18.055 -2.493 -3.428 1.00 0.36 32 VAL A N 6
ATOM 9812 C CA . VAL A 1 32 ? 16.626 -2.598 -3.178 1.00 0.31 32 VAL A CA 6
ATOM 9813 C C . VAL A 1 32 ? 15.842 -1.557 -3.959 1.00 0.26 32 VAL A C 6
ATOM 9814 O O . VAL A 1 32 ? 15.251 -0.654 -3.374 1.00 0.24 32 VAL A O 6
ATOM 9827 N N . GLN A 1 33 ? 15.826 -1.660 -5.279 1.00 0.27 33 GLN A N 6
ATOM 9828 C CA . GLN A 1 33 ? 14.999 -0.744 -6.035 1.00 0.25 33 GLN A CA 6
ATOM 9829 C C . GLN A 1 33 ? 13.669 -1.403 -6.320 1.00 0.20 33 GLN A C 6
ATOM 9830 O O . GLN A 1 33 ? 13.583 -2.328 -7.128 1.00 0.24 33 GLN A O 6
ATOM 9844 N N . GLN A 1 34 ? 12.643 -0.912 -5.655 1.00 0.16 34 GLN A N 6
ATOM 9845 C CA . GLN A 1 34 ? 11.271 -1.209 -5.994 1.00 0.14 34 GLN A CA 6
ATOM 9846 C C . GLN A 1 34 ? 10.349 -0.350 -5.154 1.00 0.13 34 GLN A C 6
ATOM 9847 O O . GLN A 1 34 ? 10.677 -0.022 -4.019 1.00 0.23 34 GLN A O 6
ATOM 9861 N N . PHE A 1 35 ? 9.222 0.033 -5.702 1.00 0.15 35 PHE A N 6
ATOM 9862 C CA . PHE A 1 35 ? 8.168 0.584 -4.885 1.00 0.15 35 PHE A CA 6
ATOM 9863 C C . PHE A 1 35 ? 6.888 -0.185 -5.157 1.00 0.14 35 PHE A C 6
ATOM 9864 O O . PHE A 1 35 ? 6.321 -0.108 -6.247 1.00 0.15 35 PHE A O 6
ATOM 9881 N N . ASN A 1 36 ? 6.462 -0.950 -4.173 1.00 0.15 36 ASN A N 6
ATOM 9882 C CA . ASN A 1 36 ? 5.242 -1.728 -4.271 1.00 0.17 36 ASN A CA 6
ATOM 9883 C C . ASN A 1 36 ? 4.293 -1.328 -3.162 1.00 0.16 36 ASN A C 6
ATOM 9884 O O . ASN A 1 36 ? 4.686 -1.289 -2.001 1.00 0.20 36 ASN A O 6
ATOM 9895 N N . ALA A 1 37 ? 3.058 -1.003 -3.514 1.00 0.20 37 ALA A N 6
ATOM 9896 C CA . ALA A 1 37 ? 2.064 -0.658 -2.511 1.00 0.22 37 ALA A CA 6
ATOM 9897 C C . ALA A 1 37 ? 0.649 -1.016 -2.971 1.00 0.29 37 ALA A C 6
ATOM 9898 O O . ALA A 1 37 ? 0.300 -0.797 -4.129 1.00 0.40 37 ALA A O 6
ATOM 9905 N N . GLN A 1 38 ? -0.154 -1.595 -2.076 1.00 0.30 38 GLN A N 6
ATOM 9906 C CA . GLN A 1 38 ? -1.547 -1.917 -2.399 1.00 0.34 38 GLN A CA 6
ATOM 9907 C C . GLN A 1 38 ? -2.469 -1.775 -1.182 1.00 0.38 38 GLN A C 6
ATOM 9908 O O . GLN A 1 38 ? -2.041 -1.987 -0.045 1.00 0.43 38 GLN A O 6
ATOM 9922 N N . LYS A 1 39 ? -3.718 -1.354 -1.424 1.00 0.49 39 LYS A N 6
ATOM 9923 C CA . LYS A 1 39 ? -4.725 -1.254 -0.364 1.00 0.60 39 LYS A CA 6
ATOM 9924 C C . LYS A 1 39 ? -6.140 -1.347 -0.955 1.00 0.77 39 LYS A C 6
ATOM 9925 O O . LYS A 1 39 ? -6.395 -0.817 -2.037 1.00 0.99 39 LYS A O 6
ATOM 9944 N N . TYR A 1 40 ? -7.058 -2.020 -0.262 1.00 0.92 40 TYR A N 6
ATOM 9945 C CA . TYR A 1 40 ? -8.462 -2.036 -0.699 1.00 1.13 40 TYR A CA 6
ATOM 9946 C C . TYR A 1 40 ? -9.442 -1.990 0.476 1.00 1.16 40 TYR A C 6
ATOM 9947 O O . TYR A 1 40 ? -9.594 -2.973 1.198 1.00 1.36 40 TYR A O 6
ATOM 9965 N N . VAL A 1 41 ? -10.113 -0.845 0.642 1.00 1.06 41 VAL A N 6
ATOM 9966 C CA . VAL A 1 41 ? -11.224 -0.688 1.593 1.00 1.20 41 VAL A CA 6
ATOM 9967 C C . VAL A 1 41 ? -12.145 0.441 1.176 1.00 1.30 41 VAL A C 6
ATOM 9968 O O . VAL A 1 41 ? -11.759 1.287 0.372 1.00 1.28 41 VAL A O 6
ATOM 9981 N N . LEU A 1 42 ? -13.373 0.418 1.681 1.00 1.56 42 LEU A N 6
ATOM 9982 C CA . LEU A 1 42 ? -14.313 1.524 1.499 1.00 1.74 42 LEU A CA 6
ATOM 9983 C C . LEU A 1 42 ? -13.719 2.847 2.000 1.00 1.76 42 LEU A C 6
ATOM 9984 O O . LEU A 1 42 ? -12.618 2.873 2.556 1.00 1.66 42 LEU A O 6
ATOM 10000 N N . GLN A 1 43 ? -14.469 3.934 1.844 1.00 2.05 43 GLN A N 6
ATOM 10001 C CA . GLN A 1 43 ? -13.989 5.268 2.217 1.00 2.25 43 GLN A CA 6
ATOM 10002 C C . GLN A 1 43 ? -13.672 5.366 3.706 1.00 2.11 43 GLN A C 6
ATOM 10003 O O . GLN A 1 43 ? -13.015 6.307 4.152 1.00 2.33 43 GLN A O 6
ATOM 10017 N N . ASP A 1 44 ? -14.147 4.396 4.472 1.00 1.88 44 ASP A N 6
ATOM 10018 C CA . ASP A 1 44 ? -13.960 4.415 5.911 1.00 1.85 44 ASP A CA 6
ATOM 10019 C C . ASP A 1 44 ? -12.499 4.177 6.273 1.00 1.88 44 ASP A C 6
ATOM 10020 O O . ASP A 1 44 ? -12.061 4.532 7.366 1.00 2.09 44 ASP A O 6
ATOM 10029 N N . GLY A 1 45 ? -11.731 3.593 5.350 1.00 1.83 45 GLY A N 6
ATOM 10030 C CA . GLY A 1 45 ? -10.299 3.482 5.575 1.00 2.15 45 GLY A CA 6
ATOM 10031 C C . GLY A 1 45 ? -9.911 2.345 6.505 1.00 2.15 45 GLY A C 6
ATOM 10032 O O . GLY A 1 45 ? -8.778 2.304 6.980 1.00 2.57 45 GLY A O 6
ATOM 10036 N N . ASP A 1 46 ? -10.877 1.474 6.814 1.00 1.91 46 ASP A N 6
ATOM 10037 C CA . ASP A 1 46 ? -10.679 0.325 7.719 1.00 2.22 46 ASP A CA 6
ATOM 10038 C C . ASP A 1 46 ? -9.287 -0.302 7.603 1.00 2.50 46 ASP A C 6
ATOM 10039 O O . ASP A 1 46 ? -8.625 -0.555 8.611 1.00 2.67 46 ASP A O 6
ATOM 10048 N N . ILE A 1 47 ? -8.849 -0.546 6.379 1.00 2.90 47 ILE A N 6
ATOM 10049 C CA . ILE A 1 47 ? -7.542 -1.138 6.137 1.00 3.28 47 ILE A CA 6
ATOM 10050 C C . ILE A 1 47 ? -6.593 -0.075 5.592 1.00 2.45 47 ILE A C 6
ATOM 10051 O O . ILE A 1 47 ? -7.007 0.841 4.878 1.00 2.60 47 ILE A O 6
ATOM 10067 N N . MET A 1 48 ? -5.329 -0.190 5.941 1.00 1.92 48 MET A N 6
ATOM 10068 C CA . MET A 1 48 ? -4.317 0.711 5.430 1.00 1.11 48 MET A CA 6
ATOM 10069 C C . MET A 1 48 ? -3.479 -0.019 4.408 1.00 1.03 48 MET A C 6
ATOM 10070 O O . MET A 1 48 ? -3.704 -1.199 4.162 1.00 1.64 48 MET A O 6
ATOM 10084 N N . TRP A 1 49 ? -2.524 0.664 3.815 1.00 0.49 49 TRP A N 6
ATOM 10085 C CA . TRP A 1 49 ? -1.891 0.144 2.613 1.00 0.37 49 TRP A CA 6
ATOM 10086 C C . TRP A 1 49 ? -0.609 -0.604 2.937 1.00 0.32 49 TRP A C 6
ATOM 10087 O O . TRP A 1 49 ? 0.051 -0.321 3.934 1.00 0.31 49 TRP A O 6
ATOM 10108 N N . GLN A 1 50 ? -0.291 -1.586 2.107 1.00 0.36 50 GLN A N 6
ATOM 10109 C CA . GLN A 1 50 ? 0.906 -2.390 2.287 1.00 0.35 50 GLN A CA 6
ATOM 10110 C C . GLN A 1 50 ? 1.994 -1.896 1.358 1.00 0.24 50 GLN A C 6
ATOM 10111 O O . GLN A 1 50 ? 1.719 -1.550 0.212 1.00 0.27 50 GLN A O 6
ATOM 10125 N N . VAL A 1 51 ? 3.219 -1.850 1.856 1.00 0.21 51 VAL A N 6
ATOM 10126 C CA . VAL A 1 51 ? 4.350 -1.434 1.046 1.00 0.16 51 VAL A CA 6
ATOM 10127 C C . VAL A 1 51 ? 5.413 -2.522 1.037 1.00 0.16 51 VAL A C 6
ATOM 10128 O O . VAL A 1 51 ? 5.742 -3.092 2.078 1.00 0.19 51 VAL A O 6
ATOM 10141 N N . GLU A 1 52 ? 5.939 -2.800 -0.142 1.00 0.18 52 GLU A N 6
ATOM 10142 C CA . GLU A 1 52 ? 6.896 -3.880 -0.334 1.00 0.20 52 GLU A CA 6
ATOM 10143 C C . GLU A 1 52 ? 8.068 -3.421 -1.189 1.00 0.20 52 GLU A C 6
ATOM 10144 O O . GLU A 1 52 ? 7.946 -2.488 -1.987 1.00 0.22 52 GLU A O 6
ATOM 10156 N N . PHE A 1 53 ? 9.199 -4.089 -1.013 1.00 0.21 53 PHE A N 6
ATOM 10157 C CA . PHE A 1 53 ? 10.408 -3.799 -1.771 1.00 0.21 53 PHE A CA 6
ATOM 10158 C C . PHE A 1 53 ? 11.094 -5.109 -2.147 1.00 0.25 53 PHE A C 6
ATOM 10159 O O . PHE A 1 53 ? 10.917 -6.116 -1.458 1.00 0.36 53 PHE A O 6
ATOM 10176 N N . PHE A 1 54 ? 11.856 -5.109 -3.234 1.00 0.20 54 PHE A N 6
ATOM 10177 C CA . PHE A 1 54 ? 12.730 -6.236 -3.548 1.00 0.22 54 PHE A CA 6
ATOM 10178 C C . PHE A 1 54 ? 14.064 -5.733 -4.103 1.00 0.23 54 PHE A C 6
ATOM 10179 O O . PHE A 1 54 ? 14.174 -4.579 -4.516 1.00 0.21 54 PHE A O 6
ATOM 10196 N N . ALA A 1 55 ? 15.074 -6.600 -4.104 1.00 0.32 55 ALA A N 6
ATOM 10197 C CA . ALA A 1 55 ? 16.452 -6.183 -4.370 1.00 0.39 55 ALA A CA 6
ATOM 10198 C C . ALA A 1 55 ? 16.868 -6.353 -5.824 1.00 0.57 55 ALA A C 6
ATOM 10199 O O . ALA A 1 55 ? 18.049 -6.242 -6.148 1.00 1.04 55 ALA A O 6
ATOM 10206 N N . ASP A 1 56 ? 15.925 -6.657 -6.689 1.00 0.41 56 ASP A N 6
ATOM 10207 C CA . ASP A 1 56 ? 16.192 -6.649 -8.118 1.00 0.47 56 ASP A CA 6
ATOM 10208 C C . ASP A 1 56 ? 15.029 -6.009 -8.840 1.00 0.40 56 ASP A C 6
ATOM 10209 O O . ASP A 1 56 ? 13.963 -6.604 -8.944 1.00 0.37 56 ASP A O 6
ATOM 10218 N N . GLU A 1 57 ? 15.234 -4.797 -9.332 1.00 0.43 57 GLU A N 6
ATOM 10219 C CA . GLU A 1 57 ? 14.188 -4.083 -10.051 1.00 0.43 57 GLU A CA 6
ATOM 10220 C C . GLU A 1 57 ? 13.657 -4.937 -11.201 1.00 0.45 57 GLU A C 6
ATOM 10221 O O . GLU A 1 57 ? 14.398 -5.300 -12.116 1.00 0.52 57 GLU A O 6
ATOM 10233 N N . GLY A 1 58 ? 12.378 -5.278 -11.137 1.00 0.46 58 GLY A N 6
ATOM 10234 C CA . GLY A 1 58 ? 11.805 -6.163 -12.132 1.00 0.62 58 GLY A CA 6
ATOM 10235 C C . GLY A 1 58 ? 11.374 -7.500 -11.556 1.00 0.60 58 GLY A C 6
ATOM 10236 O O . GLY A 1 58 ? 10.806 -8.328 -12.266 1.00 0.73 58 GLY A O 6
ATOM 10240 N N . GLU A 1 59 ? 11.651 -7.721 -10.274 1.00 0.50 59 GLU A N 6
ATOM 10241 C CA . GLU A 1 59 ? 11.167 -8.911 -9.571 1.00 0.61 59 GLU A CA 6
ATOM 10242 C C . GLU A 1 59 ? 9.664 -8.788 -9.301 1.00 0.67 59 GLU A C 6
ATOM 10243 O O . GLU A 1 59 ? 8.954 -8.080 -10.020 1.00 0.90 59 GLU A O 6
ATOM 10255 N N . GLU A 1 60 ? 9.169 -9.458 -8.268 1.00 0.64 60 GLU A N 6
ATOM 10256 C CA . GLU A 1 60 ? 7.741 -9.448 -7.997 1.00 0.66 60 GLU A CA 6
ATOM 10257 C C . GLU A 1 60 ? 7.423 -9.003 -6.575 1.00 0.62 60 GLU A C 6
ATOM 10258 O O . GLU A 1 60 ? 7.983 -9.513 -5.603 1.00 0.66 60 GLU A O 6
ATOM 10270 N N . GLY A 1 61 ? 6.537 -8.024 -6.471 1.00 0.57 61 GLY A N 6
ATOM 10271 C CA . GLY A 1 61 ? 5.979 -7.650 -5.190 1.00 0.57 61 GLY A CA 6
ATOM 10272 C C . GLY A 1 61 ? 4.476 -7.835 -5.197 1.00 0.54 61 GLY A C 6
ATOM 10273 O O . GLY A 1 61 ? 3.854 -7.775 -6.258 1.00 0.57 61 GLY A O 6
ATOM 10277 N N . GLU A 1 62 ? 3.881 -8.047 -4.031 1.00 0.61 62 GLU A N 6
ATOM 10278 C CA . GLU A 1 62 ? 2.453 -8.369 -3.942 1.00 0.67 62 GLU A CA 6
ATOM 10279 C C . GLU A 1 62 ? 1.572 -7.126 -4.084 1.00 0.57 62 GLU A C 6
ATOM 10280 O O . GLU A 1 62 ? 0.431 -7.109 -3.627 1.00 0.93 62 GLU A O 6
ATOM 10292 N N . CYS A 1 63 ? 2.078 -6.103 -4.754 1.00 0.37 63 CYS A N 6
ATOM 10293 C CA . CYS A 1 63 ? 1.405 -4.819 -4.769 1.00 0.40 63 CYS A CA 6
ATOM 10294 C C . CYS A 1 63 ? 1.435 -4.171 -6.146 1.00 0.33 63 CYS A C 6
ATOM 10295 O O . CYS A 1 63 ? 1.839 -4.785 -7.133 1.00 0.45 63 CYS A O 6
ATOM 10303 N N . LEU A 1 64 ? 1.011 -2.912 -6.183 1.00 0.29 64 LEU A N 6
ATOM 10304 C CA . LEU A 1 64 ? 1.078 -2.087 -7.380 1.00 0.30 64 LEU A CA 6
ATOM 10305 C C . LEU A 1 64 ? 2.500 -1.559 -7.580 1.00 0.29 64 LEU A C 6
ATOM 10306 O O . LEU A 1 64 ? 3.030 -0.844 -6.725 1.00 0.30 64 LEU A O 6
ATOM 10322 N N . PRO A 1 65 ? 3.153 -1.966 -8.680 1.00 0.31 65 PRO A N 6
ATOM 10323 C CA . PRO A 1 65 ? 4.460 -1.431 -9.076 1.00 0.31 65 PRO A CA 6
ATOM 10324 C C . PRO A 1 65 ? 4.394 0.075 -9.330 1.00 0.34 65 PRO A C 6
ATOM 10325 O O . PRO A 1 65 ? 3.749 0.526 -10.276 1.00 0.45 65 PRO A O 6
ATOM 10336 N N . MET A 1 66 ? 5.049 0.850 -8.478 1.00 0.35 66 MET A N 6
ATOM 10337 C CA . MET A 1 66 ? 4.978 2.303 -8.562 1.00 0.46 66 MET A CA 6
ATOM 10338 C C . MET A 1 66 ? 6.279 2.879 -9.120 1.00 0.43 66 MET A C 6
ATOM 10339 O O . MET A 1 66 ? 6.282 3.537 -10.162 1.00 0.57 66 MET A O 6
ATOM 10353 N N . LEU A 1 67 ? 7.384 2.598 -8.441 1.00 0.32 67 LEU A N 6
ATOM 10354 C CA . LEU A 1 67 ? 8.682 3.135 -8.825 1.00 0.36 67 LEU A CA 6
ATOM 10355 C C . LEU A 1 67 ? 9.696 2.013 -8.925 1.00 0.33 67 LEU A C 6
ATOM 10356 O O . LEU A 1 67 ? 9.497 0.937 -8.361 1.00 0.30 67 LEU A O 6
ATOM 10372 N N . SER A 1 68 ? 10.785 2.276 -9.623 1.00 0.36 68 SER A N 6
ATOM 10373 C CA . SER A 1 68 ? 11.841 1.298 -9.788 1.00 0.37 68 SER A CA 6
ATOM 10374 C C . SER A 1 68 ? 13.153 2.003 -10.123 1.00 0.41 68 SER A C 6
ATOM 10375 O O . SER A 1 68 ? 13.253 2.716 -11.125 1.00 0.46 68 SER A O 6
ATOM 10383 N N . GLY A 1 69 ? 14.151 1.810 -9.274 1.00 0.40 69 GLY A N 6
ATOM 10384 C CA . GLY A 1 69 ? 15.435 2.454 -9.470 1.00 0.44 69 GLY A CA 6
ATOM 10385 C C . GLY A 1 69 ? 16.002 2.985 -8.168 1.00 0.38 69 GLY A C 6
ATOM 10386 O O . GLY A 1 69 ? 15.478 2.680 -7.093 1.00 0.30 69 GLY A O 6
ATOM 10390 N N . GLU A 1 70 ? 17.052 3.796 -8.267 1.00 0.43 70 GLU A N 6
ATOM 10391 C CA . GLU A 1 70 ? 17.730 4.347 -7.093 1.00 0.41 70 GLU A CA 6
ATOM 10392 C C . GLU A 1 70 ? 16.763 5.118 -6.195 1.00 0.37 70 GLU A C 6
ATOM 10393 O O . GLU A 1 70 ? 16.943 5.159 -4.981 1.00 0.36 70 GLU A O 6
ATOM 10405 N N . ALA A 1 71 ? 15.733 5.713 -6.791 1.00 0.38 71 ALA A N 6
ATOM 10406 C CA . ALA A 1 71 ? 14.733 6.451 -6.029 1.00 0.38 71 ALA A CA 6
ATOM 10407 C C . ALA A 1 71 ? 14.011 5.521 -5.062 1.00 0.32 71 ALA A C 6
ATOM 10408 O O . ALA A 1 71 ? 13.977 5.767 -3.856 1.00 0.32 71 ALA A O 6
ATOM 10415 N N . ALA A 1 72 ? 13.460 4.440 -5.606 1.00 0.31 72 ALA A N 6
ATOM 10416 C CA . ALA A 1 72 ? 12.770 3.429 -4.817 1.00 0.26 72 ALA A CA 6
ATOM 10417 C C . ALA A 1 72 ? 13.721 2.783 -3.810 1.00 0.23 72 ALA A C 6
ATOM 10418 O O . ALA A 1 72 ? 13.331 2.455 -2.692 1.00 0.22 72 ALA A O 6
ATOM 10425 N N . GLN A 1 73 ? 14.967 2.605 -4.229 1.00 0.23 73 GLN A N 6
ATOM 10426 C CA . GLN A 1 73 ? 16.021 2.111 -3.354 1.00 0.23 73 GLN A CA 6
ATOM 10427 C C . GLN A 1 73 ? 16.209 3.039 -2.161 1.00 0.22 73 GLN A C 6
ATOM 10428 O O . GLN A 1 73 ? 16.229 2.591 -1.015 1.00 0.26 73 GLN A O 6
ATOM 10442 N N . SER A 1 74 ? 16.313 4.332 -2.436 1.00 0.24 74 SER A N 6
ATOM 10443 C CA . SER A 1 74 ? 16.447 5.331 -1.387 1.00 0.27 74 SER A CA 6
ATOM 10444 C C . SER A 1 74 ? 15.237 5.306 -0.458 1.00 0.27 74 SER A C 6
ATOM 10445 O O . SER A 1 74 ? 15.355 5.572 0.734 1.00 0.31 74 SER A O 6
ATOM 10453 N N . VAL A 1 75 ? 14.077 4.958 -1.008 1.00 0.25 75 VAL A N 6
ATOM 10454 C CA . VAL A 1 75 ? 12.858 4.835 -0.218 1.00 0.26 75 VAL A CA 6
ATOM 10455 C C . VAL A 1 75 ? 13.034 3.790 0.887 1.00 0.24 75 VAL A C 6
ATOM 10456 O O . VAL A 1 75 ? 12.536 3.959 2.002 1.00 0.29 75 VAL A O 6
ATOM 10469 N N . PHE A 1 76 ? 13.779 2.730 0.583 1.00 0.21 76 PHE A N 6
ATOM 10470 C CA . PHE A 1 76 ? 14.019 1.665 1.546 1.00 0.21 76 PHE A CA 6
ATOM 10471 C C . PHE A 1 76 ? 14.994 2.139 2.618 1.00 0.25 76 PHE A C 6
ATOM 10472 O O . PHE A 1 76 ? 14.930 1.713 3.773 1.00 0.32 76 PHE A O 6
ATOM 10489 N N . ASP A 1 77 ? 15.890 3.032 2.221 1.00 0.26 77 ASP A N 6
ATOM 10490 C CA . ASP A 1 77 ? 16.861 3.616 3.139 1.00 0.34 77 ASP A CA 6
ATOM 10491 C C . ASP A 1 77 ? 16.194 4.659 4.026 1.00 0.38 77 ASP A C 6
ATOM 10492 O O . ASP A 1 77 ? 16.683 4.976 5.109 1.00 0.50 77 ASP A O 6
ATOM 10501 N N . GLY A 1 78 ? 15.063 5.176 3.563 1.00 0.30 78 GLY A N 6
ATOM 10502 C CA . GLY A 1 78 ? 14.367 6.218 4.291 1.00 0.36 78 GLY A CA 6
ATOM 10503 C C . GLY A 1 78 ? 14.471 7.559 3.603 1.00 0.38 78 GLY A C 6
ATOM 10504 O O . GLY A 1 78 ? 13.874 8.545 4.039 1.00 0.52 78 GLY A O 6
ATOM 10508 N N . ASP A 1 79 ? 15.218 7.587 2.513 1.00 0.34 79 ASP A N 6
ATOM 10509 C CA . ASP A 1 79 ? 15.405 8.798 1.730 1.00 0.40 79 ASP A CA 6
ATOM 10510 C C . ASP A 1 79 ? 14.297 8.930 0.693 1.00 0.33 79 ASP A C 6
ATOM 10511 O O . ASP A 1 79 ? 14.506 8.668 -0.491 1.00 0.41 79 ASP A O 6
ATOM 10520 N N . TYR A 1 80 ? 13.114 9.318 1.146 1.00 0.28 80 TYR A N 6
ATOM 10521 C CA . TYR A 1 80 ? 11.975 9.491 0.258 1.00 0.30 80 TYR A CA 6
ATOM 10522 C C . TYR A 1 80 ? 11.129 10.683 0.685 1.00 0.35 80 TYR A C 6
ATOM 10523 O O . TYR A 1 80 ? 10.979 10.955 1.878 1.00 0.37 80 TYR A O 6
ATOM 10541 N N . ASP A 1 81 ? 10.588 11.392 -0.291 1.00 0.46 81 ASP A N 6
ATOM 10542 C CA . ASP A 1 81 ? 9.625 12.449 -0.023 1.00 0.54 81 ASP A CA 6
ATOM 10543 C C . ASP A 1 81 ? 8.223 11.871 -0.102 1.00 0.42 81 ASP A C 6
ATOM 10544 O O . ASP A 1 81 ? 7.654 11.752 -1.189 1.00 0.41 81 ASP A O 6
ATOM 10553 N N . GLU A 1 82 ? 7.673 11.480 1.044 1.00 0.41 82 GLU A N 6
ATOM 10554 C CA . GLU A 1 82 ? 6.358 10.851 1.073 1.00 0.39 82 GLU A CA 6
ATOM 10555 C C . GLU A 1 82 ? 5.276 11.779 0.531 1.00 0.35 82 GLU A C 6
ATOM 10556 O O . GLU A 1 82 ? 4.291 11.314 -0.033 1.00 0.38 82 GLU A O 6
ATOM 10568 N N . ILE A 1 83 ? 5.473 13.084 0.668 1.00 0.35 83 ILE A N 6
ATOM 10569 C CA . ILE A 1 83 ? 4.547 14.058 0.092 1.00 0.37 83 ILE A CA 6
ATOM 10570 C C . ILE A 1 83 ? 4.475 13.904 -1.420 1.00 0.38 83 ILE A C 6
ATOM 10571 O O . ILE A 1 83 ? 3.403 14.002 -2.012 1.00 0.47 83 ILE A O 6
ATOM 10587 N N . GLU A 1 84 ? 5.614 13.617 -2.033 1.00 0.38 84 GLU A N 6
ATOM 10588 C CA . GLU A 1 84 ? 5.699 13.502 -3.477 1.00 0.48 84 GLU A CA 6
ATOM 10589 C C . GLU A 1 84 ? 4.954 12.258 -3.953 1.00 0.46 84 GLU A C 6
ATOM 10590 O O . GLU A 1 84 ? 4.031 12.344 -4.766 1.00 0.55 84 GLU A O 6
ATOM 10602 N N . ILE A 1 85 ? 5.331 11.108 -3.406 1.00 0.39 85 ILE A N 6
ATOM 10603 C CA . ILE A 1 85 ? 4.765 9.831 -3.833 1.00 0.37 85 ILE A CA 6
ATOM 10604 C C . ILE A 1 85 ? 3.299 9.688 -3.440 1.00 0.35 85 ILE A C 6
ATOM 10605 O O . ILE A 1 85 ? 2.529 9.076 -4.164 1.00 0.43 85 ILE A O 6
ATOM 10621 N N . ARG A 1 86 ? 2.913 10.246 -2.296 1.00 0.32 86 ARG A N 6
ATOM 10622 C CA . ARG A 1 86 ? 1.527 10.154 -1.836 1.00 0.39 86 ARG A CA 6
ATOM 10623 C C . ARG A 1 86 ? 0.615 11.041 -2.665 1.00 0.48 86 ARG A C 6
ATOM 10624 O O . ARG A 1 86 ? -0.538 10.695 -2.926 1.00 0.56 86 ARG A O 6
ATOM 10645 N N . GLN A 1 87 ? 1.137 12.181 -3.085 1.00 0.50 87 GLN A N 6
ATOM 10646 C CA . GLN A 1 87 ? 0.346 13.152 -3.819 1.00 0.63 87 GLN A CA 6
ATOM 10647 C C . GLN A 1 87 ? 0.131 12.709 -5.260 1.00 0.68 87 GLN A C 6
ATOM 10648 O O . GLN A 1 87 ? -0.867 13.070 -5.886 1.00 0.84 87 GLN A O 6
ATOM 10662 N N . GLU A 1 88 ? 1.057 11.914 -5.781 1.00 0.60 88 GLU A N 6
ATOM 10663 C CA . GLU A 1 88 ? 0.903 11.360 -7.118 1.00 0.66 88 GLU A CA 6
ATOM 10664 C C . GLU A 1 88 ? 0.695 9.856 -7.037 1.00 0.54 88 GLU A C 6
ATOM 10665 O O . GLU A 1 88 ? 0.870 9.139 -8.025 1.00 0.57 88 GLU A O 6
ATOM 10677 N N . TRP A 1 89 ? 0.322 9.376 -5.853 1.00 0.46 89 TRP A N 6
ATOM 10678 C CA . TRP A 1 89 ? 0.121 7.954 -5.652 1.00 0.38 89 TRP A CA 6
ATOM 10679 C C . TRP A 1 89 ? -1.008 7.454 -6.539 1.00 0.39 89 TRP A C 6
ATOM 10680 O O . TRP A 1 89 ? -2.056 8.087 -6.675 1.00 0.43 89 TRP A O 6
ATOM 10701 N N . GLN A 1 90 ? -0.761 6.309 -7.132 1.00 0.43 90 GLN A N 6
ATOM 10702 C CA . GLN A 1 90 ? -1.601 5.761 -8.174 1.00 0.50 90 GLN A CA 6
ATOM 10703 C C . GLN A 1 90 ? -2.849 5.112 -7.590 1.00 0.47 90 GLN A C 6
ATOM 10704 O O . GLN A 1 90 ? -2.770 4.087 -6.912 1.00 0.44 90 GLN A O 6
ATOM 10718 N N . GLU A 1 91 ? -3.996 5.709 -7.886 1.00 0.54 91 GLU A N 6
ATOM 10719 C CA . GLU A 1 91 ? -5.280 5.291 -7.325 1.00 0.57 91 GLU A CA 6
ATOM 10720 C C . GLU A 1 91 ? -5.785 3.976 -7.917 1.00 0.53 91 GLU A C 6
ATOM 10721 O O . GLU A 1 91 ? -6.919 3.569 -7.663 1.00 0.59 91 GLU A O 6
ATOM 10733 N N . GLU A 1 92 ? -4.936 3.310 -8.688 1.00 0.50 92 GLU A N 6
ATOM 10734 C CA . GLU A 1 92 ? -5.259 1.998 -9.224 1.00 0.52 92 GLU A CA 6
ATOM 10735 C C . GLU A 1 92 ? -5.334 0.966 -8.105 1.00 0.42 92 GLU A C 6
ATOM 10736 O O . GLU A 1 92 ? -6.179 0.076 -8.124 1.00 0.50 92 GLU A O 6
ATOM 10748 N N . ASN A 1 93 ? -4.446 1.089 -7.127 1.00 0.35 93 ASN A N 6
ATOM 10749 C CA . ASN A 1 93 ? -4.420 0.153 -6.009 1.00 0.36 93 ASN A CA 6
ATOM 10750 C C . ASN A 1 93 ? -4.665 0.880 -4.699 1.00 0.43 93 ASN A C 6
ATOM 10751 O O . ASN A 1 93 ? -4.285 0.426 -3.619 1.00 0.64 93 ASN A O 6
ATOM 10762 N N . THR A 1 94 ? -5.249 2.045 -4.820 1.00 0.43 94 THR A N 6
ATOM 10763 C CA . THR A 1 94 ? -5.691 2.806 -3.672 1.00 0.53 94 THR A CA 6
ATOM 10764 C C . THR A 1 94 ? -7.125 2.435 -3.326 1.00 0.71 94 THR A C 6
ATOM 10765 O O . THR A 1 94 ? -7.819 1.797 -4.122 1.00 0.99 94 THR A O 6
ATOM 10776 N N . LEU A 1 95 ? -7.572 2.823 -2.140 1.00 1.07 95 LEU A N 6
ATOM 10777 C CA . LEU A 1 95 ? -8.841 2.357 -1.630 1.00 1.28 95 LEU A CA 6
ATOM 10778 C C . LEU A 1 95 ? -9.971 3.157 -2.248 1.00 1.31 95 LEU A C 6
ATOM 10779 O O . LEU A 1 95 ? -9.861 4.363 -2.482 1.00 2.03 95 LEU A O 6
ATOM 10795 N N . HIS A 1 96 ? -11.033 2.439 -2.550 1.00 1.31 96 HIS A N 6
ATOM 10796 C CA . HIS A 1 96 ? -12.174 2.980 -3.263 1.00 1.79 96 HIS A CA 6
ATOM 10797 C C . HIS A 1 96 ? -12.993 3.897 -2.374 1.00 1.64 96 HIS A C 6
ATOM 10798 O O . HIS A 1 96 ? -13.318 3.553 -1.235 1.00 1.94 96 HIS A O 6
ATOM 10813 N N . GLU A 1 97 ? -13.341 5.051 -2.918 1.00 1.97 97 GLU A N 6
ATOM 10814 C CA . GLU A 1 97 ? -14.007 6.091 -2.155 1.00 2.21 97 GLU A CA 6
ATOM 10815 C C . GLU A 1 97 ? -15.468 6.170 -2.550 1.00 2.51 97 GLU A C 6
ATOM 10816 O O . GLU A 1 97 ? -15.806 6.050 -3.723 1.00 2.99 97 GLU A O 6
ATOM 10828 N N . TRP A 1 98 ? -16.325 6.359 -1.563 1.00 2.40 98 TRP A N 6
ATOM 10829 C CA . TRP A 1 98 ? -17.760 6.335 -1.787 1.00 2.77 98 TRP A CA 6
ATOM 10830 C C . TRP A 1 98 ? -18.389 7.679 -1.474 1.00 2.99 98 TRP A C 6
ATOM 10831 O O . TRP A 1 98 ? -17.782 8.524 -0.816 1.00 2.95 98 TRP A O 6
ATOM 10852 N N . ASP A 1 99 ? -19.601 7.873 -1.962 1.00 3.33 99 ASP A N 6
ATOM 10853 C CA . ASP A 1 99 ? -20.401 9.028 -1.607 1.00 3.58 99 ASP A CA 6
ATOM 10854 C C . ASP A 1 99 ? -21.860 8.718 -1.907 1.00 3.85 99 ASP A C 6
ATOM 10855 O O . ASP A 1 99 ? -22.169 7.706 -2.534 1.00 3.97 99 ASP A O 6
ATOM 10864 N N . GLU A 1 100 ? -22.757 9.584 -1.474 1.00 4.07 100 GLU A N 6
ATOM 10865 C CA . GLU A 1 100 ? -24.180 9.368 -1.665 1.00 4.44 100 GLU A CA 6
ATOM 10866 C C . GLU A 1 100 ? -24.600 9.848 -3.056 1.00 4.97 100 GLU A C 6
ATOM 10867 O O . GLU A 1 100 ? -25.523 10.651 -3.209 1.00 5.36 100 GLU A O 6
ATOM 10879 N N . GLY A 1 101 ? -23.878 9.376 -4.068 1.00 5.06 101 GLY A N 6
ATOM 10880 C CA . GLY A 1 101 ? -24.211 9.695 -5.443 1.00 5.66 101 GLY A CA 6
ATOM 10881 C C . GLY A 1 101 ? -23.440 10.882 -5.985 1.00 5.88 101 GLY A C 6
ATOM 10882 O O . GLY A 1 101 ? -23.664 11.306 -7.116 1.00 6.44 101 GLY A O 6
ATOM 10886 N N . GLU A 1 102 ? -22.523 11.415 -5.190 1.00 5.53 102 GLU A N 6
ATOM 10887 C CA . GLU A 1 102 ? -21.780 12.609 -5.582 1.00 5.81 102 GLU A CA 6
ATOM 10888 C C . GLU A 1 102 ? -20.360 12.273 -6.025 1.00 5.93 102 GLU A C 6
ATOM 10889 O O . GLU A 1 102 ? -19.500 13.153 -6.091 1.00 6.44 102 GLU A O 6
ATOM 10901 N N . PHE A 1 103 ? -20.112 11.018 -6.345 1.00 5.63 103 PHE A N 6
ATOM 10902 C CA . PHE A 1 103 ? -18.758 10.571 -6.613 1.00 5.80 103 PHE A CA 6
ATOM 10903 C C . PHE A 1 103 ? -18.684 9.820 -7.937 1.00 6.10 103 PHE A C 6
ATOM 10904 O O . PHE A 1 103 ? -19.707 9.463 -8.528 1.00 6.20 103 PHE A O 6
ATOM 10921 N N . GLN A 1 104 ? -17.461 9.605 -8.389 1.00 6.45 104 GLN A N 6
ATOM 10922 C CA . GLN A 1 104 ? -17.181 8.828 -9.583 1.00 6.91 104 GLN A CA 6
ATOM 10923 C C . GLN A 1 104 ? -17.081 7.360 -9.168 1.00 6.39 104 GLN A C 6
ATOM 10924 O O . GLN A 1 104 ? -17.426 7.042 -8.037 1.00 6.07 104 GLN A O 6
ATOM 10938 N N . LEU A 1 105 ? -16.657 6.481 -10.076 1.00 6.47 105 LEU A N 6
ATOM 10939 C CA . LEU A 1 105 ? -16.647 5.032 -9.836 1.00 6.08 105 LEU A CA 6
ATOM 10940 C C . LEU A 1 105 ? -16.300 4.663 -8.393 1.00 6.14 105 LEU A C 6
ATOM 10941 O O . LEU A 1 105 ? -15.241 5.030 -7.870 1.00 6.71 105 LEU A O 6
ATOM 10957 N N . GLU A 1 106 ? -17.217 3.935 -7.770 1.00 5.73 106 GLU A N 6
ATOM 10958 C CA . GLU A 1 106 ? -17.051 3.460 -6.407 1.00 5.88 106 GLU A CA 6
ATOM 10959 C C . GLU A 1 106 ? -16.964 1.932 -6.404 1.00 5.81 106 GLU A C 6
ATOM 10960 O O . GLU A 1 106 ? -17.974 1.242 -6.266 1.00 5.64 106 GLU A O 6
ATOM 10972 N N . PRO A 1 107 ? -15.748 1.390 -6.601 1.00 6.27 107 PRO A N 6
ATOM 10973 C CA . PRO A 1 107 ? -15.506 -0.061 -6.638 1.00 6.37 107 PRO A CA 6
ATOM 10974 C C . PRO A 1 107 ? -15.980 -0.769 -5.368 1.00 5.44 107 PRO A C 6
ATOM 10975 O O . PRO A 1 107 ? -15.969 -0.183 -4.282 1.00 4.84 107 PRO A O 6
ATOM 10986 N N . PRO A 1 108 ? -16.368 -2.056 -5.496 1.00 5.51 108 PRO A N 6
ATOM 10987 C CA . PRO A 1 108 ? -16.918 -2.857 -4.391 1.00 4.83 108 PRO A CA 6
ATOM 10988 C C . PRO A 1 108 ? -16.023 -2.797 -3.155 1.00 4.18 108 PRO A C 6
ATOM 10989 O O . PRO A 1 108 ? -14.860 -3.194 -3.204 1.00 4.56 108 PRO A O 6
ATOM 11000 N N . LEU A 1 109 ? -16.581 -2.308 -2.042 1.00 3.50 109 LEU A N 6
ATOM 11001 C CA . LEU A 1 109 ? -15.787 -1.971 -0.859 1.00 3.16 109 LEU A CA 6
ATOM 11002 C C . LEU A 1 109 ? -14.988 -3.152 -0.329 1.00 3.59 109 LEU A C 6
ATOM 11003 O O . LEU A 1 109 ? -13.891 -2.966 0.195 1.00 4.05 109 LEU A O 6
ATOM 11019 N N . ASP A 1 110 ? -15.531 -4.348 -0.478 1.00 3.77 110 ASP A N 6
ATOM 11020 C CA . ASP A 1 110 ? -14.840 -5.561 -0.071 1.00 4.33 110 ASP A CA 6
ATOM 11021 C C . ASP A 1 110 ? -15.430 -6.750 -0.818 1.00 4.77 110 ASP A C 6
ATOM 11022 O O . ASP A 1 110 ? -15.803 -7.751 -0.219 1.00 5.39 110 ASP A O 6
ATOM 11031 N N . THR A 1 111 ? -15.536 -6.584 -2.140 1.00 4.73 111 THR A N 6
ATOM 11032 C CA . THR A 1 111 ? -16.086 -7.583 -3.075 1.00 5.37 111 THR A CA 6
ATOM 11033 C C . THR A 1 111 ? -17.575 -7.867 -2.855 1.00 5.48 111 THR A C 6
ATOM 11034 O O . THR A 1 111 ? -18.339 -7.921 -3.815 1.00 6.08 111 THR A O 6
ATOM 11045 N N . GLU A 1 112 ? -17.995 -8.015 -1.604 1.00 5.12 112 GLU A N 6
ATOM 11046 C CA . GLU A 1 112 ? -19.391 -8.305 -1.285 1.00 5.50 112 GLU A CA 6
ATOM 11047 C C . GLU A 1 112 ? -20.311 -7.171 -1.738 1.00 5.70 112 GLU A C 6
ATOM 11048 O O . GLU A 1 112 ? -21.518 -7.353 -1.869 1.00 6.23 112 GLU A O 6
ATOM 11060 N N . GLU A 1 113 ? -19.726 -6.008 -1.991 1.00 5.40 113 GLU A N 6
ATOM 11061 C CA . GLU A 1 113 ? -20.494 -4.836 -2.391 1.00 5.70 113 GLU A CA 6
ATOM 11062 C C . GLU A 1 113 ? -20.414 -4.654 -3.904 1.00 6.33 113 GLU A C 6
ATOM 11063 O O . GLU A 1 113 ? -20.403 -3.536 -4.421 1.00 6.71 113 GLU A O 6
ATOM 11075 N N . GLY A 1 114 ? -20.315 -5.767 -4.605 1.00 6.59 114 GLY A N 6
ATOM 11076 C CA . GLY A 1 114 ? -20.269 -5.735 -6.046 1.00 7.35 114 GLY A CA 6
ATOM 11077 C C . GLY A 1 114 ? -19.861 -7.071 -6.613 1.00 7.45 114 GLY A C 6
ATOM 11078 O O . GLY A 1 114 ? -20.704 -7.949 -6.794 1.00 8.17 114 GLY A O 6
ATOM 11082 N N . ARG A 1 115 ? -18.565 -7.224 -6.883 1.00 6.87 115 ARG A N 6
ATOM 11083 C CA . ARG A 1 115 ? -18.018 -8.469 -7.420 1.00 7.10 115 ARG A CA 6
ATOM 11084 C C . ARG A 1 115 ? -18.665 -8.780 -8.767 1.00 7.88 115 ARG A C 6
ATOM 11085 O O . ARG A 1 115 ? -18.749 -9.932 -9.192 1.00 8.70 115 ARG A O 6
ATOM 11106 N N . ALA A 1 116 ? -19.110 -7.724 -9.434 1.00 7.69 116 ALA A N 6
ATOM 11107 C CA . ALA A 1 116 ? -19.767 -7.845 -10.715 1.00 8.39 116 ALA A CA 6
ATOM 11108 C C . ALA A 1 116 ? -19.547 -6.594 -11.559 1.00 8.63 116 ALA A C 6
ATOM 11109 O O . ALA A 1 116 ? -18.848 -6.635 -12.572 1.00 8.99 116 ALA A O 6
ATOM 11116 N N . ALA A 1 117 ? -20.139 -5.481 -11.139 1.00 8.60 117 ALA A N 6
ATOM 11117 C CA . ALA A 1 117 ? -20.001 -4.227 -11.864 1.00 9.01 117 ALA A CA 6
ATOM 11118 C C . ALA A 1 117 ? -19.993 -3.026 -10.920 1.00 8.35 117 ALA A C 6
ATOM 11119 O O . ALA A 1 117 ? -20.275 -1.904 -11.338 1.00 8.72 117 ALA A O 6
ATOM 11126 N N . ALA A 1 118 ? -19.670 -3.283 -9.648 1.00 7.57 118 ALA A N 6
ATOM 11127 C CA . ALA A 1 118 ? -19.565 -2.243 -8.617 1.00 7.03 118 ALA A CA 6
ATOM 11128 C C . ALA A 1 118 ? -20.908 -1.570 -8.322 1.00 6.76 118 ALA A C 6
ATOM 11129 O O . ALA A 1 118 ? -21.523 -0.957 -9.196 1.00 7.11 118 ALA A O 6
ATOM 11136 N N . ASP A 1 119 ? -21.352 -1.671 -7.076 1.00 6.39 119 ASP A N 6
ATOM 11137 C CA . ASP A 1 119 ? -22.593 -1.031 -6.653 1.00 6.38 119 ASP A CA 6
ATOM 11138 C C . ASP A 1 119 ? -22.327 0.422 -6.258 1.00 6.00 119 ASP A C 6
ATOM 11139 O O . ASP A 1 119 ? -22.428 0.802 -5.092 1.00 6.06 119 ASP A O 6
ATOM 11148 N N . GLU A 1 120 ? -21.974 1.225 -7.253 1.00 5.89 120 GLU A N 6
ATOM 11149 C CA . GLU A 1 120 ? -21.612 2.622 -7.038 1.00 5.79 120 GLU A CA 6
ATOM 11150 C C . GLU A 1 120 ? -22.836 3.485 -6.733 1.00 5.57 120 GLU A C 6
ATOM 11151 O O . GLU A 1 120 ? -23.975 3.068 -6.961 1.00 5.80 120 GLU A O 6
ATOM 11163 N N . TRP A 1 121 ? -22.575 4.690 -6.231 1.00 5.42 121 TRP A N 6
ATOM 11164 C CA . TRP A 1 121 ? -23.608 5.640 -5.828 1.00 5.30 121 TRP A CA 6
ATOM 11165 C C . TRP A 1 121 ? -24.440 5.104 -4.674 1.00 5.50 121 TRP A C 6
ATOM 11166 O O . TRP A 1 121 ? -25.475 4.463 -4.874 1.00 6.08 121 TRP A O 6
ATOM 11187 N N . ASP A 1 122 ? -23.974 5.375 -3.463 1.00 5.27 122 ASP A N 6
ATOM 11188 C CA . ASP A 1 122 ? -24.683 4.966 -2.258 1.00 5.72 122 ASP A CA 6
ATOM 11189 C C . ASP A 1 122 ? -25.997 5.726 -2.130 1.00 5.72 122 ASP A C 6
ATOM 11190 O O . ASP A 1 122 ? -26.054 6.935 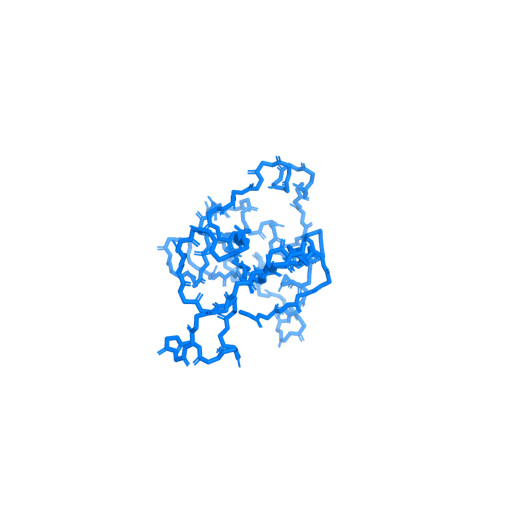-2.357 1.00 5.55 122 ASP A O 6
ATOM 11199 N N . GLU A 1 123 ? -27.046 5.004 -1.786 1.00 6.14 123 GLU A N 6
ATOM 11200 C CA . GLU A 1 123 ? -28.377 5.575 -1.651 1.00 6.40 123 GLU A CA 6
ATOM 11201 C C . GLU A 1 123 ? -29.178 4.749 -0.656 1.00 6.39 123 GLU A C 6
ATOM 11202 O O . GLU A 1 123 ? -29.752 5.276 0.297 1.00 6.69 123 GLU A O 6
ATOM 11214 N N . ARG A 1 124 ? -29.199 3.447 -0.887 1.00 6.32 124 ARG A N 6
ATOM 11215 C CA . ARG A 1 124 ? -29.872 2.524 0.003 1.00 6.60 124 ARG A CA 6
ATOM 11216 C C . ARG A 1 124 ? -28.844 1.725 0.792 1.00 6.99 124 ARG A C 6
ATOM 11217 O O . ARG A 1 124 ? -28.830 1.835 2.033 1.00 7.06 124 ARG A O 6
ATOM 11239 N N . MET A 1 1 ? -5.715 -6.467 4.275 1.00 1.16 1 MET A N 7
ATOM 11240 C CA . MET A 1 1 ? -6.417 -5.749 5.349 1.00 1.27 1 MET A CA 7
ATOM 11241 C C . MET A 1 1 ? -5.479 -5.346 6.485 1.00 1.17 1 MET A C 7
ATOM 11242 O O . MET A 1 1 ? -5.929 -4.862 7.522 1.00 1.50 1 MET A O 7
ATOM 11256 N N . THR A 1 2 ? -4.185 -5.533 6.291 1.00 0.89 2 THR A N 7
ATOM 11257 C CA . THR A 1 2 ? -3.216 -5.210 7.319 1.00 0.80 2 THR A CA 7
ATOM 11258 C C . THR A 1 2 ? -2.964 -3.710 7.348 1.00 0.70 2 THR A C 7
ATOM 11259 O O . THR A 1 2 ? -1.995 -3.209 6.782 1.00 0.87 2 THR A O 7
ATOM 11270 N N . MET A 1 3 ? -3.872 -2.995 7.982 1.00 0.81 3 MET A N 7
ATOM 11271 C CA . MET A 1 3 ? -3.743 -1.562 8.124 1.00 0.75 3 MET A CA 7
ATOM 11272 C C . MET A 1 3 ? -2.616 -1.227 9.102 1.00 0.68 3 MET A C 7
ATOM 11273 O O . MET A 1 3 ? -2.579 -1.722 10.227 1.00 0.80 3 MET A O 7
ATOM 11287 N N . TYR A 1 4 ? -1.683 -0.404 8.636 1.00 0.55 4 TYR A N 7
ATOM 11288 C CA . TYR A 1 4 ? -0.532 0.009 9.435 1.00 0.51 4 TYR A CA 7
ATOM 11289 C C . TYR A 1 4 ? -0.865 1.219 10.302 1.00 0.57 4 TYR A C 7
ATOM 11290 O O . TYR A 1 4 ? -1.346 1.073 11.423 1.00 0.88 4 TYR A O 7
ATOM 11308 N N . ALA A 1 5 ? -0.606 2.408 9.778 1.00 0.45 5 ALA A N 7
ATOM 11309 C CA . ALA A 1 5 ? -0.941 3.638 10.478 1.00 0.49 5 ALA A CA 7
ATOM 11310 C C . ALA A 1 5 ? -1.627 4.619 9.534 1.00 0.44 5 ALA A C 7
ATOM 11311 O O . ALA A 1 5 ? -2.730 5.077 9.812 1.00 0.50 5 ALA A O 7
ATOM 11318 N N . THR A 1 6 ? -0.972 4.922 8.414 1.00 0.41 6 THR A N 7
ATOM 11319 C CA . THR A 1 6 ? -1.548 5.772 7.369 1.00 0.38 6 THR A CA 7
ATOM 11320 C C . THR A 1 6 ? -0.815 5.580 6.045 1.00 0.29 6 THR A C 7
ATOM 11321 O O . THR A 1 6 ? 0.146 4.806 5.966 1.00 0.25 6 THR A O 7
ATOM 11332 N N . LEU A 1 7 ? -1.272 6.289 5.018 1.00 0.30 7 LEU A N 7
ATOM 11333 C CA . LEU A 1 7 ? -0.636 6.289 3.705 1.00 0.30 7 LEU A CA 7
ATOM 11334 C C . LEU A 1 7 ? 0.823 6.766 3.802 1.00 0.31 7 LEU A C 7
ATOM 11335 O O . LEU A 1 7 ? 1.709 6.254 3.132 1.00 0.37 7 LEU A O 7
ATOM 11351 N N . GLU A 1 8 ? 1.068 7.747 4.641 1.00 0.33 8 GLU A N 7
ATOM 11352 C CA . GLU A 1 8 ? 2.416 8.289 4.800 1.00 0.37 8 GLU A CA 7
ATOM 11353 C C . GLU A 1 8 ? 3.306 7.379 5.650 1.00 0.33 8 GLU A C 7
ATOM 11354 O O . GLU A 1 8 ? 4.525 7.353 5.485 1.00 0.37 8 GLU A O 7
ATOM 11366 N N . GLU A 1 9 ? 2.690 6.632 6.549 1.00 0.29 9 GLU A N 7
ATOM 11367 C CA . GLU A 1 9 ? 3.425 5.849 7.537 1.00 0.31 9 GLU A CA 7
ATOM 11368 C C . GLU A 1 9 ? 4.008 4.548 6.999 1.00 0.27 9 GLU A C 7
ATOM 11369 O O . GLU A 1 9 ? 5.190 4.278 7.183 1.00 0.31 9 GLU A O 7
ATOM 11381 N N . ALA A 1 10 ? 3.176 3.739 6.351 1.00 0.23 10 ALA A N 7
ATOM 11382 C CA . ALA A 1 10 ? 3.555 2.367 6.004 1.00 0.24 10 ALA A CA 7
ATOM 11383 C C . ALA A 1 10 ? 4.820 2.287 5.158 1.00 0.23 10 ALA A C 7
ATOM 11384 O O . ALA A 1 10 ? 5.535 1.298 5.218 1.00 0.27 10 ALA A O 7
ATOM 11391 N N . ILE A 1 11 ? 5.089 3.315 4.374 1.00 0.21 11 ILE A N 7
ATOM 11392 C CA . ILE A 1 11 ? 6.310 3.363 3.575 1.00 0.23 11 ILE A CA 7
ATOM 11393 C C . ILE A 1 11 ? 7.529 3.330 4.499 1.00 0.26 11 ILE A C 7
ATOM 11394 O O . ILE A 1 11 ? 8.494 2.599 4.264 1.00 0.34 11 ILE A O 7
ATOM 11410 N N . ASP A 1 12 ? 7.446 4.110 5.571 1.00 0.24 12 ASP A N 7
ATOM 11411 C CA . ASP A 1 12 ? 8.486 4.165 6.595 1.00 0.28 12 ASP A CA 7
ATOM 11412 C C . ASP A 1 12 ? 8.526 2.868 7.397 1.00 0.25 12 ASP A C 7
ATOM 11413 O O . ASP A 1 12 ? 9.593 2.388 7.770 1.00 0.29 12 ASP A O 7
ATOM 11422 N N . ALA A 1 13 ? 7.357 2.301 7.649 1.00 0.21 13 ALA A N 7
ATOM 11423 C CA . ALA A 1 13 ? 7.258 1.060 8.405 1.00 0.22 13 ALA A CA 7
ATOM 11424 C C . ALA A 1 13 ? 7.759 -0.135 7.601 1.00 0.24 13 ALA A C 7
ATOM 11425 O O . ALA A 1 13 ? 8.368 -1.044 8.152 1.00 0.31 13 ALA A O 7
ATOM 11432 N N . ALA A 1 14 ? 7.515 -0.122 6.298 1.00 0.21 14 ALA A N 7
ATOM 11433 C CA . ALA A 1 14 ? 7.814 -1.270 5.451 1.00 0.23 14 ALA A CA 7
ATOM 11434 C C . ALA A 1 14 ? 9.309 -1.447 5.277 1.00 0.23 14 ALA A C 7
ATOM 11435 O O . ALA A 1 14 ? 9.816 -2.566 5.322 1.00 0.26 14 ALA A O 7
ATOM 11442 N N . ARG A 1 15 ? 10.013 -0.338 5.090 1.00 0.22 15 ARG A N 7
ATOM 11443 C CA . ARG A 1 15 ? 11.463 -0.372 4.984 1.00 0.23 15 ARG A CA 7
ATOM 11444 C C . ARG A 1 15 ? 12.054 -0.964 6.267 1.00 0.27 15 ARG A C 7
ATOM 11445 O O . ARG A 1 15 ? 13.002 -1.746 6.232 1.00 0.33 15 ARG A O 7
ATOM 11466 N N . GLU A 1 16 ? 11.446 -0.603 7.393 1.00 0.29 16 GLU A N 7
ATOM 11467 C CA . GLU A 1 16 ? 11.867 -1.073 8.704 1.00 0.39 16 GLU A CA 7
ATOM 11468 C C . GLU A 1 16 ? 11.510 -2.547 8.890 1.00 0.43 16 GLU A C 7
ATOM 11469 O O . GLU A 1 16 ? 12.358 -3.365 9.245 1.00 0.52 16 GLU A O 7
ATOM 11481 N N . GLU A 1 17 ? 10.245 -2.873 8.640 1.00 0.40 17 GLU A N 7
ATOM 11482 C CA . GLU A 1 17 ? 9.736 -4.232 8.798 1.00 0.51 17 GLU A CA 7
ATOM 11483 C C . GLU A 1 17 ? 10.503 -5.211 7.916 1.00 0.52 17 GLU A C 7
ATOM 11484 O O . GLU A 1 17 ? 10.760 -6.348 8.312 1.00 0.60 17 GLU A O 7
ATOM 11496 N N . PHE A 1 18 ? 10.859 -4.770 6.718 1.00 0.46 18 PHE A N 7
ATOM 11497 C CA . PHE A 1 18 ? 11.636 -5.598 5.804 1.00 0.50 18 PHE A CA 7
ATOM 11498 C C . PHE A 1 18 ? 13.020 -5.859 6.396 1.00 0.54 18 PHE A C 7
ATOM 11499 O O . PHE A 1 18 ? 13.498 -6.991 6.412 1.00 0.64 18 PHE A O 7
ATOM 11516 N N . LEU A 1 19 ? 13.642 -4.803 6.907 1.00 0.50 19 LEU A N 7
ATOM 11517 C CA . LEU A 1 19 ? 14.956 -4.907 7.533 1.00 0.58 19 LEU A CA 7
ATOM 11518 C C . LEU A 1 19 ? 14.917 -5.775 8.782 1.00 0.70 19 LEU A C 7
ATOM 11519 O O . LEU A 1 19 ? 15.912 -6.400 9.139 1.00 0.78 19 LEU A O 7
ATOM 11535 N N . ALA A 1 20 ? 13.774 -5.793 9.449 1.00 0.73 20 ALA A N 7
ATOM 11536 C CA . ALA A 1 20 ? 13.588 -6.599 10.652 1.00 0.87 20 ALA A CA 7
ATOM 11537 C C . ALA A 1 20 ? 13.905 -8.077 10.405 1.00 0.91 20 ALA A C 7
ATOM 11538 O O . ALA A 1 20 ? 14.341 -8.784 11.312 1.00 1.02 20 ALA A O 7
ATOM 11545 N N . ASP A 1 21 ? 13.692 -8.537 9.175 1.00 0.86 21 ASP A N 7
ATOM 11546 C CA . ASP A 1 21 ? 13.953 -9.934 8.830 1.00 0.92 21 ASP A CA 7
ATOM 11547 C C . ASP A 1 21 ? 15.365 -10.125 8.291 1.00 0.91 21 ASP A C 7
ATOM 11548 O O . ASP A 1 21 ? 15.865 -11.248 8.233 1.00 1.03 21 ASP A O 7
ATOM 11557 N N . ASN A 1 22 ? 16.010 -9.031 7.901 1.00 0.79 22 ASN A N 7
ATOM 11558 C CA . ASN A 1 22 ? 17.351 -9.096 7.328 1.00 0.78 22 ASN A CA 7
ATOM 11559 C C . ASN A 1 22 ? 18.033 -7.725 7.341 1.00 0.70 22 ASN A C 7
ATOM 11560 O O . ASN A 1 22 ? 17.978 -6.974 6.366 1.00 0.64 22 ASN A O 7
ATOM 11571 N N . PRO A 1 23 ? 18.669 -7.370 8.466 1.00 0.74 23 PRO A N 7
ATOM 11572 C CA . PRO A 1 23 ? 19.390 -6.103 8.595 1.00 0.73 23 PRO A CA 7
ATOM 11573 C C . PRO A 1 23 ? 20.584 -6.025 7.650 1.00 0.67 23 PRO A C 7
ATOM 11574 O O . PRO A 1 23 ? 21.343 -6.985 7.507 1.00 0.70 23 PRO A O 7
ATOM 11585 N N . GLY A 1 24 ? 20.730 -4.887 6.992 1.00 0.61 24 GLY A N 7
ATOM 11586 C CA . GLY A 1 24 ? 21.868 -4.670 6.120 1.00 0.58 24 GLY A CA 7
ATOM 11587 C C . GLY A 1 24 ? 21.519 -4.841 4.658 1.00 0.49 24 GLY A C 7
ATOM 11588 O O . GLY A 1 24 ? 22.289 -4.464 3.782 1.00 0.50 24 GLY A O 7
ATOM 11592 N N . ILE A 1 25 ? 20.342 -5.394 4.394 1.00 0.45 25 ILE A N 7
ATOM 11593 C CA . ILE A 1 25 ? 19.904 -5.653 3.027 1.00 0.38 25 ILE A CA 7
ATOM 11594 C C . ILE A 1 25 ? 19.570 -4.358 2.283 1.00 0.33 25 ILE A C 7
ATOM 11595 O O . ILE A 1 25 ? 19.472 -4.347 1.060 1.00 0.31 25 ILE A O 7
ATOM 11611 N N . ASP A 1 26 ? 19.424 -3.267 3.029 1.00 0.37 26 ASP A N 7
ATOM 11612 C CA . ASP A 1 26 ? 19.253 -1.931 2.459 1.00 0.39 26 ASP A CA 7
ATOM 11613 C C . ASP A 1 26 ? 20.443 -1.575 1.544 1.00 0.41 26 ASP A C 7
ATOM 11614 O O . ASP A 1 26 ? 21.213 -2.454 1.156 1.00 0.41 26 ASP A O 7
ATOM 11623 N N . ALA A 1 27 ? 20.610 -0.297 1.219 1.00 0.48 27 ALA A N 7
ATOM 11624 C CA . ALA A 1 27 ? 21.705 0.160 0.354 1.00 0.56 27 ALA A CA 7
ATOM 11625 C C . ALA A 1 27 ? 23.071 -0.380 0.801 1.00 0.55 27 ALA A C 7
ATOM 11626 O O . ALA A 1 27 ? 24.039 -0.358 0.034 1.00 0.62 27 ALA A O 7
ATOM 11633 N N . GLU A 1 28 ? 23.134 -0.882 2.028 1.00 0.49 28 GLU A N 7
ATOM 11634 C CA . GLU A 1 28 ? 24.357 -1.438 2.582 1.00 0.51 28 GLU A CA 7
ATOM 11635 C C . GLU A 1 28 ? 24.852 -2.635 1.765 1.00 0.49 28 GLU A C 7
ATOM 11636 O O . GLU A 1 28 ? 25.992 -2.641 1.301 1.00 0.62 28 GLU A O 7
ATOM 11648 N N . ASP A 1 29 ? 23.992 -3.633 1.559 1.00 0.40 29 ASP A N 7
ATOM 11649 C CA . ASP A 1 29 ? 24.435 -4.881 0.933 1.00 0.41 29 ASP A CA 7
ATOM 11650 C C . ASP A 1 29 ? 23.691 -5.181 -0.366 1.00 0.39 29 ASP A C 7
ATOM 11651 O O . ASP A 1 29 ? 24.308 -5.550 -1.367 1.00 0.44 29 ASP A O 7
ATOM 11660 N N . ALA A 1 30 ? 22.376 -5.016 -0.365 1.00 0.35 30 ALA A N 7
ATOM 11661 C CA . ALA A 1 30 ? 21.576 -5.337 -1.541 1.00 0.36 30 ALA A CA 7
ATOM 11662 C C . ALA A 1 30 ? 21.023 -4.078 -2.191 1.00 0.36 30 ALA A C 7
ATOM 11663 O O . ALA A 1 30 ? 20.885 -3.044 -1.543 1.00 0.38 30 ALA A O 7
ATOM 11670 N N . ASN A 1 31 ? 20.737 -4.156 -3.481 1.00 0.39 31 ASN A N 7
ATOM 11671 C CA . ASN A 1 31 ? 20.152 -3.031 -4.196 1.00 0.36 31 ASN A CA 7
ATOM 11672 C C . ASN A 1 31 ? 18.629 -3.146 -4.207 1.00 0.36 31 ASN A C 7
ATOM 11673 O O . ASN A 1 31 ? 18.016 -3.581 -5.176 1.00 0.63 31 ASN A O 7
ATOM 11684 N N . VAL A 1 32 ? 18.020 -2.723 -3.116 1.00 0.36 32 VAL A N 7
ATOM 11685 C CA . VAL A 1 32 ? 16.578 -2.817 -2.954 1.00 0.31 32 VAL A CA 7
ATOM 11686 C C . VAL A 1 32 ? 15.869 -1.719 -3.731 1.00 0.26 32 VAL A C 7
ATOM 11687 O O . VAL A 1 32 ? 15.400 -0.746 -3.146 1.00 0.24 32 VAL A O 7
ATOM 11700 N N . GLN A 1 33 ? 15.795 -1.844 -5.046 1.00 0.27 33 GLN A N 7
ATOM 11701 C CA . GLN A 1 33 ? 15.037 -0.867 -5.800 1.00 0.25 33 GLN A CA 7
ATOM 11702 C C . GLN A 1 33 ? 13.695 -1.464 -6.192 1.00 0.20 33 GLN A C 7
ATOM 11703 O O . GLN A 1 33 ? 13.629 -2.331 -7.063 1.00 0.24 33 GLN A O 7
ATOM 11717 N N . GLN A 1 34 ? 12.639 -0.984 -5.554 1.00 0.16 34 GLN A N 7
ATOM 11718 C CA . GLN A 1 34 ? 11.273 -1.199 -6.005 1.00 0.14 34 GLN A CA 7
ATOM 11719 C C . GLN A 1 34 ? 10.324 -0.393 -5.137 1.00 0.13 34 GLN A C 7
ATOM 11720 O O . GLN A 1 34 ? 10.601 -0.181 -3.962 1.00 0.23 34 GLN A O 7
ATOM 11734 N N . PHE A 1 35 ? 9.231 0.074 -5.699 1.00 0.15 35 PHE A N 7
ATOM 11735 C CA . PHE A 1 35 ? 8.172 0.630 -4.882 1.00 0.15 35 PHE A CA 7
ATOM 11736 C C . PHE A 1 35 ? 6.870 -0.101 -5.167 1.00 0.14 35 PHE A C 7
ATOM 11737 O O . PHE A 1 35 ? 6.308 0.013 -6.260 1.00 0.15 35 PHE A O 7
ATOM 11754 N N . ASN A 1 36 ? 6.413 -0.864 -4.188 1.00 0.15 36 ASN A N 7
ATOM 11755 C CA . ASN A 1 36 ? 5.152 -1.584 -4.286 1.00 0.17 36 ASN A CA 7
ATOM 11756 C C . ASN A 1 36 ? 4.285 -1.261 -3.086 1.00 0.16 36 ASN A C 7
ATOM 11757 O O . ASN A 1 36 ? 4.803 -0.935 -2.024 1.00 0.20 36 ASN A O 7
ATOM 11768 N N . ALA A 1 37 ? 2.978 -1.354 -3.249 1.00 0.20 37 ALA A N 7
ATOM 11769 C CA . ALA A 1 37 ? 2.058 -1.074 -2.159 1.00 0.22 37 ALA A CA 7
ATOM 11770 C C . ALA A 1 37 ? 0.706 -1.717 -2.425 1.00 0.29 37 ALA A C 7
ATOM 11771 O O . ALA A 1 37 ? 0.395 -2.029 -3.570 1.00 0.40 37 ALA A O 7
ATOM 11778 N N . GLN A 1 38 ? -0.067 -1.945 -1.362 1.00 0.30 38 GLN A N 7
ATOM 11779 C CA . GLN A 1 38 ? -1.455 -2.407 -1.473 1.00 0.34 38 GLN A CA 7
ATOM 11780 C C . GLN A 1 38 ? -2.194 -2.206 -0.153 1.00 0.38 38 GLN A C 7
ATOM 11781 O O . GLN A 1 38 ? -1.572 -2.151 0.904 1.00 0.43 38 GLN A O 7
ATOM 11795 N N . LYS A 1 39 ? -3.516 -2.052 -0.212 1.00 0.49 39 LYS A N 7
ATOM 11796 C CA . LYS A 1 39 ? -4.298 -1.808 0.994 1.00 0.60 39 LYS A CA 7
ATOM 11797 C C . LYS A 1 39 ? -5.741 -2.262 0.825 1.00 0.77 39 LYS A C 7
ATOM 11798 O O . LYS A 1 39 ? -6.265 -2.266 -0.285 1.00 0.99 39 LYS A O 7
ATOM 11817 N N . TYR A 1 40 ? -6.364 -2.661 1.927 1.00 0.92 40 TYR A N 7
ATOM 11818 C CA . TYR A 1 40 ? -7.794 -2.935 1.947 1.00 1.13 40 TYR A CA 7
ATOM 11819 C C . TYR A 1 40 ? -8.455 -2.058 3.007 1.00 1.16 40 TYR A C 7
ATOM 11820 O O . TYR A 1 40 ? -8.228 -2.251 4.200 1.00 1.36 40 TYR A O 7
ATOM 11838 N N . VAL A 1 41 ? -9.269 -1.098 2.564 1.00 1.06 41 VAL A N 7
ATOM 11839 C CA . VAL A 1 41 ? -9.822 -0.073 3.454 1.00 1.20 41 VAL A CA 7
ATOM 11840 C C . VAL A 1 41 ? -11.171 0.451 2.962 1.00 1.30 41 VAL A C 7
ATOM 11841 O O . VAL A 1 41 ? -11.504 0.335 1.780 1.00 1.28 41 VAL A O 7
ATOM 11854 N N . LEU A 1 42 ? -11.945 1.006 3.891 1.00 1.56 42 LEU A N 7
ATOM 11855 C CA . LEU A 1 42 ? -13.259 1.556 3.592 1.00 1.74 42 LEU A CA 7
ATOM 11856 C C . LEU A 1 42 ? -13.254 3.061 3.868 1.00 1.76 42 LEU A C 7
ATOM 11857 O O . LEU A 1 42 ? -12.275 3.595 4.392 1.00 1.66 42 LEU A O 7
ATOM 11873 N N . GLN A 1 43 ? -14.358 3.732 3.538 1.00 2.05 43 GLN A N 7
ATOM 11874 C CA . GLN A 1 43 ? -14.447 5.196 3.629 1.00 2.25 43 GLN A CA 7
ATOM 11875 C C . GLN A 1 43 ? -14.417 5.684 5.068 1.00 2.11 43 GLN A C 7
ATOM 11876 O O . GLN A 1 43 ? -14.368 6.887 5.322 1.00 2.33 43 GLN A O 7
ATOM 11890 N N . ASP A 1 44 ? -14.468 4.748 5.999 1.00 1.88 44 ASP A N 7
ATOM 11891 C CA . ASP A 1 44 ? -14.537 5.083 7.417 1.00 1.85 44 ASP A CA 7
ATOM 11892 C C . ASP A 1 44 ? -13.247 5.762 7.852 1.00 1.88 44 ASP A C 7
ATOM 11893 O O . ASP A 1 44 ? -13.182 6.394 8.908 1.00 2.09 44 ASP A O 7
ATOM 11902 N N . GLY A 1 45 ? -12.222 5.648 7.016 1.00 1.83 45 GLY A N 7
ATOM 11903 C CA . GLY A 1 45 ? -11.050 6.469 7.192 1.00 2.15 45 GLY A CA 7
ATOM 11904 C C . GLY A 1 45 ? -9.882 5.724 7.769 1.00 2.15 45 GLY A C 7
ATOM 11905 O O . GLY A 1 45 ? -8.876 6.328 8.139 1.00 2.57 45 GLY A O 7
ATOM 11909 N N . ASP A 1 46 ? -10.016 4.412 7.866 1.00 1.91 46 ASP A N 7
ATOM 11910 C CA . ASP A 1 46 ? -8.922 3.556 8.319 1.00 2.22 46 ASP A CA 7
ATOM 11911 C C . ASP A 1 46 ? -7.831 3.468 7.269 1.00 2.50 46 ASP A C 7
ATOM 11912 O O . ASP A 1 46 ? -7.235 2.413 7.069 1.00 2.67 46 ASP A O 7
ATOM 11921 N N . ILE A 1 47 ? -7.575 4.580 6.620 1.00 2.90 47 ILE A N 7
ATOM 11922 C CA . ILE A 1 47 ? -6.698 4.616 5.471 1.00 3.28 47 ILE A CA 7
ATOM 11923 C C . ILE A 1 47 ? -5.281 4.273 5.868 1.00 2.45 47 ILE A C 7
ATOM 11924 O O . ILE A 1 47 ? -4.539 5.091 6.414 1.00 2.60 47 ILE A O 7
ATOM 11940 N N . MET A 1 48 ? -4.932 3.040 5.586 1.00 1.92 48 MET A N 7
ATOM 11941 C CA . MET A 1 48 ? -3.621 2.510 5.852 1.00 1.11 48 MET A CA 7
ATOM 11942 C C . MET A 1 48 ? -3.310 1.516 4.762 1.00 1.03 48 MET A C 7
ATOM 11943 O O . MET A 1 48 ? -4.221 1.039 4.085 1.00 1.64 48 MET A O 7
ATOM 11957 N N . TRP A 1 49 ? -2.052 1.200 4.580 1.00 0.49 49 TRP A N 7
ATOM 11958 C CA . TRP A 1 49 ? -1.660 0.357 3.478 1.00 0.37 49 TRP A CA 7
ATOM 11959 C C . TRP A 1 49 ? -0.390 -0.410 3.807 1.00 0.32 49 TRP A C 7
ATOM 11960 O O . TRP A 1 49 ? 0.205 -0.202 4.860 1.00 0.31 49 TRP A O 7
ATOM 11981 N N . GLN A 1 50 ? -0.019 -1.326 2.930 1.00 0.36 50 GLN A N 7
ATOM 11982 C CA . GLN A 1 50 ? 1.221 -2.071 3.069 1.00 0.35 50 GLN A CA 7
ATOM 11983 C C . GLN A 1 50 ? 2.137 -1.743 1.905 1.00 0.24 50 GLN A C 7
ATOM 11984 O O . GLN A 1 50 ? 1.665 -1.420 0.814 1.00 0.27 50 GLN A O 7
ATOM 11998 N N . VAL A 1 51 ? 3.436 -1.820 2.140 1.00 0.21 51 VAL A N 7
ATOM 11999 C CA . VAL A 1 51 ? 4.419 -1.437 1.133 1.00 0.16 51 VAL A CA 7
ATOM 12000 C C . VAL A 1 51 ? 5.455 -2.545 0.952 1.00 0.16 51 VAL A C 7
ATOM 12001 O O . VAL A 1 51 ? 5.894 -3.158 1.925 1.00 0.19 51 VAL A O 7
ATOM 12014 N N . GLU A 1 52 ? 5.832 -2.797 -0.294 1.00 0.18 52 GLU A N 7
ATOM 12015 C CA . GLU A 1 52 ? 6.741 -3.895 -0.621 1.00 0.20 52 GLU A CA 7
ATOM 12016 C C . GLU A 1 52 ? 7.943 -3.421 -1.431 1.00 0.20 52 GLU A C 7
ATOM 12017 O O . GLU A 1 52 ? 7.884 -2.396 -2.117 1.00 0.22 52 GLU A O 7
ATOM 12029 N N . PHE A 1 53 ? 9.027 -4.191 -1.349 1.00 0.21 53 PHE A N 7
ATOM 12030 C CA . PHE A 1 53 ? 10.276 -3.883 -2.044 1.00 0.21 53 PHE A CA 7
ATOM 12031 C C . PHE A 1 53 ? 10.942 -5.180 -2.507 1.00 0.25 53 PHE A C 7
ATOM 12032 O O . PHE A 1 53 ? 10.739 -6.228 -1.891 1.00 0.36 53 PHE A O 7
ATOM 12049 N N . PHE A 1 54 ? 11.730 -5.124 -3.580 1.00 0.20 54 PHE A N 7
ATOM 12050 C CA . PHE A 1 54 ? 12.607 -6.239 -3.930 1.00 0.22 54 PHE A CA 7
ATOM 12051 C C . PHE A 1 54 ? 13.991 -5.727 -4.326 1.00 0.23 54 PHE A C 7
ATOM 12052 O O . PHE A 1 54 ? 14.191 -4.525 -4.485 1.00 0.21 54 PHE A O 7
ATOM 12069 N N . ALA A 1 55 ? 14.938 -6.645 -4.475 1.00 0.32 55 ALA A N 7
ATOM 12070 C CA . ALA A 1 55 ? 16.348 -6.286 -4.596 1.00 0.39 55 ALA A CA 7
ATOM 12071 C C . ALA A 1 55 ? 16.875 -6.375 -6.023 1.00 0.57 55 ALA A C 7
ATOM 12072 O O . ALA A 1 55 ? 18.086 -6.324 -6.241 1.00 1.04 55 ALA A O 7
ATOM 12079 N N . ASP A 1 56 ? 15.995 -6.556 -6.988 1.00 0.41 56 ASP A N 7
ATOM 12080 C CA . ASP A 1 56 ? 16.402 -6.450 -8.380 1.00 0.47 56 ASP A CA 7
ATOM 12081 C C . ASP A 1 56 ? 15.381 -5.639 -9.154 1.00 0.40 56 ASP A C 7
ATOM 12082 O O . ASP A 1 56 ? 14.279 -6.106 -9.421 1.00 0.37 56 ASP A O 7
ATOM 12091 N N . GLU A 1 57 ? 15.764 -4.423 -9.516 1.00 0.43 57 GLU A N 7
ATOM 12092 C CA . GLU A 1 57 ? 14.850 -3.477 -10.151 1.00 0.43 57 GLU A CA 7
ATOM 12093 C C . GLU A 1 57 ? 14.252 -4.049 -11.433 1.00 0.45 57 GLU A C 7
ATOM 12094 O O . GLU A 1 57 ? 14.972 -4.429 -12.360 1.00 0.52 57 GLU A O 7
ATOM 12106 N N . GLY A 1 58 ? 12.932 -4.122 -11.474 1.00 0.46 58 GLY A N 7
ATOM 12107 C CA . GLY A 1 58 ? 12.263 -4.601 -12.665 1.00 0.62 58 GLY A CA 7
ATOM 12108 C C . GLY A 1 58 ? 11.810 -6.039 -12.538 1.00 0.60 58 GLY A C 7
ATOM 12109 O O . GLY A 1 58 ? 11.327 -6.629 -13.503 1.00 0.73 58 GLY A O 7
ATOM 12113 N N . GLU A 1 59 ? 11.984 -6.610 -11.354 1.00 0.50 59 GLU A N 7
ATOM 12114 C CA . GLU A 1 59 ? 11.457 -7.936 -11.056 1.00 0.61 59 GLU A CA 7
ATOM 12115 C C . GLU A 1 59 ? 9.941 -7.869 -10.852 1.00 0.67 59 GLU A C 7
ATOM 12116 O O . GLU A 1 59 ? 9.273 -6.982 -11.388 1.00 0.90 59 GLU A O 7
ATOM 12128 N N . GLU A 1 60 ? 9.397 -8.792 -10.077 1.00 0.64 60 GLU A N 7
ATOM 12129 C CA . GLU A 1 60 ? 7.962 -8.848 -9.869 1.00 0.66 60 GLU A CA 7
ATOM 12130 C C . GLU A 1 60 ? 7.635 -8.558 -8.415 1.00 0.62 60 GLU A C 7
ATOM 12131 O O . GLU A 1 60 ? 8.131 -9.226 -7.505 1.00 0.66 60 GLU A O 7
ATOM 12143 N N . GLY A 1 61 ? 6.821 -7.544 -8.197 1.00 0.57 61 GLY A N 7
ATOM 12144 C CA . GLY A 1 61 ? 6.486 -7.146 -6.854 1.00 0.57 61 GLY A CA 7
ATOM 12145 C C . GLY A 1 61 ? 5.117 -7.624 -6.452 1.00 0.54 61 GLY A C 7
ATOM 12146 O O . GLY A 1 61 ? 4.289 -7.929 -7.312 1.00 0.57 61 GLY A O 7
ATOM 12150 N N . GLU A 1 62 ? 4.891 -7.701 -5.148 1.00 0.61 62 GLU A N 7
ATOM 12151 C CA . GLU A 1 62 ? 3.618 -8.150 -4.597 1.00 0.67 62 GLU A CA 7
ATOM 12152 C C . GLU A 1 62 ? 2.442 -7.391 -5.213 1.00 0.57 62 GLU A C 7
ATOM 12153 O O . GLU A 1 62 ? 1.379 -7.966 -5.443 1.00 0.93 62 GLU A O 7
ATOM 12165 N N . CYS A 1 63 ? 2.638 -6.108 -5.505 1.00 0.37 63 CYS A N 7
ATOM 12166 C CA . CYS A 1 63 ? 1.541 -5.266 -5.961 1.00 0.40 63 CYS A CA 7
ATOM 12167 C C . CYS A 1 63 ? 2.023 -4.089 -6.811 1.00 0.33 63 CYS A C 7
ATOM 12168 O O . CYS A 1 63 ? 3.005 -4.215 -7.542 1.00 0.45 63 CYS A O 7
ATOM 12176 N N . LEU A 1 64 ? 1.342 -2.942 -6.680 1.00 0.29 64 LEU A N 7
ATOM 12177 C CA . LEU A 1 64 ? 1.474 -1.832 -7.622 1.00 0.30 64 LEU A CA 7
ATOM 12178 C C . LEU A 1 64 ? 2.906 -1.312 -7.701 1.00 0.29 64 LEU A C 7
ATOM 12179 O O . LEU A 1 64 ? 3.439 -0.766 -6.734 1.00 0.30 64 LEU A O 7
ATOM 12195 N N . PRO A 1 65 ? 3.552 -1.516 -8.855 1.00 0.31 65 PRO A N 7
ATOM 12196 C CA . PRO A 1 65 ? 4.894 -1.006 -9.114 1.00 0.31 65 PRO A CA 7
ATOM 12197 C C . PRO A 1 65 ? 4.886 0.470 -9.508 1.00 0.34 65 PRO A C 7
ATOM 12198 O O . PRO A 1 65 ? 4.453 0.829 -10.602 1.00 0.45 65 PRO A O 7
ATOM 12209 N N . MET A 1 66 ? 5.350 1.325 -8.609 1.00 0.35 66 MET A N 7
ATOM 12210 C CA . MET A 1 66 ? 5.397 2.756 -8.884 1.00 0.46 66 MET A CA 7
ATOM 12211 C C . MET A 1 66 ? 6.794 3.199 -9.277 1.00 0.43 66 MET A C 7
ATOM 12212 O O . MET A 1 66 ? 6.978 3.879 -10.284 1.00 0.57 66 MET A O 7
ATOM 12226 N N . LEU A 1 67 ? 7.774 2.810 -8.482 1.00 0.32 67 LEU A N 7
ATOM 12227 C CA . LEU A 1 67 ? 9.145 3.227 -8.713 1.00 0.36 67 LEU A CA 7
ATOM 12228 C C . LEU A 1 67 ? 10.055 2.022 -8.809 1.00 0.33 67 LEU A C 7
ATOM 12229 O O . LEU A 1 67 ? 9.757 0.959 -8.265 1.00 0.30 67 LEU A O 7
ATOM 12245 N N . SER A 1 68 ? 11.167 2.209 -9.487 1.00 0.36 68 SER A N 7
ATOM 12246 C CA . SER A 1 68 ? 12.164 1.171 -9.650 1.00 0.37 68 SER A CA 7
ATOM 12247 C C . SER A 1 68 ? 13.504 1.813 -9.980 1.00 0.41 68 SER A C 7
ATOM 12248 O O . SER A 1 68 ? 13.638 2.527 -10.974 1.00 0.46 68 SER A O 7
ATOM 12256 N N . GLY A 1 69 ? 14.484 1.576 -9.130 1.00 0.40 69 GLY A N 7
ATOM 12257 C CA . GLY A 1 69 ? 15.778 2.199 -9.298 1.00 0.44 69 GLY A CA 7
ATOM 12258 C C . GLY A 1 69 ? 16.292 2.773 -7.996 1.00 0.38 69 GLY A C 7
ATOM 12259 O O . GLY A 1 69 ? 15.732 2.500 -6.929 1.00 0.30 69 GLY A O 7
ATOM 12263 N N . GLU A 1 70 ? 17.334 3.585 -8.080 1.00 0.43 70 GLU A N 7
ATOM 12264 C CA . GLU A 1 70 ? 17.971 4.158 -6.897 1.00 0.41 70 GLU A CA 7
ATOM 12265 C C . GLU A 1 70 ? 16.988 4.988 -6.077 1.00 0.37 70 GLU A C 7
ATOM 12266 O O . GLU A 1 70 ? 17.149 5.135 -4.866 1.00 0.36 70 GLU A O 7
ATOM 12278 N N . ALA A 1 71 ? 15.967 5.520 -6.737 1.00 0.38 71 ALA A N 7
ATOM 12279 C CA . ALA A 1 71 ? 14.930 6.283 -6.056 1.00 0.38 71 ALA A CA 7
ATOM 12280 C C . ALA A 1 71 ? 14.180 5.396 -5.069 1.00 0.32 71 ALA A C 7
ATOM 12281 O O . ALA A 1 71 ? 14.001 5.752 -3.907 1.00 0.32 71 ALA A O 7
ATOM 12288 N N . ALA A 1 72 ? 13.768 4.227 -5.540 1.00 0.31 72 ALA A N 7
ATOM 12289 C CA . ALA A 1 72 ? 13.050 3.266 -4.716 1.00 0.26 72 ALA A CA 7
ATOM 12290 C C . ALA A 1 72 ? 13.957 2.679 -3.634 1.00 0.23 72 ALA A C 7
ATOM 12291 O O . ALA A 1 72 ? 13.504 2.358 -2.541 1.00 0.22 72 ALA A O 7
ATOM 12298 N N . GLN A 1 73 ? 15.239 2.540 -3.948 1.00 0.23 73 GLN A N 7
ATOM 12299 C CA . GLN A 1 73 ? 16.232 2.133 -2.958 1.00 0.23 73 GLN A CA 7
ATOM 12300 C C . GLN A 1 73 ? 16.387 3.209 -1.897 1.00 0.22 73 GLN A C 7
ATOM 12301 O O . GLN A 1 73 ? 16.544 2.913 -0.712 1.00 0.26 73 GLN A O 7
ATOM 12315 N N . SER A 1 74 ? 16.325 4.456 -2.329 1.00 0.24 74 SER A N 7
ATOM 12316 C CA . SER A 1 74 ? 16.329 5.575 -1.404 1.00 0.27 74 SER A CA 7
ATOM 12317 C C . SER A 1 74 ? 15.096 5.498 -0.511 1.00 0.27 74 SER A C 7
ATOM 12318 O O . SER A 1 74 ? 15.136 5.873 0.654 1.00 0.31 74 SER A O 7
ATOM 12326 N N . VAL A 1 75 ? 14.009 4.978 -1.070 1.00 0.25 75 VAL A N 7
ATOM 12327 C CA . VAL A 1 75 ? 12.788 4.752 -0.310 1.00 0.26 75 VAL A CA 7
ATOM 12328 C C . VAL A 1 75 ? 13.031 3.734 0.806 1.00 0.24 75 VAL A C 7
ATOM 12329 O O . VAL A 1 75 ? 12.499 3.876 1.908 1.00 0.29 75 VAL A O 7
ATOM 12342 N N . PHE A 1 76 ? 13.864 2.724 0.533 1.00 0.21 76 PHE A N 7
ATOM 12343 C CA . PHE A 1 76 ? 14.194 1.727 1.546 1.00 0.21 76 PHE A CA 7
ATOM 12344 C C . PHE A 1 76 ? 15.067 2.358 2.624 1.00 0.25 76 PHE A C 7
ATOM 12345 O O . PHE A 1 76 ? 14.926 2.063 3.813 1.00 0.32 76 PHE A O 7
ATOM 12362 N N . ASP A 1 77 ? 15.960 3.241 2.194 1.00 0.26 77 ASP A N 7
ATOM 12363 C CA . ASP A 1 77 ? 16.822 3.984 3.108 1.00 0.34 77 ASP A CA 7
ATOM 12364 C C . ASP A 1 77 ? 16.016 4.979 3.942 1.00 0.38 77 ASP A C 7
ATOM 12365 O O . ASP A 1 77 ? 16.390 5.313 5.065 1.00 0.50 77 ASP A O 7
ATOM 12374 N N . GLY A 1 78 ? 14.900 5.437 3.392 1.00 0.30 78 GLY A N 7
ATOM 12375 C CA . GLY A 1 78 ? 14.084 6.427 4.073 1.00 0.36 78 GLY A CA 7
ATOM 12376 C C . GLY A 1 78 ? 14.173 7.783 3.406 1.00 0.38 78 GLY A C 7
ATOM 12377 O O . GLY A 1 78 ? 13.424 8.705 3.735 1.00 0.52 78 GLY A O 7
ATOM 12381 N N . ASP A 1 79 ? 15.083 7.896 2.453 1.00 0.34 79 ASP A N 7
ATOM 12382 C CA . ASP A 1 79 ? 15.271 9.130 1.705 1.00 0.40 79 ASP A CA 7
ATOM 12383 C C . ASP A 1 79 ? 14.280 9.188 0.549 1.00 0.33 79 ASP A C 7
ATOM 12384 O O . ASP A 1 79 ? 14.629 8.930 -0.603 1.00 0.41 79 ASP A O 7
ATOM 12393 N N . TYR A 1 80 ? 13.030 9.493 0.860 1.00 0.28 80 TYR A N 7
ATOM 12394 C CA . TYR A 1 80 ? 11.999 9.588 -0.159 1.00 0.30 80 TYR A CA 7
ATOM 12395 C C . TYR A 1 80 ? 11.053 10.737 0.142 1.00 0.35 80 TYR A C 7
ATOM 12396 O O . TYR A 1 80 ? 10.926 11.171 1.288 1.00 0.37 80 TYR A O 7
ATOM 12414 N N . ASP A 1 81 ? 10.395 11.221 -0.895 1.00 0.46 81 ASP A N 7
ATOM 12415 C CA . ASP A 1 81 ? 9.447 12.313 -0.763 1.00 0.54 81 ASP A CA 7
ATOM 12416 C C . ASP A 1 81 ? 8.045 11.761 -0.579 1.00 0.42 81 ASP A C 7
ATOM 12417 O O . ASP A 1 81 ? 7.361 11.437 -1.554 1.00 0.41 81 ASP A O 7
ATOM 12426 N N . GLU A 1 82 ? 7.622 11.647 0.673 1.00 0.41 82 GLU A N 7
ATOM 12427 C CA . GLU A 1 82 ? 6.312 11.097 0.993 1.00 0.39 82 GLU A CA 7
ATOM 12428 C C . GLU A 1 82 ? 5.195 11.927 0.364 1.00 0.35 82 GLU A C 7
ATOM 12429 O O . GLU A 1 82 ? 4.223 11.377 -0.151 1.00 0.38 82 GLU A O 7
ATOM 12441 N N . ILE A 1 83 ? 5.350 13.248 0.373 1.00 0.35 83 ILE A N 7
ATOM 12442 C CA . ILE A 1 83 ? 4.320 14.133 -0.164 1.00 0.37 83 ILE A CA 7
ATOM 12443 C C . ILE A 1 83 ? 4.269 14.054 -1.686 1.00 0.38 83 ILE A C 7
ATOM 12444 O O . ILE A 1 83 ? 3.255 14.371 -2.300 1.00 0.47 83 ILE A O 7
ATOM 12460 N N . GLU A 1 84 ? 5.360 13.612 -2.292 1.00 0.38 84 GLU A N 7
ATOM 12461 C CA . GLU A 1 84 ? 5.440 13.535 -3.741 1.00 0.48 84 GLU A CA 7
ATOM 12462 C C . GLU A 1 84 ? 4.689 12.307 -4.245 1.00 0.46 84 GLU A C 7
ATOM 12463 O O . GLU A 1 84 ? 3.763 12.418 -5.052 1.00 0.55 84 GLU A O 7
ATOM 12475 N N . ILE A 1 85 ? 5.067 11.142 -3.728 1.00 0.39 85 ILE A N 7
ATOM 12476 C CA . ILE A 1 85 ? 4.489 9.880 -4.176 1.00 0.37 85 ILE A CA 7
ATOM 12477 C C . ILE A 1 85 ? 3.013 9.762 -3.816 1.00 0.35 85 ILE A C 7
ATOM 12478 O O . ILE A 1 85 ? 2.241 9.203 -4.578 1.00 0.43 85 ILE A O 7
ATOM 12494 N N . ARG A 1 86 ? 2.624 10.281 -2.654 1.00 0.32 86 ARG A N 7
ATOM 12495 C CA . ARG A 1 86 ? 1.232 10.207 -2.214 1.00 0.39 86 ARG A CA 7
ATOM 12496 C C . ARG A 1 86 ? 0.317 11.050 -3.090 1.00 0.48 86 ARG A C 7
ATOM 12497 O O . ARG A 1 86 ? -0.805 10.649 -3.397 1.00 0.56 86 ARG A O 7
ATOM 12518 N N . GLN A 1 87 ? 0.801 12.211 -3.501 1.00 0.50 87 GLN A N 7
ATOM 12519 C CA . GLN A 1 87 ? 0.016 13.104 -4.347 1.00 0.63 87 GLN A CA 7
ATOM 12520 C C . GLN A 1 87 ? -0.180 12.508 -5.732 1.00 0.68 87 GLN A C 7
ATOM 12521 O O . GLN A 1 87 ? -1.195 12.753 -6.386 1.00 0.84 87 GLN A O 7
ATOM 12535 N N . GLU A 1 88 ? 0.779 11.707 -6.171 1.00 0.60 88 GLU A N 7
ATOM 12536 C CA . GLU A 1 88 ? 0.676 11.040 -7.459 1.00 0.66 88 GLU A CA 7
ATOM 12537 C C . GLU A 1 88 ? 0.439 9.548 -7.260 1.00 0.54 88 GLU A C 7
ATOM 12538 O O . GLU A 1 88 ? 0.683 8.738 -8.156 1.00 0.57 88 GLU A O 7
ATOM 12550 N N . TRP A 1 89 ? -0.038 9.188 -6.077 1.00 0.46 89 TRP A N 7
ATOM 12551 C CA . TRP A 1 89 ? -0.295 7.796 -5.757 1.00 0.38 89 TRP A CA 7
ATOM 12552 C C . TRP A 1 89 ? -1.533 7.310 -6.494 1.00 0.39 89 TRP A C 7
ATOM 12553 O O . TRP A 1 89 ? -2.524 8.028 -6.622 1.00 0.43 89 TRP A O 7
ATOM 12574 N N . GLN A 1 90 ? -1.456 6.087 -6.982 1.00 0.43 90 GLN A N 7
ATOM 12575 C CA . GLN A 1 90 ? -2.505 5.524 -7.817 1.00 0.50 90 GLN A CA 7
ATOM 12576 C C . GLN A 1 90 ? -3.610 4.918 -6.972 1.00 0.47 90 GLN A C 7
ATOM 12577 O O . GLN A 1 90 ? -3.382 3.975 -6.209 1.00 0.44 90 GLN A O 7
ATOM 12591 N N . GLU A 1 91 ? -4.809 5.442 -7.145 1.00 0.54 91 GLU A N 7
ATOM 12592 C CA . GLU A 1 91 ? -5.973 4.976 -6.402 1.00 0.57 91 GLU A CA 7
ATOM 12593 C C . GLU A 1 91 ? -6.421 3.616 -6.917 1.00 0.53 91 GLU A C 7
ATOM 12594 O O . GLU A 1 91 ? -7.319 2.992 -6.359 1.00 0.59 91 GLU A O 7
ATOM 12606 N N . GLU A 1 92 ? -5.785 3.170 -7.989 1.00 0.50 92 GLU A N 7
ATOM 12607 C CA . GLU A 1 92 ? -6.074 1.876 -8.577 1.00 0.52 92 GLU A CA 7
ATOM 12608 C C . GLU A 1 92 ? -5.636 0.754 -7.646 1.00 0.42 92 GLU A C 7
ATOM 12609 O O . GLU A 1 92 ? -6.239 -0.318 -7.627 1.00 0.50 92 GLU A O 7
ATOM 12621 N N . ASN A 1 93 ? -4.585 1.004 -6.870 1.00 0.35 93 ASN A N 7
ATOM 12622 C CA . ASN A 1 93 ? -4.149 0.051 -5.869 1.00 0.36 93 ASN A CA 7
ATOM 12623 C C . ASN A 1 93 ? -4.822 0.348 -4.539 1.00 0.43 93 ASN A C 7
ATOM 12624 O O . ASN A 1 93 ? -4.952 -0.520 -3.673 1.00 0.64 93 ASN A O 7
ATOM 12635 N N . THR A 1 94 ? -5.211 1.598 -4.360 1.00 0.43 94 THR A N 7
ATOM 12636 C CA . THR A 1 94 ? -6.015 1.979 -3.213 1.00 0.53 94 THR A CA 7
ATOM 12637 C C . THR A 1 94 ? -7.399 1.379 -3.353 1.00 0.71 94 THR A C 7
ATOM 12638 O O . THR A 1 94 ? -7.828 1.045 -4.456 1.00 0.99 94 THR A O 7
ATOM 12649 N N . LEU A 1 95 ? -8.092 1.223 -2.246 1.00 1.07 95 LEU A N 7
ATOM 12650 C CA . LEU A 1 95 ? -9.419 0.669 -2.304 1.00 1.28 95 LEU A CA 7
ATOM 12651 C C . LEU A 1 95 ? -10.477 1.756 -2.334 1.00 1.31 95 LEU A C 7
ATOM 12652 O O . LEU A 1 95 ? -10.181 2.948 -2.408 1.00 2.03 95 LEU A O 7
ATOM 12668 N N . HIS A 1 96 ? -11.704 1.305 -2.250 1.00 1.31 96 HIS A N 7
ATOM 12669 C CA . HIS A 1 96 ? -12.879 2.126 -2.446 1.00 1.79 96 HIS A CA 7
ATOM 12670 C C . HIS A 1 96 ? -13.154 3.074 -1.286 1.00 1.64 96 HIS A C 7
ATOM 12671 O O . HIS A 1 96 ? -13.085 2.698 -0.115 1.00 1.94 96 HIS A O 7
ATOM 12686 N N . GLU A 1 97 ? -13.461 4.308 -1.634 1.00 1.97 97 GLU A N 7
ATOM 12687 C CA . GLU A 1 97 ? -14.033 5.243 -0.693 1.00 2.21 97 GLU A CA 7
ATOM 12688 C C . GLU A 1 97 ? -15.491 5.467 -1.045 1.00 2.51 97 GLU A C 7
ATOM 12689 O O . GLU A 1 97 ? -15.820 6.075 -2.063 1.00 2.99 97 GLU A O 7
ATOM 12701 N N . TRP A 1 98 ? -16.345 4.920 -0.201 1.00 2.40 98 TRP A N 7
ATOM 12702 C CA . TRP A 1 98 ? -17.782 4.893 -0.424 1.00 2.77 98 TRP A CA 7
ATOM 12703 C C . TRP A 1 98 ? -18.384 6.294 -0.428 1.00 2.99 98 TRP A C 7
ATOM 12704 O O . TRP A 1 98 ? -17.707 7.282 -0.140 1.00 2.95 98 TRP A O 7
ATOM 12725 N N . ASP A 1 99 ? -19.659 6.364 -0.766 1.00 3.33 99 ASP A N 7
ATOM 12726 C CA . ASP A 1 99 ? -20.413 7.596 -0.653 1.00 3.58 99 ASP A CA 7
ATOM 12727 C C . ASP A 1 99 ? -21.500 7.395 0.386 1.00 3.85 99 ASP A C 7
ATOM 12728 O O . ASP A 1 99 ? -21.997 6.281 0.553 1.00 3.97 99 ASP A O 7
ATOM 12737 N N . GLU A 1 100 ? -21.881 8.453 1.073 1.00 4.07 100 GLU A N 7
ATOM 12738 C CA . GLU A 1 100 ? -22.808 8.323 2.184 1.00 4.44 100 GLU A CA 7
ATOM 12739 C C . GLU A 1 100 ? -24.264 8.463 1.748 1.00 4.97 100 GLU A C 7
ATOM 12740 O O . GLU A 1 100 ? -25.037 9.200 2.357 1.00 5.36 100 GLU A O 7
ATOM 12752 N N . GLY A 1 101 ? -24.637 7.734 0.700 1.00 5.06 101 GLY A N 7
ATOM 12753 C CA . GLY A 1 101 ? -26.041 7.602 0.366 1.00 5.66 101 GLY A CA 7
ATOM 12754 C C . GLY A 1 101 ? -26.414 8.010 -1.053 1.00 5.88 101 GLY A C 7
ATOM 12755 O O . GLY A 1 101 ? -27.570 7.855 -1.445 1.00 6.44 101 GLY A O 7
ATOM 12759 N N . GLU A 1 102 ? -25.469 8.524 -1.832 1.00 5.53 102 GLU A N 7
ATOM 12760 C CA . GLU A 1 102 ? -25.782 8.953 -3.196 1.00 5.81 102 GLU A CA 7
ATOM 12761 C C . GLU A 1 102 ? -25.774 7.773 -4.161 1.00 5.93 102 GLU A C 7
ATOM 12762 O O . GLU A 1 102 ? -26.753 7.526 -4.863 1.00 6.44 102 GLU A O 7
ATOM 12774 N N . PHE A 1 103 ? -24.667 7.050 -4.198 1.00 5.63 103 PHE A N 7
ATOM 12775 C CA . PHE A 1 103 ? -24.519 5.938 -5.119 1.00 5.80 103 PHE A CA 7
ATOM 12776 C C . PHE A 1 103 ? -23.893 4.754 -4.407 1.00 6.10 103 PHE A C 7
ATOM 12777 O O . PHE A 1 103 ? -23.175 4.923 -3.418 1.00 6.20 103 PHE A O 7
ATOM 12794 N N . GLN A 1 104 ? -24.164 3.561 -4.908 1.00 6.45 104 GLN A N 7
ATOM 12795 C CA . GLN A 1 104 ? -23.667 2.352 -4.283 1.00 6.91 104 GLN A CA 7
ATOM 12796 C C . GLN A 1 104 ? -22.325 1.952 -4.877 1.00 6.39 104 GLN A C 7
ATOM 12797 O O . GLN A 1 104 ? -22.144 1.951 -6.096 1.00 6.07 104 GLN A O 7
ATOM 12811 N N . LEU A 1 105 ? -21.387 1.627 -4.010 1.00 6.47 105 LEU A N 7
ATOM 12812 C CA . LEU A 1 105 ? -20.052 1.252 -4.432 1.00 6.08 105 LEU A CA 7
ATOM 12813 C C . LEU A 1 105 ? -19.824 -0.225 -4.125 1.00 6.14 105 LEU A C 7
ATOM 12814 O O . LEU A 1 105 ? -20.689 -0.867 -3.528 1.00 6.71 105 LEU A O 7
ATOM 12830 N N . GLU A 1 106 ? -18.681 -0.761 -4.538 1.00 5.73 106 GLU A N 7
ATOM 12831 C CA . GLU A 1 106 ? -18.400 -2.188 -4.380 1.00 5.88 106 GLU A CA 7
ATOM 12832 C C . GLU A 1 106 ? -18.457 -2.604 -2.930 1.00 5.81 106 GLU A C 7
ATOM 12833 O O . GLU A 1 106 ? -17.813 -1.976 -2.104 1.00 5.64 106 GLU A O 7
ATOM 12845 N N . PRO A 1 107 ? -19.177 -3.707 -2.637 1.00 6.27 107 PRO A N 7
ATOM 12846 C CA . PRO A 1 107 ? -19.386 -4.221 -1.274 1.00 6.37 107 PRO A CA 7
ATOM 12847 C C . PRO A 1 107 ? -18.092 -4.344 -0.448 1.00 5.44 107 PRO A C 7
ATOM 12848 O O . PRO A 1 107 ? -16.998 -4.302 -1.006 1.00 4.84 107 PRO A O 7
ATOM 12859 N N . PRO A 1 108 ? -18.237 -4.506 0.895 1.00 5.51 108 PRO A N 7
ATOM 12860 C CA . PRO A 1 108 ? -17.161 -4.548 1.899 1.00 4.83 108 PRO A CA 7
ATOM 12861 C C . PRO A 1 108 ? -15.744 -4.817 1.390 1.00 4.18 108 PRO A C 7
ATOM 12862 O O . PRO A 1 108 ? -15.513 -5.688 0.550 1.00 4.56 108 PRO A O 7
ATOM 12873 N N . LEU A 1 109 ? -14.798 -4.083 1.990 1.00 3.50 109 LEU A N 7
ATOM 12874 C CA . LEU A 1 109 ? -13.411 -3.998 1.527 1.00 3.16 109 LEU A CA 7
ATOM 12875 C C . LEU A 1 109 ? -12.741 -5.350 1.229 1.00 3.59 109 LEU A C 7
ATOM 12876 O O . LEU A 1 109 ? -11.811 -5.401 0.427 1.00 4.05 109 LEU A O 7
ATOM 12892 N N . ASP A 1 110 ? -13.198 -6.432 1.850 1.00 3.77 110 ASP A N 7
ATOM 12893 C CA . ASP A 1 110 ? -12.618 -7.747 1.582 1.00 4.33 110 ASP A CA 7
ATOM 12894 C C . ASP A 1 110 ? -13.694 -8.830 1.530 1.00 4.77 110 ASP A C 7
ATOM 12895 O O . ASP A 1 110 ? -14.310 -9.037 0.485 1.00 5.39 110 ASP A O 7
ATOM 12904 N N . THR A 1 111 ? -13.947 -9.506 2.648 1.00 4.73 111 THR A N 7
ATOM 12905 C CA . THR A 1 111 ? -14.931 -10.580 2.660 1.00 5.37 111 THR A CA 7
ATOM 12906 C C . THR A 1 111 ? -15.384 -10.925 4.079 1.00 5.48 111 THR A C 7
ATOM 12907 O O . THR A 1 111 ? -16.582 -11.058 4.327 1.00 6.08 111 THR A O 7
ATOM 12918 N N . GLU A 1 112 ? -14.438 -11.021 5.015 1.00 5.12 112 GLU A N 7
ATOM 12919 C CA . GLU A 1 112 ? -14.750 -11.438 6.386 1.00 5.50 112 GLU A CA 7
ATOM 12920 C C . GLU A 1 112 ? -15.630 -10.413 7.083 1.00 5.70 112 GLU A C 7
ATOM 12921 O O . GLU A 1 112 ? -16.379 -10.737 8.003 1.00 6.23 112 GLU A O 7
ATOM 12933 N N . GLU A 1 113 ? -15.524 -9.176 6.631 1.00 5.40 113 GLU A N 7
ATOM 12934 C CA . GLU A 1 113 ? -16.340 -8.088 7.146 1.00 5.70 113 GLU A CA 7
ATOM 12935 C C . GLU A 1 113 ? -17.815 -8.331 6.835 1.00 6.33 113 GLU A C 7
ATOM 12936 O O . GLU A 1 113 ? -18.705 -7.830 7.520 1.00 6.71 113 GLU A O 7
ATOM 12948 N N . GLY A 1 114 ? -18.062 -9.130 5.806 1.00 6.59 114 GLY A N 7
ATOM 12949 C CA . GLY A 1 114 ? -19.416 -9.390 5.378 1.00 7.35 114 GLY A CA 7
ATOM 12950 C C . GLY A 1 114 ? -19.702 -8.785 4.023 1.00 7.45 114 GLY A C 7
ATOM 12951 O O . GLY A 1 114 ? -20.513 -7.871 3.911 1.00 8.17 114 GLY A O 7
ATOM 12955 N N . ARG A 1 115 ? -18.998 -9.270 3.004 1.00 6.87 115 ARG A N 7
ATOM 12956 C CA . ARG A 1 115 ? -19.213 -8.845 1.621 1.00 7.10 115 ARG A CA 7
ATOM 12957 C C . ARG A 1 115 ? -20.708 -8.835 1.286 1.00 7.88 115 ARG A C 7
ATOM 12958 O O . ARG A 1 115 ? -21.373 -9.867 1.361 1.00 8.70 115 ARG A O 7
ATOM 12979 N N . ALA A 1 116 ? -21.214 -7.646 0.952 1.00 7.69 116 ALA A N 7
ATOM 12980 C CA . ALA A 1 116 ? -22.618 -7.440 0.578 1.00 8.39 116 ALA A CA 7
ATOM 12981 C C . ALA A 1 116 ? -23.559 -7.515 1.785 1.00 8.63 116 ALA A C 7
ATOM 12982 O O . ALA A 1 116 ? -24.770 -7.672 1.623 1.00 8.99 116 ALA A O 7
ATOM 12989 N N . ALA A 1 117 ? -23.005 -7.391 2.989 1.00 8.60 117 ALA A N 7
ATOM 12990 C CA . ALA A 1 117 ? -23.809 -7.395 4.211 1.00 9.01 117 ALA A CA 7
ATOM 12991 C C . ALA A 1 117 ? -23.013 -6.849 5.397 1.00 8.35 117 ALA A C 7
ATOM 12992 O O . ALA A 1 117 ? -22.816 -7.543 6.402 1.00 8.72 117 ALA A O 7
ATOM 12999 N N . ALA A 1 118 ? -22.552 -5.608 5.283 1.00 7.57 118 ALA A N 7
ATOM 13000 C CA . ALA A 1 118 ? -21.768 -4.983 6.344 1.00 7.03 118 ALA A CA 7
ATOM 13001 C C . ALA A 1 118 ? -21.889 -3.468 6.301 1.00 6.76 118 ALA A C 7
ATOM 13002 O O . ALA A 1 118 ? -22.129 -2.886 5.240 1.00 7.11 118 ALA A O 7
ATOM 13009 N N . ASP A 1 119 ? -21.708 -2.836 7.455 1.00 6.39 119 ASP A N 7
ATOM 13010 C CA . ASP A 1 119 ? -21.803 -1.384 7.567 1.00 6.38 119 ASP A CA 7
ATOM 13011 C C . ASP A 1 119 ? -20.517 -0.713 7.110 1.00 6.00 119 ASP A C 7
ATOM 13012 O O . ASP A 1 119 ? -19.703 -0.272 7.922 1.00 6.06 119 ASP A O 7
ATOM 13021 N N . GLU A 1 120 ? -20.335 -0.657 5.804 1.00 5.89 120 GLU A N 7
ATOM 13022 C CA . GLU A 1 120 ? -19.182 0.004 5.206 1.00 5.79 120 GLU A CA 7
ATOM 13023 C C . GLU A 1 120 ? -19.552 1.424 4.791 1.00 5.57 120 GLU A C 7
ATOM 13024 O O . GLU A 1 120 ? -18.685 2.254 4.509 1.00 5.80 120 GLU A O 7
ATOM 13036 N N . TRP A 1 121 ? -20.853 1.687 4.767 1.00 5.42 121 TRP A N 7
ATOM 13037 C CA . TRP A 1 121 ? -21.383 2.988 4.379 1.00 5.30 121 TRP A CA 7
ATOM 13038 C C . TRP A 1 121 ? -21.414 3.941 5.566 1.00 5.50 121 TRP A C 7
ATOM 13039 O O . TRP A 1 121 ? -20.967 3.610 6.664 1.00 6.08 121 TRP A O 7
ATOM 13060 N N . ASP A 1 122 ? -21.952 5.126 5.325 1.00 5.27 122 ASP A N 7
ATOM 13061 C CA . ASP A 1 122 ? -22.221 6.091 6.382 1.00 5.72 122 ASP A CA 7
ATOM 13062 C C . ASP A 1 122 ? -23.614 6.657 6.148 1.00 5.72 122 ASP A C 7
ATOM 13063 O O . ASP A 1 122 ? -23.941 7.785 6.513 1.00 5.55 122 ASP A O 7
ATOM 13072 N N . GLU A 1 123 ? -24.417 5.835 5.494 1.00 6.14 123 GLU A N 7
ATOM 13073 C CA . GLU A 1 123 ? -25.787 6.173 5.140 1.00 6.40 123 GLU A CA 7
ATOM 13074 C C . GLU A 1 123 ? -26.654 6.192 6.395 1.00 6.39 123 GLU A C 7
ATOM 13075 O O . GLU A 1 123 ? -26.701 5.214 7.137 1.00 6.69 123 GLU A O 7
ATOM 13087 N N . ARG A 1 124 ? -27.328 7.304 6.636 1.00 6.32 124 ARG A N 7
ATOM 13088 C CA . ARG A 1 124 ? -28.145 7.451 7.831 1.00 6.60 124 ARG A CA 7
ATOM 13089 C C . ARG A 1 124 ? -29.597 7.696 7.458 1.00 6.99 124 ARG A C 7
ATOM 13090 O O . ARG A 1 124 ? -29.936 8.843 7.110 1.00 7.06 124 ARG A O 7
ATOM 13112 N N . MET A 1 1 ? -5.077 -7.029 3.057 1.00 1.16 1 MET A N 8
ATOM 13113 C CA . MET A 1 1 ? -5.743 -6.176 4.026 1.00 1.27 1 MET A CA 8
ATOM 13114 C C . MET A 1 1 ? -4.852 -6.022 5.251 1.00 1.17 1 MET A C 8
ATOM 13115 O O . MET A 1 1 ? -5.325 -5.839 6.372 1.00 1.50 1 MET A O 8
ATOM 13129 N N . THR A 1 2 ? -3.549 -6.115 5.013 1.00 0.89 2 THR A N 8
ATOM 13130 C CA . THR A 1 2 ? -2.557 -5.887 6.045 1.00 0.80 2 THR A CA 8
ATOM 13131 C C . THR A 1 2 ? -2.540 -4.404 6.411 1.00 0.70 2 THR A C 8
ATOM 13132 O O . THR A 1 2 ? -1.810 -3.610 5.816 1.00 0.87 2 THR A O 8
ATOM 13143 N N . MET A 1 3 ? -3.378 -4.034 7.369 1.00 0.81 3 MET A N 8
ATOM 13144 C CA . MET A 1 3 ? -3.573 -2.637 7.714 1.00 0.75 3 MET A CA 8
ATOM 13145 C C . MET A 1 3 ? -2.361 -2.049 8.418 1.00 0.68 3 MET A C 8
ATOM 13146 O O . MET A 1 3 ? -1.838 -2.614 9.381 1.00 0.80 3 MET A O 8
ATOM 13160 N N . TYR A 1 4 ? -1.896 -0.928 7.900 1.00 0.55 4 TYR A N 8
ATOM 13161 C CA . TYR A 1 4 ? -0.942 -0.100 8.613 1.00 0.51 4 TYR A CA 8
ATOM 13162 C C . TYR A 1 4 ? -1.677 1.084 9.236 1.00 0.57 4 TYR A C 8
ATOM 13163 O O . TYR A 1 4 ? -2.865 0.974 9.538 1.00 0.88 4 TYR A O 8
ATOM 13181 N N . ALA A 1 5 ? -1.006 2.203 9.436 1.00 0.45 5 ALA A N 8
ATOM 13182 C CA . ALA A 1 5 ? -1.648 3.349 10.069 1.00 0.49 5 ALA A CA 8
ATOM 13183 C C . ALA A 1 5 ? -2.221 4.331 9.042 1.00 0.44 5 ALA A C 8
ATOM 13184 O O . ALA A 1 5 ? -3.286 4.904 9.265 1.00 0.50 5 ALA A O 8
ATOM 13191 N N . THR A 1 6 ? -1.537 4.478 7.905 1.00 0.41 6 THR A N 8
ATOM 13192 C CA . THR A 1 6 ? -1.894 5.471 6.881 1.00 0.38 6 THR A CA 8
ATOM 13193 C C . THR A 1 6 ? -0.942 5.380 5.695 1.00 0.29 6 THR A C 8
ATOM 13194 O O . THR A 1 6 ? -0.002 4.578 5.712 1.00 0.25 6 THR A O 8
ATOM 13205 N N . LEU A 1 7 ? -1.186 6.201 4.674 1.00 0.30 7 LEU A N 8
ATOM 13206 C CA . LEU A 1 7 ? -0.319 6.264 3.501 1.00 0.30 7 LEU A CA 8
ATOM 13207 C C . LEU A 1 7 ? 1.128 6.560 3.898 1.00 0.31 7 LEU A C 8
ATOM 13208 O O . LEU A 1 7 ? 2.028 5.786 3.600 1.00 0.37 7 LEU A O 8
ATOM 13224 N N . GLU A 1 8 ? 1.341 7.651 4.608 1.00 0.33 8 GLU A N 8
ATOM 13225 C CA . GLU A 1 8 ? 2.694 8.074 4.979 1.00 0.37 8 GLU A CA 8
ATOM 13226 C C . GLU A 1 8 ? 3.389 7.079 5.916 1.00 0.33 8 GLU A C 8
ATOM 13227 O O . GLU A 1 8 ? 4.613 6.962 5.915 1.00 0.37 8 GLU A O 8
ATOM 13239 N N . GLU A 1 9 ? 2.603 6.356 6.695 1.00 0.29 9 GLU A N 8
ATOM 13240 C CA . GLU A 1 9 ? 3.140 5.479 7.729 1.00 0.31 9 GLU A CA 8
ATOM 13241 C C . GLU A 1 9 ? 3.722 4.186 7.167 1.00 0.27 9 GLU A C 8
ATOM 13242 O O . GLU A 1 9 ? 4.856 3.826 7.479 1.00 0.31 9 GLU A O 8
ATOM 13254 N N . ALA A 1 10 ? 2.947 3.497 6.340 1.00 0.23 10 ALA A N 8
ATOM 13255 C CA . ALA A 1 10 ? 3.314 2.158 5.881 1.00 0.24 10 ALA A CA 8
ATOM 13256 C C . ALA A 1 10 ? 4.641 2.136 5.144 1.00 0.23 10 ALA A C 8
ATOM 13257 O O . ALA A 1 10 ? 5.401 1.180 5.261 1.00 0.27 10 ALA A O 8
ATOM 13264 N N . ILE A 1 11 ? 4.914 3.184 4.385 1.00 0.21 11 ILE A N 8
ATOM 13265 C CA . ILE A 1 11 ? 6.148 3.263 3.611 1.00 0.23 11 ILE A CA 8
ATOM 13266 C C . ILE A 1 11 ? 7.359 3.206 4.536 1.00 0.26 11 ILE A C 8
ATOM 13267 O O . ILE A 1 11 ? 8.302 2.447 4.304 1.00 0.34 11 ILE A O 8
ATOM 13283 N N . ASP A 1 12 ? 7.307 3.991 5.602 1.00 0.24 12 ASP A N 8
ATOM 13284 C CA . ASP A 1 12 ? 8.388 4.034 6.574 1.00 0.28 12 ASP A CA 8
ATOM 13285 C C . ASP A 1 12 ? 8.403 2.769 7.420 1.00 0.25 12 ASP A C 8
ATOM 13286 O O . ASP A 1 12 ? 9.462 2.237 7.749 1.00 0.29 12 ASP A O 8
ATOM 13295 N N . ALA A 1 13 ? 7.221 2.284 7.757 1.00 0.21 13 ALA A N 8
ATOM 13296 C CA . ALA A 1 13 ? 7.094 1.090 8.575 1.00 0.22 13 ALA A CA 8
ATOM 13297 C C . ALA A 1 13 ? 7.614 -0.142 7.843 1.00 0.24 13 ALA A C 8
ATOM 13298 O O . ALA A 1 13 ? 8.203 -1.033 8.456 1.00 0.31 13 ALA A O 8
ATOM 13305 N N . ALA A 1 14 ? 7.411 -0.178 6.531 1.00 0.21 14 ALA A N 8
ATOM 13306 C CA . ALA A 1 14 ? 7.781 -1.340 5.734 1.00 0.23 14 ALA A CA 8
ATOM 13307 C C . ALA A 1 14 ? 9.287 -1.434 5.589 1.00 0.23 14 ALA A C 8
ATOM 13308 O O . ALA A 1 14 ? 9.864 -2.504 5.758 1.00 0.26 14 ALA A O 8
ATOM 13315 N N . ARG A 1 15 ? 9.924 -0.305 5.298 1.00 0.22 15 ARG A N 8
ATOM 13316 C CA . ARG A 1 15 ? 11.375 -0.264 5.179 1.00 0.23 15 ARG A CA 8
ATOM 13317 C C . ARG A 1 15 ? 12.014 -0.638 6.520 1.00 0.27 15 ARG A C 8
ATOM 13318 O O . ARG A 1 15 ? 12.999 -1.372 6.572 1.00 0.33 15 ARG A O 8
ATOM 13339 N N . GLU A 1 16 ? 11.410 -0.146 7.603 1.00 0.29 16 GLU A N 8
ATOM 13340 C CA . GLU A 1 16 ? 11.896 -0.381 8.957 1.00 0.39 16 GLU A CA 8
ATOM 13341 C C . GLU A 1 16 ? 11.778 -1.856 9.325 1.00 0.43 16 GLU A C 8
ATOM 13342 O O . GLU A 1 16 ? 12.751 -2.485 9.741 1.00 0.52 16 GLU A O 8
ATOM 13354 N N . GLU A 1 17 ? 10.581 -2.404 9.148 1.00 0.40 17 GLU A N 8
ATOM 13355 C CA . GLU A 1 17 ? 10.313 -3.796 9.477 1.00 0.51 17 GLU A CA 8
ATOM 13356 C C . GLU A 1 17 ? 11.171 -4.722 8.623 1.00 0.52 17 GLU A C 8
ATOM 13357 O O . GLU A 1 17 ? 11.755 -5.684 9.124 1.00 0.60 17 GLU A O 8
ATOM 13369 N N . PHE A 1 18 ? 11.258 -4.407 7.337 1.00 0.46 18 PHE A N 8
ATOM 13370 C CA . PHE A 1 18 ? 12.047 -5.196 6.401 1.00 0.50 18 PHE A CA 8
ATOM 13371 C C . PHE A 1 18 ? 13.514 -5.214 6.829 1.00 0.54 18 PHE A C 8
ATOM 13372 O O . PHE A 1 18 ? 14.126 -6.277 6.928 1.00 0.64 18 PHE A O 8
ATOM 13389 N N . LEU A 1 19 ? 14.065 -4.033 7.098 1.00 0.50 19 LEU A N 8
ATOM 13390 C CA . LEU A 1 19 ? 15.459 -3.912 7.522 1.00 0.58 19 LEU A CA 8
ATOM 13391 C C . LEU A 1 19 ? 15.710 -4.641 8.834 1.00 0.70 19 LEU A C 8
ATOM 13392 O O . LEU A 1 19 ? 16.798 -5.162 9.059 1.00 0.78 19 LEU A O 8
ATOM 13408 N N . ALA A 1 20 ? 14.697 -4.688 9.684 1.00 0.73 20 ALA A N 8
ATOM 13409 C CA . ALA A 1 20 ? 14.812 -5.349 10.978 1.00 0.87 20 ALA A CA 8
ATOM 13410 C C . ALA A 1 20 ? 14.975 -6.859 10.819 1.00 0.91 20 ALA A C 8
ATOM 13411 O O . ALA A 1 20 ? 15.490 -7.535 11.708 1.00 1.02 20 ALA A O 8
ATOM 13418 N N . ASP A 1 21 ? 14.540 -7.386 9.681 1.00 0.86 21 ASP A N 8
ATOM 13419 C CA . ASP A 1 21 ? 14.659 -8.816 9.410 1.00 0.92 21 ASP A CA 8
ATOM 13420 C C . ASP A 1 21 ? 16.034 -9.140 8.843 1.00 0.91 21 ASP A C 8
ATOM 13421 O O . ASP A 1 21 ? 16.565 -10.231 9.054 1.00 1.03 21 ASP A O 8
ATOM 13430 N N . ASN A 1 22 ? 16.613 -8.176 8.144 1.00 0.79 22 ASN A N 8
ATOM 13431 C CA . ASN A 1 22 ? 17.902 -8.359 7.492 1.00 0.78 22 ASN A CA 8
ATOM 13432 C C . ASN A 1 22 ? 18.673 -7.039 7.419 1.00 0.70 22 ASN A C 8
ATOM 13433 O O . ASN A 1 22 ? 18.653 -6.340 6.405 1.00 0.64 22 ASN A O 8
ATOM 13444 N N . PRO A 1 23 ? 19.355 -6.671 8.511 1.00 0.74 23 PRO A N 8
ATOM 13445 C CA . PRO A 1 23 ? 20.122 -5.423 8.583 1.00 0.73 23 PRO A CA 8
ATOM 13446 C C . PRO A 1 23 ? 21.224 -5.348 7.531 1.00 0.67 23 PRO A C 8
ATOM 13447 O O . PRO A 1 23 ? 21.995 -6.292 7.349 1.00 0.70 23 PRO A O 8
ATOM 13458 N N . GLY A 1 24 ? 21.271 -4.231 6.819 1.00 0.61 24 GLY A N 8
ATOM 13459 C CA . GLY A 1 24 ? 22.340 -4.003 5.870 1.00 0.58 24 GLY A CA 8
ATOM 13460 C C . GLY A 1 24 ? 21.915 -4.265 4.447 1.00 0.49 24 GLY A C 8
ATOM 13461 O O . GLY A 1 24 ? 22.622 -3.909 3.511 1.00 0.50 24 GLY A O 8
ATOM 13465 N N . ILE A 1 25 ? 20.750 -4.878 4.283 1.00 0.45 25 ILE A N 8
ATOM 13466 C CA . ILE A 1 25 ? 20.245 -5.223 2.960 1.00 0.38 25 ILE A CA 8
ATOM 13467 C C . ILE A 1 25 ? 19.938 -3.981 2.117 1.00 0.33 25 ILE A C 8
ATOM 13468 O O . ILE A 1 25 ? 19.786 -4.070 0.901 1.00 0.31 25 ILE A O 8
ATOM 13484 N N . ASP A 1 26 ? 19.868 -2.818 2.760 1.00 0.37 26 ASP A N 8
ATOM 13485 C CA . ASP A 1 26 ? 19.862 -1.547 2.041 1.00 0.39 26 ASP A CA 8
ATOM 13486 C C . ASP A 1 26 ? 21.088 -1.461 1.109 1.00 0.41 26 ASP A C 8
ATOM 13487 O O . ASP A 1 26 ? 21.857 -2.421 1.024 1.00 0.41 26 ASP A O 8
ATOM 13496 N N . ALA A 1 27 ? 21.298 -0.333 0.440 1.00 0.48 27 ALA A N 8
ATOM 13497 C CA . ALA A 1 27 ? 22.388 -0.196 -0.540 1.00 0.56 27 ALA A CA 8
ATOM 13498 C C . ALA A 1 27 ? 23.758 -0.611 0.023 1.00 0.55 27 ALA A C 8
ATOM 13499 O O . ALA A 1 27 ? 24.718 -0.796 -0.733 1.00 0.62 27 ALA A O 8
ATOM 13506 N N . GLU A 1 28 ? 23.836 -0.781 1.339 1.00 0.49 28 GLU A N 8
ATOM 13507 C CA . GLU A 1 28 ? 25.067 -1.191 1.996 1.00 0.51 28 GLU A CA 8
ATOM 13508 C C . GLU A 1 28 ? 25.500 -2.576 1.521 1.00 0.49 28 GLU A C 8
ATOM 13509 O O . GLU A 1 28 ? 26.682 -2.812 1.274 1.00 0.62 28 GLU A O 8
ATOM 13521 N N . ASP A 1 29 ? 24.546 -3.494 1.396 1.00 0.40 29 ASP A N 8
ATOM 13522 C CA . ASP A 1 29 ? 24.874 -4.859 0.996 1.00 0.41 29 ASP A CA 8
ATOM 13523 C C . ASP A 1 29 ? 24.143 -5.267 -0.274 1.00 0.39 29 ASP A C 8
ATOM 13524 O O . ASP A 1 29 ? 24.741 -5.841 -1.184 1.00 0.44 29 ASP A O 8
ATOM 13533 N N . ALA A 1 30 ? 22.850 -4.977 -0.338 1.00 0.35 30 ALA A N 8
ATOM 13534 C CA . ALA A 1 30 ? 22.054 -5.337 -1.502 1.00 0.36 30 ALA A CA 8
ATOM 13535 C C . ALA A 1 30 ? 21.499 -4.110 -2.202 1.00 0.36 30 ALA A C 8
ATOM 13536 O O . ALA A 1 30 ? 21.330 -3.054 -1.599 1.00 0.38 30 ALA A O 8
ATOM 13543 N N . ASN A 1 31 ? 21.227 -4.251 -3.482 1.00 0.39 31 ASN A N 8
ATOM 13544 C CA . ASN A 1 31 ? 20.479 -3.244 -4.202 1.00 0.36 31 ASN A CA 8
ATOM 13545 C C . ASN A 1 31 ? 18.998 -3.557 -4.032 1.00 0.36 31 ASN A C 8
ATOM 13546 O O . ASN A 1 31 ? 18.570 -4.667 -4.316 1.00 0.63 31 ASN A O 8
ATOM 13557 N N . VAL A 1 32 ? 18.229 -2.618 -3.495 1.00 0.36 32 VAL A N 8
ATOM 13558 C CA . VAL A 1 32 ? 16.795 -2.840 -3.305 1.00 0.31 32 VAL A CA 8
ATOM 13559 C C . VAL A 1 32 ? 15.996 -1.771 -4.001 1.00 0.26 32 VAL A C 8
ATOM 13560 O O . VAL A 1 32 ? 15.501 -0.848 -3.360 1.00 0.24 32 VAL A O 8
ATOM 13573 N N . GLN A 1 33 ? 15.858 -1.862 -5.302 1.00 0.27 33 GLN A N 8
ATOM 13574 C CA . GLN A 1 33 ? 15.056 -0.878 -5.978 1.00 0.25 33 GLN A CA 8
ATOM 13575 C C . GLN A 1 33 ? 13.735 -1.484 -6.404 1.00 0.20 33 GLN A C 8
ATOM 13576 O O . GLN A 1 33 ? 13.670 -2.296 -7.324 1.00 0.24 33 GLN A O 8
ATOM 13590 N N . GLN A 1 34 ? 12.692 -1.056 -5.721 1.00 0.16 34 GLN A N 8
ATOM 13591 C CA . GLN A 1 34 ? 11.323 -1.297 -6.119 1.00 0.14 34 GLN A CA 8
ATOM 13592 C C . GLN A 1 34 ? 10.405 -0.489 -5.219 1.00 0.13 34 GLN A C 8
ATOM 13593 O O . GLN A 1 34 ? 10.719 -0.286 -4.049 1.00 0.23 34 GLN A O 8
ATOM 13607 N N . PHE A 1 35 ? 9.299 -0.011 -5.744 1.00 0.15 35 PHE A N 8
ATOM 13608 C CA . PHE A 1 35 ? 8.268 0.534 -4.889 1.00 0.15 35 PHE A CA 8
ATOM 13609 C C . PHE A 1 35 ? 6.967 -0.208 -5.150 1.00 0.14 35 PHE A C 8
ATOM 13610 O O . PHE A 1 35 ? 6.364 -0.079 -6.217 1.00 0.15 35 PHE A O 8
ATOM 13627 N N . ASN A 1 36 ? 6.559 -0.997 -4.177 1.00 0.15 36 ASN A N 8
ATOM 13628 C CA . ASN A 1 36 ? 5.331 -1.767 -4.263 1.00 0.17 36 ASN A CA 8
ATOM 13629 C C . ASN A 1 36 ? 4.390 -1.353 -3.149 1.00 0.16 36 ASN A C 8
ATOM 13630 O O . ASN A 1 36 ? 4.774 -1.351 -1.986 1.00 0.20 36 ASN A O 8
ATOM 13641 N N . ALA A 1 37 ? 3.171 -0.980 -3.497 1.00 0.20 37 ALA A N 8
ATOM 13642 C CA . ALA A 1 37 ? 2.196 -0.598 -2.489 1.00 0.22 37 ALA A CA 8
ATOM 13643 C C . ALA A 1 37 ? 0.793 -1.055 -2.872 1.00 0.29 37 ALA A C 8
ATOM 13644 O O . ALA A 1 37 ? 0.439 -1.062 -4.048 1.00 0.40 37 ALA A O 8
ATOM 13651 N N . GLN A 1 38 ? 0.008 -1.463 -1.880 1.00 0.30 38 GLN A N 8
ATOM 13652 C CA . GLN A 1 38 ? -1.334 -1.988 -2.129 1.00 0.34 38 GLN A CA 8
ATOM 13653 C C . GLN A 1 38 ? -2.282 -1.692 -0.969 1.00 0.38 38 GLN A C 8
ATOM 13654 O O . GLN A 1 38 ? -1.878 -1.734 0.196 1.00 0.43 38 GLN A O 8
ATOM 13668 N N . LYS A 1 39 ? -3.531 -1.364 -1.293 1.00 0.49 39 LYS A N 8
ATOM 13669 C CA . LYS A 1 39 ? -4.592 -1.314 -0.299 1.00 0.60 39 LYS A CA 8
ATOM 13670 C C . LYS A 1 39 ? -5.942 -1.551 -0.969 1.00 0.77 39 LYS A C 8
ATOM 13671 O O . LYS A 1 39 ? -6.173 -1.106 -2.093 1.00 0.99 39 LYS A O 8
ATOM 13690 N N . TYR A 1 40 ? -6.824 -2.259 -0.291 1.00 0.92 40 TYR A N 8
ATOM 13691 C CA . TYR A 1 40 ? -8.197 -2.381 -0.750 1.00 1.13 40 TYR A CA 8
ATOM 13692 C C . TYR A 1 40 ? -9.113 -2.072 0.411 1.00 1.16 40 TYR A C 8
ATOM 13693 O O . TYR A 1 40 ? -9.217 -2.853 1.359 1.00 1.36 40 TYR A O 8
ATOM 13711 N N . VAL A 1 41 ? -9.760 -0.921 0.346 1.00 1.06 41 VAL A N 8
ATOM 13712 C CA . VAL A 1 41 ? -10.562 -0.444 1.444 1.00 1.20 41 VAL A CA 8
ATOM 13713 C C . VAL A 1 41 ? -11.667 0.485 0.991 1.00 1.30 41 VAL A C 8
ATOM 13714 O O . VAL A 1 41 ? -11.593 1.101 -0.075 1.00 1.28 41 VAL A O 8
ATOM 13727 N N . LEU A 1 42 ? -12.701 0.556 1.808 1.00 1.56 42 LEU A N 8
ATOM 13728 C CA . LEU A 1 42 ? -13.735 1.562 1.672 1.00 1.74 42 LEU A CA 8
ATOM 13729 C C . LEU A 1 42 ? -13.136 2.964 1.813 1.00 1.76 42 LEU A C 8
ATOM 13730 O O . LEU A 1 42 ? -11.996 3.113 2.255 1.00 1.66 42 LEU A O 8
ATOM 13746 N N . GLN A 1 43 ? -13.914 3.973 1.462 1.00 2.05 43 GLN A N 8
ATOM 13747 C CA . GLN A 1 43 ? -13.499 5.375 1.557 1.00 2.25 43 GLN A CA 8
ATOM 13748 C C . GLN A 1 43 ? -12.865 5.700 2.910 1.00 2.11 43 GLN A C 8
ATOM 13749 O O . GLN A 1 43 ? -11.900 6.462 3.002 1.00 2.33 43 GLN A O 8
ATOM 13763 N N . ASP A 1 44 ? -13.423 5.104 3.949 1.00 1.88 44 ASP A N 8
ATOM 13764 C CA . ASP A 1 44 ? -13.096 5.468 5.324 1.00 1.85 44 ASP A CA 8
ATOM 13765 C C . ASP A 1 44 ? -11.678 5.054 5.723 1.00 1.88 44 ASP A C 8
ATOM 13766 O O . ASP A 1 44 ? -11.121 5.603 6.671 1.00 2.09 44 ASP A O 8
ATOM 13775 N N . GLY A 1 45 ? -11.081 4.109 5.000 1.00 1.83 45 GLY A N 8
ATOM 13776 C CA . GLY A 1 45 ? -9.678 3.800 5.245 1.00 2.15 45 GLY A CA 8
ATOM 13777 C C . GLY A 1 45 ? -9.436 2.859 6.412 1.00 2.15 45 GLY A C 8
ATOM 13778 O O . GLY A 1 45 ? -8.297 2.734 6.861 1.00 2.57 45 GLY A O 8
ATOM 13782 N N . ASP A 1 46 ? -10.509 2.265 6.941 1.00 1.91 46 ASP A N 8
ATOM 13783 C CA . ASP A 1 46 ? -10.433 1.290 8.049 1.00 2.22 46 ASP A CA 8
ATOM 13784 C C . ASP A 1 46 ? -9.160 0.453 8.001 1.00 2.50 46 ASP A C 8
ATOM 13785 O O . ASP A 1 46 ? -8.411 0.374 8.974 1.00 2.67 46 ASP A O 8
ATOM 13794 N N . ILE A 1 47 ? -8.933 -0.168 6.865 1.00 2.90 47 ILE A N 8
ATOM 13795 C CA . ILE A 1 47 ? -7.710 -0.909 6.627 1.00 3.28 47 ILE A CA 8
ATOM 13796 C C . ILE A 1 47 ? -6.745 -0.022 5.854 1.00 2.45 47 ILE A C 8
ATOM 13797 O O . ILE A 1 47 ? -7.147 0.701 4.946 1.00 2.60 47 ILE A O 8
ATOM 13813 N N . MET A 1 48 ? -5.483 -0.064 6.217 1.00 1.92 48 MET A N 8
ATOM 13814 C CA . MET A 1 48 ? -4.492 0.778 5.578 1.00 1.11 48 MET A CA 8
ATOM 13815 C C . MET A 1 48 ? -3.600 -0.036 4.669 1.00 1.03 48 MET A C 8
ATOM 13816 O O . MET A 1 48 ? -3.728 -1.255 4.585 1.00 1.64 48 MET A O 8
ATOM 13830 N N . TRP A 1 49 ? -2.690 0.642 4.006 1.00 0.49 49 TRP A N 8
ATOM 13831 C CA . TRP A 1 49 ? -1.993 0.062 2.881 1.00 0.37 49 TRP A CA 8
ATOM 13832 C C . TRP A 1 49 ? -0.664 -0.532 3.318 1.00 0.32 49 TRP A C 8
ATOM 13833 O O . TRP A 1 49 ? -0.113 -0.139 4.339 1.00 0.31 49 TRP A O 8
ATOM 13854 N N . GLN A 1 50 ? -0.174 -1.498 2.560 1.00 0.36 50 GLN A N 8
ATOM 13855 C CA . GLN A 1 50 ? 1.075 -2.162 2.884 1.00 0.35 50 GLN A CA 8
ATOM 13856 C C . GLN A 1 50 ? 2.080 -1.935 1.761 1.00 0.24 50 GLN A C 8
ATOM 13857 O O . GLN A 1 50 ? 1.694 -1.777 0.597 1.00 0.27 50 GLN A O 8
ATOM 13871 N N . VAL A 1 51 ? 3.358 -1.911 2.111 1.00 0.21 51 VAL A N 8
ATOM 13872 C CA . VAL A 1 51 ? 4.411 -1.581 1.157 1.00 0.16 51 VAL A CA 8
ATOM 13873 C C . VAL A 1 51 ? 5.421 -2.722 1.049 1.00 0.16 51 VAL A C 8
ATOM 13874 O O . VAL A 1 51 ? 5.717 -3.402 2.034 1.00 0.19 51 VAL A O 8
ATOM 13887 N N . GLU A 1 52 ? 5.939 -2.928 -0.151 1.00 0.18 52 GLU A N 8
ATOM 13888 C CA . GLU A 1 52 ? 6.814 -4.042 -0.440 1.00 0.20 52 GLU A CA 8
ATOM 13889 C C . GLU A 1 52 ? 8.021 -3.580 -1.261 1.00 0.20 52 GLU A C 8
ATOM 13890 O O . GLU A 1 52 ? 7.940 -2.603 -2.011 1.00 0.22 52 GLU A O 8
ATOM 13902 N N . PHE A 1 53 ? 9.135 -4.287 -1.098 1.00 0.21 53 PHE A N 8
ATOM 13903 C CA . PHE A 1 53 ? 10.363 -4.009 -1.835 1.00 0.21 53 PHE A CA 8
ATOM 13904 C C . PHE A 1 53 ? 10.988 -5.326 -2.285 1.00 0.25 53 PHE A C 8
ATOM 13905 O O . PHE A 1 53 ? 10.910 -6.324 -1.567 1.00 0.36 53 PHE A O 8
ATOM 13922 N N . PHE A 1 54 ? 11.608 -5.344 -3.456 1.00 0.20 54 PHE A N 8
ATOM 13923 C CA . PHE A 1 54 ? 12.423 -6.470 -3.846 1.00 0.22 54 PHE A CA 8
ATOM 13924 C C . PHE A 1 54 ? 13.739 -5.938 -4.372 1.00 0.23 54 PHE A C 8
ATOM 13925 O O . PHE A 1 54 ? 13.838 -4.748 -4.676 1.00 0.21 54 PHE A O 8
ATOM 13942 N N . ALA A 1 55 ? 14.744 -6.777 -4.458 1.00 0.32 55 ALA A N 8
ATOM 13943 C CA . ALA A 1 55 ? 16.085 -6.298 -4.729 1.00 0.39 55 ALA A CA 8
ATOM 13944 C C . ALA A 1 55 ? 16.217 -5.684 -6.120 1.00 0.57 55 ALA A C 8
ATOM 13945 O O . ALA A 1 55 ? 16.710 -4.563 -6.277 1.00 1.04 55 ALA A O 8
ATOM 13952 N N . ASP A 1 56 ? 15.704 -6.374 -7.112 1.00 0.41 56 ASP A N 8
ATOM 13953 C CA . ASP A 1 56 ? 16.076 -6.089 -8.493 1.00 0.47 56 ASP A CA 8
ATOM 13954 C C . ASP A 1 56 ? 14.906 -5.523 -9.264 1.00 0.40 56 ASP A C 8
ATOM 13955 O O . ASP A 1 56 ? 13.921 -6.219 -9.503 1.00 0.37 56 ASP A O 8
ATOM 13964 N N . GLU A 1 57 ? 15.022 -4.260 -9.655 1.00 0.43 57 GLU A N 8
ATOM 13965 C CA . GLU A 1 57 ? 13.934 -3.568 -10.325 1.00 0.43 57 GLU A CA 8
ATOM 13966 C C . GLU A 1 57 ? 13.480 -4.339 -11.564 1.00 0.45 57 GLU A C 8
ATOM 13967 O O . GLU A 1 57 ? 14.268 -4.599 -12.475 1.00 0.52 57 GLU A O 8
ATOM 13979 N N . GLY A 1 58 ? 12.214 -4.728 -11.580 1.00 0.46 58 GLY A N 8
ATOM 13980 C CA . GLY A 1 58 ? 11.694 -5.499 -12.693 1.00 0.62 58 GLY A CA 8
ATOM 13981 C C . GLY A 1 58 ? 11.285 -6.905 -12.295 1.00 0.60 58 GLY A C 8
ATOM 13982 O O . GLY A 1 58 ? 10.711 -7.640 -13.099 1.00 0.73 58 GLY A O 8
ATOM 13986 N N . GLU A 1 59 ? 11.588 -7.289 -11.058 1.00 0.50 59 GLU A N 8
ATOM 13987 C CA . GLU A 1 59 ? 11.092 -8.546 -10.502 1.00 0.61 59 GLU A CA 8
ATOM 13988 C C . GLU A 1 59 ? 9.604 -8.408 -10.175 1.00 0.67 59 GLU A C 8
ATOM 13989 O O . GLU A 1 59 ? 8.910 -7.582 -10.770 1.00 0.90 59 GLU A O 8
ATOM 14001 N N . GLU A 1 60 ? 9.097 -9.193 -9.237 1.00 0.64 60 GLU A N 8
ATOM 14002 C CA . GLU A 1 60 ? 7.671 -9.160 -8.966 1.00 0.66 60 GLU A CA 8
ATOM 14003 C C . GLU A 1 60 ? 7.354 -8.892 -7.506 1.00 0.62 60 GLU A C 8
ATOM 14004 O O . GLU A 1 60 ? 7.934 -9.491 -6.597 1.00 0.66 60 GLU A O 8
ATOM 14016 N N . GLY A 1 61 ? 6.436 -7.964 -7.305 1.00 0.57 61 GLY A N 8
ATOM 14017 C CA . GLY A 1 61 ? 5.878 -7.719 -5.998 1.00 0.57 61 GLY A CA 8
ATOM 14018 C C . GLY A 1 61 ? 4.377 -7.907 -6.027 1.00 0.54 61 GLY A C 8
ATOM 14019 O O . GLY A 1 61 ? 3.755 -7.742 -7.076 1.00 0.57 61 GLY A O 8
ATOM 14023 N N . GLU A 1 62 ? 3.790 -8.249 -4.891 1.00 0.61 62 GLU A N 8
ATOM 14024 C CA . GLU A 1 62 ? 2.362 -8.553 -4.825 1.00 0.67 62 GLU A CA 8
ATOM 14025 C C . GLU A 1 62 ? 1.512 -7.289 -4.928 1.00 0.57 62 GLU A C 8
ATOM 14026 O O . GLU A 1 62 ? 0.290 -7.360 -5.048 1.00 0.93 62 GLU A O 8
ATOM 14038 N N . CYS A 1 63 ? 2.162 -6.140 -4.886 1.00 0.37 63 CYS A N 8
ATOM 14039 C CA . CYS A 1 63 ? 1.458 -4.873 -4.819 1.00 0.40 63 CYS A CA 8
ATOM 14040 C C . CYS A 1 63 ? 1.463 -4.160 -6.164 1.00 0.33 63 CYS A C 8
ATOM 14041 O O . CYS A 1 63 ? 1.850 -4.728 -7.181 1.00 0.45 63 CYS A O 8
ATOM 14049 N N . LEU A 1 64 ? 1.037 -2.902 -6.139 1.00 0.29 64 LEU A N 8
ATOM 14050 C CA . LEU A 1 64 ? 1.060 -2.041 -7.309 1.00 0.30 64 LEU A CA 8
ATOM 14051 C C . LEU A 1 64 ? 2.453 -1.439 -7.490 1.00 0.29 64 LEU A C 8
ATOM 14052 O O . LEU A 1 64 ? 2.913 -0.651 -6.661 1.00 0.30 64 LEU A O 8
ATOM 14068 N N . PRO A 1 65 ? 3.160 -1.863 -8.550 1.00 0.31 65 PRO A N 8
ATOM 14069 C CA . PRO A 1 65 ? 4.473 -1.320 -8.909 1.00 0.31 65 PRO A CA 8
ATOM 14070 C C . PRO A 1 65 ? 4.398 0.171 -9.220 1.00 0.34 65 PRO A C 8
ATOM 14071 O O . PRO A 1 65 ? 3.786 0.578 -10.210 1.00 0.45 65 PRO A O 8
ATOM 14082 N N . MET A 1 66 ? 5.016 0.979 -8.374 1.00 0.35 66 MET A N 8
ATOM 14083 C CA . MET A 1 66 ? 4.940 2.427 -8.511 1.00 0.46 66 MET A CA 8
ATOM 14084 C C . MET A 1 66 ? 6.239 2.983 -9.086 1.00 0.43 66 MET A C 8
ATOM 14085 O O . MET A 1 66 ? 6.242 3.619 -10.137 1.00 0.57 66 MET A O 8
ATOM 14099 N N . LEU A 1 67 ? 7.340 2.722 -8.395 1.00 0.32 67 LEU A N 8
ATOM 14100 C CA . LEU A 1 67 ? 8.636 3.263 -8.781 1.00 0.36 67 LEU A CA 8
ATOM 14101 C C . LEU A 1 67 ? 9.648 2.143 -8.948 1.00 0.33 67 LEU A C 8
ATOM 14102 O O . LEU A 1 67 ? 9.445 1.033 -8.453 1.00 0.30 67 LEU A O 8
ATOM 14118 N N . SER A 1 68 ? 10.742 2.445 -9.625 1.00 0.36 68 SER A N 8
ATOM 14119 C CA . SER A 1 68 ? 11.796 1.472 -9.850 1.00 0.37 68 SER A CA 8
ATOM 14120 C C . SER A 1 68 ? 13.135 2.171 -10.059 1.00 0.41 68 SER A C 8
ATOM 14121 O O . SER A 1 68 ? 13.283 2.998 -10.959 1.00 0.46 68 SER A O 8
ATOM 14129 N N . GLY A 1 69 ? 14.094 1.856 -9.202 1.00 0.40 69 GLY A N 8
ATOM 14130 C CA . GLY A 1 69 ? 15.418 2.434 -9.316 1.00 0.44 69 GLY A CA 8
ATOM 14131 C C . GLY A 1 69 ? 15.942 2.922 -7.982 1.00 0.38 69 GLY A C 8
ATOM 14132 O O . GLY A 1 69 ? 15.370 2.605 -6.935 1.00 0.30 69 GLY A O 8
ATOM 14136 N N . GLU A 1 70 ? 17.015 3.703 -8.017 1.00 0.43 70 GLU A N 8
ATOM 14137 C CA . GLU A 1 70 ? 17.670 4.166 -6.797 1.00 0.41 70 GLU A CA 8
ATOM 14138 C C . GLU A 1 70 ? 16.737 5.009 -5.935 1.00 0.37 70 GLU A C 8
ATOM 14139 O O . GLU A 1 70 ? 16.934 5.112 -4.729 1.00 0.36 70 GLU A O 8
ATOM 14151 N N . ALA A 1 71 ? 15.716 5.597 -6.544 1.00 0.38 71 ALA A N 8
ATOM 14152 C CA . ALA A 1 71 ? 14.734 6.365 -5.788 1.00 0.38 71 ALA A CA 8
ATOM 14153 C C . ALA A 1 71 ? 13.949 5.440 -4.868 1.00 0.32 71 ALA A C 8
ATOM 14154 O O . ALA A 1 71 ? 13.774 5.722 -3.687 1.00 0.32 71 ALA A O 8
ATOM 14161 N N . ALA A 1 72 ? 13.507 4.316 -5.420 1.00 0.31 72 ALA A N 8
ATOM 14162 C CA . ALA A 1 72 ? 12.798 3.301 -4.659 1.00 0.26 72 ALA A CA 8
ATOM 14163 C C . ALA A 1 72 ? 13.699 2.684 -3.590 1.00 0.23 72 ALA A C 8
ATOM 14164 O O . ALA A 1 72 ? 13.245 2.364 -2.495 1.00 0.22 72 ALA A O 8
ATOM 14171 N N . GLN A 1 73 ? 14.979 2.517 -3.912 1.00 0.23 73 GLN A N 8
ATOM 14172 C CA . GLN A 1 73 ? 15.942 2.028 -2.936 1.00 0.23 73 GLN A CA 8
ATOM 14173 C C . GLN A 1 73 ? 16.156 3.085 -1.860 1.00 0.22 73 GLN A C 8
ATOM 14174 O O . GLN A 1 73 ? 16.321 2.767 -0.686 1.00 0.26 73 GLN A O 8
ATOM 14188 N N . SER A 1 74 ? 16.120 4.343 -2.266 1.00 0.24 74 SER A N 8
ATOM 14189 C CA . SER A 1 74 ? 16.241 5.448 -1.330 1.00 0.27 74 SER A CA 8
ATOM 14190 C C . SER A 1 74 ? 15.044 5.437 -0.383 1.00 0.27 74 SER A C 8
ATOM 14191 O O . SER A 1 74 ? 15.136 5.869 0.762 1.00 0.31 74 SER A O 8
ATOM 14199 N N . VAL A 1 75 ? 13.924 4.921 -0.876 1.00 0.25 75 VAL A N 8
ATOM 14200 C CA . VAL A 1 75 ? 12.735 4.716 -0.060 1.00 0.26 75 VAL A CA 8
ATOM 14201 C C . VAL A 1 75 ? 13.010 3.665 1.023 1.00 0.24 75 VAL A C 8
ATOM 14202 O O . VAL A 1 75 ? 12.613 3.833 2.176 1.00 0.29 75 VAL A O 8
ATOM 14215 N N . PHE A 1 76 ? 13.704 2.591 0.641 1.00 0.21 76 PHE A N 8
ATOM 14216 C CA . PHE A 1 76 ? 14.139 1.563 1.585 1.00 0.21 76 PHE A CA 8
ATOM 14217 C C . PHE A 1 76 ? 15.097 2.171 2.609 1.00 0.25 76 PHE A C 8
ATOM 14218 O O . PHE A 1 76 ? 15.036 1.860 3.800 1.00 0.32 76 PHE A O 8
ATOM 14235 N N . ASP A 1 77 ? 15.962 3.057 2.126 1.00 0.26 77 ASP A N 8
ATOM 14236 C CA . ASP A 1 77 ? 16.892 3.790 2.982 1.00 0.34 77 ASP A CA 8
ATOM 14237 C C . ASP A 1 77 ? 16.141 4.748 3.909 1.00 0.38 77 ASP A C 8
ATOM 14238 O O . ASP A 1 77 ? 16.580 5.019 5.026 1.00 0.50 77 ASP A O 8
ATOM 14247 N N . GLY A 1 78 ? 14.999 5.241 3.445 1.00 0.30 78 GLY A N 8
ATOM 14248 C CA . GLY A 1 78 ? 14.195 6.149 4.243 1.00 0.36 78 GLY A CA 8
ATOM 14249 C C . GLY A 1 78 ? 14.224 7.564 3.711 1.00 0.38 78 GLY A C 8
ATOM 14250 O O . GLY A 1 78 ? 13.445 8.419 4.135 1.00 0.52 78 GLY A O 8
ATOM 14254 N N . ASP A 1 79 ? 15.110 7.801 2.763 1.00 0.34 79 ASP A N 8
ATOM 14255 C CA . ASP A 1 79 ? 15.262 9.115 2.163 1.00 0.40 79 ASP A CA 8
ATOM 14256 C C . ASP A 1 79 ? 14.319 9.267 0.976 1.00 0.33 79 ASP A C 8
ATOM 14257 O O . ASP A 1 79 ? 14.724 9.136 -0.179 1.00 0.41 79 ASP A O 8
ATOM 14266 N N . TYR A 1 80 ? 13.055 9.507 1.269 1.00 0.28 80 TYR A N 8
ATOM 14267 C CA . TYR A 1 80 ? 12.057 9.697 0.229 1.00 0.30 80 TYR A CA 8
ATOM 14268 C C . TYR A 1 80 ? 11.079 10.785 0.641 1.00 0.35 80 TYR A C 8
ATOM 14269 O O . TYR A 1 80 ? 10.851 11.009 1.831 1.00 0.37 80 TYR A O 8
ATOM 14287 N N . ASP A 1 81 ? 10.518 11.467 -0.340 1.00 0.46 81 ASP A N 8
ATOM 14288 C CA . ASP A 1 81 ? 9.510 12.481 -0.084 1.00 0.54 81 ASP A CA 8
ATOM 14289 C C . ASP A 1 81 ? 8.131 11.846 -0.122 1.00 0.42 81 ASP A C 8
ATOM 14290 O O . ASP A 1 81 ? 7.560 11.645 -1.197 1.00 0.41 81 ASP A O 8
ATOM 14299 N N . GLU A 1 82 ? 7.604 11.516 1.053 1.00 0.41 82 GLU A N 8
ATOM 14300 C CA . GLU A 1 82 ? 6.295 10.883 1.148 1.00 0.39 82 GLU A CA 8
ATOM 14301 C C . GLU A 1 82 ? 5.224 11.792 0.558 1.00 0.35 82 GLU A C 8
ATOM 14302 O O . GLU A 1 82 ? 4.224 11.323 0.018 1.00 0.38 82 GLU A O 8
ATOM 14314 N N . ILE A 1 83 ? 5.470 13.096 0.626 1.00 0.35 83 ILE A N 8
ATOM 14315 C CA . ILE A 1 83 ? 4.569 14.078 0.044 1.00 0.37 83 ILE A CA 8
ATOM 14316 C C . ILE A 1 83 ? 4.479 13.910 -1.468 1.00 0.38 83 ILE A C 8
ATOM 14317 O O . ILE A 1 83 ? 3.416 14.077 -2.057 1.00 0.47 83 ILE A O 8
ATOM 14333 N N . GLU A 1 84 ? 5.587 13.545 -2.090 1.00 0.38 84 GLU A N 8
ATOM 14334 C CA . GLU A 1 84 ? 5.631 13.441 -3.535 1.00 0.48 84 GLU A CA 8
ATOM 14335 C C . GLU A 1 84 ? 4.893 12.195 -4.000 1.00 0.46 84 GLU A C 8
ATOM 14336 O O . GLU A 1 84 ? 3.929 12.277 -4.759 1.00 0.55 84 GLU A O 8
ATOM 14348 N N . ILE A 1 85 ? 5.321 11.048 -3.491 1.00 0.39 85 ILE A N 8
ATOM 14349 C CA . ILE A 1 85 ? 4.789 9.763 -3.934 1.00 0.37 85 ILE A CA 8
ATOM 14350 C C . ILE A 1 85 ? 3.314 9.598 -3.593 1.00 0.35 85 ILE A C 8
ATOM 14351 O O . ILE A 1 85 ? 2.589 8.930 -4.316 1.00 0.43 85 ILE A O 8
ATOM 14367 N N . ARG A 1 86 ? 2.875 10.199 -2.492 1.00 0.32 86 ARG A N 8
ATOM 14368 C CA . ARG A 1 86 ? 1.481 10.095 -2.075 1.00 0.39 86 ARG A CA 8
ATOM 14369 C C . ARG A 1 86 ? 0.583 10.988 -2.913 1.00 0.48 86 ARG A C 8
ATOM 14370 O O . ARG A 1 86 ? -0.532 10.606 -3.265 1.00 0.56 86 ARG A O 8
ATOM 14391 N N . GLN A 1 87 ? 1.074 12.171 -3.236 1.00 0.50 87 GLN A N 8
ATOM 14392 C CA . GLN A 1 87 ? 0.279 13.141 -3.974 1.00 0.63 87 GLN A CA 8
ATOM 14393 C C . GLN A 1 87 ? 0.116 12.718 -5.431 1.00 0.68 87 GLN A C 8
ATOM 14394 O O . GLN A 1 87 ? -0.836 13.117 -6.096 1.00 0.84 87 GLN A O 8
ATOM 14408 N N . GLU A 1 88 ? 1.042 11.902 -5.922 1.00 0.60 88 GLU A N 8
ATOM 14409 C CA . GLU A 1 88 ? 0.918 11.334 -7.260 1.00 0.66 88 GLU A CA 8
ATOM 14410 C C . GLU A 1 88 ? 0.745 9.820 -7.183 1.00 0.54 88 GLU A C 8
ATOM 14411 O O . GLU A 1 88 ? 0.986 9.103 -8.156 1.00 0.57 88 GLU A O 8
ATOM 14423 N N . TRP A 1 89 ? 0.326 9.337 -6.020 1.00 0.46 89 TRP A N 8
ATOM 14424 C CA . TRP A 1 89 ? 0.131 7.910 -5.824 1.00 0.38 89 TRP A CA 8
ATOM 14425 C C . TRP A 1 89 ? -0.998 7.406 -6.718 1.00 0.39 89 TRP A C 8
ATOM 14426 O O . TRP A 1 89 ? -1.981 8.104 -6.969 1.00 0.43 89 TRP A O 8
ATOM 14447 N N . GLN A 1 90 ? -0.817 6.196 -7.207 1.00 0.43 90 GLN A N 8
ATOM 14448 C CA . GLN A 1 90 ? -1.701 5.603 -8.197 1.00 0.50 90 GLN A CA 8
ATOM 14449 C C . GLN A 1 90 ? -2.952 5.027 -7.542 1.00 0.47 90 GLN A C 8
ATOM 14450 O O . GLN A 1 90 ? -2.866 4.123 -6.712 1.00 0.44 90 GLN A O 8
ATOM 14464 N N . GLU A 1 91 ? -4.108 5.518 -7.966 1.00 0.54 91 GLU A N 8
ATOM 14465 C CA . GLU A 1 91 ? -5.388 5.187 -7.337 1.00 0.57 91 GLU A CA 8
ATOM 14466 C C . GLU A 1 91 ? -5.798 3.735 -7.585 1.00 0.53 91 GLU A C 8
ATOM 14467 O O . GLU A 1 91 ? -6.737 3.239 -6.965 1.00 0.59 91 GLU A O 8
ATOM 14479 N N . GLU A 1 92 ? -5.078 3.059 -8.471 1.00 0.50 92 GLU A N 8
ATOM 14480 C CA . GLU A 1 92 ? -5.411 1.694 -8.871 1.00 0.52 92 GLU A CA 8
ATOM 14481 C C . GLU A 1 92 ? -5.483 0.753 -7.668 1.00 0.42 92 GLU A C 8
ATOM 14482 O O . GLU A 1 92 ? -6.447 0.008 -7.509 1.00 0.50 92 GLU A O 8
ATOM 14494 N N . ASN A 1 93 ? -4.469 0.800 -6.819 1.00 0.35 93 ASN A N 8
ATOM 14495 C CA . ASN A 1 93 ? -4.423 -0.060 -5.640 1.00 0.36 93 ASN A CA 8
ATOM 14496 C C . ASN A 1 93 ? -4.701 0.762 -4.395 1.00 0.43 93 ASN A C 8
ATOM 14497 O O . ASN A 1 93 ? -4.167 0.518 -3.313 1.00 0.64 93 ASN A O 8
ATOM 14508 N N . THR A 1 94 ? -5.477 1.792 -4.604 1.00 0.43 94 THR A N 8
ATOM 14509 C CA . THR A 1 94 ? -5.929 2.669 -3.541 1.00 0.53 94 THR A CA 8
ATOM 14510 C C . THR A 1 94 ? -7.407 2.453 -3.221 1.00 0.71 94 THR A C 8
ATOM 14511 O O . THR A 1 94 ? -8.136 1.824 -3.989 1.00 0.99 94 THR A O 8
ATOM 14522 N N . LEU A 1 95 ? -7.832 2.981 -2.079 1.00 1.07 95 LEU A N 8
ATOM 14523 C CA . LEU A 1 95 ? -9.180 2.786 -1.586 1.00 1.28 95 LEU A CA 8
ATOM 14524 C C . LEU A 1 95 ? -10.141 3.749 -2.266 1.00 1.31 95 LEU A C 8
ATOM 14525 O O . LEU A 1 95 ? -9.786 4.879 -2.595 1.00 2.03 95 LEU A O 8
ATOM 14541 N N . HIS A 1 96 ? -11.352 3.276 -2.485 1.00 1.31 96 HIS A N 8
ATOM 14542 C CA . HIS A 1 96 ? -12.344 4.015 -3.253 1.00 1.79 96 HIS A CA 8
ATOM 14543 C C . HIS A 1 96 ? -13.215 4.907 -2.367 1.00 1.64 96 HIS A C 8
ATOM 14544 O O . HIS A 1 96 ? -13.877 4.435 -1.442 1.00 1.94 96 HIS A O 8
ATOM 14559 N N . GLU A 1 97 ? -13.191 6.201 -2.638 1.00 1.97 97 GLU A N 8
ATOM 14560 C CA . GLU A 1 97 ? -14.078 7.136 -1.973 1.00 2.21 97 GLU A CA 8
ATOM 14561 C C . GLU A 1 97 ? -15.438 7.142 -2.661 1.00 2.51 97 GLU A C 8
ATOM 14562 O O . GLU A 1 97 ? -15.607 7.728 -3.730 1.00 2.99 97 GLU A O 8
ATOM 14574 N N . TRP A 1 98 ? -16.396 6.471 -2.051 1.00 2.40 98 TRP A N 8
ATOM 14575 C CA . TRP A 1 98 ? -17.725 6.342 -2.621 1.00 2.77 98 TRP A CA 8
ATOM 14576 C C . TRP A 1 98 ? -18.711 7.279 -1.937 1.00 2.99 98 TRP A C 8
ATOM 14577 O O . TRP A 1 98 ? -18.327 8.097 -1.114 1.00 2.95 98 TRP A O 8
ATOM 14598 N N . ASP A 1 99 ? -19.971 7.182 -2.315 1.00 3.33 99 ASP A N 8
ATOM 14599 C CA . ASP A 1 99 ? -21.035 7.945 -1.685 1.00 3.58 99 ASP A CA 8
ATOM 14600 C C . ASP A 1 99 ? -22.362 7.380 -2.167 1.00 3.85 99 ASP A C 8
ATOM 14601 O O . ASP A 1 99 ? -22.375 6.504 -3.032 1.00 3.97 99 ASP A O 8
ATOM 14610 N N . GLU A 1 100 ? -23.465 7.867 -1.626 1.00 4.07 100 GLU A N 8
ATOM 14611 C CA . GLU A 1 100 ? -24.789 7.416 -2.027 1.00 4.44 100 GLU A CA 8
ATOM 14612 C C . GLU A 1 100 ? -25.170 8.028 -3.385 1.00 4.97 100 GLU A C 8
ATOM 14613 O O . GLU A 1 100 ? -26.237 8.620 -3.542 1.00 5.36 100 GLU A O 8
ATOM 14625 N N . GLY A 1 101 ? -24.270 7.897 -4.356 1.00 5.06 101 GLY A N 8
ATOM 14626 C CA . GLY A 1 101 ? -24.502 8.439 -5.681 1.00 5.66 101 GLY A CA 8
ATOM 14627 C C . GLY A 1 101 ? -23.501 9.522 -6.047 1.00 5.88 101 GLY A C 8
ATOM 14628 O O . GLY A 1 101 ? -23.223 9.756 -7.225 1.00 6.44 101 GLY A O 8
ATOM 14632 N N . GLU A 1 102 ? -22.948 10.175 -5.036 1.00 5.53 102 GLU A N 8
ATOM 14633 C CA . GLU A 1 102 ? -22.036 11.297 -5.242 1.00 5.81 102 GLU A CA 8
ATOM 14634 C C . GLU A 1 102 ? -20.614 10.927 -4.810 1.00 5.93 102 GLU A C 8
ATOM 14635 O O . GLU A 1 102 ? -20.165 9.802 -5.024 1.00 6.44 102 GLU A O 8
ATOM 14647 N N . PHE A 1 103 ? -19.916 11.887 -4.206 1.00 5.63 103 PHE A N 8
ATOM 14648 C CA . PHE A 1 103 ? -18.586 11.663 -3.649 1.00 5.80 103 PHE A CA 8
ATOM 14649 C C . PHE A 1 103 ? -18.457 12.378 -2.303 1.00 6.10 103 PHE A C 8
ATOM 14650 O O . PHE A 1 103 ? -18.543 13.605 -2.234 1.00 6.20 103 PHE A O 8
ATOM 14667 N N . GLN A 1 104 ? -18.247 11.591 -1.253 1.00 6.45 104 GLN A N 8
ATOM 14668 C CA . GLN A 1 104 ? -18.115 12.077 0.123 1.00 6.91 104 GLN A CA 8
ATOM 14669 C C . GLN A 1 104 ? -17.629 10.931 0.998 1.00 6.39 104 GLN A C 8
ATOM 14670 O O . GLN A 1 104 ? -17.262 9.882 0.484 1.00 6.07 104 GLN A O 8
ATOM 14684 N N . LEU A 1 105 ? -17.564 11.140 2.302 1.00 6.47 105 LEU A N 8
ATOM 14685 C CA . LEU A 1 105 ? -17.216 10.057 3.208 1.00 6.08 105 LEU A CA 8
ATOM 14686 C C . LEU A 1 105 ? -18.466 9.527 3.916 1.00 6.14 105 LEU A C 8
ATOM 14687 O O . LEU A 1 105 ? -19.054 10.203 4.762 1.00 6.71 105 LEU A O 8
ATOM 14703 N N . GLU A 1 106 ? -18.848 8.308 3.560 1.00 5.73 106 GLU A N 8
ATOM 14704 C CA . GLU A 1 106 ? -20.047 7.659 4.084 1.00 5.88 106 GLU A CA 8
ATOM 14705 C C . GLU A 1 106 ? -19.712 6.740 5.259 1.00 5.81 106 GLU A C 8
ATOM 14706 O O . GLU A 1 106 ? -18.539 6.548 5.591 1.00 5.64 106 GLU A O 8
ATOM 14718 N N . PRO A 1 107 ? -20.750 6.185 5.918 1.00 6.27 107 PRO A N 8
ATOM 14719 C CA . PRO A 1 107 ? -20.603 5.050 6.841 1.00 6.37 107 PRO A CA 8
ATOM 14720 C C . PRO A 1 107 ? -19.889 3.856 6.180 1.00 5.44 107 PRO A C 8
ATOM 14721 O O . PRO A 1 107 ? -19.601 3.891 4.983 1.00 4.84 107 PRO A O 8
ATOM 14732 N N . PRO A 1 108 ? -19.570 2.793 6.948 1.00 5.51 108 PRO A N 8
ATOM 14733 C CA . PRO A 1 108 ? -18.791 1.653 6.439 1.00 4.83 108 PRO A CA 8
ATOM 14734 C C . PRO A 1 108 ? -19.385 0.993 5.190 1.00 4.18 108 PRO A C 8
ATOM 14735 O O . PRO A 1 108 ? -20.500 1.303 4.765 1.00 4.56 108 PRO A O 8
ATOM 14746 N N . LEU A 1 109 ? -18.637 0.058 4.623 1.00 3.50 109 LEU A N 8
ATOM 14747 C CA . LEU A 1 109 ? -19.026 -0.584 3.376 1.00 3.16 109 LEU A CA 8
ATOM 14748 C C . LEU A 1 109 ? -20.102 -1.643 3.619 1.00 3.59 109 LEU A C 8
ATOM 14749 O O . LEU A 1 109 ? -21.126 -1.641 2.944 1.00 4.05 109 LEU A O 8
ATOM 14765 N N . ASP A 1 110 ? -19.902 -2.525 4.599 1.00 3.77 110 ASP A N 8
ATOM 14766 C CA . ASP A 1 110 ? -20.921 -3.528 4.911 1.00 4.33 110 ASP A CA 8
ATOM 14767 C C . ASP A 1 110 ? -20.789 -4.075 6.332 1.00 4.77 110 ASP A C 8
ATOM 14768 O O . ASP A 1 110 ? -21.604 -3.758 7.197 1.00 5.39 110 ASP A O 8
ATOM 14777 N N . THR A 1 111 ? -19.762 -4.872 6.589 1.00 4.73 111 THR A N 8
ATOM 14778 C CA . THR A 1 111 ? -19.674 -5.568 7.862 1.00 5.37 111 THR A CA 8
ATOM 14779 C C . THR A 1 111 ? -18.256 -5.565 8.451 1.00 5.48 111 THR A C 8
ATOM 14780 O O . THR A 1 111 ? -18.056 -5.074 9.562 1.00 6.08 111 THR A O 8
ATOM 14791 N N . GLU A 1 112 ? -17.271 -6.068 7.714 1.00 5.12 112 GLU A N 8
ATOM 14792 C CA . GLU A 1 112 ? -15.928 -6.230 8.267 1.00 5.50 112 GLU A CA 8
ATOM 14793 C C . GLU A 1 112 ? -15.241 -4.880 8.439 1.00 5.70 112 GLU A C 8
ATOM 14794 O O . GLU A 1 112 ? -14.229 -4.765 9.127 1.00 6.23 112 GLU A O 8
ATOM 14806 N N . GLU A 1 113 ? -15.800 -3.862 7.810 1.00 5.40 113 GLU A N 8
ATOM 14807 C CA . GLU A 1 113 ? -15.282 -2.511 7.922 1.00 5.70 113 GLU A CA 8
ATOM 14808 C C . GLU A 1 113 ? -16.125 -1.668 8.877 1.00 6.33 113 GLU A C 8
ATOM 14809 O O . GLU A 1 113 ? -16.105 -0.441 8.811 1.00 6.71 113 GLU A O 8
ATOM 14821 N N . GLY A 1 114 ? -16.874 -2.324 9.757 1.00 6.59 114 GLY A N 8
ATOM 14822 C CA . GLY A 1 114 ? -17.648 -1.592 10.741 1.00 7.35 114 GLY A CA 8
ATOM 14823 C C . GLY A 1 114 ? -18.893 -2.328 11.191 1.00 7.45 114 GLY A C 8
ATOM 14824 O O . GLY A 1 114 ? -19.046 -2.618 12.377 1.00 8.17 114 GLY A O 8
ATOM 14828 N N . ARG A 1 115 ? -19.775 -2.633 10.238 1.00 6.87 115 ARG A N 8
ATOM 14829 C CA . ARG A 1 115 ? -21.052 -3.301 10.518 1.00 7.10 115 ARG A CA 8
ATOM 14830 C C . ARG A 1 115 ? -21.961 -2.413 11.364 1.00 7.88 115 ARG A C 8
ATOM 14831 O O . ARG A 1 115 ? -21.860 -2.382 12.593 1.00 8.70 115 ARG A O 8
ATOM 14852 N N . ALA A 1 116 ? -22.853 -1.705 10.682 1.00 7.69 116 ALA A N 8
ATOM 14853 C CA . ALA A 1 116 ? -23.803 -0.802 11.314 1.00 8.39 116 ALA A CA 8
ATOM 14854 C C . ALA A 1 116 ? -24.719 -0.200 10.253 1.00 8.63 116 ALA A C 8
ATOM 14855 O O . ALA A 1 116 ? -25.550 -0.900 9.676 1.00 8.99 116 ALA A O 8
ATOM 14862 N N . ALA A 1 117 ? -24.541 1.082 9.958 1.00 8.60 117 ALA A N 8
ATOM 14863 C CA . ALA A 1 117 ? -25.276 1.725 8.881 1.00 9.01 117 ALA A CA 8
ATOM 14864 C C . ALA A 1 117 ? -24.502 1.584 7.579 1.00 8.35 117 ALA A C 8
ATOM 14865 O O . ALA A 1 117 ? -24.267 2.555 6.862 1.00 8.72 117 ALA A O 8
ATOM 14872 N N . ALA A 1 118 ? -24.102 0.359 7.289 1.00 7.57 118 ALA A N 8
ATOM 14873 C CA . ALA A 1 118 ? -23.253 0.072 6.150 1.00 7.03 118 ALA A CA 8
ATOM 14874 C C . ALA A 1 118 ? -23.967 -0.845 5.172 1.00 6.76 118 ALA A C 8
ATOM 14875 O O . ALA A 1 118 ? -24.618 -1.802 5.598 1.00 7.11 118 ALA A O 8
ATOM 14882 N N . ASP A 1 119 ? -23.838 -0.570 3.875 1.00 6.39 119 ASP A N 8
ATOM 14883 C CA . ASP A 1 119 ? -24.542 -1.357 2.858 1.00 6.38 119 ASP A CA 8
ATOM 14884 C C . ASP A 1 119 ? -24.179 -0.903 1.442 1.00 6.00 119 ASP A C 8
ATOM 14885 O O . ASP A 1 119 ? -25.039 -0.838 0.559 1.00 6.06 119 ASP A O 8
ATOM 14894 N N . GLU A 1 120 ? -22.901 -0.603 1.233 1.00 5.89 120 GLU A N 8
ATOM 14895 C CA . GLU A 1 120 ? -22.394 -0.189 -0.080 1.00 5.79 120 GLU A CA 8
ATOM 14896 C C . GLU A 1 120 ? -23.197 0.977 -0.667 1.00 5.57 120 GLU A C 8
ATOM 14897 O O . GLU A 1 120 ? -23.790 1.772 0.065 1.00 5.80 120 GLU A O 8
ATOM 14909 N N . TRP A 1 121 ? -23.195 1.077 -1.993 1.00 5.42 121 TRP A N 8
ATOM 14910 C CA . TRP A 1 121 ? -23.928 2.127 -2.696 1.00 5.30 121 TRP A CA 8
ATOM 14911 C C . TRP A 1 121 ? -25.432 1.884 -2.639 1.00 5.50 121 TRP A C 8
ATOM 14912 O O . TRP A 1 121 ? -25.898 0.856 -2.136 1.00 6.08 121 TRP A O 8
ATOM 14933 N N . ASP A 1 122 ? -26.179 2.842 -3.159 1.00 5.27 122 ASP A N 8
ATOM 14934 C CA . ASP A 1 122 ? -27.603 2.672 -3.390 1.00 5.72 122 ASP A CA 8
ATOM 14935 C C . ASP A 1 122 ? -27.974 3.341 -4.697 1.00 5.72 122 ASP A C 8
ATOM 14936 O O . ASP A 1 122 ? -27.937 4.565 -4.820 1.00 5.55 122 ASP A O 8
ATOM 14945 N N . GLU A 1 123 ? -28.302 2.515 -5.663 1.00 6.14 123 GLU A N 8
ATOM 14946 C CA . GLU A 1 123 ? -28.533 2.954 -7.029 1.00 6.40 123 GLU A CA 8
ATOM 14947 C C . GLU A 1 123 ? -29.714 3.909 -7.123 1.00 6.39 123 GLU A C 8
ATOM 14948 O O . GLU A 1 123 ? -30.824 3.590 -6.692 1.00 6.69 123 GLU A O 8
ATOM 14960 N N . ARG A 1 124 ? -29.464 5.080 -7.685 1.00 6.32 124 ARG A N 8
ATOM 14961 C CA . ARG A 1 124 ? -30.516 6.047 -7.946 1.00 6.60 124 ARG A CA 8
ATOM 14962 C C . ARG A 1 124 ? -31.284 5.637 -9.196 1.00 6.99 124 ARG A C 8
ATOM 14963 O O . ARG A 1 124 ? -32.354 5.009 -9.065 1.00 7.06 124 ARG A O 8
ATOM 14985 N N . MET A 1 1 ? -4.549 -8.677 3.175 1.00 1.16 1 MET A N 9
ATOM 14986 C CA . MET A 1 1 ? -5.107 -8.892 4.512 1.00 1.27 1 MET A CA 9
ATOM 14987 C C . MET A 1 1 ? -4.178 -8.345 5.596 1.00 1.17 1 MET A C 9
ATOM 14988 O O . MET A 1 1 ? -4.257 -8.743 6.757 1.00 1.50 1 MET A O 9
ATOM 15002 N N . THR A 1 2 ? -3.301 -7.424 5.214 1.00 0.89 2 THR A N 9
ATOM 15003 C CA . THR A 1 2 ? -2.367 -6.838 6.143 1.00 0.80 2 THR A CA 9
ATOM 15004 C C . THR A 1 2 ? -2.811 -5.416 6.448 1.00 0.70 2 THR A C 9
ATOM 15005 O O . THR A 1 2 ? -3.542 -4.820 5.662 1.00 0.87 2 THR A O 9
ATOM 15016 N N . MET A 1 3 ? -2.404 -4.881 7.581 1.00 0.81 3 MET A N 9
ATOM 15017 C CA . MET A 1 3 ? -2.732 -3.503 7.913 1.00 0.75 3 MET A CA 9
ATOM 15018 C C . MET A 1 3 ? -1.569 -2.807 8.602 1.00 0.68 3 MET A C 9
ATOM 15019 O O . MET A 1 3 ? -1.010 -3.308 9.578 1.00 0.80 3 MET A O 9
ATOM 15033 N N . TYR A 1 4 ? -1.201 -1.657 8.066 1.00 0.55 4 TYR A N 9
ATOM 15034 C CA . TYR A 1 4 ? -0.215 -0.792 8.697 1.00 0.51 4 TYR A CA 9
ATOM 15035 C C . TYR A 1 4 ? -0.923 0.331 9.455 1.00 0.57 4 TYR A C 9
ATOM 15036 O O . TYR A 1 4 ? -2.039 0.138 9.938 1.00 0.88 4 TYR A O 9
ATOM 15054 N N . ALA A 1 5 ? -0.299 1.498 9.564 1.00 0.45 5 ALA A N 9
ATOM 15055 C CA . ALA A 1 5 ? -0.897 2.599 10.312 1.00 0.49 5 ALA A CA 9
ATOM 15056 C C . ALA A 1 5 ? -1.632 3.591 9.407 1.00 0.44 5 ALA A C 9
ATOM 15057 O O . ALA A 1 5 ? -2.682 4.105 9.786 1.00 0.50 5 ALA A O 9
ATOM 15064 N N . THR A 1 6 ? -1.090 3.847 8.211 1.00 0.41 6 THR A N 9
ATOM 15065 C CA . THR A 1 6 ? -1.643 4.850 7.283 1.00 0.38 6 THR A CA 9
ATOM 15066 C C . THR A 1 6 ? -0.787 4.956 6.018 1.00 0.29 6 THR A C 9
ATOM 15067 O O . THR A 1 6 ? 0.224 4.257 5.891 1.00 0.25 6 THR A O 9
ATOM 15078 N N . LEU A 1 7 ? -1.189 5.841 5.101 1.00 0.30 7 LEU A N 9
ATOM 15079 C CA . LEU A 1 7 ? -0.498 6.031 3.820 1.00 0.30 7 LEU A CA 9
ATOM 15080 C C . LEU A 1 7 ? 0.966 6.424 4.041 1.00 0.31 7 LEU A C 9
ATOM 15081 O O . LEU A 1 7 ? 1.882 5.793 3.526 1.00 0.37 7 LEU A O 9
ATOM 15097 N N . GLU A 1 8 ? 1.183 7.450 4.831 1.00 0.33 8 GLU A N 9
ATOM 15098 C CA . GLU A 1 8 ? 2.525 7.964 5.070 1.00 0.37 8 GLU A CA 9
ATOM 15099 C C . GLU A 1 8 ? 3.351 7.003 5.926 1.00 0.33 8 GLU A C 9
ATOM 15100 O O . GLU A 1 8 ? 4.578 6.970 5.838 1.00 0.37 8 GLU A O 9
ATOM 15112 N N . GLU A 1 9 ? 2.666 6.219 6.739 1.00 0.29 9 GLU A N 9
ATOM 15113 C CA . GLU A 1 9 ? 3.314 5.349 7.711 1.00 0.31 9 GLU A CA 9
ATOM 15114 C C . GLU A 1 9 ? 3.903 4.089 7.091 1.00 0.27 9 GLU A C 9
ATOM 15115 O O . GLU A 1 9 ? 5.074 3.780 7.307 1.00 0.31 9 GLU A O 9
ATOM 15127 N N . ALA A 1 10 ? 3.093 3.371 6.321 1.00 0.23 10 ALA A N 9
ATOM 15128 C CA . ALA A 1 10 ? 3.470 2.043 5.840 1.00 0.24 10 ALA A CA 9
ATOM 15129 C C . ALA A 1 10 ? 4.756 2.061 5.030 1.00 0.23 10 ALA A C 9
ATOM 15130 O O . ALA A 1 10 ? 5.513 1.100 5.050 1.00 0.27 10 ALA A O 9
ATOM 15137 N N . ILE A 1 11 ? 5.001 3.151 4.322 1.00 0.21 11 ILE A N 9
ATOM 15138 C CA . ILE A 1 11 ? 6.208 3.278 3.517 1.00 0.23 11 ILE A CA 9
ATOM 15139 C C . ILE A 1 11 ? 7.446 3.191 4.404 1.00 0.26 11 ILE A C 9
ATOM 15140 O O . ILE A 1 11 ? 8.382 2.442 4.117 1.00 0.34 11 ILE A O 9
ATOM 15156 N N . ASP A 1 12 ? 7.426 3.941 5.499 1.00 0.24 12 ASP A N 9
ATOM 15157 C CA . ASP A 1 12 ? 8.534 3.948 6.443 1.00 0.28 12 ASP A CA 9
ATOM 15158 C C . ASP A 1 12 ? 8.562 2.659 7.253 1.00 0.25 12 ASP A C 9
ATOM 15159 O O . ASP A 1 12 ? 9.624 2.120 7.557 1.00 0.29 12 ASP A O 9
ATOM 15168 N N . ALA A 1 13 ? 7.389 2.163 7.594 1.00 0.21 13 ALA A N 9
ATOM 15169 C CA . ALA A 1 13 ? 7.279 0.923 8.344 1.00 0.22 13 ALA A CA 9
ATOM 15170 C C . ALA A 1 13 ? 7.783 -0.259 7.526 1.00 0.24 13 ALA A C 9
ATOM 15171 O O . ALA A 1 13 ? 8.372 -1.180 8.071 1.00 0.31 13 ALA A O 9
ATOM 15178 N N . ALA A 1 14 ? 7.566 -0.224 6.218 1.00 0.21 14 ALA A N 9
ATOM 15179 C CA . ALA A 1 14 ? 7.948 -1.333 5.354 1.00 0.23 14 ALA A CA 9
ATOM 15180 C C . ALA A 1 14 ? 9.458 -1.394 5.193 1.00 0.23 14 ALA A C 9
ATOM 15181 O O . ALA A 1 14 ? 10.057 -2.466 5.286 1.00 0.26 14 ALA A O 9
ATOM 15188 N N . ARG A 1 15 ? 10.074 -0.240 4.967 1.00 0.22 15 ARG A N 9
ATOM 15189 C CA . ARG A 1 15 ? 11.526 -0.170 4.864 1.00 0.23 15 ARG A CA 9
ATOM 15190 C C . ARG A 1 15 ? 12.162 -0.568 6.194 1.00 0.27 15 ARG A C 9
ATOM 15191 O O . ARG A 1 15 ? 13.192 -1.238 6.228 1.00 0.33 15 ARG A O 9
ATOM 15212 N N . GLU A 1 16 ? 11.521 -0.161 7.284 1.00 0.29 16 GLU A N 9
ATOM 15213 C CA . GLU A 1 16 ? 11.995 -0.468 8.623 1.00 0.39 16 GLU A CA 9
ATOM 15214 C C . GLU A 1 16 ? 11.800 -1.946 8.956 1.00 0.43 16 GLU A C 9
ATOM 15215 O O . GLU A 1 16 ? 12.743 -2.631 9.332 1.00 0.52 16 GLU A O 9
ATOM 15227 N N . GLU A 1 17 ? 10.570 -2.425 8.806 1.00 0.40 17 GLU A N 9
ATOM 15228 C CA . GLU A 1 17 ? 10.206 -3.783 9.206 1.00 0.51 17 GLU A CA 9
ATOM 15229 C C . GLU A 1 17 ? 11.012 -4.823 8.435 1.00 0.52 17 GLU A C 9
ATOM 15230 O O . GLU A 1 17 ? 11.501 -5.793 9.014 1.00 0.60 17 GLU A O 9
ATOM 15242 N N . PHE A 1 18 ? 11.157 -4.617 7.132 1.00 0.46 18 PHE A N 9
ATOM 15243 C CA . PHE A 1 18 ? 11.928 -5.536 6.308 1.00 0.50 18 PHE A CA 9
ATOM 15244 C C . PHE A 1 18 ? 13.380 -5.546 6.776 1.00 0.54 18 PHE A C 9
ATOM 15245 O O . PHE A 1 18 ? 14.010 -6.596 6.869 1.00 0.64 18 PHE A O 9
ATOM 15262 N N . LEU A 1 19 ? 13.891 -4.368 7.113 1.00 0.50 19 LEU A N 9
ATOM 15263 C CA . LEU A 1 19 ? 15.256 -4.228 7.596 1.00 0.58 19 LEU A CA 9
ATOM 15264 C C . LEU A 1 19 ? 15.383 -4.826 8.988 1.00 0.70 19 LEU A C 9
ATOM 15265 O O . LEU A 1 19 ? 16.428 -5.331 9.361 1.00 0.78 19 LEU A O 9
ATOM 15281 N N . ALA A 1 20 ? 14.306 -4.757 9.752 1.00 0.73 20 ALA A N 9
ATOM 15282 C CA . ALA A 1 20 ? 14.271 -5.351 11.081 1.00 0.87 20 ALA A CA 9
ATOM 15283 C C . ALA A 1 20 ? 14.446 -6.864 11.000 1.00 0.91 20 ALA A C 9
ATOM 15284 O O . ALA A 1 20 ? 14.846 -7.507 11.972 1.00 1.02 20 ALA A O 9
ATOM 15291 N N . ASP A 1 21 ? 14.156 -7.424 9.829 1.00 0.86 21 ASP A N 9
ATOM 15292 C CA . ASP A 1 21 ? 14.321 -8.853 9.601 1.00 0.92 21 ASP A CA 9
ATOM 15293 C C . ASP A 1 21 ? 15.728 -9.151 9.095 1.00 0.91 21 ASP A C 9
ATOM 15294 O O . ASP A 1 21 ? 16.345 -10.141 9.485 1.00 1.03 21 ASP A O 9
ATOM 15303 N N . ASN A 1 22 ? 16.236 -8.276 8.239 1.00 0.79 22 ASN A N 9
ATOM 15304 C CA . ASN A 1 22 ? 17.583 -8.414 7.702 1.00 0.78 22 ASN A CA 9
ATOM 15305 C C . ASN A 1 22 ? 18.282 -7.052 7.635 1.00 0.70 22 ASN A C 9
ATOM 15306 O O . ASN A 1 22 ? 18.359 -6.418 6.584 1.00 0.64 22 ASN A O 9
ATOM 15317 N N . PRO A 1 23 ? 18.781 -6.575 8.781 1.00 0.74 23 PRO A N 9
ATOM 15318 C CA . PRO A 1 23 ? 19.436 -5.267 8.880 1.00 0.73 23 PRO A CA 9
ATOM 15319 C C . PRO A 1 23 ? 20.683 -5.182 8.005 1.00 0.67 23 PRO A C 9
ATOM 15320 O O . PRO A 1 23 ? 21.523 -6.083 8.012 1.00 0.70 23 PRO A O 9
ATOM 15331 N N . GLY A 1 24 ? 20.787 -4.109 7.238 1.00 0.61 24 GLY A N 9
ATOM 15332 C CA . GLY A 1 24 ? 21.948 -3.909 6.392 1.00 0.58 24 GLY A CA 9
ATOM 15333 C C . GLY A 1 24 ? 21.675 -4.258 4.945 1.00 0.49 24 GLY A C 9
ATOM 15334 O O . GLY A 1 24 ? 22.482 -3.965 4.065 1.00 0.50 24 GLY A O 9
ATOM 15338 N N . ILE A 1 25 ? 20.526 -4.873 4.699 1.00 0.45 25 ILE A N 9
ATOM 15339 C CA . ILE A 1 25 ? 20.129 -5.270 3.351 1.00 0.38 25 ILE A CA 9
ATOM 15340 C C . ILE A 1 25 ? 19.684 -4.061 2.526 1.00 0.33 25 ILE A C 9
ATOM 15341 O O . ILE A 1 25 ? 19.530 -4.140 1.312 1.00 0.31 25 ILE A O 9
ATOM 15357 N N . ASP A 1 26 ? 19.505 -2.938 3.202 1.00 0.37 26 ASP A N 9
ATOM 15358 C CA . ASP A 1 26 ? 19.284 -1.651 2.557 1.00 0.39 26 ASP A CA 9
ATOM 15359 C C . ASP A 1 26 ? 20.449 -1.313 1.602 1.00 0.41 26 ASP A C 9
ATOM 15360 O O . ASP A 1 26 ? 21.281 -2.176 1.314 1.00 0.41 26 ASP A O 9
ATOM 15369 N N . ALA A 1 27 ? 20.526 -0.072 1.129 1.00 0.48 27 ALA A N 9
ATOM 15370 C CA . ALA A 1 27 ? 21.575 0.357 0.192 1.00 0.56 27 ALA A CA 9
ATOM 15371 C C . ALA A 1 27 ? 22.994 0.020 0.676 1.00 0.55 27 ALA A C 9
ATOM 15372 O O . ALA A 1 27 ? 23.962 0.167 -0.071 1.00 0.62 27 ALA A O 9
ATOM 15379 N N . GLU A 1 28 ? 23.117 -0.434 1.915 1.00 0.49 28 GLU A N 9
ATOM 15380 C CA . GLU A 1 28 ? 24.403 -0.829 2.456 1.00 0.51 28 GLU A CA 9
ATOM 15381 C C . GLU A 1 28 ? 24.929 -2.086 1.764 1.00 0.49 28 GLU A C 9
ATOM 15382 O O . GLU A 1 28 ? 26.089 -2.132 1.355 1.00 0.62 28 GLU A O 9
ATOM 15394 N N . ASP A 1 29 ? 24.081 -3.104 1.626 1.00 0.40 29 ASP A N 9
ATOM 15395 C CA . ASP A 1 29 ? 24.541 -4.388 1.097 1.00 0.41 29 ASP A CA 9
ATOM 15396 C C . ASP A 1 29 ? 23.775 -4.817 -0.153 1.00 0.39 29 ASP A C 9
ATOM 15397 O O . ASP A 1 29 ? 24.375 -5.274 -1.126 1.00 0.44 29 ASP A O 9
ATOM 15406 N N . ALA A 1 30 ? 22.455 -4.671 -0.135 1.00 0.35 30 ALA A N 9
ATOM 15407 C CA . ALA A 1 30 ? 21.638 -5.102 -1.261 1.00 0.36 30 ALA A CA 9
ATOM 15408 C C . ALA A 1 30 ? 21.015 -3.916 -1.983 1.00 0.36 30 ALA A C 9
ATOM 15409 O O . ALA A 1 30 ? 20.839 -2.846 -1.404 1.00 0.38 30 ALA A O 9
ATOM 15416 N N . ASN A 1 31 ? 20.705 -4.102 -3.258 1.00 0.39 31 ASN A N 9
ATOM 15417 C CA . ASN A 1 31 ? 20.079 -3.048 -4.039 1.00 0.36 31 ASN A CA 9
ATOM 15418 C C . ASN A 1 31 ? 18.557 -3.191 -4.008 1.00 0.36 31 ASN A C 9
ATOM 15419 O O . ASN A 1 31 ? 17.928 -3.673 -4.943 1.00 0.63 31 ASN A O 9
ATOM 15430 N N . VAL A 1 32 ? 17.961 -2.728 -2.926 1.00 0.36 32 VAL A N 9
ATOM 15431 C CA . VAL A 1 32 ? 16.522 -2.821 -2.749 1.00 0.31 32 VAL A CA 9
ATOM 15432 C C . VAL A 1 32 ? 15.809 -1.748 -3.553 1.00 0.26 32 VAL A C 9
ATOM 15433 O O . VAL A 1 32 ? 15.338 -0.759 -2.999 1.00 0.24 32 VAL A O 9
ATOM 15446 N N . GLN A 1 33 ? 15.736 -1.921 -4.866 1.00 0.27 33 GLN A N 9
ATOM 15447 C CA . GLN A 1 33 ? 14.995 -0.967 -5.667 1.00 0.25 33 GLN A CA 9
ATOM 15448 C C . GLN A 1 33 ? 13.632 -1.542 -6.001 1.00 0.20 33 GLN A C 9
ATOM 15449 O O . GLN A 1 33 ? 13.525 -2.458 -6.817 1.00 0.24 33 GLN A O 9
ATOM 15463 N N . GLN A 1 34 ? 12.602 -0.985 -5.390 1.00 0.16 34 GLN A N 9
ATOM 15464 C CA . GLN A 1 34 ? 11.229 -1.216 -5.798 1.00 0.14 34 GLN A CA 9
ATOM 15465 C C . GLN A 1 34 ? 10.298 -0.320 -4.999 1.00 0.13 34 GLN A C 9
ATOM 15466 O O . GLN A 1 34 ? 10.532 -0.102 -3.817 1.00 0.23 34 GLN A O 9
ATOM 15480 N N . PHE A 1 35 ? 9.270 0.216 -5.622 1.00 0.15 35 PHE A N 9
ATOM 15481 C CA . PHE A 1 35 ? 8.171 0.764 -4.852 1.00 0.15 35 PHE A CA 9
ATOM 15482 C C . PHE A 1 35 ? 6.904 -0.024 -5.148 1.00 0.14 35 PHE A C 9
ATOM 15483 O O . PHE A 1 35 ? 6.365 0.032 -6.256 1.00 0.15 35 PHE A O 9
ATOM 15500 N N . ASN A 1 36 ? 6.452 -0.769 -4.154 1.00 0.15 36 ASN A N 9
ATOM 15501 C CA . ASN A 1 36 ? 5.242 -1.567 -4.263 1.00 0.17 36 ASN A CA 9
ATOM 15502 C C . ASN A 1 36 ? 4.270 -1.186 -3.161 1.00 0.16 36 ASN A C 9
ATOM 15503 O O . ASN A 1 36 ? 4.676 -1.020 -2.018 1.00 0.20 36 ASN A O 9
ATOM 15514 N N . ALA A 1 37 ? 2.997 -1.034 -3.501 1.00 0.20 37 ALA A N 9
ATOM 15515 C CA . ALA A 1 37 ? 1.986 -0.725 -2.498 1.00 0.22 37 ALA A CA 9
ATOM 15516 C C . ALA A 1 37 ? 0.589 -1.160 -2.946 1.00 0.29 37 ALA A C 9
ATOM 15517 O O . ALA A 1 37 ? 0.266 -1.099 -4.133 1.00 0.40 37 ALA A O 9
ATOM 15524 N N . GLN A 1 38 ? -0.222 -1.631 -1.998 1.00 0.30 38 GLN A N 9
ATOM 15525 C CA . GLN A 1 38 ? -1.610 -1.994 -2.283 1.00 0.34 38 GLN A CA 9
ATOM 15526 C C . GLN A 1 38 ? -2.485 -1.837 -1.042 1.00 0.38 38 GLN A C 9
ATOM 15527 O O . GLN A 1 38 ? -2.023 -2.048 0.079 1.00 0.43 38 GLN A O 9
ATOM 15541 N N . LYS A 1 39 ? -3.738 -1.430 -1.242 1.00 0.49 39 LYS A N 9
ATOM 15542 C CA . LYS A 1 39 ? -4.682 -1.305 -0.144 1.00 0.60 39 LYS A CA 9
ATOM 15543 C C . LYS A 1 39 ? -6.120 -1.485 -0.614 1.00 0.77 39 LYS A C 9
ATOM 15544 O O . LYS A 1 39 ? -6.684 -0.616 -1.281 1.00 0.99 39 LYS A O 9
ATOM 15563 N N . TYR A 1 40 ? -6.720 -2.593 -0.227 1.00 0.92 40 TYR A N 9
ATOM 15564 C CA . TYR A 1 40 ? -8.139 -2.790 -0.452 1.00 1.13 40 TYR A CA 9
ATOM 15565 C C . TYR A 1 40 ? -8.826 -2.738 0.897 1.00 1.16 40 TYR A C 9
ATOM 15566 O O . TYR A 1 40 ? -8.657 -3.641 1.716 1.00 1.36 40 TYR A O 9
ATOM 15584 N N . VAL A 1 41 ? -9.570 -1.666 1.139 1.00 1.06 41 VAL A N 9
ATOM 15585 C CA . VAL A 1 41 ? -10.149 -1.409 2.433 1.00 1.20 41 VAL A CA 9
ATOM 15586 C C . VAL A 1 41 ? -11.426 -0.588 2.284 1.00 1.30 41 VAL A C 9
ATOM 15587 O O . VAL A 1 41 ? -11.601 0.127 1.299 1.00 1.28 41 VAL A O 9
ATOM 15600 N N . LEU A 1 42 ? -12.311 -0.692 3.260 1.00 1.56 42 LEU A N 9
ATOM 15601 C CA . LEU A 1 42 ? -13.470 0.180 3.331 1.00 1.74 42 LEU A CA 9
ATOM 15602 C C . LEU A 1 42 ? -13.070 1.467 4.051 1.00 1.76 42 LEU A C 9
ATOM 15603 O O . LEU A 1 42 ? -12.145 1.466 4.866 1.00 1.66 42 LEU A O 9
ATOM 15619 N N . GLN A 1 43 ? -13.763 2.560 3.742 1.00 2.05 43 GLN A N 9
ATOM 15620 C CA . GLN A 1 43 ? -13.340 3.903 4.158 1.00 2.25 43 GLN A CA 9
ATOM 15621 C C . GLN A 1 43 ? -13.402 4.088 5.674 1.00 2.11 43 GLN A C 9
ATOM 15622 O O . GLN A 1 43 ? -12.947 5.098 6.210 1.00 2.33 43 GLN A O 9
ATOM 15636 N N . ASP A 1 44 ? -13.954 3.104 6.357 1.00 1.88 44 ASP A N 9
ATOM 15637 C CA . ASP A 1 44 ? -14.059 3.137 7.810 1.00 1.85 44 ASP A CA 9
ATOM 15638 C C . ASP A 1 44 ? -12.670 3.067 8.449 1.00 1.88 44 ASP A C 9
ATOM 15639 O O . ASP A 1 44 ? -12.490 3.443 9.608 1.00 2.09 44 ASP A O 9
ATOM 15648 N N . GLY A 1 45 ? -11.687 2.601 7.681 1.00 1.83 45 GLY A N 9
ATOM 15649 C CA . GLY A 1 45 ? -10.308 2.630 8.142 1.00 2.15 45 GLY A CA 9
ATOM 15650 C C . GLY A 1 45 ? -9.858 1.328 8.767 1.00 2.15 45 GLY A C 9
ATOM 15651 O O . GLY A 1 45 ? -8.779 1.257 9.356 1.00 2.57 45 GLY A O 9
ATOM 15655 N N . ASP A 1 46 ? -10.706 0.314 8.656 1.00 1.91 46 ASP A N 9
ATOM 15656 C CA . ASP A 1 46 ? -10.442 -1.022 9.208 1.00 2.22 46 ASP A CA 9
ATOM 15657 C C . ASP A 1 46 ? -9.022 -1.512 8.911 1.00 2.50 46 ASP A C 9
ATOM 15658 O O . ASP A 1 46 ? -8.364 -2.100 9.769 1.00 2.67 46 ASP A O 9
ATOM 15667 N N . ILE A 1 47 ? -8.555 -1.250 7.699 1.00 2.90 47 ILE A N 9
ATOM 15668 C CA . ILE A 1 47 ? -7.265 -1.746 7.235 1.00 3.28 47 ILE A CA 9
ATOM 15669 C C . ILE A 1 47 ? -6.469 -0.616 6.564 1.00 2.45 47 ILE A C 9
ATOM 15670 O O . ILE A 1 47 ? -7.047 0.348 6.058 1.00 2.60 47 ILE A O 9
ATOM 15686 N N . MET A 1 48 ? -5.147 -0.733 6.585 1.00 1.92 48 MET A N 9
ATOM 15687 C CA . MET A 1 48 ? -4.255 0.256 5.984 1.00 1.11 48 MET A CA 9
ATOM 15688 C C . MET A 1 48 ? -3.507 -0.348 4.805 1.00 1.03 48 MET A C 9
ATOM 15689 O O . MET A 1 48 ? -3.716 -1.513 4.469 1.00 1.64 48 MET A O 9
ATOM 15703 N N . TRP A 1 49 ? -2.646 0.436 4.171 1.00 0.49 49 TRP A N 9
ATOM 15704 C CA . TRP A 1 49 ? -2.051 0.012 2.907 1.00 0.37 49 TRP A CA 9
ATOM 15705 C C . TRP A 1 49 ? -0.701 -0.657 3.127 1.00 0.32 49 TRP A C 9
ATOM 15706 O O . TRP A 1 49 ? 0.006 -0.361 4.087 1.00 0.31 49 TRP A O 9
ATOM 15727 N N . GLN A 1 50 ? -0.379 -1.580 2.236 1.00 0.36 50 GLN A N 9
ATOM 15728 C CA . GLN A 1 50 ? 0.832 -2.380 2.337 1.00 0.35 50 GLN A CA 9
ATOM 15729 C C . GLN A 1 50 ? 1.888 -1.845 1.390 1.00 0.24 50 GLN A C 9
ATOM 15730 O O . GLN A 1 50 ? 1.574 -1.464 0.263 1.00 0.27 50 GLN A O 9
ATOM 15744 N N . VAL A 1 51 ? 3.131 -1.819 1.841 1.00 0.21 51 VAL A N 9
ATOM 15745 C CA . VAL A 1 51 ? 4.234 -1.377 1.006 1.00 0.16 51 VAL A CA 9
ATOM 15746 C C . VAL A 1 51 ? 5.303 -2.463 0.951 1.00 0.16 51 VAL A C 9
ATOM 15747 O O . VAL A 1 51 ? 5.690 -3.021 1.977 1.00 0.19 51 VAL A O 9
ATOM 15760 N N . GLU A 1 52 ? 5.763 -2.757 -0.250 1.00 0.18 52 GLU A N 9
ATOM 15761 C CA . GLU A 1 52 ? 6.687 -3.856 -0.475 1.00 0.20 52 GLU A CA 9
ATOM 15762 C C . GLU A 1 52 ? 7.903 -3.401 -1.270 1.00 0.20 52 GLU A C 9
ATOM 15763 O O . GLU A 1 52 ? 7.844 -2.422 -2.017 1.00 0.22 52 GLU A O 9
ATOM 15775 N N . PHE A 1 53 ? 9.001 -4.121 -1.090 1.00 0.21 53 PHE A N 9
ATOM 15776 C CA . PHE A 1 53 ? 10.248 -3.843 -1.788 1.00 0.21 53 PHE A CA 9
ATOM 15777 C C . PHE A 1 53 ? 10.913 -5.160 -2.184 1.00 0.25 53 PHE A C 9
ATOM 15778 O O . PHE A 1 53 ? 10.728 -6.172 -1.502 1.00 0.36 53 PHE A O 9
ATOM 15795 N N . PHE A 1 54 ? 11.677 -5.159 -3.273 1.00 0.20 54 PHE A N 9
ATOM 15796 C CA . PHE A 1 54 ? 12.542 -6.291 -3.584 1.00 0.22 54 PHE A CA 9
ATOM 15797 C C . PHE A 1 54 ? 13.914 -5.805 -4.049 1.00 0.23 54 PHE A C 9
ATOM 15798 O O . PHE A 1 54 ? 14.067 -4.653 -4.456 1.00 0.21 54 PHE A O 9
ATOM 15815 N N . ALA A 1 55 ? 14.907 -6.684 -3.969 1.00 0.32 55 ALA A N 9
ATOM 15816 C CA . ALA A 1 55 ? 16.306 -6.296 -4.144 1.00 0.39 55 ALA A CA 9
ATOM 15817 C C . ALA A 1 55 ? 16.811 -6.482 -5.565 1.00 0.57 55 ALA A C 9
ATOM 15818 O O . ALA A 1 55 ? 18.010 -6.399 -5.814 1.00 1.04 55 ALA A O 9
ATOM 15825 N N . ASP A 1 56 ? 15.921 -6.770 -6.488 1.00 0.41 56 ASP A N 9
ATOM 15826 C CA . ASP A 1 56 ? 16.284 -6.795 -7.894 1.00 0.47 56 ASP A CA 9
ATOM 15827 C C . ASP A 1 56 ? 15.216 -6.067 -8.682 1.00 0.40 56 ASP A C 9
ATOM 15828 O O . ASP A 1 56 ? 14.115 -6.577 -8.851 1.00 0.37 56 ASP A O 9
ATOM 15837 N N . GLU A 1 57 ? 15.542 -4.878 -9.166 1.00 0.43 57 GLU A N 9
ATOM 15838 C CA . GLU A 1 57 ? 14.543 -4.008 -9.776 1.00 0.43 57 GLU A CA 9
ATOM 15839 C C . GLU A 1 57 ? 13.911 -4.665 -10.999 1.00 0.45 57 GLU A C 9
ATOM 15840 O O . GLU A 1 57 ? 14.608 -5.197 -11.869 1.00 0.52 57 GLU A O 9
ATOM 15852 N N . GLY A 1 58 ? 12.585 -4.656 -11.044 1.00 0.46 58 GLY A N 9
ATOM 15853 C CA . GLY A 1 58 ? 11.890 -5.161 -12.209 1.00 0.62 58 GLY A CA 9
ATOM 15854 C C . GLY A 1 58 ? 11.601 -6.650 -12.149 1.00 0.60 58 GLY A C 9
ATOM 15855 O O . GLY A 1 58 ? 11.249 -7.249 -13.166 1.00 0.73 58 GLY A O 9
ATOM 15859 N N . GLU A 1 59 ? 11.771 -7.268 -10.982 1.00 0.50 59 GLU A N 9
ATOM 15860 C CA . GLU A 1 59 ? 11.450 -8.686 -10.835 1.00 0.61 59 GLU A CA 9
ATOM 15861 C C . GLU A 1 59 ? 9.941 -8.904 -10.862 1.00 0.67 59 GLU A C 9
ATOM 15862 O O . GLU A 1 59 ? 9.343 -9.005 -11.934 1.00 0.90 59 GLU A O 9
ATOM 15874 N N . GLU A 1 60 ? 9.327 -8.974 -9.688 1.00 0.64 60 GLU A N 9
ATOM 15875 C CA . GLU A 1 60 ? 7.878 -9.064 -9.590 1.00 0.66 60 GLU A CA 9
ATOM 15876 C C . GLU A 1 60 ? 7.414 -8.759 -8.172 1.00 0.62 60 GLU A C 9
ATOM 15877 O O . GLU A 1 60 ? 7.854 -9.392 -7.210 1.00 0.66 60 GLU A O 9
ATOM 15889 N N . GLY A 1 61 ? 6.555 -7.763 -8.046 1.00 0.57 61 GLY A N 9
ATOM 15890 C CA . GLY A 1 61 ? 5.912 -7.499 -6.785 1.00 0.57 61 GLY A CA 9
ATOM 15891 C C . GLY A 1 61 ? 4.413 -7.622 -6.927 1.00 0.54 61 GLY A C 9
ATOM 15892 O O . GLY A 1 61 ? 3.866 -7.365 -8.004 1.00 0.57 61 GLY A O 9
ATOM 15896 N N . GLU A 1 62 ? 3.745 -8.008 -5.855 1.00 0.61 62 GLU A N 9
ATOM 15897 C CA . GLU A 1 62 ? 2.312 -8.278 -5.898 1.00 0.67 62 GLU A CA 9
ATOM 15898 C C . GLU A 1 62 ? 1.512 -6.985 -5.888 1.00 0.57 62 GLU A C 9
ATOM 15899 O O . GLU A 1 62 ? 0.313 -6.974 -6.169 1.00 0.93 62 GLU A O 9
ATOM 15911 N N . CYS A 1 63 ? 2.185 -5.895 -5.578 1.00 0.37 63 CYS A N 9
ATOM 15912 C CA . CYS A 1 63 ? 1.508 -4.631 -5.379 1.00 0.40 63 CYS A CA 9
ATOM 15913 C C . CYS A 1 63 ? 1.644 -3.743 -6.607 1.00 0.33 63 CYS A C 9
ATOM 15914 O O . CYS A 1 63 ? 2.032 -4.208 -7.676 1.00 0.45 63 CYS A O 9
ATOM 15922 N N . LEU A 1 64 ? 1.319 -2.467 -6.438 1.00 0.29 64 LEU A N 9
ATOM 15923 C CA . LEU A 1 64 ? 1.395 -1.492 -7.515 1.00 0.30 64 LEU A CA 9
ATOM 15924 C C . LEU A 1 64 ? 2.840 -1.034 -7.722 1.00 0.29 64 LEU A C 9
ATOM 15925 O O . LEU A 1 64 ? 3.408 -0.347 -6.871 1.00 0.30 64 LEU A O 9
ATOM 15941 N N . PRO A 1 65 ? 3.466 -1.449 -8.838 1.00 0.31 65 PRO A N 9
ATOM 15942 C CA . PRO A 1 65 ? 4.832 -1.047 -9.184 1.00 0.31 65 PRO A CA 9
ATOM 15943 C C . PRO A 1 65 ? 4.905 0.404 -9.649 1.00 0.34 65 PRO A C 9
ATOM 15944 O O . PRO A 1 65 ? 4.663 0.706 -10.818 1.00 0.45 65 PRO A O 9
ATOM 15955 N N . MET A 1 66 ? 5.226 1.307 -8.737 1.00 0.35 66 MET A N 9
ATOM 15956 C CA . MET A 1 66 ? 5.317 2.719 -9.088 1.00 0.46 66 MET A CA 9
ATOM 15957 C C . MET A 1 66 ? 6.756 3.126 -9.366 1.00 0.43 66 MET A C 9
ATOM 15958 O O . MET A 1 66 ? 7.013 3.983 -10.210 1.00 0.57 66 MET A O 9
ATOM 15972 N N . LEU A 1 67 ? 7.694 2.518 -8.658 1.00 0.32 67 LEU A N 9
ATOM 15973 C CA . LEU A 1 67 ? 9.098 2.818 -8.866 1.00 0.36 67 LEU A CA 9
ATOM 15974 C C . LEU A 1 67 ? 9.913 1.555 -8.989 1.00 0.33 67 LEU A C 9
ATOM 15975 O O . LEU A 1 67 ? 9.555 0.510 -8.443 1.00 0.30 67 LEU A O 9
ATOM 15991 N N . SER A 1 68 ? 11.025 1.690 -9.673 1.00 0.36 68 SER A N 9
ATOM 15992 C CA . SER A 1 68 ? 12.010 0.637 -9.799 1.00 0.37 68 SER A CA 9
ATOM 15993 C C . SER A 1 68 ? 13.347 1.282 -10.134 1.00 0.41 68 SER A C 9
ATOM 15994 O O . SER A 1 68 ? 13.479 1.949 -11.160 1.00 0.46 68 SER A O 9
ATOM 16002 N N . GLY A 1 69 ? 14.322 1.105 -9.261 1.00 0.40 69 GLY A N 9
ATOM 16003 C CA . GLY A 1 69 ? 15.614 1.720 -9.469 1.00 0.44 69 GLY A CA 9
ATOM 16004 C C . GLY A 1 69 ? 16.125 2.428 -8.230 1.00 0.38 69 GLY A C 9
ATOM 16005 O O . GLY A 1 69 ? 15.584 2.251 -7.135 1.00 0.30 69 GLY A O 9
ATOM 16009 N N . GLU A 1 70 ? 17.146 3.250 -8.414 1.00 0.43 70 GLU A N 9
ATOM 16010 C CA . GLU A 1 70 ? 17.852 3.898 -7.309 1.00 0.41 70 GLU A CA 9
ATOM 16011 C C . GLU A 1 70 ? 16.925 4.741 -6.432 1.00 0.37 70 GLU A C 9
ATOM 16012 O O . GLU A 1 70 ? 17.129 4.838 -5.221 1.00 0.36 70 GLU A O 9
ATOM 16024 N N . ALA A 1 71 ? 15.907 5.340 -7.032 1.00 0.38 71 ALA A N 9
ATOM 16025 C CA . ALA A 1 71 ? 14.975 6.177 -6.283 1.00 0.38 71 ALA A CA 9
ATOM 16026 C C . ALA A 1 71 ? 14.170 5.325 -5.312 1.00 0.32 71 ALA A C 9
ATOM 16027 O O . ALA A 1 71 ? 14.020 5.669 -4.142 1.00 0.32 71 ALA A O 9
ATOM 16034 N N . ALA A 1 72 ? 13.676 4.197 -5.808 1.00 0.31 72 ALA A N 9
ATOM 16035 C CA . ALA A 1 72 ? 12.955 3.235 -4.990 1.00 0.26 72 ALA A CA 9
ATOM 16036 C C . ALA A 1 72 ? 13.845 2.680 -3.875 1.00 0.23 72 ALA A C 9
ATOM 16037 O O . ALA A 1 72 ? 13.372 2.378 -2.783 1.00 0.22 72 ALA A O 9
ATOM 16044 N N . GLN A 1 73 ? 15.134 2.539 -4.162 1.00 0.23 73 GLN A N 9
ATOM 16045 C CA . GLN A 1 73 ? 16.107 2.128 -3.152 1.00 0.23 73 GLN A CA 9
ATOM 16046 C C . GLN A 1 73 ? 16.288 3.218 -2.114 1.00 0.22 73 GLN A C 9
ATOM 16047 O O . GLN A 1 73 ? 16.416 2.938 -0.922 1.00 0.26 73 GLN A O 9
ATOM 16061 N N . SER A 1 74 ? 16.299 4.458 -2.572 1.00 0.24 74 SER A N 9
ATOM 16062 C CA . SER A 1 74 ? 16.365 5.596 -1.675 1.00 0.27 74 SER A CA 9
ATOM 16063 C C . SER A 1 74 ? 15.153 5.577 -0.748 1.00 0.27 74 SER A C 9
ATOM 16064 O O . SER A 1 74 ? 15.222 6.012 0.398 1.00 0.31 74 SER A O 9
ATOM 16072 N N . VAL A 1 75 ? 14.053 5.027 -1.252 1.00 0.25 75 VAL A N 9
ATOM 16073 C CA . VAL A 1 75 ? 12.847 4.839 -0.461 1.00 0.26 75 VAL A CA 9
ATOM 16074 C C . VAL A 1 75 ? 13.098 3.842 0.676 1.00 0.24 75 VAL A C 9
ATOM 16075 O O . VAL A 1 75 ? 12.609 4.030 1.791 1.00 0.29 75 VAL A O 9
ATOM 16088 N N . PHE A 1 76 ? 13.886 2.799 0.406 1.00 0.21 76 PHE A N 9
ATOM 16089 C CA . PHE A 1 76 ? 14.234 1.831 1.444 1.00 0.21 76 PHE A CA 9
ATOM 16090 C C . PHE A 1 76 ? 15.247 2.452 2.400 1.00 0.25 76 PHE A C 9
ATOM 16091 O O . PHE A 1 76 ? 15.227 2.196 3.608 1.00 0.32 76 PHE A O 9
ATOM 16108 N N . ASP A 1 77 ? 16.110 3.290 1.839 1.00 0.26 77 ASP A N 9
ATOM 16109 C CA . ASP A 1 77 ? 17.144 3.990 2.598 1.00 0.34 77 ASP A CA 9
ATOM 16110 C C . ASP A 1 77 ? 16.516 4.994 3.561 1.00 0.38 77 ASP A C 9
ATOM 16111 O O . ASP A 1 77 ? 17.072 5.301 4.615 1.00 0.50 77 ASP A O 9
ATOM 16120 N N . GLY A 1 78 ? 15.337 5.480 3.199 1.00 0.30 78 GLY A N 9
ATOM 16121 C CA . GLY A 1 78 ? 14.625 6.417 4.042 1.00 0.36 78 GLY A CA 9
ATOM 16122 C C . GLY A 1 78 ? 14.617 7.802 3.449 1.00 0.38 78 GLY A C 9
ATOM 16123 O O . GLY A 1 78 ? 14.018 8.727 3.999 1.00 0.52 78 GLY A O 9
ATOM 16127 N N . ASP A 1 79 ? 15.285 7.942 2.319 1.00 0.34 79 ASP A N 9
ATOM 16128 C CA . ASP A 1 79 ? 15.350 9.209 1.615 1.00 0.40 79 ASP A CA 9
ATOM 16129 C C . ASP A 1 79 ? 14.346 9.220 0.473 1.00 0.33 79 ASP A C 9
ATOM 16130 O O . ASP A 1 79 ? 14.685 8.942 -0.676 1.00 0.41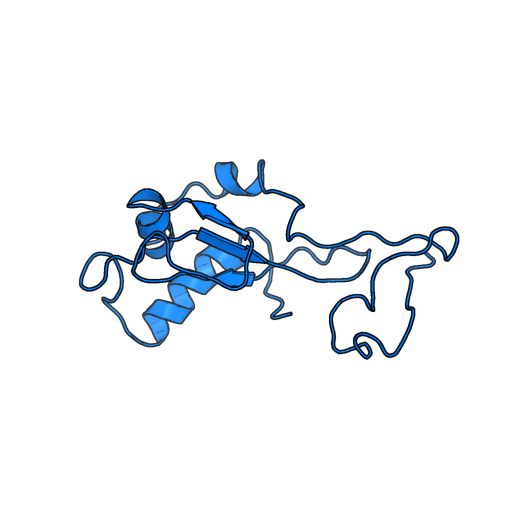 79 ASP A O 9
ATOM 16139 N N . TYR A 1 80 ? 13.102 9.499 0.803 1.00 0.28 80 TYR A N 9
ATOM 16140 C CA . TYR A 1 80 ? 12.056 9.595 -0.198 1.00 0.30 80 TYR A CA 9
ATOM 16141 C C . TYR A 1 80 ? 11.112 10.726 0.152 1.00 0.35 80 TYR A C 9
ATOM 16142 O O . TYR A 1 80 ? 10.965 11.090 1.321 1.00 0.37 80 TYR A O 9
ATOM 16160 N N . ASP A 1 81 ? 10.482 11.284 -0.859 1.00 0.46 81 ASP A N 9
ATOM 16161 C CA . ASP A 1 81 ? 9.532 12.354 -0.652 1.00 0.54 81 ASP A CA 9
ATOM 16162 C C . ASP A 1 81 ? 8.158 11.766 -0.387 1.00 0.42 81 ASP A C 9
ATOM 16163 O O . ASP A 1 81 ? 7.413 11.464 -1.320 1.00 0.41 81 ASP A O 9
ATOM 16172 N N . GLU A 1 82 ? 7.828 11.601 0.888 1.00 0.41 82 GLU A N 9
ATOM 16173 C CA . GLU A 1 82 ? 6.550 11.024 1.276 1.00 0.39 82 GLU A CA 9
ATOM 16174 C C . GLU A 1 82 ? 5.395 11.873 0.756 1.00 0.35 82 GLU A C 9
ATOM 16175 O O . GLU A 1 82 ? 4.350 11.347 0.379 1.00 0.38 82 GLU A O 9
ATOM 16187 N N . ILE A 1 83 ? 5.591 13.185 0.731 1.00 0.35 83 ILE A N 9
ATOM 16188 C CA . ILE A 1 83 ? 4.568 14.099 0.239 1.00 0.37 83 ILE A CA 9
ATOM 16189 C C . ILE A 1 83 ? 4.441 14.027 -1.279 1.00 0.38 83 ILE A C 9
ATOM 16190 O O . ILE A 1 83 ? 3.379 14.287 -1.832 1.00 0.47 83 ILE A O 9
ATOM 16206 N N . GLU A 1 84 ? 5.522 13.653 -1.944 1.00 0.38 84 GLU A N 9
ATOM 16207 C CA . GLU A 1 84 ? 5.555 13.641 -3.397 1.00 0.48 84 GLU A CA 9
ATOM 16208 C C . GLU A 1 84 ? 4.875 12.390 -3.940 1.00 0.46 84 GLU A C 9
ATOM 16209 O O . GLU A 1 84 ? 3.929 12.485 -4.720 1.00 0.55 84 GLU A O 9
ATOM 16221 N N . ILE A 1 85 ? 5.341 11.221 -3.499 1.00 0.39 85 ILE A N 9
ATOM 16222 C CA . ILE A 1 85 ? 4.779 9.946 -3.954 1.00 0.37 85 ILE A CA 9
ATOM 16223 C C . ILE A 1 85 ? 3.283 9.853 -3.681 1.00 0.35 85 ILE A C 9
ATOM 16224 O O . ILE A 1 85 ? 2.536 9.334 -4.497 1.00 0.43 85 ILE A O 9
ATOM 16240 N N . ARG A 1 86 ? 2.852 10.348 -2.526 1.00 0.32 86 ARG A N 9
ATOM 16241 C CA . ARG A 1 86 ? 1.442 10.308 -2.157 1.00 0.39 86 ARG A CA 9
ATOM 16242 C C . ARG A 1 86 ? 0.606 11.229 -3.034 1.00 0.48 86 ARG A C 9
ATOM 16243 O O . ARG A 1 86 ? -0.534 10.913 -3.371 1.00 0.56 86 ARG A O 9
ATOM 16264 N N . GLN A 1 87 ? 1.177 12.356 -3.414 1.00 0.50 87 GLN A N 9
ATOM 16265 C CA . GLN A 1 87 ? 0.467 13.325 -4.239 1.00 0.63 87 GLN A CA 9
ATOM 16266 C C . GLN A 1 87 ? 0.502 12.925 -5.710 1.00 0.68 87 GLN A C 9
ATOM 16267 O O . GLN A 1 87 ? -0.124 13.568 -6.553 1.00 0.84 87 GLN A O 9
ATOM 16281 N N . GLU A 1 88 ? 1.242 11.868 -6.011 1.00 0.60 88 GLU A N 9
ATOM 16282 C CA . GLU A 1 88 ? 1.225 11.271 -7.338 1.00 0.66 88 GLU A CA 9
ATOM 16283 C C . GLU A 1 88 ? 0.831 9.802 -7.224 1.00 0.54 88 GLU A C 9
ATOM 16284 O O . GLU A 1 88 ? 1.016 9.012 -8.152 1.00 0.57 88 GLU A O 9
ATOM 16296 N N . TRP A 1 89 ? 0.269 9.454 -6.073 1.00 0.46 89 TRP A N 9
ATOM 16297 C CA . TRP A 1 89 ? -0.097 8.080 -5.778 1.00 0.38 89 TRP A CA 9
ATOM 16298 C C . TRP A 1 89 ? -1.390 7.705 -6.492 1.00 0.39 89 TRP A C 9
ATOM 16299 O O . TRP A 1 89 ? -2.219 8.560 -6.804 1.00 0.43 89 TRP A O 9
ATOM 16320 N N . GLN A 1 90 ? -1.538 6.422 -6.757 1.00 0.43 90 GLN A N 9
ATOM 16321 C CA . GLN A 1 90 ? -2.617 5.924 -7.597 1.00 0.50 90 GLN A CA 9
ATOM 16322 C C . GLN A 1 90 ? -3.726 5.285 -6.773 1.00 0.47 90 GLN A C 9
ATOM 16323 O O . GLN A 1 90 ? -3.493 4.337 -6.019 1.00 0.44 90 GLN A O 9
ATOM 16337 N N . GLU A 1 91 ? -4.937 5.789 -6.947 1.00 0.54 91 GLU A N 9
ATOM 16338 C CA . GLU A 1 91 ? -6.116 5.224 -6.302 1.00 0.57 91 GLU A CA 9
ATOM 16339 C C . GLU A 1 91 ? -6.545 3.909 -6.964 1.00 0.53 91 GLU A C 9
ATOM 16340 O O . GLU A 1 91 ? -7.613 3.375 -6.677 1.00 0.59 91 GLU A O 9
ATOM 16352 N N . GLU A 1 92 ? -5.706 3.397 -7.854 1.00 0.50 92 GLU A N 9
ATOM 16353 C CA . GLU A 1 92 ? -5.962 2.121 -8.499 1.00 0.52 92 GLU A CA 9
ATOM 16354 C C . GLU A 1 92 ? -5.751 0.965 -7.530 1.00 0.42 92 GLU A C 9
ATOM 16355 O O . GLU A 1 92 ? -6.405 -0.070 -7.640 1.00 0.50 92 GLU A O 9
ATOM 16367 N N . ASN A 1 93 ? -4.837 1.139 -6.578 1.00 0.35 93 ASN A N 9
ATOM 16368 C CA . ASN A 1 93 ? -4.594 0.119 -5.579 1.00 0.36 93 ASN A CA 9
ATOM 16369 C C . ASN A 1 93 ? -4.982 0.641 -4.222 1.00 0.43 93 ASN A C 9
ATOM 16370 O O . ASN A 1 93 ? -4.959 -0.076 -3.235 1.00 0.64 93 ASN A O 9
ATOM 16381 N N . THR A 1 94 ? -5.280 1.916 -4.191 1.00 0.43 94 THR A N 9
ATOM 16382 C CA . THR A 1 94 ? -5.815 2.554 -3.008 1.00 0.53 94 THR A CA 9
ATOM 16383 C C . THR A 1 94 ? -7.250 3.008 -3.242 1.00 0.71 94 THR A C 9
ATOM 16384 O O . THR A 1 94 ? -7.508 3.945 -3.993 1.00 0.99 94 THR A O 9
ATOM 16395 N N . LEU A 1 95 ? -8.176 2.340 -2.589 1.00 1.07 95 LEU A N 9
ATOM 16396 C CA . LEU A 1 95 ? -9.586 2.621 -2.782 1.00 1.28 95 LEU A CA 9
ATOM 16397 C C . LEU A 1 95 ? -10.304 2.851 -1.460 1.00 1.31 95 LEU A C 9
ATOM 16398 O O . LEU A 1 95 ? -10.409 1.948 -0.631 1.00 2.03 95 LEU A O 9
ATOM 16414 N N . HIS A 1 96 ? -10.763 4.074 -1.256 1.00 1.31 96 HIS A N 9
ATOM 16415 C CA . HIS A 1 96 ? -11.656 4.384 -0.147 1.00 1.79 96 HIS A CA 9
ATOM 16416 C C . HIS A 1 96 ? -12.724 5.366 -0.592 1.00 1.64 96 HIS A C 9
ATOM 16417 O O . HIS A 1 96 ? -12.520 6.576 -0.526 1.00 1.94 96 HIS A O 9
ATOM 16432 N N . GLU A 1 97 ? -13.867 4.859 -1.026 1.00 1.97 97 GLU A N 9
ATOM 16433 C CA . GLU A 1 97 ? -15.012 5.720 -1.278 1.00 2.21 97 GLU A CA 9
ATOM 16434 C C . GLU A 1 97 ? -16.275 5.019 -0.818 1.00 2.51 97 GLU A C 9
ATOM 16435 O O . GLU A 1 97 ? -16.880 4.267 -1.569 1.00 2.99 97 GLU A O 9
ATOM 16447 N N . TRP A 1 98 ? -16.652 5.251 0.425 1.00 2.40 98 TRP A N 9
ATOM 16448 C CA . TRP A 1 98 ? -17.875 4.692 0.968 1.00 2.77 98 TRP A CA 9
ATOM 16449 C C . TRP A 1 98 ? -18.757 5.806 1.511 1.00 2.99 98 TRP A C 9
ATOM 16450 O O . TRP A 1 98 ? -18.300 6.622 2.309 1.00 2.95 98 TRP A O 9
ATOM 16471 N N . ASP A 1 99 ? -20.004 5.859 1.085 1.00 3.33 99 ASP A N 9
ATOM 16472 C CA . ASP A 1 99 ? -20.872 6.949 1.488 1.00 3.58 99 ASP A CA 9
ATOM 16473 C C . ASP A 1 99 ? -21.950 6.490 2.450 1.00 3.85 99 ASP A C 9
ATOM 16474 O O . ASP A 1 99 ? -22.401 5.345 2.409 1.00 3.97 99 ASP A O 9
ATOM 16483 N N . GLU A 1 100 ? -22.376 7.416 3.292 1.00 4.07 100 GLU A N 9
ATOM 16484 C CA . GLU A 1 100 ? -23.313 7.133 4.370 1.00 4.44 100 GLU A CA 9
ATOM 16485 C C . GLU A 1 100 ? -24.758 7.143 3.873 1.00 4.97 100 GLU A C 9
ATOM 16486 O O . GLU A 1 100 ? -25.642 7.733 4.493 1.00 5.36 100 GLU A O 9
ATOM 16498 N N . GLY A 1 101 ? -24.990 6.486 2.749 1.00 5.06 101 GLY A N 9
ATOM 16499 C CA . GLY A 1 101 ? -26.324 6.419 2.193 1.00 5.66 101 GLY A CA 9
ATOM 16500 C C . GLY A 1 101 ? -26.613 7.547 1.226 1.00 5.88 101 GLY A C 9
ATOM 16501 O O . GLY A 1 101 ? -27.660 7.554 0.577 1.00 6.44 101 GLY A O 9
ATOM 16505 N N . GLU A 1 102 ? -25.687 8.501 1.127 1.00 5.53 102 GLU A N 9
ATOM 16506 C CA . GLU A 1 102 ? -25.846 9.635 0.221 1.00 5.81 102 GLU A CA 9
ATOM 16507 C C . GLU A 1 102 ? -25.943 9.134 -1.218 1.00 5.93 102 GLU A C 9
ATOM 16508 O O . GLU A 1 102 ? -26.903 9.424 -1.932 1.00 6.44 102 GLU A O 9
ATOM 16520 N N . PHE A 1 103 ? -24.940 8.385 -1.634 1.00 5.63 103 PHE A N 9
ATOM 16521 C CA . PHE A 1 103 ? -25.007 7.617 -2.858 1.00 5.80 103 PHE A CA 9
ATOM 16522 C C . PHE A 1 103 ? -24.255 6.323 -2.630 1.00 6.10 103 PHE A C 9
ATOM 16523 O O . PHE A 1 103 ? -23.519 6.211 -1.650 1.00 6.20 103 PHE A O 9
ATOM 16540 N N . GLN A 1 104 ? -24.446 5.342 -3.486 1.00 6.45 104 GLN A N 9
ATOM 16541 C CA . GLN A 1 104 ? -23.828 4.054 -3.261 1.00 6.91 104 GLN A CA 9
ATOM 16542 C C . GLN A 1 104 ? -22.751 3.767 -4.294 1.00 6.39 104 GLN A C 9
ATOM 16543 O O . GLN A 1 104 ? -23.029 3.459 -5.454 1.00 6.07 104 GLN A O 9
ATOM 16557 N N . LEU A 1 105 ? -21.519 3.900 -3.850 1.00 6.47 105 LEU A N 9
ATOM 16558 C CA . LEU A 1 105 ? -20.360 3.469 -4.600 1.00 6.08 105 LEU A CA 9
ATOM 16559 C C . LEU A 1 105 ? -19.558 2.528 -3.721 1.00 6.14 105 LEU A C 9
ATOM 16560 O O . LEU A 1 105 ? -18.986 2.950 -2.721 1.00 6.71 105 LEU A O 9
ATOM 16576 N N . GLU A 1 106 ? -19.532 1.257 -4.067 1.00 5.73 106 GLU A N 9
ATOM 16577 C CA . GLU A 1 106 ? -18.862 0.279 -3.229 1.00 5.88 106 GLU A CA 9
ATOM 16578 C C . GLU A 1 106 ? -17.705 -0.379 -3.965 1.00 5.81 106 GLU A C 9
ATOM 16579 O O . GLU A 1 106 ? -17.902 -1.308 -4.750 1.00 5.64 106 GLU A O 9
ATOM 16591 N N . PRO A 1 107 ? -16.484 0.130 -3.758 1.00 6.27 107 PRO A N 9
ATOM 16592 C CA . PRO A 1 107 ? -15.274 -0.527 -4.227 1.00 6.37 107 PRO A CA 9
ATOM 16593 C C . PRO A 1 107 ? -14.868 -1.630 -3.254 1.00 5.44 107 PRO A C 9
ATOM 16594 O O . PRO A 1 107 ? -14.847 -1.403 -2.044 1.00 4.84 107 PRO A O 9
ATOM 16605 N N . PRO A 1 108 ? -14.540 -2.829 -3.764 1.00 5.51 108 PRO A N 9
ATOM 16606 C CA . PRO A 1 108 ? -14.317 -4.017 -2.935 1.00 4.83 108 PRO A CA 9
ATOM 16607 C C . PRO A 1 108 ? -13.389 -3.754 -1.758 1.00 4.18 108 PRO A C 9
ATOM 16608 O O . PRO A 1 108 ? -12.188 -3.555 -1.933 1.00 4.56 108 PRO A O 9
ATOM 16619 N N . LEU A 1 109 ? -13.962 -3.771 -0.556 1.00 3.50 109 LEU A N 9
ATOM 16620 C CA . LEU A 1 109 ? -13.216 -3.496 0.669 1.00 3.16 109 LEU A CA 9
ATOM 16621 C C . LEU A 1 109 ? -12.116 -4.529 0.915 1.00 3.59 109 LEU A C 9
ATOM 16622 O O . LEU A 1 109 ? -11.325 -4.382 1.840 1.00 4.05 109 LEU A O 9
ATOM 16638 N N . ASP A 1 110 ? -12.099 -5.584 0.104 1.00 3.77 110 ASP A N 9
ATOM 16639 C CA . ASP A 1 110 ? -11.034 -6.574 0.128 1.00 4.33 110 ASP A CA 9
ATOM 16640 C C . ASP A 1 110 ? -11.198 -7.523 -1.063 1.00 4.77 110 ASP A C 9
ATOM 16641 O O . ASP A 1 110 ? -10.921 -7.157 -2.201 1.00 5.39 110 ASP A O 9
ATOM 16650 N N . THR A 1 111 ? -11.730 -8.702 -0.784 1.00 4.73 111 THR A N 9
ATOM 16651 C CA . THR A 1 111 ? -11.961 -9.756 -1.756 1.00 5.37 111 THR A CA 9
ATOM 16652 C C . THR A 1 111 ? -12.940 -10.751 -1.150 1.00 5.48 111 THR A C 9
ATOM 16653 O O . THR A 1 111 ? -13.931 -11.128 -1.769 1.00 6.08 111 THR A O 9
ATOM 16664 N N . GLU A 1 112 ? -12.687 -11.099 0.106 1.00 5.12 112 GLU A N 9
ATOM 16665 C CA . GLU A 1 112 ? -13.505 -12.063 0.845 1.00 5.50 112 GLU A CA 9
ATOM 16666 C C . GLU A 1 112 ? -14.942 -11.569 1.053 1.00 5.70 112 GLU A C 9
ATOM 16667 O O . GLU A 1 112 ? -15.738 -12.227 1.716 1.00 6.23 112 GLU A O 9
ATOM 16679 N N . GLU A 1 113 ? -15.271 -10.419 0.480 1.00 5.40 113 GLU A N 9
ATOM 16680 C CA . GLU A 1 113 ? -16.604 -9.859 0.617 1.00 5.70 113 GLU A CA 9
ATOM 16681 C C . GLU A 1 113 ? -17.223 -9.597 -0.762 1.00 6.33 113 GLU A C 9
ATOM 16682 O O . GLU A 1 113 ? -18.166 -8.822 -0.898 1.00 6.71 113 GLU A O 9
ATOM 16694 N N . GLY A 1 114 ? -16.683 -10.237 -1.795 1.00 6.59 114 GLY A N 9
ATOM 16695 C CA . GLY A 1 114 ? -17.281 -10.117 -3.116 1.00 7.35 114 GLY A CA 9
ATOM 16696 C C . GLY A 1 114 ? -16.267 -9.901 -4.224 1.00 7.45 114 GLY A C 9
ATOM 16697 O O . GLY A 1 114 ? -16.472 -10.342 -5.350 1.00 8.17 114 GLY A O 9
ATOM 16701 N N . ARG A 1 115 ? -15.175 -9.213 -3.895 1.00 6.87 115 ARG A N 9
ATOM 16702 C CA . ARG A 1 115 ? -14.090 -8.911 -4.849 1.00 7.10 115 ARG A CA 9
ATOM 16703 C C . ARG A 1 115 ? -14.587 -8.060 -6.017 1.00 7.88 115 ARG A C 9
ATOM 16704 O O . ARG A 1 115 ? -13.937 -7.989 -7.060 1.00 8.70 115 ARG A O 9
ATOM 16725 N N . ALA A 1 116 ? -15.724 -7.411 -5.841 1.00 7.69 116 ALA A N 9
ATOM 16726 C CA . ALA A 1 116 ? -16.333 -6.651 -6.913 1.00 8.39 116 ALA A CA 9
ATOM 16727 C C . ALA A 1 116 ? -16.961 -5.372 -6.388 1.00 8.63 116 ALA A C 9
ATOM 16728 O O . ALA A 1 116 ? -16.660 -4.280 -6.863 1.00 8.99 116 ALA A O 9
ATOM 16735 N N . ALA A 1 117 ? -17.838 -5.513 -5.413 1.00 8.60 117 ALA A N 9
ATOM 16736 C CA . ALA A 1 117 ? -18.472 -4.369 -4.790 1.00 9.01 117 ALA A CA 9
ATOM 16737 C C . ALA A 1 117 ? -18.365 -4.459 -3.277 1.00 8.35 117 ALA A C 9
ATOM 16738 O O . ALA A 1 117 ? -17.976 -3.494 -2.625 1.00 8.72 117 ALA A O 9
ATOM 16745 N N . ALA A 1 118 ? -18.680 -5.636 -2.739 1.00 7.57 118 ALA A N 9
ATOM 16746 C CA . ALA A 1 118 ? -18.690 -5.866 -1.298 1.00 7.03 118 ALA A CA 9
ATOM 16747 C C . ALA A 1 118 ? -19.811 -5.084 -0.637 1.00 6.76 118 ALA A C 9
ATOM 16748 O O . ALA A 1 118 ? -19.623 -3.950 -0.199 1.00 7.11 118 ALA A O 9
ATOM 16755 N N . ASP A 1 119 ? -20.975 -5.709 -0.578 1.00 6.39 119 ASP A N 9
ATOM 16756 C CA . ASP A 1 119 ? -22.163 -5.092 -0.003 1.00 6.38 119 ASP A CA 9
ATOM 16757 C C . ASP A 1 119 ? -21.967 -4.821 1.484 1.00 6.00 119 ASP A C 9
ATOM 16758 O O . ASP A 1 119 ? -22.083 -5.727 2.316 1.00 6.06 119 ASP A O 9
ATOM 16767 N N . GLU A 1 120 ? -21.642 -3.580 1.806 1.00 5.89 120 GLU A N 9
ATOM 16768 C CA . GLU A 1 120 ? -21.466 -3.161 3.189 1.00 5.79 120 GLU A CA 9
ATOM 16769 C C . GLU A 1 120 ? -22.405 -2.002 3.520 1.00 5.57 120 GLU A C 9
ATOM 16770 O O . GLU A 1 120 ? -22.907 -1.892 4.640 1.00 5.80 120 GLU A O 9
ATOM 16782 N N . TRP A 1 121 ? -22.663 -1.150 2.538 1.00 5.42 121 TRP A N 9
ATOM 16783 C CA . TRP A 1 121 ? -23.493 0.023 2.760 1.00 5.30 121 TRP A CA 9
ATOM 16784 C C . TRP A 1 121 ? -24.742 0.000 1.889 1.00 5.50 121 TRP A C 9
ATOM 16785 O O . TRP A 1 121 ? -24.920 -0.887 1.054 1.00 6.08 121 TRP A O 9
ATOM 16806 N N . ASP A 1 122 ? -25.608 0.979 2.102 1.00 5.27 122 ASP A N 9
ATOM 16807 C CA . ASP A 1 122 ? -26.897 1.042 1.427 1.00 5.72 122 ASP A CA 9
ATOM 16808 C C . ASP A 1 122 ? -27.246 2.485 1.081 1.00 5.72 122 ASP A C 9
ATOM 16809 O O . ASP A 1 122 ? -26.909 3.403 1.829 1.00 5.55 122 ASP A O 9
ATOM 16818 N N . GLU A 1 123 ? -27.895 2.683 -0.058 1.00 6.14 123 GLU A N 9
ATOM 16819 C CA . GLU A 1 123 ? -28.322 4.012 -0.472 1.00 6.40 123 GLU A CA 9
ATOM 16820 C C . GLU A 1 123 ? -29.695 4.327 0.111 1.00 6.39 123 GLU A C 9
ATOM 16821 O O . GLU A 1 123 ? -30.646 3.568 -0.078 1.00 6.69 123 GLU A O 9
ATOM 16833 N N . ARG A 1 124 ? -29.798 5.446 0.811 1.00 6.32 124 ARG A N 9
ATOM 16834 C CA . ARG A 1 124 ? -31.037 5.812 1.472 1.00 6.60 124 ARG A CA 9
ATOM 16835 C C . ARG A 1 124 ? -31.371 7.270 1.193 1.00 6.99 124 ARG A C 9
ATOM 16836 O O . ARG A 1 124 ? -32.117 7.529 0.225 1.00 7.06 124 ARG A O 9
ATOM 16858 N N . MET A 1 1 ? -3.711 -7.435 3.432 1.00 1.16 1 MET A N 10
ATOM 16859 C CA . MET A 1 1 ? -4.653 -7.222 4.547 1.00 1.27 1 MET A CA 10
ATOM 16860 C C . MET A 1 1 ? -3.982 -6.717 5.827 1.00 1.17 1 MET A C 10
ATOM 16861 O O . MET A 1 1 ? -4.662 -6.190 6.704 1.00 1.50 1 MET A O 10
ATOM 16875 N N . THR A 1 2 ? -2.671 -6.892 5.944 1.00 0.89 2 THR A N 10
ATOM 16876 C CA . THR A 1 2 ? -1.931 -6.389 7.091 1.00 0.80 2 THR A CA 10
ATOM 16877 C C . THR A 1 2 ? -2.089 -4.877 7.205 1.00 0.70 2 THR A C 10
ATOM 16878 O O . THR A 1 2 ? -1.516 -4.118 6.422 1.00 0.87 2 THR A O 10
ATOM 16889 N N . MET A 1 3 ? -2.886 -4.449 8.169 1.00 0.81 3 MET A N 10
ATOM 16890 C CA . MET A 1 3 ? -3.174 -3.040 8.332 1.00 0.75 3 MET A CA 10
ATOM 16891 C C . MET A 1 3 ? -2.015 -2.324 9.007 1.00 0.68 3 MET A C 10
ATOM 16892 O O . MET A 1 3 ? -1.473 -2.784 10.010 1.00 0.80 3 MET A O 10
ATOM 16906 N N . TYR A 1 4 ? -1.605 -1.227 8.400 1.00 0.55 4 TYR A N 10
ATOM 16907 C CA . TYR A 1 4 ? -0.610 -0.350 8.982 1.00 0.51 4 TYR A CA 10
ATOM 16908 C C . TYR A 1 4 ? -1.313 0.840 9.628 1.00 0.57 4 TYR A C 10
ATOM 16909 O O . TYR A 1 4 ? -2.451 0.710 10.072 1.00 0.88 4 TYR A O 10
ATOM 16927 N N . ALA A 1 5 ? -0.670 1.994 9.675 1.00 0.45 5 ALA A N 10
ATOM 16928 C CA . ALA A 1 5 ? -1.277 3.153 10.316 1.00 0.49 5 ALA A CA 10
ATOM 16929 C C . ALA A 1 5 ? -2.010 4.048 9.318 1.00 0.44 5 ALA A C 10
ATOM 16930 O O . ALA A 1 5 ? -3.101 4.531 9.614 1.00 0.50 5 ALA A O 10
ATOM 16937 N N . THR A 1 6 ? -1.433 4.232 8.124 1.00 0.41 6 THR A N 10
ATOM 16938 C CA . THR A 1 6 ? -1.979 5.149 7.113 1.00 0.38 6 THR A CA 10
ATOM 16939 C C . THR A 1 6 ? -1.126 5.153 5.843 1.00 0.29 6 THR A C 10
ATOM 16940 O O . THR A 1 6 ? -0.123 4.434 5.762 1.00 0.25 6 THR A O 10
ATOM 16951 N N . LEU A 1 7 ? -1.524 5.977 4.876 1.00 0.30 7 LEU A N 10
ATOM 16952 C CA . LEU A 1 7 ? -0.831 6.099 3.593 1.00 0.30 7 LEU A CA 10
ATOM 16953 C C . LEU A 1 7 ? 0.621 6.555 3.802 1.00 0.31 7 LEU A C 10
ATOM 16954 O O . LEU A 1 7 ? 1.551 5.995 3.229 1.00 0.37 7 LEU A O 10
ATOM 16970 N N . GLU A 1 8 ? 0.818 7.559 4.631 1.00 0.33 8 GLU A N 10
ATOM 16971 C CA . GLU A 1 8 ? 2.155 8.100 4.851 1.00 0.37 8 GLU A CA 10
ATOM 16972 C C . GLU A 1 8 ? 2.997 7.212 5.775 1.00 0.33 8 GLU A C 10
ATOM 16973 O O . GLU A 1 8 ? 4.224 7.236 5.724 1.00 0.37 8 GLU A O 10
ATOM 16985 N N . GLU A 1 9 ? 2.331 6.441 6.618 1.00 0.29 9 GLU A N 10
ATOM 16986 C CA . GLU A 1 9 ? 3.005 5.635 7.635 1.00 0.31 9 GLU A CA 10
ATOM 16987 C C . GLU A 1 9 ? 3.608 4.338 7.097 1.00 0.27 9 GLU A C 10
ATOM 16988 O O . GLU A 1 9 ? 4.784 4.056 7.326 1.00 0.31 9 GLU A O 10
ATOM 17000 N N . ALA A 1 10 ? 2.798 3.554 6.387 1.00 0.23 10 ALA A N 10
ATOM 17001 C CA . ALA A 1 10 ? 3.159 2.175 6.041 1.00 0.24 10 ALA A CA 10
ATOM 17002 C C . ALA A 1 10 ? 4.486 2.074 5.310 1.00 0.23 10 ALA A C 10
ATOM 17003 O O . ALA A 1 10 ? 5.219 1.104 5.484 1.00 0.27 10 ALA A O 10
ATOM 17010 N N . ILE A 1 11 ? 4.790 3.073 4.501 1.00 0.21 11 ILE A N 10
ATOM 17011 C CA . ILE A 1 11 ? 6.044 3.105 3.761 1.00 0.23 11 ILE A CA 10
ATOM 17012 C C . ILE A 1 11 ? 7.233 3.028 4.709 1.00 0.26 11 ILE A C 10
ATOM 17013 O O . ILE A 1 11 ? 8.134 2.208 4.529 1.00 0.34 11 ILE A O 10
ATOM 17029 N N . ASP A 1 12 ? 7.206 3.868 5.735 1.00 0.24 12 ASP A N 10
ATOM 17030 C CA . ASP A 1 12 ? 8.303 3.956 6.687 1.00 0.28 12 ASP A CA 10
ATOM 17031 C C . ASP A 1 12 ? 8.361 2.713 7.565 1.00 0.25 12 ASP A C 10
ATOM 17032 O O . ASP A 1 12 ? 9.438 2.261 7.952 1.00 0.29 12 ASP A O 10
ATOM 17041 N N . ALA A 1 13 ? 7.200 2.154 7.862 1.00 0.21 13 ALA A N 10
ATOM 17042 C CA . ALA A 1 13 ? 7.126 0.948 8.672 1.00 0.22 13 ALA A CA 10
ATOM 17043 C C . ALA A 1 13 ? 7.632 -0.265 7.898 1.00 0.24 13 ALA A C 10
ATOM 17044 O O . ALA A 1 13 ? 8.271 -1.148 8.464 1.00 0.31 13 ALA A O 10
ATOM 17051 N N . ALA A 1 14 ? 7.364 -0.291 6.595 1.00 0.21 14 ALA A N 10
ATOM 17052 C CA . ALA A 1 14 ? 7.722 -1.435 5.767 1.00 0.23 14 ALA A CA 10
ATOM 17053 C C . ALA A 1 14 ? 9.225 -1.499 5.551 1.00 0.23 14 ALA A C 10
ATOM 17054 O O . ALA A 1 14 ? 9.834 -2.558 5.686 1.00 0.26 14 ALA A O 10
ATOM 17061 N N . ARG A 1 15 ? 9.824 -0.354 5.239 1.00 0.22 15 ARG A N 10
ATOM 17062 C CA . ARG A 1 15 ? 11.271 -0.274 5.066 1.00 0.23 15 ARG A CA 10
ATOM 17063 C C . ARG A 1 15 ? 11.983 -0.641 6.369 1.00 0.27 15 ARG A C 10
ATOM 17064 O O . ARG A 1 15 ? 13.010 -1.321 6.362 1.00 0.33 15 ARG A O 10
ATOM 17085 N N . GLU A 1 16 ? 11.404 -0.209 7.485 1.00 0.29 16 GLU A N 10
ATOM 17086 C CA . GLU A 1 16 ? 11.977 -0.447 8.804 1.00 0.39 16 GLU A CA 10
ATOM 17087 C C . GLU A 1 16 ? 11.855 -1.920 9.195 1.00 0.43 16 GLU A C 10
ATOM 17088 O O . GLU A 1 16 ? 12.845 -2.562 9.554 1.00 0.52 16 GLU A O 10
ATOM 17100 N N . GLU A 1 17 ? 10.636 -2.447 9.112 1.00 0.40 17 GLU A N 10
ATOM 17101 C CA . GLU A 1 17 ? 10.361 -3.827 9.501 1.00 0.51 17 GLU A CA 10
ATOM 17102 C C . GLU A 1 17 ? 11.143 -4.809 8.632 1.00 0.52 17 GLU A C 10
ATOM 17103 O O . GLU A 1 17 ? 11.657 -5.815 9.123 1.00 0.60 17 GLU A O 10
ATOM 17115 N N . PHE A 1 18 ? 11.236 -4.511 7.341 1.00 0.46 18 PHE A N 10
ATOM 17116 C CA . PHE A 1 18 ? 11.972 -5.366 6.423 1.00 0.50 18 PHE A CA 10
ATOM 17117 C C . PHE A 1 18 ? 13.450 -5.375 6.798 1.00 0.54 18 PHE A C 10
ATOM 17118 O O . PHE A 1 18 ? 14.073 -6.433 6.867 1.00 0.64 18 PHE A O 10
ATOM 17135 N N . LEU A 1 19 ? 14.003 -4.192 7.069 1.00 0.50 19 LEU A N 10
ATOM 17136 C CA . LEU A 1 19 ? 15.404 -4.076 7.460 1.00 0.58 19 LEU A CA 10
ATOM 17137 C C . LEU A 1 19 ? 15.654 -4.811 8.768 1.00 0.70 19 LEU A C 10
ATOM 17138 O O . LEU A 1 19 ? 16.735 -5.330 8.994 1.00 0.78 19 LEU A O 10
ATOM 17154 N N . ALA A 1 20 ? 14.640 -4.851 9.624 1.00 0.73 20 ALA A N 10
ATOM 17155 C CA . ALA A 1 20 ? 14.753 -5.508 10.923 1.00 0.87 20 ALA A CA 10
ATOM 17156 C C . ALA A 1 20 ? 15.058 -6.996 10.772 1.00 0.91 20 ALA A C 10
ATOM 17157 O O . ALA A 1 20 ? 15.590 -7.626 11.686 1.00 1.02 20 ALA A O 10
ATOM 17164 N N . ASP A 1 21 ? 14.726 -7.550 9.612 1.00 0.86 21 ASP A N 10
ATOM 17165 C CA . ASP A 1 21 ? 14.969 -8.962 9.338 1.00 0.92 21 ASP A CA 10
ATOM 17166 C C . ASP A 1 21 ? 16.353 -9.160 8.732 1.00 0.91 21 ASP A C 10
ATOM 17167 O O . ASP A 1 21 ? 16.946 -10.233 8.833 1.00 1.03 21 ASP A O 10
ATOM 17176 N N . ASN A 1 22 ? 16.874 -8.104 8.126 1.00 0.79 22 ASN A N 10
ATOM 17177 C CA . ASN A 1 22 ? 18.123 -8.178 7.383 1.00 0.78 22 ASN A CA 10
ATOM 17178 C C . ASN A 1 22 ? 18.744 -6.788 7.225 1.00 0.70 22 ASN A C 10
ATOM 17179 O O . ASN A 1 22 ? 18.702 -6.185 6.152 1.00 0.64 22 ASN A O 10
ATOM 17190 N N . PRO A 1 23 ? 19.310 -6.251 8.313 1.00 0.74 23 PRO A N 10
ATOM 17191 C CA . PRO A 1 23 ? 19.932 -4.927 8.307 1.00 0.73 23 PRO A CA 10
ATOM 17192 C C . PRO A 1 23 ? 21.096 -4.841 7.325 1.00 0.67 23 PRO A C 10
ATOM 17193 O O . PRO A 1 23 ? 21.968 -5.711 7.308 1.00 0.70 23 PRO A O 10
ATOM 17204 N N . GLY A 1 24 ? 21.098 -3.804 6.497 1.00 0.61 24 GLY A N 10
ATOM 17205 C CA . GLY A 1 24 ? 22.187 -3.609 5.559 1.00 0.58 24 GLY A CA 10
ATOM 17206 C C . GLY A 1 24 ? 21.828 -4.050 4.157 1.00 0.49 24 GLY A C 10
ATOM 17207 O O . GLY A 1 24 ? 22.598 -3.854 3.220 1.00 0.50 24 GLY A O 10
ATOM 17211 N N . ILE A 1 25 ? 20.651 -4.640 4.011 1.00 0.45 25 ILE A N 10
ATOM 17212 C CA . ILE A 1 25 ? 20.179 -5.101 2.711 1.00 0.38 25 ILE A CA 10
ATOM 17213 C C . ILE A 1 25 ? 19.859 -3.928 1.783 1.00 0.33 25 ILE A C 10
ATOM 17214 O O . ILE A 1 25 ? 19.736 -4.098 0.575 1.00 0.31 25 ILE A O 10
ATOM 17230 N N . ASP A 1 26 ? 19.770 -2.731 2.349 1.00 0.37 26 ASP A N 10
ATOM 17231 C CA . ASP A 1 26 ? 19.617 -1.510 1.563 1.00 0.39 26 ASP A CA 10
ATOM 17232 C C . ASP A 1 26 ? 20.843 -1.299 0.652 1.00 0.41 26 ASP A C 10
ATOM 17233 O O . ASP A 1 26 ? 21.575 -2.251 0.374 1.00 0.41 26 ASP A O 10
ATOM 17242 N N . ALA A 1 27 ? 21.092 -0.067 0.214 1.00 0.48 27 ALA A N 10
ATOM 17243 C CA . ALA A 1 27 ? 22.173 0.225 -0.734 1.00 0.56 27 ALA A CA 10
ATOM 17244 C C . ALA A 1 27 ? 23.535 -0.281 -0.240 1.00 0.55 27 ALA A C 10
ATOM 17245 O O . ALA A 1 27 ? 24.513 -0.301 -0.989 1.00 0.62 27 ALA A O 10
ATOM 17252 N N . GLU A 1 28 ? 23.592 -0.686 1.020 1.00 0.49 28 GLU A N 10
ATOM 17253 C CA . GLU A 1 28 ? 24.803 -1.235 1.599 1.00 0.51 28 GLU A CA 10
ATOM 17254 C C . GLU A 1 28 ? 25.180 -2.563 0.939 1.00 0.49 28 GLU A C 10
ATOM 17255 O O . GLU A 1 28 ? 26.323 -2.750 0.526 1.00 0.62 28 GLU A O 10
ATOM 17267 N N . ASP A 1 29 ? 24.225 -3.485 0.823 1.00 0.40 29 ASP A N 10
ATOM 17268 C CA . ASP A 1 29 ? 24.541 -4.811 0.291 1.00 0.41 29 ASP A CA 10
ATOM 17269 C C . ASP A 1 29 ? 23.719 -5.171 -0.947 1.00 0.39 29 ASP A C 10
ATOM 17270 O O . ASP A 1 29 ? 24.265 -5.683 -1.924 1.00 0.44 29 ASP A O 10
ATOM 17279 N N . ALA A 1 30 ? 22.419 -4.905 -0.926 1.00 0.35 30 ALA A N 10
ATOM 17280 C CA . ALA A 1 30 ? 21.560 -5.293 -2.042 1.00 0.36 30 ALA A CA 10
ATOM 17281 C C . ALA A 1 30 ? 20.978 -4.078 -2.752 1.00 0.36 30 ALA A C 10
ATOM 17282 O O . ALA A 1 30 ? 20.830 -3.014 -2.163 1.00 0.38 30 ALA A O 10
ATOM 17289 N N . ASN A 1 31 ? 20.646 -4.243 -4.026 1.00 0.39 31 ASN A N 10
ATOM 17290 C CA . ASN A 1 31 ? 20.080 -3.152 -4.807 1.00 0.36 31 ASN A CA 10
ATOM 17291 C C . ASN A 1 31 ? 18.554 -3.191 -4.748 1.00 0.36 31 ASN A C 10
ATOM 17292 O O . ASN A 1 31 ? 17.875 -3.565 -5.703 1.00 0.63 31 ASN A O 10
ATOM 17303 N N . VAL A 1 32 ? 18.013 -2.716 -3.639 1.00 0.36 32 VAL A N 10
ATOM 17304 C CA . VAL A 1 32 ? 16.584 -2.812 -3.381 1.00 0.31 32 VAL A CA 10
ATOM 17305 C C . VAL A 1 32 ? 15.828 -1.683 -4.034 1.00 0.26 32 VAL A C 10
ATOM 17306 O O . VAL A 1 32 ? 15.358 -0.771 -3.361 1.00 0.24 32 VAL A O 10
ATOM 17319 N N . GLN A 1 33 ? 15.698 -1.725 -5.345 1.00 0.27 33 GLN A N 10
ATOM 17320 C CA . GLN A 1 33 ? 14.894 -0.720 -5.991 1.00 0.25 33 GLN A CA 10
ATOM 17321 C C . GLN A 1 33 ? 13.555 -1.321 -6.358 1.00 0.20 33 GLN A C 10
ATOM 17322 O O . GLN A 1 33 ? 13.461 -2.119 -7.289 1.00 0.24 33 GLN A O 10
ATOM 17336 N N . GLN A 1 34 ? 12.531 -0.918 -5.632 1.00 0.16 34 GLN A N 10
ATOM 17337 C CA . GLN A 1 34 ? 11.152 -1.137 -6.028 1.00 0.14 34 GLN A CA 10
ATOM 17338 C C . GLN A 1 34 ? 10.226 -0.409 -5.074 1.00 0.13 34 GLN A C 10
ATOM 17339 O O . GLN A 1 34 ? 10.352 -0.569 -3.864 1.00 0.23 34 GLN A O 10
ATOM 17353 N N . PHE A 1 35 ? 9.314 0.395 -5.582 1.00 0.15 35 PHE A N 10
ATOM 17354 C CA . PHE A 1 35 ? 8.260 0.901 -4.727 1.00 0.15 35 PHE A CA 10
ATOM 17355 C C . PHE A 1 35 ? 6.990 0.105 -4.976 1.00 0.14 35 PHE A C 10
ATOM 17356 O O . PHE A 1 35 ? 6.385 0.190 -6.048 1.00 0.15 35 PHE A O 10
ATOM 17373 N N . ASN A 1 36 ? 6.611 -0.681 -3.989 1.00 0.15 36 ASN A N 10
ATOM 17374 C CA . ASN A 1 36 ? 5.413 -1.498 -4.062 1.00 0.17 36 ASN A CA 10
ATOM 17375 C C . ASN A 1 36 ? 4.445 -1.092 -2.966 1.00 0.16 36 ASN A C 10
ATOM 17376 O O . ASN A 1 36 ? 4.848 -0.946 -1.820 1.00 0.20 36 ASN A O 10
ATOM 17387 N N . ALA A 1 37 ? 3.179 -0.900 -3.308 1.00 0.20 37 ALA A N 10
ATOM 17388 C CA . ALA A 1 37 ? 2.185 -0.533 -2.315 1.00 0.22 37 ALA A CA 10
ATOM 17389 C C . ALA A 1 37 ? 0.785 -0.916 -2.774 1.00 0.29 37 ALA A C 10
ATOM 17390 O O . ALA A 1 37 ? 0.482 -0.847 -3.965 1.00 0.40 37 ALA A O 10
ATOM 17397 N N . GLN A 1 38 ? -0.051 -1.355 -1.834 1.00 0.30 38 GLN A N 10
ATOM 17398 C CA . GLN A 1 38 ? -1.449 -1.663 -2.128 1.00 0.34 38 GLN A CA 10
ATOM 17399 C C . GLN A 1 38 ? -2.244 -1.965 -0.865 1.00 0.38 38 GLN A C 10
ATOM 17400 O O . GLN A 1 38 ? -1.720 -2.562 0.076 1.00 0.43 38 GLN A O 10
ATOM 17414 N N . LYS A 1 39 ? -3.466 -1.459 -0.798 1.00 0.49 39 LYS A N 10
ATOM 17415 C CA . LYS A 1 39 ? -4.495 -2.089 0.007 1.00 0.60 39 LYS A CA 10
ATOM 17416 C C . LYS A 1 39 ? -5.874 -1.618 -0.401 1.00 0.77 39 LYS A C 10
ATOM 17417 O O . LYS A 1 39 ? -6.070 -0.496 -0.860 1.00 0.99 39 LYS A O 10
ATOM 17436 N N . TYR A 1 40 ? -6.805 -2.500 -0.187 1.00 0.92 40 TYR A N 10
ATOM 17437 C CA . TYR A 1 40 ? -8.184 -2.322 -0.545 1.00 1.13 40 TYR A CA 10
ATOM 17438 C C . TYR A 1 40 ? -9.022 -2.392 0.724 1.00 1.16 40 TYR A C 10
ATOM 17439 O O . TYR A 1 40 ? -9.142 -3.454 1.336 1.00 1.36 40 TYR A O 10
ATOM 17457 N N . VAL A 1 41 ? -9.579 -1.263 1.130 1.00 1.06 41 VAL A N 10
ATOM 17458 C CA . VAL A 1 41 ? -10.255 -1.171 2.399 1.00 1.20 41 VAL A CA 10
ATOM 17459 C C . VAL A 1 41 ? -11.326 -0.071 2.381 1.00 1.30 41 VAL A C 10
ATOM 17460 O O . VAL A 1 41 ? -11.196 0.923 1.665 1.00 1.28 41 VAL A O 10
ATOM 17473 N N . LEU A 1 42 ? -12.401 -0.297 3.139 1.00 1.56 42 LEU A N 10
ATOM 17474 C CA . LEU A 1 42 ? -13.496 0.660 3.291 1.00 1.74 42 LEU A CA 10
ATOM 17475 C C . LEU A 1 42 ? -13.014 1.984 3.884 1.00 1.76 42 LEU A C 10
ATOM 17476 O O . LEU A 1 42 ? -11.901 2.083 4.406 1.00 1.66 42 LEU A O 10
ATOM 17492 N N . GLN A 1 43 ? -13.892 2.985 3.837 1.00 2.05 43 GLN A N 10
ATOM 17493 C CA . GLN A 1 43 ? -13.545 4.352 4.228 1.00 2.25 43 GLN A CA 10
ATOM 17494 C C . GLN A 1 43 ? -13.256 4.468 5.713 1.00 2.11 43 GLN A C 10
ATOM 17495 O O . GLN A 1 43 ? -12.669 5.454 6.157 1.00 2.33 43 GLN A O 10
ATOM 17509 N N . ASP A 1 44 ? -13.674 3.468 6.477 1.00 1.88 44 ASP A N 10
ATOM 17510 C CA . ASP A 1 44 ? -13.502 3.501 7.923 1.00 1.85 44 ASP A CA 10
ATOM 17511 C C . ASP A 1 44 ? -12.028 3.372 8.274 1.00 1.88 44 ASP A C 10
ATOM 17512 O O . ASP A 1 44 ? -11.602 3.751 9.367 1.00 2.09 44 ASP A O 10
ATOM 17521 N N . GLY A 1 45 ? -11.237 2.866 7.332 1.00 1.83 45 GLY A N 10
ATOM 17522 C CA . GLY A 1 45 ? -9.807 2.798 7.550 1.00 2.15 45 GLY A CA 10
ATOM 17523 C C . GLY A 1 45 ? -9.386 1.585 8.351 1.00 2.15 45 GLY A C 10
ATOM 17524 O O . GLY A 1 45 ? -8.241 1.512 8.794 1.00 2.57 45 GLY A O 10
ATOM 17528 N N . ASP A 1 46 ? -10.334 0.666 8.580 1.00 1.91 46 ASP A N 10
ATOM 17529 C CA . ASP A 1 46 ? -10.078 -0.581 9.321 1.00 2.22 46 ASP A CA 10
ATOM 17530 C C . ASP A 1 46 ? -8.720 -1.164 8.977 1.00 2.50 46 ASP A C 10
ATOM 17531 O O . ASP A 1 46 ? -7.931 -1.522 9.854 1.00 2.67 46 ASP A O 10
ATOM 17540 N N . ILE A 1 47 ? -8.460 -1.255 7.692 1.00 2.90 47 ILE A N 10
ATOM 17541 C CA . ILE A 1 47 ? -7.191 -1.736 7.196 1.00 3.28 47 ILE A CA 10
ATOM 17542 C C . ILE A 1 47 ? -6.443 -0.598 6.508 1.00 2.45 47 ILE A C 10
ATOM 17543 O O . ILE A 1 47 ? -7.050 0.256 5.873 1.00 2.60 47 ILE A O 10
ATOM 17559 N N . MET A 1 48 ? -5.137 -0.572 6.669 1.00 1.92 48 MET A N 10
ATOM 17560 C CA . MET A 1 48 ? -4.298 0.405 5.989 1.00 1.11 48 MET A CA 10
ATOM 17561 C C . MET A 1 48 ? -3.486 -0.286 4.915 1.00 1.03 48 MET A C 10
ATOM 17562 O O . MET A 1 48 ? -3.590 -1.500 4.753 1.00 1.64 48 MET A O 10
ATOM 17576 N N . TRP A 1 49 ? -2.666 0.459 4.196 1.00 0.49 49 TRP A N 10
ATOM 17577 C CA . TRP A 1 49 ? -2.105 -0.054 2.953 1.00 0.37 49 TRP A CA 10
ATOM 17578 C C . TRP A 1 49 ? -0.750 -0.716 3.196 1.00 0.32 49 TRP A C 10
ATOM 17579 O O . TRP A 1 49 ? -0.056 -0.392 4.156 1.00 0.31 49 TRP A O 10
ATOM 17600 N N . GLN A 1 50 ? -0.402 -1.679 2.345 1.00 0.36 50 GLN A N 10
ATOM 17601 C CA . GLN A 1 50 ? 0.852 -2.412 2.486 1.00 0.35 50 GLN A CA 10
ATOM 17602 C C . GLN A 1 50 ? 1.897 -1.841 1.547 1.00 0.24 50 GLN A C 10
ATOM 17603 O O . GLN A 1 50 ? 1.563 -1.310 0.489 1.00 0.27 50 GLN A O 10
ATOM 17617 N N . VAL A 1 51 ? 3.156 -1.967 1.935 1.00 0.21 51 VAL A N 10
ATOM 17618 C CA . VAL A 1 51 ? 4.264 -1.509 1.115 1.00 0.16 51 VAL A CA 10
ATOM 17619 C C . VAL A 1 51 ? 5.332 -2.598 1.044 1.00 0.16 51 VAL A C 10
ATOM 17620 O O . VAL A 1 51 ? 5.661 -3.218 2.055 1.00 0.19 51 VAL A O 10
ATOM 17633 N N . GLU A 1 52 ? 5.850 -2.838 -0.151 1.00 0.18 52 GLU A N 10
ATOM 17634 C CA . GLU A 1 52 ? 6.863 -3.867 -0.362 1.00 0.20 52 GLU A CA 10
ATOM 17635 C C . GLU A 1 52 ? 8.082 -3.283 -1.056 1.00 0.20 52 GLU A C 10
ATOM 17636 O O . GLU A 1 52 ? 8.014 -2.217 -1.672 1.00 0.22 52 GLU A O 10
ATOM 17648 N N . PHE A 1 53 ? 9.186 -4.003 -0.954 1.00 0.21 53 PHE A N 10
ATOM 17649 C CA . PHE A 1 53 ? 10.413 -3.668 -1.654 1.00 0.21 53 PHE A CA 10
ATOM 17650 C C . PHE A 1 53 ? 11.128 -4.965 -2.008 1.00 0.25 53 PHE A C 10
ATOM 17651 O O . PHE A 1 53 ? 11.211 -5.862 -1.169 1.00 0.36 53 PHE A O 10
ATOM 17668 N N . PHE A 1 54 ? 11.639 -5.086 -3.224 1.00 0.20 54 PHE A N 10
ATOM 17669 C CA . PHE A 1 54 ? 12.462 -6.241 -3.548 1.00 0.22 54 PHE A CA 10
ATOM 17670 C C . PHE A 1 54 ? 13.859 -5.802 -3.963 1.00 0.23 54 PHE A C 10
ATOM 17671 O O . PHE A 1 54 ? 14.061 -4.683 -4.441 1.00 0.21 54 PHE A O 10
ATOM 17688 N N . ALA A 1 55 ? 14.818 -6.695 -3.779 1.00 0.32 55 ALA A N 10
ATOM 17689 C CA . ALA A 1 55 ? 16.231 -6.342 -3.811 1.00 0.39 55 ALA A CA 10
ATOM 17690 C C . ALA A 1 55 ? 16.823 -6.344 -5.212 1.00 0.57 55 ALA A C 10
ATOM 17691 O O . ALA A 1 55 ? 18.042 -6.284 -5.366 1.00 1.04 55 ALA A O 10
ATOM 17698 N N . ASP A 1 56 ? 15.986 -6.455 -6.224 1.00 0.41 56 ASP A N 10
ATOM 17699 C CA . ASP A 1 56 ? 16.459 -6.334 -7.592 1.00 0.47 56 ASP A CA 10
ATOM 17700 C C . ASP A 1 56 ? 15.365 -5.795 -8.491 1.00 0.40 56 ASP A C 10
ATOM 17701 O O . ASP A 1 56 ? 14.388 -6.487 -8.766 1.00 0.37 56 ASP A O 10
ATOM 17710 N N . GLU A 1 57 ? 15.533 -4.550 -8.927 1.00 0.43 57 GLU A N 10
ATOM 17711 C CA . GLU A 1 57 ? 14.576 -3.896 -9.817 1.00 0.43 57 GLU A CA 10
ATOM 17712 C C . GLU A 1 57 ? 14.218 -4.802 -10.993 1.00 0.45 57 GLU A C 10
ATOM 17713 O O . GLU A 1 57 ? 15.092 -5.244 -11.743 1.00 0.52 57 GLU A O 10
ATOM 17725 N N . GLY A 1 58 ? 12.936 -5.108 -11.130 1.00 0.46 58 GLY A N 10
ATOM 17726 C CA . GLY A 1 58 ? 12.505 -5.994 -12.193 1.00 0.62 58 GLY A CA 10
ATOM 17727 C C . GLY A 1 58 ? 11.971 -7.308 -11.663 1.00 0.60 58 GLY A C 10
ATOM 17728 O O . GLY A 1 58 ? 11.343 -8.072 -12.399 1.00 0.73 58 GLY A O 10
ATOM 17732 N N . GLU A 1 59 ? 12.233 -7.572 -10.387 1.00 0.50 59 GLU A N 10
ATOM 17733 C CA . GLU A 1 59 ? 11.666 -8.727 -9.698 1.00 0.61 59 GLU A CA 10
ATOM 17734 C C . GLU A 1 59 ? 10.152 -8.559 -9.527 1.00 0.67 59 GLU A C 10
ATOM 17735 O O . GLU A 1 59 ? 9.530 -7.756 -10.226 1.00 0.90 59 GLU A O 10
ATOM 17747 N N . GLU A 1 60 ? 9.547 -9.292 -8.601 1.00 0.64 60 GLU A N 10
ATOM 17748 C CA . GLU A 1 60 ? 8.096 -9.279 -8.494 1.00 0.66 60 GLU A CA 10
ATOM 17749 C C . GLU A 1 60 ? 7.612 -8.863 -7.112 1.00 0.62 60 GLU A C 10
ATOM 17750 O O . GLU A 1 60 ? 8.104 -9.340 -6.089 1.00 0.66 60 GLU A O 10
ATOM 17762 N N . GLY A 1 61 ? 6.659 -7.945 -7.104 1.00 0.57 61 GLY A N 10
ATOM 17763 C CA . GLY A 1 61 ? 5.931 -7.620 -5.899 1.00 0.57 61 GLY A CA 10
ATOM 17764 C C . GLY A 1 61 ? 4.444 -7.781 -6.137 1.00 0.54 61 GLY A C 10
ATOM 17765 O O . GLY A 1 61 ? 3.985 -7.629 -7.272 1.00 0.57 61 GLY A O 10
ATOM 17769 N N . GLU A 1 62 ? 3.677 -8.079 -5.096 1.00 0.61 62 GLU A N 10
ATOM 17770 C CA . GLU A 1 62 ? 2.244 -8.314 -5.267 1.00 0.67 62 GLU A CA 10
ATOM 17771 C C . GLU A 1 62 ? 1.500 -6.993 -5.311 1.00 0.57 62 GLU A C 10
ATOM 17772 O O . GLU A 1 62 ? 0.289 -6.946 -5.531 1.00 0.93 62 GLU A O 10
ATOM 17784 N N . CYS A 1 63 ? 2.235 -5.921 -5.106 1.00 0.37 63 CYS A N 10
ATOM 17785 C CA . CYS A 1 63 ? 1.638 -4.618 -4.986 1.00 0.40 63 CYS A CA 10
ATOM 17786 C C . CYS A 1 63 ? 1.694 -3.861 -6.294 1.00 0.33 63 CYS A C 10
ATOM 17787 O O . CYS A 1 63 ? 2.119 -4.389 -7.317 1.00 0.45 63 CYS A O 10
ATOM 17795 N N . LEU A 1 64 ? 1.267 -2.617 -6.232 1.00 0.29 64 LEU A N 10
ATOM 17796 C CA . LEU A 1 64 ? 1.271 -1.734 -7.374 1.00 0.30 64 LEU A CA 10
ATOM 17797 C C . LEU A 1 64 ? 2.693 -1.269 -7.665 1.00 0.29 64 LEU A C 10
ATOM 17798 O O . LEU A 1 64 ? 3.311 -0.598 -6.836 1.00 0.30 64 LEU A O 10
ATOM 17814 N N . PRO A 1 65 ? 3.253 -1.681 -8.818 1.00 0.31 65 PRO A N 10
ATOM 17815 C CA . PRO A 1 65 ? 4.582 -1.244 -9.255 1.00 0.31 65 PRO A CA 10
ATOM 17816 C C . PRO A 1 65 ? 4.617 0.265 -9.485 1.00 0.34 65 PRO A C 10
ATOM 17817 O O . PRO A 1 65 ? 4.279 0.750 -10.567 1.00 0.45 65 PRO A O 10
ATOM 17828 N N . MET A 1 66 ? 5.009 1.004 -8.462 1.00 0.35 66 MET A N 10
ATOM 17829 C CA . MET A 1 66 ? 4.959 2.455 -8.511 1.00 0.46 66 MET A CA 10
ATOM 17830 C C . MET A 1 66 ? 6.275 2.998 -9.041 1.00 0.43 66 MET A C 10
ATOM 17831 O O . MET A 1 66 ? 6.314 3.711 -10.046 1.00 0.57 66 MET A O 10
ATOM 17845 N N . LEU A 1 67 ? 7.354 2.633 -8.368 1.00 0.32 67 LEU A N 10
ATOM 17846 C CA . LEU A 1 67 ? 8.677 3.102 -8.730 1.00 0.36 67 LEU A CA 10
ATOM 17847 C C . LEU A 1 67 ? 9.627 1.939 -8.878 1.00 0.33 67 LEU A C 10
ATOM 17848 O O . LEU A 1 67 ? 9.355 0.839 -8.399 1.00 0.30 67 LEU A O 10
ATOM 17864 N N . SER A 1 68 ? 10.755 2.210 -9.496 1.00 0.36 68 SER A N 10
ATOM 17865 C CA . SER A 1 68 ? 11.819 1.237 -9.622 1.00 0.37 68 SER A CA 10
ATOM 17866 C C . SER A 1 68 ? 13.117 1.943 -9.994 1.00 0.41 68 SER A C 10
ATOM 17867 O O . SER A 1 68 ? 13.201 2.616 -11.018 1.00 0.46 68 SER A O 10
ATOM 17875 N N . GLY A 1 69 ? 14.110 1.804 -9.133 1.00 0.40 69 GLY A N 10
ATOM 17876 C CA . GLY A 1 69 ? 15.372 2.487 -9.319 1.00 0.44 69 GLY A CA 10
ATOM 17877 C C . GLY A 1 69 ? 15.922 2.983 -7.999 1.00 0.38 69 GLY A C 10
ATOM 17878 O O . GLY A 1 69 ? 15.334 2.717 -6.946 1.00 0.30 69 GLY A O 10
ATOM 17882 N N . GLU A 1 70 ? 17.029 3.709 -8.042 1.00 0.43 70 GLU A N 10
ATOM 17883 C CA . GLU A 1 70 ? 17.704 4.164 -6.828 1.00 0.41 70 GLU A CA 10
ATOM 17884 C C . GLU A 1 70 ? 16.785 5.010 -5.945 1.00 0.37 70 GLU A C 10
ATOM 17885 O O . GLU A 1 70 ? 16.972 5.067 -4.732 1.00 0.36 70 GLU A O 10
ATOM 17897 N N . ALA A 1 71 ? 15.781 5.649 -6.540 1.00 0.38 71 ALA A N 10
ATOM 17898 C CA . ALA A 1 71 ? 14.817 6.425 -5.769 1.00 0.38 71 ALA A CA 10
ATOM 17899 C C . ALA A 1 71 ? 13.986 5.509 -4.874 1.00 0.32 71 ALA A C 10
ATOM 17900 O O . ALA A 1 71 ? 13.846 5.759 -3.680 1.00 0.32 71 ALA A O 10
ATOM 17907 N N . ALA A 1 72 ? 13.450 4.440 -5.459 1.00 0.31 72 ALA A N 10
ATOM 17908 C CA . ALA A 1 72 ? 12.707 3.429 -4.710 1.00 0.26 72 ALA A CA 10
ATOM 17909 C C . ALA A 1 72 ? 13.598 2.768 -3.660 1.00 0.23 72 ALA A C 10
ATOM 17910 O O . ALA A 1 72 ? 13.144 2.409 -2.578 1.00 0.22 72 ALA A O 10
ATOM 17917 N N . GLN A 1 73 ? 14.867 2.605 -4.000 1.00 0.23 73 GLN A N 10
ATOM 17918 C CA . GLN A 1 73 ? 15.865 2.090 -3.072 1.00 0.23 73 GLN A CA 10
ATOM 17919 C C . GLN A 1 73 ? 16.094 3.063 -1.922 1.00 0.22 73 GLN A C 10
ATOM 17920 O O . GLN A 1 73 ? 16.267 2.654 -0.777 1.00 0.26 73 GLN A O 10
ATOM 17934 N N . SER A 1 74 ? 16.067 4.350 -2.230 1.00 0.24 74 SER A N 10
ATOM 17935 C CA . SER A 1 74 ? 16.154 5.376 -1.203 1.00 0.27 74 SER A CA 10
ATOM 17936 C C . SER A 1 74 ? 14.937 5.287 -0.290 1.00 0.27 74 SER A C 10
ATOM 17937 O O . SER A 1 74 ? 14.998 5.624 0.890 1.00 0.31 74 SER A O 10
ATOM 17945 N N . VAL A 1 75 ? 13.834 4.812 -0.852 1.00 0.25 75 VAL A N 10
ATOM 17946 C CA . VAL A 1 75 ? 12.618 4.592 -0.092 1.00 0.26 75 VAL A CA 10
ATOM 17947 C C . VAL A 1 75 ? 12.816 3.453 0.911 1.00 0.24 75 VAL A C 10
ATOM 17948 O O . VAL A 1 75 ? 12.297 3.504 2.027 1.00 0.29 75 VAL A O 10
ATOM 17961 N N . PHE A 1 76 ? 13.591 2.438 0.519 1.00 0.21 76 PHE A N 10
ATOM 17962 C CA . PHE A 1 76 ? 13.899 1.329 1.411 1.00 0.21 76 PHE A CA 10
ATOM 17963 C C . PHE A 1 76 ? 14.784 1.806 2.560 1.00 0.25 76 PHE A C 10
ATOM 17964 O O . PHE A 1 76 ? 14.621 1.377 3.703 1.00 0.32 76 PHE A O 10
ATOM 17981 N N . ASP A 1 77 ? 15.719 2.695 2.246 1.00 0.26 77 ASP A N 10
ATOM 17982 C CA . ASP A 1 77 ? 16.598 3.278 3.257 1.00 0.34 77 ASP A CA 10
ATOM 17983 C C . ASP A 1 77 ? 15.827 4.222 4.173 1.00 0.38 77 ASP A C 10
ATOM 17984 O O . ASP A 1 77 ? 16.111 4.326 5.366 1.00 0.50 77 ASP A O 10
ATOM 17993 N N . GLY A 1 78 ? 14.845 4.904 3.607 1.00 0.30 78 GLY A N 10
ATOM 17994 C CA . GLY A 1 78 ? 14.053 5.838 4.378 1.00 0.36 78 GLY A CA 10
ATOM 17995 C C . GLY A 1 78 ? 14.364 7.280 4.044 1.00 0.38 78 GLY A C 10
ATOM 17996 O O . GLY A 1 78 ? 14.097 8.176 4.841 1.00 0.52 78 GLY A O 10
ATOM 18000 N N . ASP A 1 79 ? 14.926 7.508 2.867 1.00 0.34 79 ASP A N 10
ATOM 18001 C CA . ASP A 1 79 ? 15.244 8.859 2.425 1.00 0.40 79 ASP A CA 10
ATOM 18002 C C . ASP A 1 79 ? 14.504 9.175 1.131 1.00 0.33 79 ASP A C 10
ATOM 18003 O O . ASP A 1 79 ? 15.065 9.097 0.037 1.00 0.41 79 ASP A O 10
ATOM 18012 N N . TYR A 1 80 ? 13.227 9.493 1.262 1.00 0.28 80 TYR A N 10
ATOM 18013 C CA . TYR A 1 80 ? 12.384 9.782 0.111 1.00 0.30 80 TYR A CA 10
ATOM 18014 C C . TYR A 1 80 ? 11.414 10.913 0.427 1.00 0.35 80 TYR A C 10
ATOM 18015 O O . TYR A 1 80 ? 10.992 11.074 1.572 1.00 0.37 80 TYR A O 10
ATOM 18033 N N . ASP A 1 81 ? 11.072 11.700 -0.582 1.00 0.46 81 ASP A N 10
ATOM 18034 C CA . ASP A 1 81 ? 10.073 12.745 -0.418 1.00 0.54 81 ASP A CA 10
ATOM 18035 C C . ASP A 1 81 ? 8.682 12.125 -0.475 1.00 0.42 81 ASP A C 10
ATOM 18036 O O . ASP A 1 81 ? 8.119 11.916 -1.553 1.00 0.41 81 ASP A O 10
ATOM 18045 N N . GLU A 1 82 ? 8.151 11.809 0.697 1.00 0.41 82 GLU A N 10
ATOM 18046 C CA . GLU A 1 82 ? 6.892 11.085 0.811 1.00 0.39 82 GLU A CA 10
ATOM 18047 C C . GLU A 1 82 ? 5.726 11.850 0.190 1.00 0.35 82 GLU A C 10
ATOM 18048 O O . GLU A 1 82 ? 4.834 11.252 -0.410 1.00 0.38 82 GLU A O 10
ATOM 18060 N N . ILE A 1 83 ? 5.742 13.168 0.310 1.00 0.35 83 ILE A N 10
ATOM 18061 C CA . ILE A 1 83 ? 4.613 13.976 -0.132 1.00 0.37 83 ILE A CA 10
ATOM 18062 C C . ILE A 1 83 ? 4.506 14.023 -1.653 1.00 0.38 83 ILE A C 10
ATOM 18063 O O . ILE A 1 83 ? 3.459 14.362 -2.194 1.00 0.47 83 ILE A O 10
ATOM 18079 N N . GLU A 1 84 ? 5.576 13.667 -2.345 1.00 0.38 84 GLU A N 10
ATOM 18080 C CA . GLU A 1 84 ? 5.533 13.607 -3.796 1.00 0.48 84 GLU A CA 10
ATOM 18081 C C . GLU A 1 84 ? 4.817 12.335 -4.241 1.00 0.46 84 GLU A C 10
ATOM 18082 O O . GLU A 1 84 ? 3.805 12.389 -4.941 1.00 0.55 84 GLU A O 10
ATOM 18094 N N . ILE A 1 85 ? 5.323 11.196 -3.779 1.00 0.39 85 ILE A N 10
ATOM 18095 C CA . ILE A 1 85 ? 4.784 9.890 -4.156 1.00 0.37 85 ILE A CA 10
ATOM 18096 C C . ILE A 1 85 ? 3.357 9.697 -3.661 1.00 0.35 85 ILE A C 10
ATOM 18097 O O . ILE A 1 85 ? 2.571 8.998 -4.286 1.00 0.43 85 ILE A O 10
ATOM 18113 N N . ARG A 1 86 ? 3.037 10.300 -2.527 1.00 0.32 86 ARG A N 10
ATOM 18114 C CA . ARG A 1 86 ? 1.701 10.211 -1.955 1.00 0.39 86 ARG A CA 10
ATOM 18115 C C . ARG A 1 86 ? 0.697 11.012 -2.772 1.00 0.48 86 ARG A C 10
ATOM 18116 O O . ARG A 1 86 ? -0.414 10.562 -3.023 1.00 0.56 86 ARG A O 10
ATOM 18137 N N . GLN A 1 87 ? 1.095 12.199 -3.182 1.00 0.50 87 GLN A N 10
ATOM 18138 C CA . GLN A 1 87 ? 0.187 13.104 -3.872 1.00 0.63 87 GLN A CA 10
ATOM 18139 C C . GLN A 1 87 ? 0.059 12.753 -5.349 1.00 0.68 87 GLN A C 10
ATOM 18140 O O . GLN A 1 87 ? -0.903 13.152 -6.003 1.00 0.84 87 GLN A O 10
ATOM 18154 N N . GLU A 1 88 ? 1.018 12.001 -5.876 1.00 0.60 88 GLU A N 10
ATOM 18155 C CA . GLU A 1 88 ? 0.892 11.470 -7.227 1.00 0.66 88 GLU A CA 10
ATOM 18156 C C . GLU A 1 88 ? 0.653 9.970 -7.161 1.00 0.54 88 GLU A C 10
ATOM 18157 O O . GLU A 1 88 ? 0.820 9.255 -8.149 1.00 0.57 88 GLU A O 10
ATOM 18169 N N . TRP A 1 89 ? 0.263 9.503 -5.980 1.00 0.46 89 TRP A N 10
ATOM 18170 C CA . TRP A 1 89 ? 0.032 8.087 -5.753 1.00 0.38 89 TRP A CA 10
ATOM 18171 C C . TRP A 1 89 ? -1.063 7.576 -6.671 1.00 0.39 89 TRP A C 10
ATOM 18172 O O . TRP A 1 89 ? -2.109 8.206 -6.837 1.00 0.43 89 TRP A O 10
ATOM 18193 N N . GLN A 1 90 ? -0.795 6.436 -7.268 1.00 0.43 90 GLN A N 10
ATOM 18194 C CA . GLN A 1 90 ? -1.684 5.853 -8.258 1.00 0.50 90 GLN A CA 10
ATOM 18195 C C . GLN A 1 90 ? -2.816 5.079 -7.592 1.00 0.47 90 GLN A C 10
ATOM 18196 O O . GLN A 1 90 ? -2.597 4.079 -6.910 1.00 0.44 90 GLN A O 10
ATOM 18210 N N . GLU A 1 91 ? -4.028 5.562 -7.828 1.00 0.54 91 GLU A N 10
ATOM 18211 C CA . GLU A 1 91 ? -5.243 5.056 -7.191 1.00 0.57 91 GLU A CA 10
ATOM 18212 C C . GLU A 1 91 ? -5.660 3.684 -7.709 1.00 0.53 91 GLU A C 10
ATOM 18213 O O . GLU A 1 91 ? -6.748 3.202 -7.399 1.00 0.59 91 GLU A O 10
ATOM 18225 N N . GLU A 1 92 ? -4.795 3.063 -8.485 1.00 0.50 92 GLU A N 10
ATOM 18226 C CA . GLU A 1 92 ? -5.080 1.762 -9.068 1.00 0.52 92 GLU A CA 10
ATOM 18227 C C . GLU A 1 92 ? -5.252 0.703 -7.979 1.00 0.42 92 GLU A C 10
ATOM 18228 O O . GLU A 1 92 ? -6.076 -0.206 -8.101 1.00 0.50 92 GLU A O 10
ATOM 18240 N N . ASN A 1 93 ? -4.468 0.827 -6.916 1.00 0.35 93 ASN A N 10
ATOM 18241 C CA . ASN A 1 93 ? -4.490 -0.149 -5.828 1.00 0.36 93 ASN A CA 10
ATOM 18242 C C . ASN A 1 93 ? -4.895 0.489 -4.509 1.00 0.43 93 ASN A C 10
ATOM 18243 O O . ASN A 1 93 ? -4.964 -0.176 -3.477 1.00 0.64 93 ASN A O 10
ATOM 18254 N N . THR A 1 94 ? -5.100 1.784 -4.560 1.00 0.43 94 THR A N 10
ATOM 18255 C CA . THR A 1 94 ? -5.532 2.573 -3.411 1.00 0.53 94 THR A CA 10
ATOM 18256 C C . THR A 1 94 ? -6.890 2.114 -2.874 1.00 0.71 94 THR A C 10
ATOM 18257 O O . THR A 1 94 ? -7.660 1.439 -3.566 1.00 0.99 94 THR A O 10
ATOM 18268 N N . LEU A 1 95 ? -7.174 2.508 -1.640 1.00 1.07 95 LEU A N 10
ATOM 18269 C CA . LEU A 1 95 ? -8.414 2.161 -0.979 1.00 1.28 95 LEU A CA 10
ATOM 18270 C C . LEU A 1 95 ? -9.507 3.148 -1.361 1.00 1.31 95 LEU A C 10
ATOM 18271 O O . LEU A 1 95 ? -9.234 4.314 -1.659 1.00 2.03 95 LEU A O 10
ATOM 18287 N N . HIS A 1 96 ? -10.738 2.671 -1.356 1.00 1.31 96 HIS A N 10
ATOM 18288 C CA . HIS A 1 96 ? -11.877 3.497 -1.723 1.00 1.79 96 HIS A CA 10
ATOM 18289 C C . HIS A 1 96 ? -12.518 4.152 -0.508 1.00 1.64 96 HIS A C 10
ATOM 18290 O O . HIS A 1 96 ? -13.153 3.493 0.314 1.00 1.94 96 HIS A O 10
ATOM 18305 N N . GLU A 1 97 ? -12.347 5.454 -0.395 1.00 1.97 97 GLU A N 10
ATOM 18306 C CA . GLU A 1 97 ? -13.019 6.204 0.644 1.00 2.21 97 GLU A CA 10
ATOM 18307 C C . GLU A 1 97 ? -14.387 6.653 0.153 1.00 2.51 97 GLU A C 10
ATOM 18308 O O . GLU A 1 97 ? -14.501 7.548 -0.685 1.00 2.99 97 GLU A O 10
ATOM 18320 N N . TRP A 1 98 ? -15.410 5.981 0.657 1.00 2.40 98 TRP A N 10
ATOM 18321 C CA . TRP A 1 98 ? -16.793 6.245 0.288 1.00 2.77 98 TRP A CA 10
ATOM 18322 C C . TRP A 1 98 ? -17.214 7.662 0.683 1.00 2.99 98 TRP A C 10
ATOM 18323 O O . TRP A 1 98 ? -16.483 8.370 1.378 1.00 2.95 98 TRP A O 10
ATOM 18344 N N . ASP A 1 99 ? -18.391 8.073 0.234 1.00 3.33 99 ASP A N 10
ATOM 18345 C CA . ASP A 1 99 ? -18.904 9.399 0.547 1.00 3.58 99 ASP A CA 10
ATOM 18346 C C . ASP A 1 99 ? -20.423 9.365 0.611 1.00 3.85 99 ASP A C 10
ATOM 18347 O O . ASP A 1 99 ? -21.056 8.483 0.028 1.00 3.97 99 ASP A O 10
ATOM 18356 N N . GLU A 1 100 ? -20.999 10.340 1.298 1.00 4.07 100 GLU A N 10
ATOM 18357 C CA . GLU A 1 100 ? -22.430 10.371 1.555 1.00 4.44 100 GLU A CA 10
ATOM 18358 C C . GLU A 1 100 ? -23.187 11.157 0.485 1.00 4.97 100 GLU A C 10
ATOM 18359 O O . GLU A 1 100 ? -24.041 11.990 0.799 1.00 5.36 100 GLU A O 10
ATOM 18371 N N . GLY A 1 101 ? -22.879 10.898 -0.777 1.00 5.06 101 GLY A N 10
ATOM 18372 C CA . GLY A 1 101 ? -23.673 11.469 -1.847 1.00 5.66 101 GLY A CA 10
ATOM 18373 C C . GLY A 1 101 ? -22.907 12.387 -2.775 1.00 5.88 101 GLY A C 10
ATOM 18374 O O . GLY A 1 101 ? -23.456 12.842 -3.777 1.00 6.44 101 GLY A O 10
ATOM 18378 N N . GLU A 1 102 ? -21.652 12.676 -2.452 1.00 5.53 102 GLU A N 10
ATOM 18379 C CA . GLU A 1 102 ? -20.828 13.509 -3.320 1.00 5.81 102 GLU A CA 10
ATOM 18380 C C . GLU A 1 102 ? -20.627 12.820 -4.668 1.00 5.93 102 GLU A C 10
ATOM 18381 O O . GLU A 1 102 ? -20.673 13.454 -5.722 1.00 6.44 102 GLU A O 10
ATOM 18393 N N . PHE A 1 103 ? -20.402 11.517 -4.619 1.00 5.63 103 PHE A N 10
ATOM 18394 C CA . PHE A 1 103 ? -20.246 10.721 -5.821 1.00 5.80 103 PHE A CA 10
ATOM 18395 C C . PHE A 1 103 ? -20.854 9.343 -5.615 1.00 6.10 103 PHE A C 10
ATOM 18396 O O . PHE A 1 103 ? -20.956 8.866 -4.483 1.00 6.20 103 PHE A O 10
ATOM 18413 N N . GLN A 1 104 ? -21.256 8.715 -6.706 1.00 6.45 104 GLN A N 10
ATOM 18414 C CA . GLN A 1 104 ? -21.807 7.373 -6.656 1.00 6.91 104 GLN A CA 10
ATOM 18415 C C . GLN A 1 104 ? -20.683 6.363 -6.831 1.00 6.39 104 GLN A C 10
ATOM 18416 O O . GLN A 1 104 ? -20.121 6.220 -7.919 1.00 6.07 104 GLN A O 10
ATOM 18430 N N . LEU A 1 105 ? -20.352 5.675 -5.751 1.00 6.47 105 LEU A N 10
ATOM 18431 C CA . LEU A 1 105 ? -19.197 4.794 -5.732 1.00 6.08 105 LEU A CA 10
ATOM 18432 C C . LEU A 1 105 ? -19.605 3.349 -6.030 1.00 6.14 105 LEU A C 10
ATOM 18433 O O . LEU A 1 105 ? -20.788 3.055 -6.197 1.00 6.71 105 LEU A O 10
ATOM 18449 N N . GLU A 1 106 ? -18.613 2.474 -6.127 1.00 5.73 106 GLU A N 10
ATOM 18450 C CA . GLU A 1 106 ? -18.816 1.062 -6.449 1.00 5.88 106 GLU A CA 10
ATOM 18451 C C . GLU A 1 106 ? -19.699 0.345 -5.412 1.00 5.81 106 GLU A C 10
ATOM 18452 O O . GLU A 1 106 ? -20.117 0.946 -4.423 1.00 5.64 106 GLU A O 10
ATOM 18464 N N . PRO A 1 107 ? -20.027 -0.946 -5.641 1.00 6.27 107 PRO A N 10
ATOM 18465 C CA . PRO A 1 107 ? -20.687 -1.782 -4.628 1.00 6.37 107 PRO A CA 10
ATOM 18466 C C . PRO A 1 107 ? -19.831 -1.920 -3.364 1.00 5.44 107 PRO A C 10
ATOM 18467 O O . PRO A 1 107 ? -18.614 -1.714 -3.411 1.00 4.84 107 PRO A O 10
ATOM 18478 N N . PRO A 1 108 ? -20.452 -2.285 -2.222 1.00 5.51 108 PRO A N 10
ATOM 18479 C CA . PRO A 1 108 ? -19.783 -2.357 -0.910 1.00 4.83 108 PRO A CA 10
ATOM 18480 C C . PRO A 1 108 ? -18.488 -3.163 -0.926 1.00 4.18 108 PRO A C 10
ATOM 18481 O O . PRO A 1 108 ? -18.297 -4.020 -1.791 1.00 4.56 108 PRO A O 10
ATOM 18492 N N . LEU A 1 109 ? -17.598 -2.891 0.034 1.00 3.50 109 LEU A N 10
ATOM 18493 C CA . LEU A 1 109 ? -16.377 -3.670 0.164 1.00 3.16 109 LEU A CA 10
ATOM 18494 C C . LEU A 1 109 ? -16.743 -5.151 0.249 1.00 3.59 109 LEU A C 10
ATOM 18495 O O . LEU A 1 109 ? -16.218 -5.991 -0.483 1.00 4.05 109 LEU A O 10
ATOM 18511 N N . ASP A 1 110 ? -17.701 -5.433 1.120 1.00 3.77 110 ASP A N 10
ATOM 18512 C CA . ASP A 1 110 ? -18.140 -6.791 1.384 1.00 4.33 110 ASP A CA 10
ATOM 18513 C C . ASP A 1 110 ? -19.452 -6.750 2.156 1.00 4.77 110 ASP A C 10
ATOM 18514 O O . ASP A 1 110 ? -20.524 -6.978 1.600 1.00 5.39 110 ASP A O 10
ATOM 18523 N N . THR A 1 111 ? -19.359 -6.417 3.433 1.00 4.73 111 THR A N 10
ATOM 18524 C CA . THR A 1 111 ? -20.535 -6.257 4.274 1.00 5.37 111 THR A CA 10
ATOM 18525 C C . THR A 1 111 ? -20.233 -5.274 5.406 1.00 5.48 111 THR A C 10
ATOM 18526 O O . THR A 1 111 ? -21.080 -4.990 6.251 1.00 6.08 111 THR A O 10
ATOM 18537 N N . GLU A 1 112 ? -19.016 -4.734 5.381 1.00 5.12 112 GLU A N 10
ATOM 18538 C CA . GLU A 1 112 ? -18.532 -3.841 6.429 1.00 5.50 112 GLU A CA 10
ATOM 18539 C C . GLU A 1 112 ? -19.377 -2.574 6.494 1.00 5.70 112 GLU A C 10
ATOM 18540 O O . GLU A 1 112 ? -19.771 -2.129 7.568 1.00 6.23 112 GLU A O 10
ATOM 18552 N N . GLU A 1 113 ? -19.676 -2.025 5.325 1.00 5.40 113 GLU A N 10
ATOM 18553 C CA . GLU A 1 113 ? -20.408 -0.767 5.217 1.00 5.70 113 GLU A CA 10
ATOM 18554 C C . GLU A 1 113 ? -21.917 -1.010 5.302 1.00 6.33 113 GLU A C 10
ATOM 18555 O O . GLU A 1 113 ? -22.719 -0.185 4.864 1.00 6.71 113 GLU A O 10
ATOM 18567 N N . GLY A 1 114 ? -22.294 -2.158 5.852 1.00 6.59 114 GLY A N 10
ATOM 18568 C CA . GLY A 1 114 ? -23.697 -2.507 5.969 1.00 7.35 114 GLY A CA 10
ATOM 18569 C C . GLY A 1 114 ? -24.208 -3.254 4.752 1.00 7.45 114 GLY A C 10
ATOM 18570 O O . GLY A 1 114 ? -25.187 -3.997 4.846 1.00 8.17 114 GLY A O 10
ATOM 18574 N N . ARG A 1 115 ? -23.551 -3.027 3.613 1.00 6.87 115 ARG A N 10
ATOM 18575 C CA . ARG A 1 115 ? -23.839 -3.722 2.358 1.00 7.10 115 ARG A CA 10
ATOM 18576 C C . ARG A 1 115 ? -25.079 -3.154 1.672 1.00 7.88 115 ARG A C 10
ATOM 18577 O O . ARG A 1 115 ? -26.182 -3.186 2.225 1.00 8.70 115 ARG A O 10
ATOM 18598 N N . ALA A 1 116 ? -24.864 -2.606 0.478 1.00 7.69 116 ALA A N 10
ATOM 18599 C CA . ALA A 1 116 ? -25.937 -2.166 -0.411 1.00 8.39 116 ALA A CA 10
ATOM 18600 C C . ALA A 1 116 ? -26.601 -0.891 0.088 1.00 8.63 116 ALA A C 10
ATOM 18601 O O . ALA A 1 116 ? -27.737 -0.914 0.563 1.00 8.99 116 ALA A O 10
ATOM 18608 N N . ALA A 1 117 ? -25.867 0.217 -0.013 1.00 8.60 117 ALA A N 10
ATOM 18609 C CA . ALA A 1 117 ? -26.394 1.545 0.305 1.00 9.01 117 ALA A CA 10
ATOM 18610 C C . ALA A 1 117 ? -26.831 1.652 1.764 1.00 8.35 117 ALA A C 10
ATOM 18611 O O . ALA A 1 117 ? -27.700 2.455 2.103 1.00 8.72 117 ALA A O 10
ATOM 18618 N N . ALA A 1 118 ? -26.230 0.843 2.626 1.00 7.57 118 ALA A N 10
ATOM 18619 C CA . ALA A 1 118 ? -26.531 0.903 4.049 1.00 7.03 118 ALA A CA 10
ATOM 18620 C C . ALA A 1 118 ? -25.864 2.111 4.670 1.00 6.76 118 ALA A C 10
ATOM 18621 O O . ALA A 1 118 ? -26.518 3.077 5.053 1.00 7.11 118 ALA A O 10
ATOM 18628 N N . ASP A 1 119 ? -24.560 2.047 4.748 1.00 6.39 119 ASP A N 10
ATOM 18629 C CA . ASP A 1 119 ? -23.755 3.187 5.160 1.00 6.38 119 ASP A CA 10
ATOM 18630 C C . ASP A 1 119 ? -22.960 3.669 3.957 1.00 6.00 119 ASP A C 10
ATOM 18631 O O . ASP A 1 119 ? -21.896 4.271 4.071 1.00 6.06 119 ASP A O 10
ATOM 18640 N N . GLU A 1 120 ? -23.522 3.389 2.793 1.00 5.89 120 GLU A N 10
ATOM 18641 C CA . GLU A 1 120 ? -22.886 3.682 1.519 1.00 5.79 120 GLU A CA 10
ATOM 18642 C C . GLU A 1 120 ? -23.716 4.698 0.748 1.00 5.57 120 GLU A C 10
ATOM 18643 O O . GLU A 1 120 ? -24.939 4.756 0.919 1.00 5.80 120 GLU A O 10
ATOM 18655 N N . TRP A 1 121 ? -23.050 5.484 -0.093 1.00 5.42 121 TRP A N 10
ATOM 18656 C CA . TRP A 1 121 ? -23.721 6.448 -0.967 1.00 5.30 121 TRP A CA 10
ATOM 18657 C C . TRP A 1 121 ? -24.413 7.548 -0.163 1.00 5.50 121 TRP A C 10
ATOM 18658 O O . TRP A 1 121 ? -24.181 7.698 1.039 1.00 6.08 121 TRP A O 10
ATOM 18679 N N . ASP A 1 122 ? -25.251 8.318 -0.840 1.00 5.27 122 ASP A N 10
ATOM 18680 C CA . ASP A 1 122 ? -26.012 9.388 -0.207 1.00 5.72 122 ASP A CA 10
ATOM 18681 C C . ASP A 1 122 ? -26.952 8.842 0.862 1.00 5.72 122 ASP A C 10
ATOM 18682 O O . ASP A 1 122 ? -27.679 7.873 0.637 1.00 5.55 122 ASP A O 10
ATOM 18691 N N . GLU A 1 123 ? -26.918 9.468 2.031 1.00 6.14 123 GLU A N 10
ATOM 18692 C CA . GLU A 1 123 ? -27.779 9.081 3.140 1.00 6.40 123 GLU A CA 10
ATOM 18693 C C . GLU A 1 123 ? -29.146 9.742 3.002 1.00 6.39 123 GLU A C 10
ATOM 18694 O O . GLU A 1 123 ? -30.108 9.351 3.663 1.00 6.69 123 GLU A O 10
ATOM 18706 N N . ARG A 1 124 ? -29.215 10.756 2.151 1.00 6.32 124 ARG A N 10
ATOM 18707 C CA . ARG A 1 124 ? -30.452 11.483 1.924 1.00 6.60 124 ARG A CA 10
ATOM 18708 C C . ARG A 1 124 ? -30.676 11.679 0.430 1.00 6.99 124 ARG A C 10
ATOM 18709 O O . ARG A 1 124 ? -31.617 11.071 -0.116 1.00 7.06 124 ARG A O 10
#

Organism: Escherichia coli (strain K12) (NCBI:txid83333)